Protein AF-A0A8H4B5G1-F1 (afdb_monomer_lite)

Structure (mmCIF, N/CA/C/O backbone):
data_AF-A0A8H4B5G1-F1
#
_entry.id   AF-A0A8H4B5G1-F1
#
loop_
_atom_site.group_PDB
_atom_site.id
_atom_site.type_symbol
_atom_site.label_atom_id
_atom_site.label_alt_id
_atom_site.label_comp_id
_atom_site.label_asym_id
_atom_site.label_entity_id
_atom_site.label_seq_id
_atom_site.pdbx_PDB_ins_code
_atom_site.Cartn_x
_atom_site.Cartn_y
_atom_site.Cartn_z
_atom_site.occupancy
_atom_site.B_iso_or_equiv
_atom_site.auth_seq_id
_atom_site.auth_comp_id
_atom_site.auth_asym_id
_atom_site.auth_atom_id
_atom_site.pdbx_PDB_model_num
ATOM 1 N N . MET A 1 1 ? 12.594 7.943 21.315 1.00 74.12 1 MET A N 1
ATOM 2 C CA . MET A 1 1 ? 12.826 8.015 19.859 1.00 74.12 1 MET A CA 1
ATOM 3 C C . MET A 1 1 ? 14.044 7.227 19.342 1.00 74.12 1 MET A C 1
ATOM 5 O O . MET A 1 1 ? 14.302 7.307 18.156 1.00 74.12 1 MET A O 1
ATOM 9 N N . LYS A 1 2 ? 14.862 6.511 20.137 1.00 78.94 2 LYS A N 1
ATOM 10 C CA . LYS A 1 2 ? 16.137 5.935 19.623 1.00 78.94 2 LYS A CA 1
ATOM 11 C C . LYS A 1 2 ? 15.939 4.915 18.478 1.00 78.94 2 LYS A C 1
ATOM 13 O O . LYS A 1 2 ? 14.919 4.235 18.434 1.00 78.94 2 LYS A O 1
ATOM 18 N N . GLY A 1 3 ? 16.949 4.782 17.612 1.00 83.62 3 GLY A N 1
ATOM 19 C CA . GLY A 1 3 ? 16.978 3.815 16.505 1.00 83.62 3 GLY A CA 1
ATOM 20 C C . GLY A 1 3 ? 16.072 4.207 15.335 1.00 83.62 3 GLY A C 1
ATOM 21 O O . GLY A 1 3 ? 15.943 5.384 15.014 1.00 83.62 3 GLY A O 1
ATOM 22 N N . VAL A 1 4 ? 15.394 3.222 14.745 1.00 81.56 4 VAL A N 1
ATOM 23 C CA . VAL A 1 4 ? 14.561 3.387 13.536 1.00 81.56 4 VAL A CA 1
ATOM 24 C C . VAL A 1 4 ? 13.522 4.511 13.666 1.00 81.56 4 VAL A C 1
ATOM 26 O O . VAL A 1 4 ? 13.195 5.172 12.685 1.00 81.56 4 VAL A O 1
ATOM 29 N N . ASN A 1 5 ? 13.011 4.780 14.872 1.00 82.19 5 ASN A N 1
ATOM 30 C CA . ASN A 1 5 ? 11.995 5.815 15.077 1.00 82.19 5 ASN A CA 1
ATOM 31 C C . ASN A 1 5 ? 12.535 7.235 14.854 1.00 82.19 5 ASN A C 1
ATOM 33 O O . ASN A 1 5 ? 11.830 8.052 14.261 1.00 82.19 5 ASN A O 1
ATOM 37 N N . ILE A 1 6 ? 13.769 7.543 15.281 1.00 87.38 6 ILE A N 1
ATOM 38 C CA . ILE A 1 6 ? 14.362 8.864 15.022 1.00 87.38 6 ILE A CA 1
ATOM 39 C C . ILE A 1 6 ? 14.757 9.002 13.554 1.00 87.38 6 ILE A C 1
ATOM 41 O O . ILE A 1 6 ? 14.531 10.062 12.985 1.00 87.38 6 ILE A O 1
ATOM 45 N N . GLU A 1 7 ? 15.254 7.934 12.927 1.00 88.06 7 GLU A N 1
ATOM 46 C CA . GLU A 1 7 ? 15.579 7.913 11.494 1.00 88.06 7 GLU A CA 1
ATOM 47 C C . GLU A 1 7 ? 14.331 8.211 10.655 1.00 88.06 7 GLU A C 1
ATOM 49 O O . GLU A 1 7 ? 14.312 9.188 9.911 1.00 88.06 7 GLU A O 1
ATOM 54 N N . LYS A 1 8 ? 13.232 7.477 10.886 1.00 87.75 8 LYS A N 1
ATOM 55 C CA . LYS A 1 8 ? 11.936 7.725 10.232 1.00 87.75 8 LYS A CA 1
ATOM 56 C C . LYS A 1 8 ? 11.400 9.132 10.490 1.00 87.75 8 LYS A C 1
ATOM 58 O O . LYS A 1 8 ? 10.824 9.744 9.594 1.00 87.75 8 LYS A O 1
ATOM 63 N N . THR A 1 9 ? 11.571 9.653 11.707 1.00 90.38 9 THR A N 1
ATOM 64 C CA . THR A 1 9 ? 11.140 11.019 12.047 1.00 90.38 9 THR A CA 1
ATOM 65 C C . THR A 1 9 ? 11.956 12.060 11.279 1.00 90.38 9 THR A C 1
ATOM 67 O O . THR A 1 9 ? 11.385 13.029 10.789 1.00 90.38 9 THR A O 1
ATOM 70 N N . ILE A 1 10 ? 13.271 11.861 11.135 1.00 92.25 10 ILE A N 1
ATOM 71 C CA . ILE A 1 10 ? 14.151 12.749 10.361 1.00 92.25 10 ILE A CA 1
ATOM 72 C C . ILE A 1 10 ? 13.799 12.688 8.870 1.00 92.25 10 ILE A C 1
ATOM 74 O O . ILE A 1 10 ? 13.662 13.740 8.252 1.00 92.25 10 ILE A O 1
ATOM 78 N N . GLU A 1 11 ? 13.594 11.495 8.308 1.00 91.38 11 GLU A N 1
ATOM 79 C CA . GLU A 1 11 ? 13.142 11.319 6.918 1.00 91.38 11 GLU A CA 1
ATOM 80 C C . GLU A 1 11 ? 11.794 12.022 6.677 1.00 91.38 11 GLU A C 1
ATOM 82 O O . GLU A 1 11 ? 11.644 12.793 5.728 1.00 91.38 11 GLU A O 1
ATOM 87 N N . THR A 1 12 ? 10.828 11.829 7.582 1.00 93.38 12 THR A N 1
ATOM 88 C CA . THR A 1 12 ? 9.511 12.481 7.507 1.00 93.38 12 THR A CA 1
ATOM 89 C C . THR A 1 12 ? 9.639 14.002 7.609 1.00 93.38 12 THR A C 1
ATOM 91 O O . THR A 1 12 ? 9.001 14.733 6.856 1.00 93.38 12 THR A O 1
ATOM 94 N N . LEU A 1 13 ? 10.481 14.501 8.517 1.00 95.44 13 LEU A N 1
ATOM 95 C CA . LEU A 1 13 ? 10.744 15.929 8.676 1.00 95.44 13 LEU A CA 1
ATOM 96 C C . LEU A 1 13 ? 11.349 16.535 7.404 1.00 95.44 13 LEU A C 1
ATOM 98 O O . LEU A 1 13 ? 10.931 17.614 6.997 1.00 95.44 13 LEU A O 1
ATOM 102 N N . GLN A 1 14 ? 12.302 15.856 6.763 1.00 94.25 14 GLN A N 1
ATOM 103 C CA . GLN A 1 14 ? 12.882 16.314 5.498 1.00 94.25 14 GLN A CA 1
ATOM 104 C C . GLN A 1 14 ? 11.820 16.400 4.400 1.00 94.25 14 GLN A C 1
ATOM 106 O O . GLN A 1 14 ? 11.741 17.417 3.714 1.00 94.25 14 GLN A O 1
ATOM 111 N N . LEU A 1 15 ? 10.956 15.385 4.289 1.00 92.00 15 LEU A N 1
ATOM 112 C CA . LEU A 1 15 ? 9.828 15.405 3.359 1.00 92.00 15 LEU A CA 1
ATOM 113 C C . LEU A 1 15 ? 8.896 16.597 3.622 1.00 92.00 15 LEU A C 1
ATOM 115 O O . LEU A 1 15 ? 8.510 17.289 2.682 1.00 92.00 15 LEU A O 1
ATOM 119 N N . LEU A 1 16 ? 8.561 16.866 4.889 1.00 94.69 16 LEU A N 1
ATOM 120 C CA . LEU A 1 16 ? 7.735 18.015 5.263 1.00 94.69 16 LEU A CA 1
ATOM 121 C C . LEU A 1 16 ? 8.396 19.343 4.888 1.00 94.69 16 LEU A C 1
ATOM 123 O O . LEU A 1 16 ? 7.732 20.197 4.310 1.00 94.69 16 LEU A O 1
ATOM 127 N N . LEU A 1 17 ? 9.691 19.503 5.174 1.00 94.25 17 LEU A N 1
ATOM 128 C CA . LEU A 1 17 ? 10.450 20.711 4.842 1.00 94.25 17 LEU A CA 1
ATOM 129 C C . LEU A 1 17 ? 10.469 20.980 3.333 1.00 94.25 17 LEU A C 1
ATOM 131 O O . LEU A 1 17 ? 10.284 22.121 2.921 1.00 94.25 17 LEU A O 1
ATOM 135 N N . LEU A 1 18 ? 10.644 19.933 2.524 1.00 90.06 18 LEU A N 1
ATOM 136 C CA . LEU A 1 18 ? 10.630 20.013 1.060 1.00 90.06 18 LEU A CA 1
ATOM 137 C C . LEU A 1 18 ? 9.228 20.251 0.475 1.00 90.06 18 LEU A C 1
ATOM 139 O O . LEU A 1 18 ? 9.112 20.649 -0.678 1.00 90.06 18 LEU A O 1
ATOM 143 N N . SER A 1 19 ? 8.172 20.012 1.256 1.00 90.69 19 SER A N 1
ATOM 144 C CA . SER A 1 19 ? 6.775 20.148 0.822 1.00 90.69 19 SER A CA 1
ATOM 145 C C . SER A 1 19 ? 6.132 21.479 1.238 1.00 90.69 19 SER A C 1
ATOM 147 O O . SER A 1 19 ? 4.954 21.705 0.955 1.00 90.69 19 SER A O 1
ATOM 149 N N . LEU A 1 20 ? 6.859 22.347 1.951 1.00 90.06 20 LEU A N 1
ATOM 150 C CA . LEU A 1 20 ? 6.342 23.637 2.406 1.00 90.06 20 LEU A CA 1
ATOM 151 C C . LEU A 1 20 ? 6.236 24.641 1.239 1.00 90.06 20 LEU A C 1
ATOM 153 O O . LEU A 1 20 ? 7.188 24.788 0.475 1.00 90.06 20 LEU A O 1
ATOM 157 N N . PRO A 1 21 ? 5.119 25.382 1.115 1.00 85.00 21 PRO A N 1
ATOM 158 C CA . PRO A 1 21 ? 5.001 26.477 0.153 1.00 85.00 21 PRO A CA 1
ATOM 159 C C . PRO A 1 21 ? 5.921 27.664 0.479 1.00 85.00 21 PRO A C 1
ATOM 161 O O . PRO A 1 21 ? 6.117 28.013 1.644 1.00 85.00 21 PRO A O 1
ATOM 164 N N . GLU A 1 22 ? 6.382 28.382 -0.549 1.00 82.06 22 GLU A N 1
ATOM 165 C CA . GLU A 1 22 ? 7.271 29.554 -0.408 1.00 82.06 22 GLU A CA 1
ATOM 166 C C . GLU A 1 22 ? 6.660 30.731 0.380 1.00 82.06 22 GLU A C 1
ATOM 168 O O . GLU A 1 22 ? 7.375 31.603 0.885 1.00 82.06 22 GLU A O 1
ATOM 173 N N . CYS A 1 23 ? 5.328 30.779 0.493 1.00 81.94 23 CYS A N 1
ATOM 174 C CA . CYS A 1 23 ? 4.614 31.794 1.269 1.00 81.94 23 CYS A CA 1
ATOM 175 C C . CYS A 1 23 ? 4.631 31.532 2.786 1.00 81.94 23 CYS A C 1
ATOM 177 O O . CYS A 1 23 ? 4.191 32.385 3.556 1.00 81.94 23 CYS A O 1
ATOM 179 N N . CYS A 1 24 ? 5.131 30.377 3.235 1.00 90.62 24 CYS A N 1
ATOM 180 C CA . CYS A 1 24 ? 5.151 30.007 4.644 1.00 90.62 24 CYS A CA 1
ATOM 181 C C . CYS A 1 24 ? 6.407 30.502 5.372 1.00 90.62 24 CYS A C 1
ATOM 183 O O . CYS A 1 24 ? 7.482 30.680 4.793 1.00 90.62 24 CYS A O 1
ATOM 185 N N . PHE A 1 25 ? 6.279 30.640 6.691 1.00 94.75 25 PHE A N 1
ATOM 186 C CA . PHE A 1 25 ? 7.407 30.736 7.611 1.00 94.75 25 PHE A CA 1
ATOM 187 C C . PHE A 1 25 ? 7.466 29.463 8.445 1.00 94.75 25 PHE A C 1
ATOM 189 O O . PHE A 1 25 ? 6.430 28.959 8.875 1.00 94.75 25 PHE A O 1
ATOM 196 N N . PHE A 1 26 ? 8.664 28.946 8.694 1.00 96.62 26 PHE A N 1
ATOM 197 C CA . PHE A 1 26 ? 8.834 27.689 9.413 1.00 96.62 26 PHE A CA 1
ATOM 198 C C . PHE A 1 26 ? 9.978 27.748 10.423 1.00 96.62 26 PHE A C 1
ATOM 200 O O . PHE A 1 26 ? 10.901 28.561 10.329 1.00 96.62 26 PHE A O 1
ATOM 207 N N . ASN A 1 27 ? 9.910 26.857 11.406 1.00 97.12 27 ASN A N 1
ATOM 208 C CA . ASN A 1 27 ? 11.012 26.530 12.298 1.00 97.12 27 ASN A CA 1
ATOM 209 C C . ASN A 1 27 ? 10.897 25.057 12.698 1.00 97.12 27 ASN A C 1
ATOM 211 O O . ASN A 1 27 ? 9.818 24.471 12.632 1.00 97.12 27 ASN A O 1
ATOM 215 N N . VAL A 1 28 ? 12.005 24.469 13.132 1.00 96.75 28 VAL A N 1
ATOM 216 C CA . VAL A 1 28 ? 12.056 23.097 13.636 1.00 96.75 28 VAL A CA 1
ATOM 217 C C . VAL A 1 28 ? 12.575 23.146 15.061 1.00 96.75 28 VAL A C 1
ATOM 219 O O . VAL A 1 28 ? 13.602 23.769 15.332 1.00 96.75 28 VAL A O 1
ATOM 222 N N . ILE A 1 29 ? 11.864 22.485 15.973 1.00 94.44 29 ILE A N 1
ATOM 223 C CA . ILE A 1 29 ? 12.219 22.437 17.390 1.00 94.44 29 ILE A CA 1
ATOM 224 C C . ILE A 1 29 ? 12.481 20.989 17.784 1.00 94.44 29 ILE A C 1
ATOM 226 O O . ILE A 1 29 ? 11.605 20.133 17.696 1.00 94.44 29 ILE A O 1
ATOM 230 N N . SER A 1 30 ? 13.697 20.723 18.249 1.00 91.75 30 SER A N 1
ATOM 231 C CA . SER A 1 30 ? 14.081 19.448 18.845 1.00 91.75 30 SER A CA 1
ATOM 232 C C . SER A 1 30 ? 13.944 19.535 20.365 1.00 91.75 30 SER A C 1
ATOM 234 O O . SER A 1 30 ? 14.533 20.415 20.994 1.00 91.75 30 SER A O 1
ATOM 236 N N . ILE A 1 31 ? 13.171 18.633 20.971 1.00 88.50 31 ILE A N 1
ATOM 237 C CA . ILE A 1 31 ? 12.930 18.612 22.421 1.00 88.50 31 ILE A CA 1
ATOM 238 C C . ILE A 1 31 ? 13.832 17.551 23.056 1.00 88.50 31 ILE A C 1
ATOM 240 O O . ILE A 1 31 ? 13.656 16.357 22.820 1.00 88.50 31 ILE A O 1
ATOM 244 N N . GLY A 1 32 ? 14.797 17.991 23.867 1.00 80.81 32 GLY A N 1
ATOM 245 C CA . GLY A 1 32 ? 15.758 17.119 24.539 1.00 80.81 32 GLY A CA 1
ATOM 246 C C . GLY A 1 32 ? 15.580 17.023 26.057 1.00 80.81 32 GLY A C 1
ATOM 247 O O . GLY A 1 32 ? 14.683 17.626 26.652 1.00 80.81 32 GLY A O 1
ATOM 248 N N . HIS A 1 33 ? 16.488 16.279 26.697 1.00 75.56 33 HIS A N 1
ATOM 249 C CA . HIS A 1 33 ? 16.412 15.970 28.136 1.00 75.56 33 HIS A CA 1
ATOM 250 C C . HIS A 1 33 ? 16.723 17.164 29.029 1.00 75.56 33 HIS A C 1
ATOM 252 O O . HIS A 1 33 ? 16.240 17.233 30.147 1.00 75.56 33 HIS A O 1
ATOM 258 N N . LYS A 1 34 ? 17.602 18.066 28.582 1.00 78.38 34 LYS A N 1
ATOM 259 C CA . LYS A 1 34 ? 18.061 19.216 29.382 1.00 78.38 34 LYS A CA 1
ATOM 260 C C . LYS A 1 34 ? 17.510 20.556 28.892 1.00 78.38 34 LYS A C 1
ATOM 262 O O . LYS A 1 34 ? 17.541 21.519 29.640 1.00 78.38 34 LYS A O 1
ATOM 267 N N . LYS A 1 35 ? 17.116 20.633 27.620 1.00 84.19 35 LYS A N 1
ATOM 268 C CA . LYS A 1 35 ? 16.574 21.826 26.958 1.00 84.19 35 LYS A CA 1
ATOM 269 C C . LYS A 1 35 ? 15.951 21.442 25.619 1.00 84.19 35 LYS A C 1
ATOM 271 O O . LYS A 1 35 ? 16.290 20.392 25.064 1.00 84.19 35 LYS A O 1
ATOM 276 N N . PHE A 1 36 ? 15.107 22.315 25.082 1.00 90.44 36 PHE A N 1
ATOM 277 C CA . PHE A 1 36 ? 14.766 22.295 23.662 1.00 90.44 36 PHE A CA 1
ATOM 278 C C . PHE A 1 36 ? 15.809 23.079 22.846 1.00 90.44 36 PHE A C 1
ATOM 280 O O . PHE A 1 36 ? 16.596 23.861 23.387 1.00 90.44 36 PHE A O 1
ATOM 287 N N . HIS A 1 37 ? 15.836 22.845 21.539 1.00 92.06 37 HIS A N 1
ATOM 288 C CA . HIS A 1 37 ? 16.675 23.560 20.586 1.00 92.06 37 HIS A CA 1
ATOM 289 C C . HIS A 1 37 ? 15.858 23.885 19.336 1.00 92.06 37 HIS A C 1
ATOM 291 O O . HIS A 1 37 ? 15.367 22.970 18.676 1.00 92.06 37 HIS A O 1
ATOM 297 N N . SER A 1 38 ? 15.710 25.170 19.019 1.00 94.56 38 SER A N 1
ATOM 298 C CA . SER A 1 38 ? 15.158 25.624 17.743 1.00 94.56 38 SER A CA 1
ATOM 299 C C . SER A 1 38 ? 16.266 25.721 16.695 1.00 94.56 38 SER A C 1
ATOM 301 O O . SER A 1 38 ? 17.405 26.070 17.009 1.00 94.56 38 SER A O 1
ATOM 303 N N . PHE A 1 39 ? 15.946 25.413 15.439 1.00 95.94 39 PHE A N 1
ATOM 304 C CA . PHE A 1 39 ? 16.910 25.514 14.340 1.00 95.94 39 PHE A CA 1
ATOM 305 C C . PHE A 1 39 ? 17.229 26.961 13.992 1.00 95.94 39 PHE A C 1
ATOM 307 O O . PHE A 1 39 ? 18.354 27.257 13.590 1.00 95.94 39 PHE A O 1
ATOM 314 N N . PHE A 1 40 ? 16.264 27.853 14.185 1.00 96.31 40 PHE A N 1
ATOM 315 C CA . PHE A 1 40 ? 16.416 29.284 13.976 1.00 96.31 40 PHE A CA 1
ATOM 316 C C . PHE A 1 40 ? 15.962 30.054 15.222 1.00 96.31 40 PHE A C 1
ATOM 318 O O . PHE A 1 40 ? 15.094 29.587 15.966 1.00 96.31 40 PHE A O 1
ATOM 325 N N . GLU A 1 41 ? 16.512 31.250 15.440 1.00 92.62 41 GLU A N 1
ATOM 326 C CA . GLU A 1 41 ? 16.119 32.139 16.552 1.00 92.62 41 GLU A CA 1
ATOM 327 C C . GLU A 1 41 ? 14.669 32.636 16.442 1.00 92.62 41 GLU A C 1
ATOM 329 O O . GLU A 1 41 ? 14.033 32.945 17.444 1.00 92.62 41 GLU A O 1
ATOM 334 N N . LYS A 1 42 ? 14.139 32.686 15.217 1.00 92.31 42 LYS A N 1
ATOM 335 C CA . LYS A 1 42 ? 12.742 32.967 14.870 1.00 92.31 42 LYS A CA 1
ATOM 336 C C . LYS A 1 42 ? 12.383 32.204 13.598 1.00 92.31 42 LYS A C 1
ATOM 338 O O . LYS A 1 42 ? 13.287 31.804 12.864 1.00 92.31 42 LYS A O 1
ATOM 343 N N . SER A 1 43 ? 11.095 31.995 13.338 1.00 94.94 43 SER A N 1
ATOM 344 C CA . SER A 1 43 ? 10.650 31.339 12.102 1.00 94.94 43 SER A CA 1
ATOM 345 C C . SER A 1 43 ? 11.172 32.074 10.864 1.00 94.94 43 SER A C 1
ATOM 347 O O . SER A 1 43 ? 11.124 33.302 10.799 1.00 94.94 43 SER A O 1
ATOM 349 N N . GLN A 1 44 ? 11.686 31.317 9.898 1.00 95.62 44 GLN A N 1
ATOM 350 C CA . GLN A 1 44 ? 12.293 31.832 8.671 1.00 95.62 44 GLN A CA 1
ATOM 351 C C . GLN A 1 44 ? 11.376 31.599 7.477 1.00 95.62 44 GLN A C 1
ATOM 353 O O . GLN A 1 44 ? 10.621 30.627 7.460 1.00 95.62 44 GLN A O 1
ATOM 358 N N . LYS A 1 45 ? 11.455 32.475 6.469 1.00 94.81 45 LYS A N 1
ATOM 359 C CA . LYS A 1 45 ? 10.718 32.292 5.213 1.00 94.81 45 LYS A CA 1
ATOM 360 C C . LYS A 1 45 ? 11.146 30.981 4.550 1.00 94.81 45 LYS A C 1
ATOM 362 O O . LYS A 1 45 ? 12.337 30.662 4.528 1.00 94.81 45 LYS A O 1
ATOM 367 N N . CYS A 1 46 ? 10.183 30.254 3.998 1.00 91.81 46 CYS A N 1
ATOM 368 C CA . CYS A 1 46 ? 10.416 29.057 3.209 1.00 91.81 46 CYS A CA 1
ATOM 369 C C . CYS A 1 46 ? 11.136 29.432 1.900 1.00 91.81 46 CYS A C 1
ATOM 371 O O . CYS A 1 46 ? 10.528 29.912 0.949 1.00 91.81 46 CYS A O 1
ATOM 373 N N . SER A 1 47 ? 12.461 29.299 1.896 1.00 88.81 47 SER A N 1
ATOM 374 C CA . SER A 1 47 ? 13.330 29.531 0.741 1.00 88.81 47 SER A CA 1
ATOM 375 C C . SER A 1 47 ? 14.260 28.332 0.564 1.00 88.81 47 SER A C 1
ATOM 377 O O . SER A 1 47 ? 14.565 27.671 1.563 1.00 88.81 47 SER A O 1
ATOM 379 N N . PRO A 1 48 ? 14.772 28.064 -0.652 1.00 86.88 48 PRO A N 1
ATOM 380 C CA . PRO A 1 48 ? 15.686 26.946 -0.881 1.00 86.88 48 PRO A CA 1
ATOM 381 C C . PRO A 1 48 ? 16.881 26.933 0.085 1.00 86.88 48 PRO A C 1
ATOM 383 O O . PRO A 1 48 ? 17.214 25.890 0.637 1.00 86.88 48 PRO A O 1
ATOM 386 N N . ILE A 1 49 ? 17.449 28.109 0.381 1.00 93.19 49 ILE A N 1
ATOM 387 C CA . ILE A 1 49 ? 18.589 28.276 1.298 1.00 93.19 49 ILE A CA 1
ATOM 388 C C . ILE A 1 49 ? 18.212 27.880 2.733 1.00 93.19 49 ILE A C 1
ATOM 390 O O . ILE A 1 49 ? 18.914 27.098 3.372 1.00 93.19 49 ILE A O 1
ATOM 394 N N . ASN A 1 50 ? 17.084 28.390 3.239 1.00 93.56 50 ASN A N 1
ATOM 395 C CA . ASN A 1 50 ? 16.648 28.112 4.608 1.00 93.56 50 ASN A CA 1
ATOM 396 C C . ASN A 1 50 ? 16.204 26.649 4.773 1.00 93.56 50 ASN A C 1
ATOM 398 O O . ASN A 1 50 ? 16.449 26.048 5.820 1.00 93.56 50 ASN A O 1
ATOM 402 N N . ILE A 1 51 ? 15.570 26.063 3.748 1.00 94.19 51 ILE A N 1
ATOM 403 C CA . ILE A 1 51 ? 15.204 24.639 3.720 1.00 94.19 51 ILE A CA 1
ATOM 404 C C . ILE A 1 51 ? 16.465 23.774 3.756 1.00 94.19 51 ILE A C 1
ATOM 406 O O . ILE A 1 51 ? 16.551 22.864 4.578 1.00 94.19 51 ILE A O 1
ATOM 410 N N . GLU A 1 52 ? 17.460 24.067 2.916 1.00 93.12 52 GLU A N 1
ATOM 411 C CA . GLU A 1 52 ? 18.715 23.315 2.874 1.00 93.12 52 GLU A CA 1
ATOM 412 C C . GLU A 1 52 ? 19.457 23.389 4.219 1.00 93.12 52 GLU A C 1
ATOM 414 O O . GLU A 1 52 ? 19.925 22.370 4.738 1.00 93.12 52 GLU A O 1
ATOM 419 N N . GLU A 1 53 ? 19.511 24.571 4.842 1.00 97.19 53 GLU A N 1
ATOM 420 C CA . GLU A 1 53 ? 20.083 24.740 6.180 1.00 97.19 53 GLU A CA 1
ATOM 421 C C . GLU A 1 53 ? 19.332 23.903 7.230 1.00 97.19 53 GLU A C 1
ATOM 423 O O . GLU A 1 53 ? 19.952 23.224 8.058 1.00 97.19 53 GLU A O 1
ATOM 428 N N . ALA A 1 54 ? 17.997 23.902 7.180 1.00 96.62 54 ALA A N 1
ATOM 429 C CA . ALA A 1 54 ? 17.172 23.106 8.078 1.00 96.62 54 ALA A CA 1
ATOM 430 C C . ALA A 1 54 ? 17.374 21.597 7.869 1.00 96.62 54 ALA A C 1
ATOM 432 O O . ALA A 1 54 ? 17.490 20.868 8.853 1.00 96.62 54 ALA A O 1
ATOM 433 N N . ILE A 1 55 ? 17.494 21.119 6.627 1.00 94.38 55 ILE A N 1
ATOM 434 C CA . ILE A 1 55 ? 17.782 19.709 6.316 1.00 94.38 55 ILE A CA 1
ATOM 435 C C . ILE A 1 55 ? 19.152 19.304 6.878 1.00 94.38 55 ILE A C 1
ATOM 437 O O . ILE A 1 55 ? 19.253 18.285 7.568 1.00 94.38 55 ILE A O 1
ATOM 441 N N . LYS A 1 56 ? 20.188 20.133 6.684 1.00 95.81 56 LYS A N 1
ATOM 442 C CA . LYS A 1 56 ? 21.534 19.903 7.248 1.00 95.81 56 LYS A CA 1
ATOM 443 C C . LYS A 1 56 ? 21.519 19.833 8.778 1.00 95.81 56 LYS A C 1
ATOM 445 O O . LYS A 1 56 ? 22.265 19.052 9.372 1.00 95.81 56 LYS A O 1
ATOM 450 N N . LYS A 1 57 ? 20.685 20.643 9.439 1.00 96.44 57 LYS A N 1
ATOM 451 C CA . LYS A 1 57 ? 20.478 20.585 10.897 1.00 96.44 57 LYS A CA 1
ATOM 452 C C . LYS A 1 57 ? 19.676 19.342 11.312 1.00 96.44 57 LYS A C 1
ATOM 454 O O . LYS A 1 57 ? 20.036 18.706 12.302 1.00 96.44 57 LYS A O 1
ATOM 459 N N . ALA A 1 58 ? 18.653 18.948 10.547 1.00 94.00 58 ALA A N 1
ATOM 460 C CA . ALA A 1 58 ? 17.810 17.775 10.807 1.00 94.00 58 ALA A CA 1
ATOM 461 C C . ALA A 1 58 ? 18.604 16.464 10.803 1.00 94.00 58 ALA A C 1
ATOM 463 O O . ALA A 1 58 ? 18.438 15.648 11.705 1.00 94.00 58 ALA A O 1
ATOM 464 N N . GLN A 1 59 ? 19.530 16.301 9.855 1.00 92.44 59 GLN A N 1
ATOM 465 C CA . GLN A 1 59 ? 20.405 15.124 9.756 1.00 92.44 59 GLN A CA 1
ATOM 466 C C . GLN A 1 59 ? 21.308 14.923 10.985 1.00 92.44 59 GLN A C 1
ATOM 468 O O . GLN A 1 59 ? 21.769 13.817 11.244 1.00 92.44 59 GLN A O 1
ATOM 473 N N . LYS A 1 60 ? 21.550 15.981 11.770 1.00 91.94 60 LYS A N 1
ATOM 474 C CA . LYS A 1 60 ? 22.379 15.941 12.986 1.00 91.94 60 LYS A CA 1
ATOM 475 C C . LYS A 1 60 ? 21.567 15.675 14.258 1.00 91.94 60 LYS A C 1
ATOM 477 O O . LYS A 1 60 ? 22.143 15.609 15.349 1.00 91.94 60 LYS A O 1
ATOM 482 N N . ILE A 1 61 ? 20.238 15.560 14.159 1.00 88.44 61 ILE A N 1
ATOM 483 C CA . ILE A 1 61 ? 19.387 15.271 15.314 1.00 88.44 61 ILE A CA 1
ATOM 484 C C . ILE A 1 61 ? 19.721 13.874 15.846 1.00 88.44 61 ILE A C 1
ATOM 486 O O . ILE A 1 61 ? 19.800 12.896 15.114 1.00 88.44 61 ILE A O 1
ATOM 490 N N . THR A 1 62 ? 19.867 13.775 17.165 1.00 84.69 62 THR A N 1
ATOM 491 C CA . THR A 1 62 ? 20.057 12.504 17.870 1.00 84.69 62 THR A CA 1
ATOM 492 C C . THR A 1 62 ? 19.045 12.384 18.999 1.00 84.69 62 THR A C 1
ATOM 494 O O . THR A 1 62 ? 18.699 13.368 19.656 1.00 84.69 62 THR A O 1
ATOM 497 N N . ALA A 1 63 ? 18.561 11.168 19.250 1.00 81.25 63 ALA A N 1
ATOM 498 C CA . ALA A 1 63 ? 17.571 10.921 20.290 1.00 81.25 63 ALA A CA 1
ATOM 499 C C . ALA A 1 63 ? 18.188 11.064 21.695 1.00 81.25 63 ALA A C 1
ATOM 501 O O . ALA A 1 63 ? 18.864 10.165 22.201 1.00 81.25 63 ALA A O 1
ATOM 502 N N . LYS A 1 64 ? 17.909 12.196 22.345 1.00 69.56 64 LYS A N 1
ATOM 503 C CA . LYS A 1 64 ? 18.287 12.513 23.728 1.00 69.56 64 LYS A CA 1
ATOM 504 C C . LYS A 1 64 ? 16.990 12.808 24.478 1.00 69.56 64 LYS A C 1
ATOM 506 O O . LYS A 1 64 ? 16.481 13.904 24.308 1.00 69.56 64 LYS A O 1
ATOM 511 N N . GLY A 1 65 ? 16.436 11.818 25.195 1.00 66.69 65 GLY A N 1
ATOM 512 C CA . GLY A 1 65 ? 15.032 11.768 25.667 1.00 66.69 65 GLY A CA 1
ATOM 513 C C . GLY A 1 65 ? 14.413 13.117 26.051 1.00 66.69 65 GLY A C 1
ATOM 514 O O . GLY A 1 65 ? 15.086 13.910 26.677 1.00 66.69 65 GLY A O 1
ATOM 515 N N . GLY A 1 66 ? 13.171 13.408 25.664 1.00 65.62 66 GLY A N 1
ATOM 516 C CA . GLY A 1 66 ? 12.590 14.754 25.767 1.00 65.62 66 GLY A CA 1
ATOM 517 C C . GLY A 1 66 ? 11.664 14.941 26.969 1.00 65.62 66 GLY A C 1
ATOM 518 O O . GLY A 1 66 ? 10.777 14.127 27.185 1.00 65.62 66 GLY A O 1
ATOM 519 N N . THR A 1 67 ? 11.832 16.033 27.719 1.00 68.25 67 THR A N 1
ATOM 520 C CA . THR A 1 67 ? 10.968 16.383 28.871 1.00 68.25 67 THR A CA 1
ATOM 521 C C . THR A 1 67 ? 10.563 17.859 28.916 1.00 68.25 67 THR A C 1
ATOM 523 O O . THR A 1 67 ? 9.933 18.266 29.883 1.00 68.25 67 THR A O 1
ATOM 526 N N . HIS A 1 68 ? 10.894 18.652 27.889 1.00 83.19 68 HIS A N 1
ATOM 527 C CA . HIS A 1 68 ? 10.784 20.123 27.898 1.00 83.19 68 HIS A CA 1
ATOM 528 C C . HIS A 1 68 ? 9.790 20.667 26.854 1.00 83.19 68 HIS A C 1
ATOM 530 O O . HIS A 1 68 ? 10.060 21.638 26.145 1.00 83.19 68 HIS A O 1
ATOM 536 N N . ILE A 1 69 ? 8.649 19.989 26.678 1.00 88.56 69 ILE A N 1
ATOM 537 C CA . ILE A 1 69 ? 7.611 20.435 25.732 1.00 88.56 69 ILE A CA 1
ATOM 538 C C . ILE A 1 69 ? 6.935 21.733 26.191 1.00 88.56 69 ILE A C 1
ATOM 540 O O . ILE A 1 69 ? 6.538 22.540 25.356 1.00 88.56 69 ILE A O 1
ATOM 544 N N . TYR A 1 70 ? 6.828 21.953 27.504 1.00 91.19 70 TYR A N 1
ATOM 545 C CA . TYR A 1 70 ? 6.220 23.161 28.056 1.00 91.19 70 TYR A CA 1
ATOM 546 C C . TYR A 1 70 ? 6.997 24.410 27.618 1.00 91.19 70 TYR A C 1
ATOM 548 O O . TYR A 1 70 ? 6.421 25.334 27.054 1.00 91.19 70 TYR A O 1
ATOM 556 N N . GLU A 1 71 ? 8.315 24.395 27.802 1.00 92.00 71 GLU A N 1
ATOM 557 C CA . GLU A 1 71 ? 9.220 25.485 27.441 1.00 92.00 71 GLU A CA 1
ATOM 558 C C . GLU A 1 71 ? 9.290 25.673 25.921 1.00 92.00 71 GLU A C 1
ATOM 560 O O . GLU A 1 71 ? 9.353 26.801 25.436 1.00 92.00 71 GLU A O 1
ATOM 565 N N . ALA A 1 72 ? 9.233 24.577 25.156 1.00 93.56 72 ALA A N 1
ATOM 566 C CA . ALA A 1 72 ? 9.179 24.642 23.700 1.00 93.56 72 ALA A CA 1
ATOM 567 C C . ALA A 1 72 ? 7.901 25.342 23.206 1.00 93.56 72 ALA A C 1
ATOM 569 O O . ALA A 1 72 ? 7.978 26.202 22.333 1.00 93.56 72 ALA A O 1
ATOM 570 N N . LEU A 1 73 ? 6.733 25.016 23.771 1.00 94.31 73 LEU A N 1
ATOM 571 C CA . LEU A 1 73 ? 5.466 25.665 23.414 1.00 94.31 73 LEU A CA 1
ATOM 572 C C . LEU A 1 73 ? 5.422 27.128 23.864 1.00 94.31 73 LEU A C 1
ATOM 574 O O . LEU A 1 73 ? 4.976 27.981 23.103 1.00 94.31 73 LEU A O 1
ATOM 578 N N . GLU A 1 74 ? 5.938 27.439 25.054 1.00 94.25 74 GLU A N 1
ATOM 579 C CA . GLU A 1 74 ? 6.065 28.822 25.528 1.00 94.25 74 GLU A CA 1
ATOM 580 C C . GLU A 1 74 ? 6.932 29.653 24.571 1.00 94.25 74 GLU A C 1
ATOM 582 O O . GLU A 1 74 ? 6.569 30.771 24.198 1.00 94.25 74 GLU A O 1
ATOM 587 N N . TRP A 1 75 ? 8.037 29.075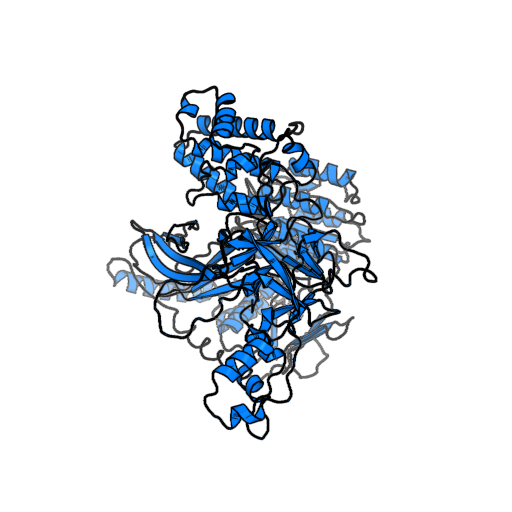 24.094 1.00 95.25 75 TRP A N 1
ATOM 588 C CA . TRP A 1 75 ? 8.879 29.684 23.072 1.00 95.25 75 TRP A CA 1
ATOM 589 C C . TRP A 1 75 ? 8.129 29.877 21.746 1.00 95.25 75 TRP A C 1
ATOM 591 O O . TRP A 1 75 ? 8.172 30.971 21.184 1.00 95.25 75 TRP A O 1
ATOM 601 N N . VAL A 1 76 ? 7.385 28.871 21.268 1.00 95.19 76 VAL A N 1
ATOM 602 C CA . VAL A 1 76 ? 6.573 28.994 20.041 1.00 95.19 76 VAL A CA 1
ATOM 603 C C . VAL A 1 76 ? 5.580 30.145 20.165 1.00 95.19 76 VAL A C 1
ATOM 605 O O . VAL A 1 76 ? 5.507 30.993 19.277 1.00 95.19 76 VAL A O 1
ATOM 608 N N . PHE A 1 77 ? 4.850 30.234 21.276 1.00 94.38 77 PHE A N 1
ATOM 609 C CA . PHE A 1 77 ? 3.866 31.296 21.478 1.00 94.38 77 PHE A CA 1
ATOM 610 C C . PHE A 1 77 ? 4.534 32.666 21.561 1.00 94.38 77 PHE A C 1
ATOM 612 O O . PHE A 1 77 ? 4.063 33.615 20.938 1.00 94.38 77 PHE A O 1
ATOM 619 N N . LYS A 1 78 ? 5.694 32.766 22.214 1.00 92.62 78 LYS A N 1
ATOM 620 C CA . LYS A 1 78 ? 6.455 34.015 22.292 1.00 92.62 78 LYS A CA 1
ATOM 621 C C . LYS A 1 78 ? 6.968 34.491 20.929 1.00 92.62 78 LYS A C 1
ATOM 623 O O . LYS A 1 78 ? 6.831 35.677 20.627 1.00 92.62 78 LYS A O 1
ATOM 628 N N . TYR A 1 79 ? 7.513 33.603 20.097 1.00 92.50 79 TYR A N 1
ATOM 629 C CA . TYR A 1 79 ? 8.220 33.966 18.856 1.00 92.50 79 TYR A CA 1
ATOM 630 C C . TYR A 1 79 ? 7.431 33.729 17.556 1.00 92.50 79 TYR A C 1
ATOM 632 O O . TYR A 1 79 ? 7.936 34.035 16.477 1.00 92.50 79 TYR A O 1
ATOM 640 N N . SER A 1 80 ? 6.195 33.231 17.641 1.00 89.81 80 SER A N 1
ATOM 641 C CA . SER A 1 80 ? 5.258 33.149 16.511 1.00 89.81 80 SER A CA 1
ATOM 642 C C . SER A 1 80 ? 4.954 34.522 15.898 1.00 89.81 80 SER A C 1
ATOM 644 O O . SER A 1 80 ? 5.053 35.560 16.563 1.00 89.81 80 SER A O 1
ATOM 646 N N . LEU A 1 81 ? 4.578 34.529 14.619 1.00 88.88 81 LEU A N 1
ATOM 647 C CA . LEU A 1 81 ? 4.070 35.713 13.927 1.00 88.88 81 LEU A CA 1
ATOM 648 C C . LEU A 1 81 ? 2.588 35.894 14.289 1.00 88.88 81 LEU A C 1
ATOM 650 O O . LEU A 1 81 ? 1.828 34.933 14.234 1.00 88.88 81 LEU A O 1
ATOM 654 N N . SER A 1 82 ? 2.184 37.094 14.709 1.00 85.25 82 SER A N 1
ATOM 655 C CA . SER A 1 82 ? 0.811 37.368 15.176 1.00 85.25 82 SER A CA 1
ATOM 656 C C . SER A 1 82 ? -0.193 37.608 14.045 1.00 85.25 82 SER A C 1
ATOM 658 O O . SER A 1 82 ? -1.397 37.543 14.264 1.00 85.25 82 SER A O 1
ATOM 660 N N . ASP A 1 83 ? 0.293 37.913 12.846 1.00 87.38 83 ASP A N 1
ATOM 661 C CA . ASP A 1 83 ? -0.481 38.239 11.646 1.00 87.38 83 ASP A CA 1
ATOM 662 C C . ASP A 1 83 ? -0.786 37.017 10.761 1.00 87.38 83 ASP A C 1
ATOM 664 O O . ASP A 1 83 ? -1.423 37.154 9.719 1.00 87.38 83 ASP A O 1
ATOM 668 N N . MET A 1 84 ? -0.358 35.817 11.168 1.00 88.19 84 MET A N 1
ATOM 669 C CA . MET A 1 84 ? -0.468 34.588 10.379 1.00 88.19 84 MET A CA 1
ATOM 670 C C . MET A 1 84 ? -0.986 33.414 11.229 1.00 88.19 84 MET A C 1
ATOM 672 O O . MET A 1 84 ? -0.631 33.303 12.408 1.00 88.19 84 MET A O 1
ATOM 676 N N . PRO A 1 85 ? -1.769 32.484 10.648 1.00 91.81 85 PRO A N 1
ATOM 677 C CA . PRO A 1 85 ? -2.078 31.209 11.289 1.00 91.81 85 PRO A CA 1
ATOM 678 C C . PRO A 1 85 ? -0.810 30.451 11.689 1.00 91.81 85 PRO A C 1
ATOM 680 O O . PRO A 1 85 ? 0.157 30.397 10.927 1.00 91.81 85 PRO A O 1
ATOM 683 N N . THR A 1 86 ? -0.820 29.815 12.860 1.00 94.75 86 THR A N 1
ATOM 684 C CA . THR A 1 86 ? 0.297 28.983 13.322 1.00 94.75 86 THR A CA 1
ATOM 685 C C . THR A 1 86 ? -0.156 27.541 13.460 1.00 94.75 86 THR A C 1
ATOM 687 O O . THR A 1 86 ? -1.031 27.220 14.262 1.00 94.75 86 THR A O 1
ATOM 690 N N . SER A 1 87 ? 0.495 26.655 12.708 1.00 95.81 87 SER A N 1
ATOM 691 C CA . SER A 1 87 ? 0.318 25.211 12.839 1.00 95.81 87 SER A CA 1
ATOM 692 C C . SER A 1 87 ? 1.551 24.555 13.454 1.00 95.81 87 SER A C 1
ATOM 694 O O . SER A 1 87 ? 2.679 24.845 13.059 1.00 95.81 87 SER A O 1
ATOM 696 N N . ILE A 1 88 ? 1.337 23.646 14.402 1.00 97.06 88 ILE A N 1
ATOM 697 C CA . ILE A 1 88 ? 2.376 22.846 15.056 1.00 97.06 88 ILE A CA 1
ATOM 698 C C . ILE A 1 88 ? 2.134 21.380 14.696 1.00 97.06 88 ILE A C 1
ATOM 700 O O . ILE A 1 88 ? 1.058 20.861 14.967 1.00 97.06 88 ILE A O 1
ATOM 704 N N . ILE A 1 89 ? 3.130 20.705 14.117 1.00 96.56 89 ILE A N 1
ATOM 705 C CA . ILE A 1 89 ? 3.106 19.251 13.889 1.00 96.56 89 ILE A CA 1
ATOM 706 C C . ILE A 1 89 ? 4.084 18.607 14.877 1.00 96.56 89 ILE A C 1
ATOM 708 O O . ILE A 1 89 ? 5.299 18.760 14.755 1.00 96.56 89 ILE A O 1
ATOM 712 N N . LEU A 1 90 ? 3.550 17.917 15.886 1.00 94.12 90 LEU A N 1
ATOM 713 C CA . LEU A 1 90 ? 4.312 17.327 16.986 1.00 94.12 90 LEU A CA 1
ATOM 714 C C . LEU A 1 90 ? 4.541 15.827 16.773 1.00 94.12 90 LEU A C 1
ATOM 716 O O . LEU A 1 90 ? 3.596 15.045 16.829 1.00 94.12 90 LEU A O 1
ATOM 720 N N . PHE A 1 91 ? 5.799 15.411 16.654 1.00 91.88 91 PHE A N 1
ATOM 721 C CA . PHE A 1 91 ? 6.196 14.000 16.682 1.00 91.88 91 PHE A CA 1
ATOM 722 C C . PHE A 1 91 ? 6.611 13.604 18.102 1.00 91.88 91 PHE A C 1
ATOM 724 O O . PHE A 1 91 ? 7.533 14.204 18.658 1.00 91.88 91 PHE A O 1
ATOM 731 N N . SER A 1 92 ? 5.958 12.606 18.701 1.00 86.44 92 SER A N 1
ATOM 732 C CA . SER A 1 92 ? 6.235 12.203 20.088 1.00 86.44 92 SER A CA 1
ATOM 733 C C . SER A 1 92 ? 6.088 10.699 20.300 1.00 86.44 92 SER A C 1
ATOM 735 O O . SER A 1 92 ? 5.129 10.101 19.829 1.00 86.44 92 SER A O 1
ATOM 737 N N . ASP A 1 93 ? 7.013 10.099 21.054 1.00 80.56 93 ASP A N 1
ATOM 738 C CA . ASP A 1 93 ? 6.940 8.710 21.532 1.00 80.56 93 ASP A CA 1
ATOM 739 C C . ASP A 1 93 ? 6.885 8.609 23.066 1.00 80.56 93 ASP A C 1
ATOM 741 O O . ASP A 1 93 ? 7.164 7.559 23.640 1.00 80.56 93 ASP A O 1
ATOM 745 N N . PHE A 1 94 ? 6.578 9.722 23.737 1.00 69.00 94 PHE A N 1
ATOM 746 C CA . PHE A 1 94 ? 6.726 9.887 25.182 1.00 69.00 94 PHE A CA 1
ATOM 747 C C . PHE A 1 94 ? 5.415 10.283 25.880 1.00 69.00 94 PHE A C 1
ATOM 749 O O . PHE A 1 94 ? 4.464 10.750 25.249 1.00 69.00 94 PHE A O 1
ATOM 756 N N . GLU A 1 95 ? 5.399 10.126 27.205 1.00 66.50 95 GLU A N 1
ATOM 757 C CA . GLU A 1 95 ? 4.335 10.524 28.126 1.00 66.50 95 GLU A CA 1
ATOM 758 C C . GLU A 1 95 ? 4.857 11.513 29.173 1.00 66.50 95 GLU A C 1
ATOM 760 O O . GLU A 1 95 ? 5.911 11.298 29.752 1.00 66.50 95 GLU A O 1
ATOM 765 N N . THR A 1 96 ? 4.091 12.552 29.506 1.00 67.44 96 THR A N 1
ATOM 766 C CA . THR A 1 96 ? 4.431 13.492 30.589 1.00 67.44 96 THR A CA 1
ATOM 767 C C . THR A 1 96 ? 3.405 13.458 31.719 1.00 67.44 96 THR A C 1
ATOM 769 O O . THR A 1 96 ? 2.212 13.297 31.484 1.00 67.44 96 THR A O 1
ATOM 772 N N . SER A 1 97 ? 3.861 13.676 32.955 1.00 62.72 97 SER A N 1
ATOM 773 C CA . SER A 1 97 ? 3.022 13.727 34.159 1.00 62.72 97 SER A CA 1
ATOM 774 C C . SER A 1 97 ? 2.333 15.081 34.396 1.00 62.72 97 SER A C 1
ATOM 776 O O . SER A 1 97 ? 1.443 15.171 35.239 1.00 62.72 97 SER A O 1
ATOM 778 N N . TYR A 1 98 ? 2.697 16.142 33.663 1.00 75.44 98 TYR A N 1
ATOM 779 C CA . TYR A 1 98 ? 2.210 17.515 33.899 1.00 75.44 98 TYR A CA 1
ATOM 780 C C . TYR A 1 98 ? 1.291 18.059 32.785 1.00 75.44 98 TYR A C 1
ATOM 782 O O . TYR A 1 98 ? 1.218 19.266 32.546 1.00 75.44 98 TYR A O 1
ATOM 790 N N . ILE A 1 99 ? 0.531 17.173 32.137 1.00 79.19 99 ILE A N 1
ATOM 791 C CA . ILE A 1 99 ? -0.365 17.447 30.993 1.00 79.19 99 ILE A CA 1
ATOM 792 C C . ILE A 1 99 ? -1.258 18.679 31.215 1.00 79.19 99 ILE A C 1
ATOM 794 O O . ILE A 1 99 ? -1.322 19.558 30.359 1.00 79.19 99 ILE A O 1
ATOM 798 N N . MET A 1 100 ? -1.887 18.806 32.390 1.00 76.75 100 MET A N 1
ATOM 799 C CA . MET A 1 100 ? -2.787 19.931 32.699 1.00 76.75 100 MET A CA 1
ATOM 800 C C . MET A 1 100 ? -2.105 21.300 32.603 1.00 76.75 100 MET A C 1
ATOM 802 O O . MET A 1 100 ? -2.736 22.283 32.215 1.00 76.75 100 MET A O 1
ATOM 806 N N . ARG A 1 101 ? -0.810 21.375 32.930 1.00 84.31 101 ARG A N 1
ATOM 807 C CA . ARG A 1 101 ? -0.030 22.612 32.828 1.00 84.31 101 ARG A CA 1
ATOM 808 C C . ARG A 1 101 ? 0.176 23.007 31.361 1.00 84.31 101 ARG A C 1
ATOM 810 O O . ARG A 1 101 ? 0.072 24.185 31.038 1.00 84.31 101 ARG A O 1
ATOM 817 N N . ILE A 1 102 ? 0.399 22.027 30.483 1.00 89.44 102 ILE A N 1
ATOM 818 C CA . ILE A 1 102 ? 0.529 22.230 29.032 1.00 89.44 102 ILE A CA 1
ATOM 819 C C . ILE A 1 102 ? -0.814 22.640 28.422 1.00 89.44 102 ILE A C 1
ATOM 821 O O . ILE A 1 102 ? -0.868 23.621 27.690 1.00 89.44 102 ILE A O 1
ATOM 825 N N . ILE A 1 103 ? -1.908 21.952 28.767 1.00 86.44 103 ILE A N 1
ATOM 826 C CA . ILE A 1 103 ? -3.256 22.318 28.297 1.00 86.44 103 ILE A CA 1
ATOM 827 C C . ILE A 1 103 ? -3.574 23.765 28.683 1.00 86.44 103 ILE A C 1
ATOM 829 O O . ILE A 1 103 ? -4.070 24.526 27.857 1.00 86.44 103 ILE A O 1
ATOM 833 N N . LYS A 1 104 ? -3.272 24.163 29.927 1.00 87.44 104 LYS A N 1
ATOM 834 C CA . LYS A 1 104 ? -3.491 25.536 30.393 1.00 87.44 104 LYS A CA 1
ATOM 835 C C . LYS A 1 104 ? -2.640 26.546 29.620 1.00 87.44 104 LYS A C 1
ATOM 837 O O . LYS A 1 104 ? -3.155 27.597 29.265 1.00 87.44 104 LYS A O 1
ATOM 842 N N . LEU A 1 105 ? -1.379 26.220 29.325 1.00 93.81 105 LEU A N 1
ATOM 843 C CA . LEU A 1 105 ? -0.510 27.053 28.488 1.00 93.81 105 LEU A CA 1
ATOM 844 C C . LEU A 1 105 ? -1.098 27.245 27.080 1.00 93.81 105 LEU A C 1
ATOM 846 O O . LEU A 1 105 ? -1.164 28.371 26.606 1.00 93.81 105 LEU A O 1
ATOM 850 N N . ILE A 1 106 ? -1.569 26.166 26.444 1.00 94.50 106 ILE A N 1
ATOM 851 C CA . ILE A 1 106 ? -2.182 26.211 25.106 1.00 94.50 106 ILE A CA 1
ATOM 852 C C . ILE A 1 106 ? -3.498 26.997 25.125 1.00 94.50 106 ILE A C 1
ATOM 854 O O . ILE A 1 106 ? -3.742 27.788 24.225 1.00 94.50 106 ILE A O 1
ATOM 858 N N . LYS A 1 107 ? -4.354 26.807 26.136 1.00 89.69 107 LYS A N 1
ATOM 859 C CA . LYS A 1 107 ? -5.656 27.493 26.222 1.00 89.69 107 LYS A CA 1
ATOM 860 C C . LYS A 1 107 ? -5.536 28.983 26.565 1.00 89.69 107 LYS A C 1
ATOM 862 O O . LYS A 1 107 ? -6.403 29.748 26.165 1.00 89.69 107 LYS A O 1
ATOM 867 N N . ASN A 1 108 ? -4.492 29.381 27.294 1.00 91.75 108 ASN A N 1
ATOM 868 C CA . ASN A 1 108 ? -4.282 30.764 27.738 1.00 91.75 108 ASN A CA 1
ATOM 869 C C . ASN A 1 108 ? -3.407 31.590 26.783 1.00 91.75 108 ASN A C 1
ATOM 871 O O . ASN A 1 108 ? -3.072 32.729 27.098 1.00 91.75 108 ASN A O 1
ATOM 875 N N . GLN A 1 109 ? -2.977 31.025 25.655 1.00 92.56 109 GLN A N 1
ATOM 876 C CA . GLN A 1 109 ? -2.255 31.798 24.652 1.00 92.56 109 GLN A CA 1
ATOM 877 C C . GLN A 1 109 ? -3.239 32.754 23.948 1.00 92.56 109 GLN A C 1
ATOM 879 O O . GLN A 1 109 ? -4.277 32.320 23.454 1.00 92.56 109 GLN A O 1
ATOM 884 N N . GLU A 1 110 ? -2.923 34.049 23.920 1.00 90.00 110 GLU A N 1
ATOM 885 C CA . GLU A 1 110 ? -3.785 35.085 23.316 1.00 90.00 110 GLU A CA 1
ATOM 886 C C . GLU A 1 110 ? -3.203 35.666 22.021 1.00 90.00 110 GLU A C 1
ATOM 888 O O . GLU A 1 110 ? -3.899 36.331 21.263 1.00 90.00 110 GLU A O 1
ATOM 893 N N . LYS A 1 111 ? -1.914 35.426 21.755 1.00 91.44 111 LYS A N 1
ATOM 894 C CA . LYS A 1 111 ? -1.195 36.049 20.637 1.00 91.44 111 LYS A CA 1
ATOM 895 C C . LYS A 1 111 ? -1.563 35.449 19.278 1.00 91.44 111 LYS A C 1
ATOM 897 O O . LYS A 1 111 ? -1.509 36.154 18.273 1.00 91.44 111 LYS A O 1
ATOM 902 N N . ILE A 1 112 ? -1.866 34.153 19.226 1.00 92.31 112 ILE A N 1
ATOM 903 C CA . ILE A 1 112 ? -2.114 33.431 17.978 1.00 92.31 112 ILE A CA 1
ATOM 904 C C . ILE A 1 112 ? -3.622 33.236 17.819 1.00 92.31 112 ILE A C 1
ATOM 906 O O . ILE A 1 112 ? -4.225 32.420 18.520 1.00 92.31 112 ILE A O 1
ATOM 910 N N . ASN A 1 113 ? -4.213 33.946 16.856 1.00 86.81 113 ASN A N 1
ATOM 911 C CA . ASN A 1 113 ? -5.649 33.868 16.568 1.00 86.81 113 ASN A CA 1
ATOM 912 C C . ASN A 1 113 ? -6.074 32.471 16.076 1.00 86.81 113 ASN A C 1
ATOM 914 O O . ASN A 1 113 ? -7.045 31.899 16.576 1.00 86.81 113 ASN A O 1
ATOM 918 N N . ASP A 1 114 ? -5.326 31.908 15.121 1.00 90.81 114 ASP A N 1
ATOM 919 C CA . ASP A 1 114 ? -5.538 30.560 14.580 1.00 90.81 114 ASP A CA 1
ATOM 920 C C . ASP A 1 114 ? -4.345 29.655 14.920 1.00 90.81 114 ASP A C 1
ATOM 922 O O . ASP A 1 114 ? -3.377 29.555 14.161 1.00 90.81 114 ASP A O 1
ATOM 926 N N . LEU A 1 115 ? -4.394 29.051 16.111 1.00 94.50 115 LEU A N 1
ATOM 927 C CA . LEU A 1 115 ? -3.449 28.027 16.549 1.00 94.50 115 LEU A CA 1
ATOM 928 C C . LEU A 1 115 ? -4.029 26.637 16.286 1.00 94.50 115 LEU A C 1
ATOM 930 O O . LEU A 1 115 ? -5.068 26.292 16.854 1.00 94.50 115 LEU A O 1
ATOM 934 N N . ARG A 1 116 ? -3.297 25.831 15.509 1.00 95.31 116 ARG A N 1
ATOM 935 C CA . ARG A 1 116 ? -3.635 24.436 15.205 1.00 95.31 116 ARG A CA 1
ATOM 936 C C . ARG A 1 116 ? -2.496 23.496 15.593 1.00 95.31 116 ARG A C 1
ATOM 938 O O . ARG A 1 116 ? -1.362 23.686 15.163 1.00 95.31 116 ARG A O 1
ATOM 945 N N . ILE A 1 117 ? -2.763 22.486 16.420 1.00 96.31 117 ILE A N 1
ATOM 946 C CA . ILE A 1 117 ? -1.755 21.511 16.865 1.00 96.31 117 ILE A CA 1
ATOM 947 C C . ILE A 1 117 ? -2.149 20.114 16.399 1.00 96.31 117 ILE A C 1
ATOM 949 O O . ILE A 1 117 ? -3.112 19.530 16.889 1.00 96.31 117 ILE A O 1
ATOM 953 N N . PHE A 1 118 ? -1.359 19.568 15.484 1.00 96.12 118 PHE A N 1
ATOM 954 C CA . PHE A 1 118 ? -1.432 18.193 15.010 1.00 96.12 118 PHE A CA 1
ATOM 955 C C . PHE A 1 118 ? -0.349 17.368 15.691 1.00 96.12 118 PHE A C 1
ATOM 957 O O . PHE A 1 118 ? 0.722 17.889 16.015 1.00 96.12 118 PHE A O 1
ATOM 964 N N . SER A 1 119 ? -0.585 16.075 15.894 1.00 94.19 119 SER A N 1
ATOM 965 C CA . SER A 1 119 ? 0.443 15.227 16.490 1.00 94.19 119 SER A CA 1
ATOM 966 C C . SER A 1 119 ? 0.484 13.823 15.916 1.00 94.19 119 SER A C 1
ATOM 968 O O . SER A 1 119 ? -0.547 13.203 15.689 1.00 94.19 119 SER A O 1
ATOM 970 N N . ILE A 1 120 ? 1.699 13.319 15.722 1.00 92.00 120 ILE A N 1
ATOM 971 C CA . ILE A 1 120 ? 1.977 11.928 15.397 1.00 92.00 120 ILE A CA 1
ATOM 972 C C . ILE A 1 120 ? 2.534 11.252 16.650 1.00 92.00 120 ILE A C 1
ATOM 974 O O . ILE A 1 120 ? 3.671 11.510 17.061 1.00 92.00 120 ILE A O 1
ATOM 978 N N . GLY A 1 121 ? 1.720 10.383 17.246 1.00 89.19 121 GLY A N 1
ATOM 979 C CA . GLY A 1 121 ? 2.131 9.469 18.301 1.00 89.19 121 GLY A CA 1
ATOM 980 C C . GLY A 1 121 ? 2.899 8.291 17.707 1.00 89.19 121 GLY A C 1
ATOM 981 O O . GLY A 1 121 ? 2.362 7.538 16.898 1.00 89.19 121 GLY A O 1
ATOM 982 N N . ILE A 1 122 ? 4.162 8.132 18.083 1.00 84.31 122 ILE A N 1
ATOM 983 C CA . ILE A 1 122 ? 5.056 7.098 17.559 1.00 84.31 122 ILE A CA 1
ATOM 984 C C . ILE A 1 122 ? 5.163 5.968 18.583 1.00 84.31 122 ILE A C 1
ATOM 986 O O . ILE A 1 122 ? 5.486 6.227 19.740 1.00 84.31 122 ILE A O 1
ATOM 990 N N . ASN A 1 123 ? 5.005 4.721 18.121 1.00 68.88 123 ASN A N 1
ATOM 991 C CA . ASN A 1 123 ? 5.057 3.483 18.912 1.00 68.88 123 ASN A CA 1
ATOM 992 C C . ASN A 1 123 ? 3.806 3.233 19.785 1.00 68.88 123 ASN A C 1
ATOM 994 O O . ASN A 1 123 ? 3.077 4.150 20.142 1.00 68.88 123 ASN A O 1
ATOM 998 N N . ILE A 1 124 ? 3.573 1.970 20.160 1.00 60.09 124 ILE A N 1
ATOM 999 C CA . ILE A 1 124 ? 2.410 1.526 20.953 1.00 60.09 124 ILE A CA 1
ATOM 1000 C C . ILE A 1 124 ? 2.448 2.009 22.411 1.00 60.09 124 ILE A C 1
ATOM 1002 O O . ILE A 1 124 ? 1.436 2.002 23.101 1.00 60.09 124 ILE A O 1
ATOM 1006 N N . ALA A 1 125 ? 3.625 2.426 22.881 1.00 58.94 125 ALA A N 1
ATOM 1007 C CA . ALA A 1 125 ? 3.846 2.908 24.240 1.00 58.94 125 ALA A CA 1
ATOM 1008 C C . ALA A 1 125 ? 3.571 4.415 24.410 1.00 58.94 125 ALA A C 1
ATOM 1010 O O . ALA A 1 125 ? 3.747 4.939 25.509 1.00 58.94 125 ALA A O 1
ATOM 1011 N N . VAL A 1 126 ? 3.175 5.131 23.349 1.00 72.62 126 VAL A N 1
ATOM 1012 C CA . VAL A 1 126 ? 2.847 6.557 23.457 1.00 72.62 126 VAL A CA 1
ATOM 1013 C C . VAL A 1 126 ? 1.548 6.753 24.241 1.00 72.62 126 VAL A C 1
ATOM 1015 O O . VAL A 1 126 ? 0.553 6.058 24.028 1.00 72.62 126 VAL A O 1
ATOM 1018 N N . SER A 1 127 ? 1.530 7.730 25.148 1.00 77.06 127 SER A N 1
ATOM 1019 C CA . SER A 1 127 ? 0.324 8.049 25.914 1.00 77.06 127 SER A CA 1
ATOM 1020 C C . SER A 1 127 ? -0.701 8.738 25.017 1.00 77.06 127 SER A C 1
ATOM 1022 O O . SER A 1 127 ? -0.595 9.930 24.722 1.00 77.06 127 SER A O 1
ATOM 1024 N N . HIS A 1 128 ? -1.721 7.984 24.598 1.00 77.94 128 HIS A N 1
ATOM 1025 C CA . HIS A 1 128 ? -2.867 8.520 23.858 1.00 77.94 128 HIS A CA 1
ATOM 1026 C C . HIS A 1 128 ? -3.495 9.701 24.597 1.00 77.94 128 HIS A C 1
ATOM 1028 O O . HIS A 1 128 ? -3.726 10.747 24.006 1.00 77.94 128 HIS A O 1
ATOM 1034 N N . HIS A 1 129 ? -3.647 9.572 25.919 1.00 76.38 129 HIS A N 1
ATOM 1035 C CA . HIS A 1 129 ? -4.173 10.622 26.782 1.00 76.38 129 HIS A CA 1
ATOM 1036 C C . HIS A 1 129 ? -3.395 11.938 26.645 1.00 76.38 129 HIS A C 1
ATOM 1038 O O . HIS A 1 129 ? -4.001 13.000 26.526 1.00 76.38 129 HIS A O 1
ATOM 1044 N N . PHE A 1 130 ? -2.062 11.884 26.645 1.00 81.25 130 PHE A N 1
ATOM 1045 C CA . PHE A 1 130 ? -1.221 13.066 26.464 1.00 81.25 130 PHE A CA 1
ATOM 1046 C C . PHE A 1 130 ? -1.388 13.700 25.079 1.00 81.25 130 PHE A C 1
ATOM 1048 O O . PHE A 1 130 ? -1.613 14.908 24.982 1.00 81.25 130 PHE A O 1
ATOM 1055 N N . ILE A 1 131 ? -1.293 12.883 24.030 1.00 87.50 131 ILE A N 1
ATOM 1056 C CA . ILE A 1 131 ? -1.353 13.333 22.638 1.00 87.50 131 ILE A CA 1
ATOM 1057 C C . ILE A 1 131 ? -2.726 13.937 22.320 1.00 87.50 131 ILE A C 1
ATOM 1059 O O . ILE A 1 131 ? -2.796 15.085 21.878 1.00 87.50 131 ILE A O 1
ATOM 1063 N N . ASP A 1 132 ? -3.804 13.214 22.632 1.00 84.12 132 ASP A N 1
ATOM 1064 C CA . ASP A 1 132 ? -5.185 13.641 22.394 1.00 84.12 132 ASP A CA 1
ATOM 1065 C C . ASP A 1 132 ? -5.509 14.939 23.143 1.00 84.12 132 ASP A C 1
ATOM 1067 O O . ASP A 1 132 ? -6.110 15.857 22.584 1.00 84.12 132 ASP A O 1
ATOM 1071 N N . SER A 1 133 ? -5.043 15.063 24.391 1.00 81.38 133 SER A N 1
ATOM 1072 C CA . SER A 1 133 ? -5.265 16.266 25.198 1.00 81.38 133 SER A CA 1
ATOM 1073 C C . SER A 1 133 ? -4.616 17.515 24.594 1.00 81.38 133 SER A C 1
ATOM 1075 O O . SER A 1 133 ? -5.192 18.604 24.650 1.00 81.38 133 SER A O 1
ATOM 1077 N N . ILE A 1 134 ? -3.414 17.380 24.021 1.00 88.00 134 ILE A N 1
ATOM 1078 C CA . ILE A 1 134 ? -2.705 18.499 23.387 1.00 88.00 134 ILE A CA 1
ATOM 1079 C C . ILE A 1 134 ? -3.397 18.914 22.093 1.00 88.00 134 ILE A C 1
ATOM 1081 O O . ILE A 1 134 ? -3.659 20.104 21.908 1.00 88.00 134 ILE A O 1
ATOM 1085 N N . VAL A 1 135 ? -3.695 17.962 21.204 1.00 90.88 135 VAL A N 1
ATOM 1086 C CA . VAL A 1 135 ? -4.295 18.291 19.901 1.00 90.88 135 VAL A CA 1
ATOM 1087 C C . VAL A 1 135 ? -5.707 18.849 20.071 1.00 90.88 135 VAL A C 1
ATOM 1089 O O . VAL A 1 135 ? -6.068 19.793 19.374 1.00 90.88 135 VAL A O 1
ATOM 1092 N N . GLN A 1 136 ? -6.471 18.372 21.063 1.00 85.38 136 GLN A N 1
ATOM 1093 C CA . GLN A 1 136 ? -7.787 18.922 21.391 1.00 85.38 136 GLN A CA 1
ATOM 1094 C C . GLN A 1 136 ? -7.687 20.361 21.917 1.00 85.38 136 GLN A C 1
ATOM 1096 O O . GLN A 1 136 ? -8.464 21.224 21.503 1.00 85.38 136 GLN A O 1
ATOM 1101 N N . ALA A 1 137 ? -6.724 20.651 22.802 1.00 88.25 137 ALA A N 1
ATOM 1102 C CA . ALA A 1 137 ? -6.480 22.015 23.276 1.00 88.25 137 ALA A CA 1
ATOM 1103 C C . ALA A 1 137 ? -6.047 22.950 22.135 1.00 88.25 137 ALA A C 1
ATOM 1105 O O . ALA A 1 137 ? -6.430 24.118 22.119 1.00 88.25 137 ALA A O 1
ATOM 1106 N N . GLY A 1 138 ? -5.287 22.419 21.177 1.00 91.75 138 GLY A N 1
ATOM 1107 C CA . GLY A 1 138 ? -4.812 23.120 19.994 1.00 91.75 138 GLY A CA 1
ATOM 1108 C C . GLY A 1 138 ? -5.691 22.973 18.753 1.00 91.75 138 GLY A C 1
ATOM 1109 O O . GLY A 1 138 ? -5.172 23.206 17.677 1.00 91.75 138 GLY A O 1
ATOM 1110 N N . LYS A 1 139 ? -6.963 22.558 18.851 1.00 91.94 139 LYS A N 1
ATOM 1111 C CA . LYS A 1 139 ? -7.922 22.488 17.719 1.00 91.94 139 LYS A CA 1
ATOM 1112 C C . LYS A 1 139 ? -7.476 21.652 16.495 1.00 91.94 139 LYS A C 1
ATOM 1114 O O . LYS A 1 139 ? -7.985 21.845 15.394 1.00 91.94 139 LYS A O 1
ATOM 1119 N N . GLY A 1 140 ? -6.538 20.722 16.663 1.00 92.75 140 GLY A N 1
ATOM 1120 C CA . GLY A 1 140 ? -6.094 19.808 15.607 1.00 92.75 140 GLY A CA 1
ATOM 1121 C C . GLY A 1 140 ? -6.530 18.365 15.858 1.00 92.75 140 GLY A C 1
ATOM 1122 O O . GLY A 1 140 ? -7.507 18.104 16.561 1.00 92.75 140 GLY A O 1
ATOM 1123 N N . TYR A 1 141 ? -5.798 17.417 15.275 1.00 92.44 141 TYR A N 1
ATOM 1124 C CA . TYR A 1 141 ? -6.037 15.981 15.439 1.00 92.44 141 TYR A CA 1
ATOM 1125 C C . TYR A 1 141 ? -4.727 15.204 15.580 1.00 92.44 141 TYR A C 1
ATOM 1127 O O . TYR A 1 141 ? -3.647 15.682 15.212 1.00 92.44 141 TYR A O 1
ATOM 1135 N N . ALA A 1 142 ? -4.839 13.996 16.125 1.00 91.62 142 ALA A N 1
ATOM 1136 C CA . ALA A 1 142 ? -3.728 13.082 16.307 1.00 91.62 142 ALA A CA 1
ATOM 1137 C C . ALA A 1 142 ? -3.816 11.895 15.350 1.00 91.62 142 ALA A C 1
ATOM 1139 O O . ALA A 1 142 ? -4.898 11.420 15.014 1.00 91.62 142 ALA A O 1
ATOM 1140 N N . GLU A 1 143 ? -2.653 11.398 14.956 1.00 90.81 143 GLU A N 1
ATOM 1141 C CA . GLU A 1 143 ? -2.480 10.126 14.271 1.00 90.81 143 GLU A CA 1
ATOM 1142 C C . GLU A 1 143 ? -1.459 9.288 15.030 1.00 90.81 143 GLU A C 1
ATOM 1144 O O . GLU A 1 143 ? -0.532 9.816 1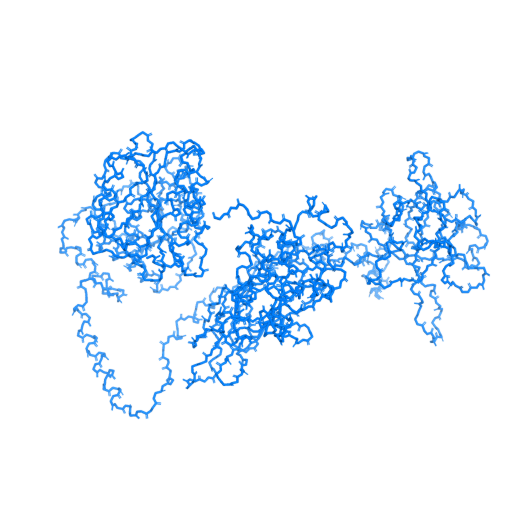5.640 1.00 90.81 143 GLU A O 1
ATOM 1149 N N . TYR A 1 144 ? -1.600 7.970 14.961 1.00 87.06 144 TYR A N 1
ATOM 1150 C CA . TYR A 1 144 ? -0.698 7.042 15.637 1.00 87.06 144 TYR A CA 1
ATOM 1151 C C . TYR A 1 144 ? 0.012 6.174 14.612 1.00 87.06 144 TYR A C 1
ATOM 1153 O O . TYR A 1 144 ? -0.598 5.768 13.626 1.00 87.06 144 TYR A O 1
ATOM 1161 N N . VAL A 1 145 ? 1.305 5.938 14.811 1.00 82.56 145 VAL A N 1
ATOM 1162 C CA . VAL A 1 145 ? 2.155 5.183 13.889 1.00 82.56 145 VAL A CA 1
ATOM 1163 C C . VAL A 1 145 ? 2.829 4.056 14.656 1.00 82.56 145 VAL A C 1
ATOM 1165 O O . VAL A 1 145 ? 3.656 4.285 15.544 1.00 82.56 145 VAL A O 1
ATOM 1168 N N . SER A 1 146 ? 2.479 2.825 14.291 1.00 73.62 146 SER A N 1
ATOM 1169 C CA . SER A 1 146 ? 3.184 1.618 14.721 1.00 73.62 146 SER A CA 1
ATOM 1170 C C . SER A 1 146 ? 4.498 1.435 13.940 1.00 73.62 146 SER A C 1
ATOM 1172 O O . SER A 1 146 ? 4.723 2.063 12.905 1.00 73.62 146 SER A O 1
ATOM 1174 N N . ASN A 1 147 ? 5.402 0.567 14.411 1.00 59.72 147 ASN A N 1
ATOM 1175 C CA . ASN A 1 147 ? 6.720 0.382 13.778 1.00 59.72 147 ASN A CA 1
ATOM 1176 C C . ASN A 1 147 ? 6.641 -0.098 12.310 1.00 59.72 147 ASN A C 1
ATOM 1178 O O . ASN A 1 147 ? 7.597 0.117 11.557 1.00 59.72 147 ASN A O 1
ATOM 1182 N N . SER A 1 148 ? 5.532 -0.724 11.901 1.00 54.59 148 SER A N 1
ATOM 1183 C CA . SER A 1 148 ? 5.259 -1.202 10.538 1.00 54.59 148 SER A CA 1
ATOM 1184 C C . SER A 1 148 ? 4.563 -0.169 9.642 1.00 54.59 148 SER A C 1
ATOM 1186 O O . SER A 1 148 ? 4.587 -0.317 8.424 1.00 54.59 148 SER A O 1
ATOM 1188 N N . GLU A 1 149 ? 3.981 0.891 10.207 1.00 61.09 149 GLU A N 1
ATOM 1189 C CA . GLU A 1 149 ? 3.233 1.899 9.453 1.00 61.09 149 GLU A CA 1
ATOM 1190 C C . GLU A 1 149 ? 4.125 2.995 8.846 1.00 61.09 149 GLU A C 1
ATOM 1192 O O . GLU A 1 149 ? 5.198 3.342 9.355 1.00 61.09 149 GLU A O 1
ATOM 1197 N N . GLN A 1 150 ? 3.659 3.569 7.731 1.00 68.62 150 GLN A N 1
ATOM 1198 C CA . GLN A 1 150 ? 4.330 4.670 7.043 1.00 68.62 150 GLN A CA 1
ATOM 1199 C C . GLN A 1 150 ? 3.911 6.028 7.625 1.00 68.62 150 GLN A C 1
ATOM 1201 O O . GLN A 1 150 ? 2.804 6.515 7.391 1.00 68.62 150 GLN A O 1
ATOM 1206 N N . MET A 1 151 ? 4.840 6.674 8.334 1.00 83.50 151 MET A N 1
ATOM 1207 C CA . MET A 1 151 ? 4.656 8.003 8.934 1.00 83.50 151 MET A CA 1
ATOM 1208 C C . MET A 1 151 ? 4.451 9.110 7.887 1.00 83.50 151 MET A C 1
ATOM 1210 O O . MET A 1 151 ? 3.630 10.004 8.089 1.00 83.50 151 MET A O 1
ATOM 1214 N N . ASN A 1 152 ? 5.140 9.007 6.744 1.00 85.81 152 ASN A N 1
ATOM 1215 C CA . ASN A 1 152 ? 5.149 10.015 5.679 1.00 85.81 152 ASN A CA 1
ATOM 1216 C C . ASN A 1 152 ? 3.742 10.379 5.192 1.00 85.81 152 ASN A C 1
ATOM 1218 O O . ASN A 1 152 ? 3.404 11.556 5.112 1.00 85.81 152 ASN A O 1
ATOM 1222 N N . ARG A 1 153 ? 2.891 9.382 4.914 1.00 85.19 153 ARG A N 1
ATOM 1223 C CA . ARG A 1 153 ? 1.535 9.623 4.394 1.00 85.19 153 ARG A CA 1
ATOM 1224 C C . ARG A 1 153 ? 0.684 10.424 5.381 1.00 85.19 153 ARG A C 1
ATOM 1226 O O . ARG A 1 153 ? 0.030 11.385 4.984 1.00 85.19 153 ARG A O 1
ATOM 1233 N N . LYS A 1 154 ? 0.723 10.053 6.664 1.00 88.62 154 LYS A N 1
ATOM 1234 C CA . LYS A 1 154 ? -0.011 10.741 7.738 1.00 88.62 154 LYS A CA 1
ATOM 1235 C C . LYS A 1 154 ? 0.512 12.167 7.931 1.00 88.62 154 LYS A C 1
ATOM 1237 O O . LYS A 1 154 ? -0.277 13.106 7.986 1.00 88.62 154 LYS A O 1
ATOM 1242 N N . ALA A 1 155 ? 1.834 12.346 7.921 1.00 91.19 155 ALA A N 1
ATOM 1243 C CA . ALA A 1 155 ? 2.468 13.656 8.041 1.00 91.19 155 ALA A CA 1
ATOM 1244 C C . ALA A 1 155 ? 2.137 14.595 6.866 1.00 91.19 155 ALA A C 1
ATOM 1246 O O . ALA A 1 155 ? 1.848 15.767 7.088 1.00 91.19 155 ALA A O 1
ATOM 1247 N N . VAL A 1 156 ? 2.114 14.096 5.625 1.00 89.06 156 VAL A N 1
ATOM 1248 C CA . VAL A 1 156 ? 1.755 14.899 4.441 1.00 89.06 156 VAL A CA 1
ATOM 1249 C C . VAL A 1 156 ? 0.282 15.321 4.468 1.00 89.06 156 VAL A C 1
ATOM 1251 O O . VAL A 1 156 ? -0.035 16.463 4.136 1.00 89.06 156 VAL A O 1
ATOM 1254 N N . ILE A 1 157 ? -0.629 14.447 4.913 1.00 88.81 157 ILE A N 1
ATOM 1255 C CA . ILE A 1 157 ? -2.044 14.812 5.109 1.00 88.81 157 ILE A CA 1
ATOM 1256 C C . ILE A 1 157 ? -2.172 15.889 6.195 1.00 88.81 157 ILE A C 1
ATOM 1258 O O . ILE A 1 157 ? -2.897 16.866 6.002 1.00 88.81 157 ILE A O 1
ATOM 1262 N N . MET A 1 158 ? -1.424 15.771 7.298 1.00 94.50 158 MET A N 1
ATOM 1263 C CA . MET A 1 158 ? -1.353 16.814 8.329 1.00 94.50 158 MET A CA 1
ATOM 1264 C C . MET A 1 158 ? -0.821 18.134 7.787 1.00 94.50 158 MET A C 1
ATOM 1266 O O . MET A 1 158 ? -1.421 19.169 8.057 1.00 94.50 158 MET A O 1
ATOM 1270 N N . LEU A 1 159 ? 0.235 18.114 6.972 1.00 93.88 159 LEU A N 1
ATOM 1271 C CA . LEU A 1 159 ? 0.754 19.314 6.323 1.00 93.88 159 LEU A CA 1
ATOM 1272 C C . LEU A 1 159 ? -0.306 19.962 5.434 1.00 93.88 159 LEU A C 1
ATOM 1274 O O . LEU A 1 159 ? -0.582 21.150 5.576 1.00 93.88 159 LEU A O 1
ATOM 1278 N N . ARG A 1 160 ? -0.979 19.185 4.582 1.00 91.50 160 ARG A N 1
ATOM 1279 C CA . ARG A 1 160 ? -2.073 19.693 3.747 1.00 91.50 160 ARG A CA 1
ATOM 1280 C C . ARG A 1 160 ? -3.170 20.331 4.600 1.00 91.50 160 ARG A C 1
ATOM 1282 O O . ARG A 1 160 ? -3.618 21.430 4.289 1.00 91.50 160 ARG A O 1
ATOM 1289 N N . ASN A 1 161 ? -3.572 19.676 5.683 1.00 92.50 161 ASN A N 1
ATOM 1290 C CA . ASN A 1 161 ? -4.588 20.183 6.602 1.00 92.50 161 ASN A CA 1
ATOM 1291 C C . ASN A 1 161 ? -4.112 21.392 7.430 1.00 92.50 161 ASN A C 1
ATOM 1293 O O . ASN A 1 161 ? -4.932 22.208 7.828 1.00 92.50 161 ASN A O 1
ATOM 1297 N N . SER A 1 162 ? -2.804 21.560 7.635 1.00 92.56 162 SER A N 1
ATOM 1298 C CA . SER A 1 162 ? -2.219 22.748 8.270 1.00 92.56 162 SER A CA 1
ATOM 1299 C C . SER A 1 162 ? -2.233 23.974 7.348 1.00 92.56 162 SER A C 1
ATOM 1301 O O . SER A 1 162 ? -2.450 25.100 7.794 1.00 92.56 162 SER A O 1
ATOM 1303 N N . LEU A 1 163 ? -2.078 23.745 6.040 1.00 89.31 163 LEU A N 1
ATOM 1304 C CA . LEU A 1 163 ? -2.057 24.789 5.013 1.00 89.31 163 LEU A CA 1
ATOM 1305 C C . LEU A 1 163 ? -3.457 25.256 4.595 1.00 89.31 163 LEU A C 1
ATOM 1307 O O . LEU A 1 163 ? -3.584 26.308 3.979 1.00 89.31 163 LEU A O 1
ATOM 1311 N N . ASN A 1 164 ? -4.503 24.492 4.917 1.00 87.06 164 ASN A N 1
ATOM 1312 C CA . ASN A 1 164 ? -5.883 24.814 4.558 1.00 87.06 164 ASN A CA 1
ATOM 1313 C C . ASN A 1 164 ? -6.710 25.120 5.814 1.00 87.06 164 ASN A C 1
ATOM 1315 O O . ASN A 1 164 ? -6.511 24.458 6.834 1.00 87.06 164 ASN A O 1
ATOM 1319 N N . PRO A 1 165 ? -7.636 26.094 5.775 1.00 85.31 165 PRO A N 1
ATOM 1320 C CA . PRO A 1 165 ? -8.537 26.337 6.893 1.00 85.31 165 PRO A CA 1
ATOM 1321 C C . PRO A 1 165 ? -9.500 25.149 7.064 1.00 85.31 165 PRO A C 1
ATOM 1323 O O . PRO A 1 165 ? -10.002 24.623 6.064 1.00 85.31 165 PRO A O 1
ATOM 1326 N N . PRO A 1 166 ? -9.776 24.716 8.303 1.00 89.19 166 PRO A N 1
ATOM 1327 C CA . PRO A 1 166 ? -10.771 23.687 8.554 1.00 89.19 166 PRO A CA 1
ATOM 1328 C C . PRO A 1 166 ? -12.190 24.265 8.513 1.00 89.19 166 PRO A C 1
ATOM 1330 O O . PRO A 1 166 ? -12.393 25.480 8.492 1.00 89.19 166 PRO A O 1
ATOM 1333 N N . ILE A 1 167 ? -13.192 23.387 8.537 1.00 85.19 167 ILE A N 1
ATOM 1334 C CA . ILE A 1 167 ? -14.582 23.806 8.758 1.00 85.19 167 ILE A CA 1
ATOM 1335 C C . ILE A 1 167 ? -14.826 23.796 10.268 1.00 85.19 167 ILE A C 1
ATOM 1337 O O . ILE A 1 167 ? -14.869 22.732 10.888 1.00 85.19 167 ILE A O 1
ATOM 1341 N N . ALA A 1 168 ? -14.948 24.980 10.862 1.00 81.81 168 ALA A N 1
ATOM 1342 C CA . ALA A 1 168 ? -15.054 25.157 12.313 1.00 81.81 168 ALA A CA 1
ATOM 1343 C C . ALA A 1 168 ? -16.463 25.570 12.776 1.00 81.81 168 ALA A C 1
ATOM 1345 O O . ALA A 1 168 ? -16.814 25.414 13.942 1.00 81.81 168 ALA A O 1
ATOM 1346 N N . ASP A 1 169 ? -17.278 26.090 11.866 1.00 77.06 169 ASP A N 1
ATOM 1347 C CA . ASP A 1 169 ? -18.530 26.789 12.132 1.00 77.06 169 ASP A CA 1
ATOM 1348 C C . ASP A 1 169 ? -19.744 25.896 11.861 1.00 77.06 169 ASP A C 1
ATOM 1350 O O . ASP A 1 169 ? -20.618 26.255 11.082 1.00 77.06 169 ASP A O 1
ATOM 1354 N N . TYR A 1 170 ? -19.801 24.702 12.453 1.00 80.31 170 TYR A N 1
ATOM 1355 C CA . TYR A 1 170 ? -20.904 23.776 12.196 1.00 80.31 170 TYR A CA 1
ATOM 1356 C C . TYR A 1 170 ? -21.584 23.259 13.462 1.00 80.31 170 TYR A C 1
ATOM 1358 O O . TYR A 1 170 ? -20.978 23.106 14.523 1.00 80.31 170 TYR A O 1
ATOM 1366 N N . LYS A 1 171 ? -22.884 22.987 13.328 1.00 77.94 171 LYS A N 1
ATOM 1367 C CA . LYS A 1 171 ? -23.753 22.451 14.381 1.00 77.94 171 LYS A CA 1
ATOM 1368 C C . LYS A 1 171 ? -24.392 21.144 13.925 1.00 77.94 171 LYS A C 1
ATOM 1370 O O . LYS A 1 171 ? -24.689 20.973 12.741 1.00 77.94 171 LYS A O 1
ATOM 1375 N N . ILE A 1 172 ? -24.600 20.241 14.883 1.00 81.50 172 ILE A N 1
ATOM 1376 C CA . ILE A 1 172 ? -25.321 18.980 14.692 1.00 81.50 172 ILE A CA 1
ATOM 1377 C C . ILE A 1 172 ? -26.683 19.104 15.370 1.00 81.50 172 ILE A C 1
ATOM 1379 O O . ILE A 1 172 ? -26.754 19.406 16.563 1.00 81.50 172 ILE A O 1
ATOM 1383 N N . THR A 1 173 ? -27.747 18.844 14.616 1.00 79.12 173 THR A N 1
ATOM 1384 C CA . THR A 1 173 ? -29.112 18.771 15.147 1.00 79.12 173 THR A CA 1
ATOM 1385 C C . THR A 1 173 ? -29.488 17.314 15.406 1.00 79.12 173 THR A C 1
ATOM 1387 O O . THR A 1 173 ? -29.426 16.491 14.495 1.00 79.12 173 THR A O 1
ATOM 1390 N N . TRP A 1 174 ? -29.866 17.001 16.652 1.00 77.81 174 TRP A N 1
ATOM 1391 C CA . TRP A 1 174 ? -30.212 15.638 17.089 1.00 77.81 174 TRP A CA 1
ATOM 1392 C C . TRP A 1 174 ? -31.723 15.380 17.221 1.00 77.81 174 TRP A C 1
ATOM 1394 O O . TRP A 1 174 ? -32.135 14.219 17.186 1.00 77.81 174 TRP A O 1
ATOM 1404 N N . THR A 1 175 ? -32.538 16.427 17.398 1.00 73.44 175 THR A N 1
ATOM 1405 C CA . THR A 1 175 ? -33.999 16.344 17.597 1.00 73.44 175 THR A CA 1
ATOM 1406 C C . THR A 1 175 ? -34.744 17.381 16.749 1.00 73.44 175 THR A C 1
ATOM 1408 O O . THR A 1 175 ? -34.265 18.507 16.630 1.00 73.44 175 THR A O 1
ATOM 1411 N N . ASP A 1 176 ? -35.919 17.023 16.213 1.00 65.50 176 ASP A N 1
ATOM 1412 C CA . ASP A 1 176 ? -36.719 17.880 15.311 1.00 65.50 176 ASP A CA 1
ATOM 1413 C C . ASP A 1 176 ? -37.415 19.050 16.027 1.00 65.50 176 ASP A C 1
ATOM 1415 O O . ASP A 1 176 ? -37.944 19.960 15.391 1.00 65.50 176 ASP A O 1
ATOM 1419 N N . GLU A 1 177 ? -37.414 19.049 17.362 1.00 58.84 177 GLU A N 1
ATOM 1420 C CA . GLU A 1 177 ? -37.916 20.168 18.151 1.00 58.84 177 GLU A CA 1
ATOM 1421 C C . GLU A 1 177 ? -36.999 21.384 17.964 1.00 58.84 177 GLU A C 1
ATOM 1423 O O . GLU A 1 177 ? -35.882 21.438 18.485 1.00 58.84 177 GLU A O 1
ATOM 1428 N N . SER A 1 178 ? -37.490 22.369 17.210 1.00 46.88 178 SER A N 1
ATOM 1429 C CA . SER A 1 178 ? -36.878 23.685 17.066 1.00 46.88 178 SER A CA 1
ATOM 1430 C C . SER A 1 178 ? -36.625 24.284 18.444 1.00 46.88 178 SER A C 1
ATOM 1432 O O . SER A 1 178 ? -37.584 24.574 19.150 1.00 46.88 178 SER A O 1
ATOM 1434 N N . ASN A 1 179 ? -35.366 24.496 18.823 1.00 43.19 179 ASN A N 1
ATOM 1435 C CA . ASN A 1 179 ? -35.033 25.514 19.812 1.00 43.19 179 ASN A CA 1
ATOM 1436 C C . ASN A 1 179 ? -33.624 26.050 19.570 1.00 43.19 179 ASN A C 1
ATOM 1438 O O . ASN A 1 179 ? -32.616 25.424 19.895 1.00 43.19 179 ASN A O 1
ATOM 1442 N N . GLU A 1 180 ? -33.603 27.262 19.023 1.00 44.44 180 GLU A N 1
ATOM 1443 C CA . GLU A 1 180 ? -32.458 28.161 18.904 1.00 44.44 180 GLU A CA 1
ATOM 1444 C C . GLU A 1 180 ? -31.988 28.730 20.258 1.00 44.44 180 GLU A C 1
ATOM 1446 O O . GLU A 1 180 ? -31.168 29.642 20.287 1.00 44.44 180 GLU A O 1
ATOM 1451 N N . GLU A 1 181 ? -32.413 28.185 21.400 1.00 37.97 181 GLU A N 1
ATOM 1452 C CA . GLU A 1 181 ? -32.049 28.734 22.706 1.00 37.97 181 GLU A CA 1
ATOM 1453 C C . GLU A 1 181 ? -31.253 27.752 23.575 1.00 37.97 181 GLU A C 1
ATOM 1455 O O . GLU A 1 181 ? -31.755 26.769 24.113 1.00 37.97 181 GLU A O 1
ATOM 1460 N N . SER A 1 182 ? -29.990 28.138 23.780 1.00 37.78 182 SER A N 1
ATOM 1461 C CA . SER A 1 182 ? -29.200 27.909 24.991 1.00 37.78 182 SER A CA 1
ATOM 1462 C C . SER A 1 182 ? -28.747 26.470 25.277 1.00 37.78 182 SER A C 1
ATOM 1464 O O . SER A 1 182 ? -29.456 25.661 25.868 1.00 37.78 182 SER A O 1
ATOM 1466 N N . GLN A 1 183 ? -27.457 26.207 25.027 1.00 44.41 183 GLN A N 1
ATOM 1467 C CA . GLN A 1 183 ? -26.659 25.078 25.547 1.00 44.41 183 GLN A CA 1
ATOM 1468 C C . GLN A 1 183 ? -26.489 25.110 27.086 1.00 44.41 183 GLN A C 1
ATOM 1470 O O . GLN A 1 183 ? -25.411 24.874 27.635 1.00 44.41 183 GLN A O 1
ATOM 1475 N N . SER A 1 184 ? -27.555 25.421 27.815 1.00 43.06 184 SER A N 1
ATOM 1476 C CA . SER A 1 184 ? -27.586 25.446 29.264 1.00 43.06 184 SER A CA 1
ATOM 1477 C C . SER A 1 184 ? -28.757 24.570 29.718 1.00 43.06 184 SER A C 1
ATOM 1479 O O . SER A 1 184 ? -29.916 24.916 29.523 1.00 43.06 184 SER A O 1
ATOM 1481 N N . SER A 1 185 ? -28.432 23.414 30.308 1.00 44.91 185 SER A N 1
ATOM 1482 C CA . SER A 1 185 ? -29.341 22.519 31.051 1.00 44.91 185 SER A CA 1
ATOM 1483 C C . SER A 1 185 ? -30.487 21.818 30.297 1.00 44.91 185 SER A C 1
ATOM 1485 O O . SER A 1 185 ? -31.549 21.629 30.882 1.00 44.91 185 SER A O 1
ATOM 1487 N N . ASN A 1 186 ? -30.302 21.366 29.052 1.00 46.84 186 ASN A N 1
ATOM 1488 C CA . ASN A 1 186 ? -31.333 20.550 28.396 1.00 46.84 186 ASN A CA 1
ATOM 1489 C C . ASN A 1 186 ? -31.165 19.058 28.759 1.00 46.84 186 ASN A C 1
ATOM 1491 O O . ASN A 1 186 ? -30.248 18.391 28.292 1.00 46.84 186 ASN A O 1
ATOM 1495 N N . THR A 1 187 ? -32.055 18.529 29.600 1.00 55.28 187 THR A N 1
ATOM 1496 C CA . THR A 1 187 ? -32.116 17.122 30.054 1.00 55.28 187 THR A CA 1
ATOM 1497 C C . THR A 1 187 ? -32.479 16.123 28.950 1.00 55.28 187 THR A C 1
ATOM 1499 O O . THR A 1 187 ? -32.533 14.925 29.213 1.00 55.28 187 THR A O 1
ATOM 1502 N N . LYS A 1 188 ? -32.730 16.593 27.721 1.00 66.75 188 LYS A N 1
ATOM 1503 C CA . LYS A 1 188 ? -33.221 15.781 26.600 1.00 66.75 188 LYS A CA 1
ATOM 1504 C C . LYS A 1 188 ? -32.137 14.965 25.894 1.00 66.75 188 LYS A C 1
ATOM 1506 O O . LYS A 1 188 ? -32.459 13.901 25.372 1.00 66.75 188 LYS A O 1
ATOM 1511 N N . PHE A 1 189 ? -30.880 15.418 25.876 1.00 77.00 189 PHE A N 1
ATOM 1512 C CA . PHE A 1 189 ? -29.770 14.653 25.300 1.00 77.00 189 PHE A CA 1
ATOM 1513 C C . PHE A 1 189 ? -28.394 15.047 25.861 1.00 77.00 189 PHE A C 1
ATOM 1515 O O . PHE A 1 189 ? -28.218 16.148 26.377 1.00 77.00 189 PHE A O 1
ATOM 1522 N N . GLN A 1 190 ? -27.408 14.152 25.748 1.00 80.69 190 GLN A N 1
ATOM 1523 C CA . GLN A 1 190 ? -26.016 14.351 26.172 1.00 80.69 190 GLN A CA 1
ATOM 1524 C C . GLN A 1 190 ? -25.058 14.006 25.027 1.00 80.69 190 GLN A C 1
ATOM 1526 O O . GLN A 1 190 ? -25.047 12.868 24.562 1.00 80.69 190 GLN A O 1
ATOM 1531 N N . GLN A 1 191 ? -24.238 14.967 24.591 1.00 84.44 191 GLN A N 1
ATOM 1532 C CA . GLN A 1 191 ? -23.305 14.797 23.472 1.00 84.44 191 GLN A CA 1
ATOM 1533 C C . GLN A 1 191 ? -21.854 14.666 23.950 1.00 84.44 191 GLN A C 1
ATOM 1535 O O . GLN A 1 191 ? -21.428 15.395 24.846 1.00 84.44 191 GLN A O 1
ATOM 1540 N N . ALA A 1 192 ? -21.073 13.806 23.293 1.00 82.88 192 ALA A N 1
ATOM 1541 C CA . ALA A 1 192 ? -19.622 13.771 23.432 1.00 82.88 192 ALA A CA 1
ATOM 1542 C C . ALA A 1 192 ? -18.916 13.643 22.068 1.00 82.88 192 ALA A C 1
ATOM 1544 O O . ALA A 1 192 ? -19.265 12.751 21.298 1.00 82.88 192 ALA A O 1
ATOM 1545 N N . PRO A 1 193 ? -17.892 14.457 21.764 1.00 80.44 193 PRO A N 1
ATOM 1546 C CA . PRO A 1 193 ? -17.342 15.523 22.601 1.00 80.44 193 PRO A CA 1
ATOM 1547 C C . PRO A 1 193 ? -18.309 16.708 22.775 1.00 80.44 193 PRO A C 1
ATOM 1549 O O . PRO A 1 193 ? -19.176 16.956 21.933 1.00 80.44 193 PRO A O 1
ATOM 1552 N N . LEU A 1 194 ? -18.162 17.427 23.894 1.00 75.75 194 LEU A N 1
ATOM 1553 C CA . LEU A 1 194 ? -19.019 18.568 24.241 1.00 75.75 194 LEU A CA 1
ATOM 1554 C C . LEU A 1 194 ? -18.849 19.716 23.237 1.00 75.75 194 LEU A C 1
ATOM 1556 O O . LEU A 1 194 ? -19.824 20.294 22.763 1.00 75.75 194 LEU A O 1
ATOM 1560 N N . LYS A 1 195 ? -17.594 20.015 22.894 1.00 77.19 195 LYS A N 1
ATOM 1561 C CA . LYS A 1 195 ? -17.231 20.898 21.788 1.00 77.19 195 LYS A CA 1
ATOM 1562 C C . LYS A 1 195 ? -16.840 20.029 20.601 1.00 77.19 195 LYS A C 1
ATOM 1564 O O . LYS A 1 195 ? -15.917 19.222 20.710 1.00 77.19 195 LYS A O 1
ATOM 1569 N N . ILE A 1 196 ? -17.548 20.183 19.490 1.00 80.44 196 ILE A N 1
ATOM 1570 C CA . ILE A 1 196 ? -17.292 19.388 18.292 1.00 80.44 196 ILE A CA 1
ATOM 1571 C C . ILE A 1 196 ? -15.951 19.847 17.675 1.00 80.44 196 ILE A C 1
ATOM 1573 O O . ILE A 1 196 ? -15.732 21.058 17.579 1.00 80.44 196 ILE A O 1
ATOM 1577 N N . PRO A 1 197 ? -15.030 18.926 17.322 1.00 82.75 197 PRO A N 1
ATOM 1578 C CA . PRO A 1 197 ? -13.758 19.264 16.684 1.00 82.75 197 PRO A CA 1
ATOM 1579 C C . PRO A 1 197 ? -13.949 19.936 15.325 1.00 82.75 197 PRO A C 1
ATOM 1581 O O . PRO A 1 197 ? -14.973 19.760 14.676 1.00 82.75 197 PRO A O 1
ATOM 1584 N N . GLU A 1 198 ? -12.944 20.660 14.853 1.00 87.00 198 GLU A N 1
ATOM 1585 C CA . GLU A 1 198 ? -12.961 21.224 13.500 1.00 87.00 198 GLU A CA 1
ATOM 1586 C C . GLU A 1 198 ? -12.826 20.105 12.446 1.00 87.00 198 GLU A C 1
ATOM 1588 O O . GLU A 1 198 ? -12.157 19.095 12.684 1.00 87.00 198 GLU A O 1
ATOM 1593 N N . LEU A 1 199 ? -13.476 20.254 11.284 1.00 86.62 199 LEU A N 1
ATOM 1594 C CA . LEU A 1 199 ? -13.414 19.253 10.213 1.00 86.62 199 LEU A CA 1
ATOM 1595 C C . LEU A 1 199 ? -12.190 19.468 9.337 1.00 86.62 199 LEU A C 1
ATOM 1597 O O . LEU A 1 199 ? -12.007 20.535 8.745 1.00 86.62 199 LEU A O 1
ATOM 1601 N N . TYR A 1 200 ? -11.424 18.395 9.180 1.00 88.62 200 TYR A N 1
ATOM 1602 C CA . TYR A 1 200 ? -10.259 18.328 8.313 1.00 88.62 200 TYR A CA 1
ATOM 1603 C C . TYR A 1 200 ? -10.486 17.325 7.182 1.00 88.62 200 TYR A C 1
ATOM 1605 O O . TYR A 1 200 ? -11.127 16.286 7.361 1.00 88.62 200 TYR A O 1
ATOM 1613 N N . VAL A 1 201 ? -9.942 17.620 6.000 1.00 81.62 201 VAL A N 1
ATOM 1614 C CA . VAL A 1 201 ? -10.117 16.769 4.819 1.00 81.62 201 VAL A CA 1
ATOM 1615 C C . VAL A 1 201 ? -9.443 15.418 5.053 1.00 81.62 201 VAL A C 1
ATOM 1617 O O . VAL A 1 201 ? -8.278 15.354 5.446 1.00 81.62 201 VAL A O 1
ATOM 1620 N N . GLY A 1 202 ? -10.180 14.336 4.786 1.00 80.25 202 GLY A N 1
ATOM 1621 C CA . GLY A 1 202 ? -9.681 12.964 4.909 1.00 80.25 202 GLY A CA 1
ATOM 1622 C C . GLY A 1 202 ? -9.531 12.458 6.347 1.00 80.25 202 GLY A C 1
ATOM 1623 O O . GLY A 1 202 ? -8.998 11.368 6.533 1.00 80.25 202 GLY A O 1
ATOM 1624 N N . VAL A 1 203 ? -9.999 13.212 7.349 1.00 82.75 203 VAL A N 1
ATOM 1625 C CA . VAL A 1 203 ? -9.923 12.836 8.768 1.00 82.75 203 VAL A CA 1
ATOM 1626 C C . VAL A 1 203 ? -11.305 12.441 9.271 1.00 82.75 203 VAL A C 1
ATOM 1628 O O . VAL A 1 203 ? -12.278 13.177 9.110 1.00 82.75 203 VAL A O 1
ATOM 1631 N N . ARG A 1 204 ? -11.396 11.272 9.910 1.00 81.19 204 ARG A N 1
ATOM 1632 C CA . ARG A 1 204 ? -12.629 10.796 10.546 1.00 81.19 204 ARG A CA 1
ATOM 1633 C C . ARG A 1 204 ? -12.650 11.205 12.016 1.00 81.19 204 ARG A C 1
ATOM 1635 O O . ARG A 1 204 ? -11.679 10.998 12.733 1.00 81.19 204 ARG A O 1
ATOM 1642 N N . PHE A 1 205 ? -13.794 11.686 12.483 1.00 77.31 205 PHE A N 1
ATOM 1643 C CA . PHE A 1 205 ? -14.088 11.882 13.901 1.00 77.31 205 PHE A CA 1
ATOM 1644 C C . PHE A 1 205 ? -15.431 11.224 14.235 1.00 77.31 205 PHE A C 1
ATOM 1646 O O . PHE A 1 205 ? -16.212 10.888 13.343 1.00 77.31 205 PHE A O 1
ATOM 1653 N N . ILE A 1 206 ? -15.673 10.983 15.523 1.00 83.56 206 ILE A N 1
ATOM 1654 C CA . ILE A 1 206 ? -16.892 10.334 16.012 1.00 83.56 206 ILE A CA 1
ATOM 1655 C C . ILE A 1 206 ? -17.523 11.237 17.068 1.00 83.56 206 ILE A C 1
ATOM 1657 O O . ILE A 1 206 ? -16.846 11.660 18.007 1.00 83.56 206 ILE A O 1
ATOM 1661 N N . VAL A 1 207 ? -18.820 11.504 16.911 1.00 84.56 207 VAL A N 1
ATOM 1662 C CA . VAL A 1 207 ? -19.650 12.192 17.903 1.00 84.56 207 VAL A CA 1
ATOM 1663 C C . VAL A 1 207 ? -20.714 11.221 18.387 1.00 84.56 207 VAL A C 1
ATOM 1665 O O . VAL A 1 207 ? -21.397 10.583 17.591 1.00 84.56 207 VAL A O 1
ATOM 1668 N N . TYR A 1 208 ? -20.843 11.119 19.700 1.00 86.75 208 TYR A N 1
ATOM 1669 C CA . TYR A 1 208 ? -21.857 10.335 20.381 1.00 86.75 208 TYR A CA 1
ATOM 1670 C C . TYR A 1 208 ? -22.948 11.252 20.923 1.00 86.75 208 TYR A C 1
ATOM 1672 O O . TYR A 1 208 ? -22.655 12.353 21.392 1.00 86.75 208 TYR A O 1
ATOM 1680 N N . CYS A 1 209 ? -24.188 10.770 20.922 1.00 84.19 209 CYS A N 1
ATOM 1681 C CA . CYS A 1 209 ? -25.319 11.430 21.559 1.00 84.19 209 CYS A CA 1
ATOM 1682 C C . CYS A 1 209 ? -26.169 10.393 22.302 1.00 84.19 209 CYS A C 1
ATOM 1684 O O . CYS A 1 209 ? -26.538 9.368 21.732 1.00 84.19 209 CYS A O 1
ATOM 1686 N N . ILE A 1 210 ? -26.455 10.646 23.578 1.00 82.62 210 ILE A N 1
ATOM 1687 C CA . ILE A 1 210 ? -27.373 9.855 24.401 1.00 82.62 210 ILE A CA 1
ATOM 1688 C C . ILE A 1 210 ? -28.660 10.657 24.545 1.00 82.62 210 ILE A C 1
ATOM 1690 O O . ILE A 1 210 ? -28.642 11.726 25.150 1.00 82.62 210 ILE A O 1
ATOM 1694 N N . LEU A 1 211 ? -29.772 10.149 24.017 1.00 82.25 211 LEU A N 1
ATOM 1695 C CA . LEU A 1 211 ? -31.091 10.764 24.176 1.00 82.25 211 LEU A CA 1
ATOM 1696 C C . LEU A 1 211 ? -31.745 10.303 25.484 1.00 82.25 211 LEU A C 1
ATOM 1698 O O . LEU A 1 211 ? -31.594 9.154 25.904 1.00 82.25 211 LEU A O 1
ATOM 1702 N N . ALA A 1 212 ? -32.495 11.191 26.129 1.00 81.19 212 ALA A N 1
ATOM 1703 C CA . ALA A 1 212 ? -33.300 10.833 27.286 1.00 81.19 212 ALA A CA 1
ATOM 1704 C C . ALA A 1 212 ? -34.447 9.897 26.887 1.00 81.19 212 ALA A C 1
ATOM 1706 O O . ALA A 1 212 ? -34.958 9.925 25.765 1.00 81.19 212 ALA A O 1
ATOM 1707 N N . LYS A 1 213 ? -34.884 9.066 27.836 1.00 77.69 213 LYS A N 1
ATOM 1708 C CA . LYS A 1 213 ? -35.976 8.116 27.613 1.00 77.69 213 LYS A CA 1
ATOM 1709 C C . LYS A 1 213 ? -37.240 8.858 27.158 1.00 77.69 213 LYS A C 1
ATOM 1711 O O . LYS A 1 213 ? -37.712 9.751 27.854 1.00 77.69 213 LYS A O 1
ATOM 1716 N N . GLY A 1 214 ? -37.791 8.457 26.012 1.00 74.56 214 GLY A N 1
ATOM 1717 C CA . GLY A 1 214 ? -38.994 9.059 25.423 1.00 74.56 214 GLY A CA 1
ATOM 1718 C C . GLY A 1 214 ? -38.734 10.207 24.441 1.00 74.56 214 GLY A C 1
ATOM 1719 O O . GLY A 1 214 ? -39.675 10.644 23.785 1.00 74.56 214 GLY A O 1
ATOM 1720 N N . VAL A 1 215 ? -37.486 10.664 24.285 1.00 78.12 215 VAL A N 1
ATOM 1721 C CA . VAL A 1 215 ? -37.109 11.648 23.259 1.00 78.12 215 VAL A CA 1
ATOM 1722 C C . VAL A 1 215 ? -36.910 10.931 21.926 1.00 78.12 215 VAL A C 1
ATOM 1724 O O . VAL A 1 215 ? -36.114 9.995 21.833 1.00 78.12 215 VAL A O 1
ATOM 1727 N N . LYS A 1 216 ? -37.636 11.361 20.890 1.00 73.25 216 LYS A N 1
ATOM 1728 C CA . LYS A 1 216 ? -37.440 10.869 19.520 1.00 73.25 216 LYS A CA 1
ATOM 1729 C C . LYS A 1 216 ? -36.235 11.566 18.884 1.00 73.25 216 LYS A C 1
ATOM 1731 O O . LYS A 1 216 ? -36.067 12.774 19.042 1.00 73.25 216 LYS A O 1
ATOM 1736 N N . SER A 1 217 ? -35.404 10.803 18.179 1.00 70.62 217 SER A N 1
ATOM 1737 C CA . SER A 1 217 ? -34.353 11.359 17.320 1.00 70.62 217 SER A CA 1
ATOM 1738 C C . SER A 1 217 ? -34.964 12.033 16.092 1.00 70.62 217 SER A C 1
ATOM 1740 O O . SER A 1 217 ? -36.059 11.650 15.679 1.00 70.62 217 SER A O 1
ATOM 1742 N N . CYS A 1 218 ? -34.229 12.962 15.476 1.00 70.56 218 CYS A N 1
ATOM 1743 C CA . CYS A 1 218 ? -34.546 13.439 14.129 1.00 70.56 218 CYS A CA 1
ATOM 1744 C C . CYS A 1 218 ? -34.699 12.279 13.141 1.00 70.56 218 CYS A C 1
ATOM 1746 O O . CYS A 1 218 ? -33.928 11.316 13.196 1.00 70.56 218 CYS A O 1
ATOM 1748 N N . GLU A 1 219 ? -35.605 12.423 12.175 1.00 70.56 219 GLU A N 1
ATOM 1749 C CA . GLU A 1 219 ? -35.631 11.549 10.993 1.00 70.56 219 GLU A CA 1
ATOM 1750 C C . GLU A 1 219 ? -34.380 11.724 10.123 1.00 70.56 219 GLU A C 1
ATOM 1752 O O . GLU A 1 219 ? -33.985 10.794 9.426 1.00 70.56 219 GLU A O 1
ATOM 1757 N N . LYS A 1 220 ? -33.738 12.900 10.173 1.00 74.00 220 LYS A N 1
ATOM 1758 C CA . LYS A 1 220 ? -32.504 13.223 9.442 1.00 74.00 220 LYS A CA 1
ATOM 1759 C C . LYS A 1 220 ? -31.546 14.035 10.308 1.00 74.00 220 LYS A C 1
ATOM 1761 O O . LYS A 1 220 ? -31.920 15.080 10.832 1.00 74.00 220 LYS A O 1
ATOM 1766 N N . ILE A 1 221 ? -30.292 13.597 10.425 1.00 75.94 221 ILE A N 1
ATOM 1767 C CA . ILE A 1 221 ? -29.258 14.355 11.141 1.00 75.94 221 ILE A CA 1
ATOM 1768 C C . ILE A 1 221 ? -28.725 15.436 10.201 1.00 75.94 221 ILE A C 1
ATOM 1770 O O . ILE A 1 221 ? -28.150 15.138 9.152 1.00 75.94 221 ILE A O 1
ATOM 1774 N N . ILE A 1 222 ? -28.910 16.699 10.580 1.00 71.88 222 ILE A N 1
ATOM 1775 C CA . ILE A 1 222 ? -28.480 17.850 9.782 1.00 71.88 222 ILE A CA 1
ATOM 1776 C C . ILE A 1 222 ? -27.162 18.387 10.341 1.00 71.88 222 ILE A C 1
ATOM 1778 O O . ILE A 1 222 ? -27.077 18.768 11.510 1.00 71.88 222 ILE A O 1
ATOM 1782 N N . LEU A 1 223 ? -26.149 18.451 9.475 1.00 76.44 223 LEU A N 1
ATOM 1783 C CA . LEU A 1 223 ? -24.900 19.172 9.702 1.00 76.44 223 LEU A CA 1
ATOM 1784 C C . LEU A 1 223 ? -25.001 20.518 8.988 1.00 76.44 223 LEU A C 1
ATOM 1786 O O . LEU A 1 223 ? -24.947 20.581 7.758 1.00 76.44 223 LEU A O 1
ATOM 1790 N N . LYS A 1 224 ? -25.162 21.603 9.746 1.00 72.38 224 LYS A N 1
ATOM 1791 C CA . LYS A 1 224 ? -25.301 22.953 9.185 1.00 72.38 224 LYS A CA 1
ATOM 1792 C C . LYS A 1 224 ? -24.062 23.781 9.491 1.00 72.38 224 LYS A C 1
ATOM 1794 O O . LYS A 1 224 ? -23.719 23.912 10.662 1.00 72.38 224 LYS A O 1
ATOM 1799 N N . SER A 1 225 ? -23.425 24.331 8.457 1.00 74.25 225 SER A N 1
ATOM 1800 C CA . SER A 1 225 ? -22.432 25.397 8.608 1.00 74.25 225 SER A CA 1
ATOM 1801 C C . SER A 1 225 ? -23.145 26.736 8.778 1.00 74.25 225 SER A C 1
ATOM 1803 O O . SER A 1 225 ? -24.122 27.024 8.081 1.00 74.25 225 SER A O 1
ATOM 1805 N N . GLU A 1 226 ? -22.661 27.557 9.703 1.00 67.25 226 GLU A N 1
ATOM 1806 C CA . GLU A 1 226 ? -23.179 28.901 9.953 1.00 67.25 226 GLU A CA 1
ATOM 1807 C C . GLU A 1 226 ? -22.817 29.871 8.817 1.00 67.25 226 GLU A C 1
ATOM 1809 O O . GLU A 1 226 ? -23.597 30.773 8.524 1.00 67.25 226 GLU A O 1
ATOM 1814 N N . SER A 1 227 ? -21.694 29.655 8.124 1.00 63.06 227 SER A N 1
ATOM 1815 C CA . SER A 1 227 ? -21.215 30.499 7.021 1.00 63.06 227 SER A CA 1
ATOM 1816 C C . SER A 1 227 ? -21.566 29.996 5.615 1.00 63.06 227 SER A C 1
ATOM 1818 O O . SER A 1 227 ? -21.622 30.803 4.689 1.00 63.06 227 SER A O 1
ATOM 1820 N N . LYS A 1 228 ? -21.797 28.687 5.419 1.00 60.88 228 LYS A N 1
ATOM 1821 C CA . LYS A 1 228 ? -21.941 28.067 4.080 1.00 60.88 228 LYS A CA 1
ATOM 1822 C C . LYS A 1 228 ? -23.250 27.299 3.842 1.00 60.88 228 LYS A C 1
ATOM 1824 O O . LYS A 1 228 ? -23.414 26.722 2.770 1.00 60.88 228 LYS A O 1
ATOM 1829 N N . GLY A 1 229 ? -24.195 27.301 4.788 1.00 57.12 229 GLY A N 1
ATOM 1830 C CA . GLY A 1 229 ? -25.461 26.559 4.666 1.00 57.12 229 GLY A CA 1
ATOM 1831 C C . GLY A 1 229 ? -25.355 25.083 5.099 1.00 57.12 229 GLY A C 1
ATOM 1832 O O . GLY A 1 229 ? -24.407 24.718 5.797 1.00 57.12 229 GLY A O 1
ATOM 1833 N N . PRO A 1 230 ? -26.338 24.212 4.781 1.00 59.16 230 PRO A N 1
ATOM 1834 C CA . PRO A 1 230 ? -26.279 22.797 5.154 1.00 59.16 230 PRO A CA 1
ATOM 1835 C C . PRO A 1 230 ? -25.102 22.108 4.450 1.00 59.16 230 PRO A C 1
ATOM 1837 O O . PRO A 1 230 ? -25.053 22.057 3.226 1.00 59.16 230 PRO A O 1
ATOM 1840 N N . LEU A 1 231 ? -24.159 21.580 5.235 1.00 64.38 231 LEU A N 1
ATOM 1841 C CA . LEU A 1 231 ? -23.004 20.835 4.731 1.00 64.38 231 LEU A CA 1
ATOM 1842 C C . LEU A 1 231 ? -23.443 19.458 4.237 1.00 64.38 231 LEU A C 1
ATOM 1844 O O . LEU A 1 231 ? -23.077 19.060 3.139 1.00 64.38 231 LEU A O 1
ATOM 1848 N N . HIS A 1 232 ? -24.238 18.747 5.045 1.00 65.56 232 HIS A N 1
ATOM 1849 C CA . HIS A 1 232 ? -24.744 17.410 4.738 1.00 65.56 232 HIS A CA 1
ATOM 1850 C C . HIS A 1 232 ? -26.021 17.099 5.530 1.00 65.56 232 HIS A C 1
ATOM 1852 O O . HIS A 1 232 ? -26.200 17.553 6.662 1.00 65.56 232 HIS A O 1
ATOM 1858 N N . ILE A 1 233 ? -26.887 16.276 4.937 1.00 66.75 233 ILE A N 1
ATOM 1859 C CA . ILE A 1 233 ? -28.051 15.669 5.585 1.00 66.75 233 ILE A CA 1
ATOM 1860 C C . ILE A 1 233 ? -27.804 14.160 5.587 1.00 66.75 233 ILE A C 1
ATOM 1862 O O . ILE A 1 233 ? -27.585 13.579 4.526 1.00 66.75 233 ILE A O 1
ATOM 1866 N N . LEU A 1 234 ? -27.774 13.550 6.770 1.00 69.88 234 LEU A N 1
ATOM 1867 C CA . LEU A 1 234 ? -27.511 12.125 6.948 1.00 69.88 234 LEU A CA 1
ATOM 1868 C C . LEU A 1 234 ? -28.793 11.411 7.372 1.00 69.88 234 LEU A C 1
ATOM 1870 O O . LEU A 1 234 ? -29.453 11.841 8.321 1.00 69.88 234 LEU A O 1
ATOM 1874 N N . ASP A 1 235 ? -29.105 10.299 6.713 1.00 67.25 235 ASP A N 1
ATOM 1875 C CA . ASP A 1 235 ? -30.163 9.397 7.160 1.00 67.25 235 ASP A CA 1
ATOM 1876 C C . ASP A 1 235 ? -29.618 8.547 8.329 1.00 67.25 235 ASP A C 1
ATOM 1878 O O . ASP A 1 235 ? -28.631 7.820 8.153 1.00 67.25 235 ASP A O 1
ATOM 1882 N N . PRO A 1 236 ? -30.181 8.655 9.547 1.00 65.88 236 PRO A N 1
ATOM 1883 C CA . PRO A 1 236 ? -29.714 7.896 10.695 1.00 65.88 236 PRO A CA 1
ATOM 1884 C C . PRO A 1 236 ? -29.985 6.404 10.480 1.00 65.88 236 PRO A C 1
ATOM 1886 O O . PRO A 1 236 ? -31.118 5.981 10.260 1.00 65.88 236 PRO A O 1
ATOM 1889 N N . ILE A 1 237 ? -28.934 5.590 10.585 1.00 64.12 237 ILE A N 1
ATOM 1890 C CA . ILE A 1 237 ? -29.044 4.129 10.565 1.00 64.12 237 ILE A CA 1
ATOM 1891 C C . ILE A 1 237 ? -29.312 3.661 12.005 1.00 64.12 237 ILE A C 1
ATOM 1893 O O . ILE A 1 237 ? -28.489 3.932 12.887 1.00 64.12 237 ILE A O 1
ATOM 1897 N N . PRO A 1 238 ? -30.439 2.980 12.288 1.00 60.12 238 PRO A N 1
ATOM 1898 C CA . PRO A 1 238 ? -30.743 2.519 13.635 1.00 60.12 238 PRO A CA 1
ATOM 1899 C C . PRO A 1 238 ? -29.832 1.346 14.014 1.00 60.12 238 PRO A C 1
ATOM 1901 O O . PRO A 1 238 ? -30.017 0.227 13.549 1.00 60.12 238 PRO A O 1
ATOM 1904 N N . LEU A 1 239 ? -28.871 1.593 14.902 1.00 58.34 239 LEU A N 1
ATOM 1905 C CA . LEU A 1 239 ? -28.037 0.548 15.499 1.00 58.34 239 LEU A CA 1
ATOM 1906 C C . LEU A 1 239 ? -28.609 0.152 16.869 1.00 58.34 239 LEU A C 1
ATOM 1908 O O . LEU A 1 239 ? -28.703 0.985 17.774 1.00 58.34 239 LEU A O 1
ATOM 1912 N N . LYS A 1 240 ? -28.988 -1.119 17.048 1.00 56.75 240 LYS A N 1
ATOM 1913 C CA . LYS A 1 240 ? -29.487 -1.647 18.330 1.00 56.75 240 LYS A CA 1
ATOM 1914 C C . LYS A 1 240 ? -28.330 -2.215 19.162 1.00 56.75 240 LYS A C 1
ATOM 1916 O O . LYS A 1 240 ? -27.620 -3.106 18.712 1.00 56.75 240 LYS A O 1
ATOM 1921 N N . GLY A 1 241 ? -28.147 -1.737 20.398 1.00 60.28 241 GLY A N 1
ATOM 1922 C CA . GLY A 1 241 ? -27.194 -2.339 21.345 1.00 60.28 241 GLY A CA 1
ATOM 1923 C C . GLY A 1 241 ? -26.758 -1.438 22.509 1.00 60.28 241 GLY A C 1
ATOM 1924 O O . GLY A 1 241 ? -26.652 -0.217 22.382 1.00 60.28 241 GLY A O 1
ATOM 1925 N N . SER A 1 242 ? -26.454 -2.045 23.664 1.00 66.00 242 SER A N 1
ATOM 1926 C CA . SER A 1 242 ? -25.967 -1.342 24.867 1.00 66.00 242 SER A CA 1
ATOM 1927 C C . SER A 1 242 ? -24.530 -0.817 24.724 1.00 66.00 242 SER A C 1
ATOM 1929 O O . SER A 1 242 ? -24.205 0.221 25.299 1.00 66.00 242 SER A O 1
ATOM 1931 N N . LYS A 1 243 ? -23.688 -1.466 23.899 1.00 77.94 243 LYS A N 1
ATOM 1932 C CA . LYS A 1 243 ? -22.266 -1.109 23.704 1.00 77.94 243 LYS A CA 1
ATOM 1933 C C . LYS A 1 243 ? -22.067 0.339 23.212 1.00 77.94 243 LYS A C 1
ATOM 1935 O O . LYS A 1 243 ? -21.129 0.998 23.652 1.00 77.94 243 LYS A O 1
ATOM 1940 N N . ILE A 1 244 ? -22.951 0.866 22.356 1.00 81.06 244 ILE A N 1
ATOM 1941 C CA . ILE A 1 244 ? -22.856 2.251 21.841 1.00 81.06 244 ILE A CA 1
ATOM 1942 C C . ILE A 1 244 ? -23.081 3.267 22.965 1.00 81.06 244 ILE A C 1
ATOM 1944 O O . ILE A 1 244 ? -22.330 4.234 23.085 1.00 81.06 244 ILE A O 1
ATOM 1948 N N . HIS A 1 245 ? -24.061 3.015 23.835 1.00 81.88 245 HIS A N 1
ATOM 1949 C CA . HIS A 1 245 ? -24.315 3.853 25.005 1.00 81.88 245 HIS A CA 1
ATOM 1950 C C . HIS A 1 245 ? -23.139 3.806 25.988 1.00 81.88 245 HIS A C 1
ATOM 1952 O O . HIS A 1 245 ? -22.742 4.839 26.520 1.00 81.88 245 HIS A O 1
ATOM 1958 N N . THR A 1 246 ? -22.517 2.636 26.168 1.00 82.69 246 THR A N 1
ATOM 1959 C CA . THR A 1 246 ? -21.298 2.487 26.975 1.00 82.69 246 THR A CA 1
ATOM 1960 C C . THR A 1 246 ? -20.117 3.269 26.389 1.00 82.69 246 THR A C 1
ATOM 1962 O O . THR A 1 246 ? -19.402 3.935 27.136 1.00 82.69 246 THR A O 1
ATOM 1965 N N . LEU A 1 247 ? -19.912 3.253 25.066 1.00 82.19 247 LEU A N 1
ATOM 1966 C CA . LEU A 1 247 ? -18.874 4.060 24.404 1.00 82.19 247 LEU A CA 1
ATOM 1967 C C . LEU A 1 247 ? -19.140 5.563 24.553 1.00 82.19 247 LEU A C 1
ATOM 1969 O O . LEU A 1 247 ? -18.223 6.315 24.888 1.00 82.19 247 LEU A O 1
ATOM 1973 N N . ALA A 1 248 ? -20.395 5.984 24.379 1.00 85.00 248 ALA A N 1
ATOM 1974 C CA . ALA A 1 248 ? -20.824 7.362 24.590 1.00 85.00 248 ALA A CA 1
ATOM 1975 C C . ALA A 1 248 ? -20.571 7.814 26.038 1.00 85.00 248 ALA A C 1
ATOM 1977 O O . ALA A 1 248 ? -19.957 8.855 26.266 1.00 85.00 248 ALA A O 1
ATOM 1978 N N . ALA A 1 249 ? -20.958 6.995 27.020 1.00 84.88 249 ALA A N 1
ATOM 1979 C CA . ALA A 1 249 ? -20.734 7.256 28.438 1.00 84.88 249 ALA A CA 1
ATOM 1980 C C . ALA A 1 249 ? -19.243 7.293 28.799 1.00 84.88 249 ALA A C 1
ATOM 1982 O O . ALA A 1 249 ? -18.813 8.176 29.539 1.00 84.88 249 ALA A O 1
ATOM 1983 N N . LYS A 1 250 ? -18.426 6.393 28.234 1.00 83.44 250 LYS A N 1
ATOM 1984 C CA . LYS A 1 250 ? -16.967 6.403 28.413 1.00 83.44 250 LYS A CA 1
ATOM 1985 C C . LYS A 1 250 ? -16.357 7.694 27.876 1.00 83.44 250 LYS A C 1
ATOM 1987 O O . LYS A 1 250 ? -15.537 8.303 28.561 1.00 83.44 250 LYS A O 1
ATOM 1992 N N . LYS A 1 251 ? -16.776 8.138 26.687 1.00 83.94 251 LYS A N 1
ATOM 1993 C CA . LYS A 1 251 ? -16.294 9.393 26.101 1.00 83.94 251 LYS A CA 1
ATOM 1994 C C . LYS A 1 251 ? -16.758 10.613 26.909 1.00 83.94 251 LYS A C 1
ATOM 1996 O O . LYS A 1 251 ? -15.956 11.515 27.118 1.00 83.94 251 LYS A O 1
ATOM 2001 N N . LEU A 1 252 ? -17.991 10.621 27.428 1.00 84.50 252 LEU A N 1
ATOM 2002 C CA . LEU A 1 252 ? -18.486 11.662 28.344 1.00 84.50 252 LEU A CA 1
ATOM 2003 C C . LEU A 1 252 ? -17.650 11.745 29.628 1.00 84.50 252 LEU A C 1
ATOM 2005 O O . LEU A 1 252 ? -17.239 12.836 30.012 1.00 84.50 252 LEU A O 1
ATOM 2009 N N . ILE A 1 253 ? -17.360 10.607 30.272 1.00 81.12 253 ILE A N 1
ATOM 2010 C CA . ILE A 1 253 ? -16.509 10.565 31.473 1.00 81.12 253 ILE A CA 1
ATOM 2011 C C . ILE A 1 253 ? -15.136 11.177 31.175 1.00 81.12 253 ILE A C 1
ATOM 2013 O O . ILE A 1 253 ? -14.680 12.015 31.947 1.00 81.12 253 ILE A O 1
ATOM 2017 N N . GLN A 1 254 ? -14.515 10.820 30.044 1.00 77.38 254 GLN A N 1
ATOM 2018 C CA . GLN A 1 254 ? -13.222 11.381 29.633 1.00 77.38 254 GLN A CA 1
ATOM 2019 C C . GLN A 1 254 ? -13.278 12.905 29.459 1.00 77.38 254 GLN A C 1
ATOM 2021 O O . GLN A 1 254 ? -12.440 13.606 30.016 1.00 77.38 254 GLN A O 1
ATOM 2026 N N . GLU A 1 255 ? -14.284 13.434 28.752 1.00 77.69 255 GLU A N 1
ATOM 2027 C CA . GLU A 1 255 ? -14.438 14.885 28.560 1.00 77.69 255 GLU A CA 1
ATOM 2028 C C . GLU A 1 255 ? -14.586 15.626 29.899 1.00 77.69 255 GLU A C 1
ATOM 2030 O O . GLU A 1 255 ? -13.942 16.655 30.118 1.00 77.69 255 GLU A O 1
ATOM 2035 N N . ILE A 1 256 ? -15.378 15.076 30.827 1.00 76.25 256 ILE A N 1
ATOM 2036 C CA . ILE A 1 256 ? -15.557 15.653 32.164 1.00 76.25 256 ILE A CA 1
ATOM 2037 C C . ILE A 1 256 ? -14.239 15.589 32.958 1.00 76.25 256 ILE A C 1
ATOM 2039 O O . ILE A 1 256 ? -13.859 16.573 33.590 1.00 76.25 256 ILE A O 1
ATOM 2043 N N . GLU A 1 257 ? -13.509 14.471 32.914 1.00 72.19 257 GLU A N 1
ATOM 2044 C CA . GLU A 1 257 ? -12.200 14.331 33.572 1.00 72.19 257 GLU A CA 1
ATOM 2045 C C . GLU A 1 257 ? -11.142 15.297 32.996 1.00 72.19 257 GLU A C 1
ATOM 2047 O O . GLU A 1 257 ? -10.255 15.743 33.730 1.00 72.19 257 GLU A O 1
ATOM 2052 N N . HIS A 1 258 ? -11.261 15.672 31.717 1.00 68.00 258 HIS A N 1
ATOM 2053 C CA . HIS A 1 258 ? -10.383 16.619 31.010 1.00 68.00 258 HIS A CA 1
ATOM 2054 C C . HIS A 1 258 ? -10.727 18.095 31.205 1.00 68.00 258 HIS A C 1
ATOM 2056 O O . HIS A 1 258 ? -10.044 18.972 30.667 1.00 68.00 258 HIS A O 1
ATOM 2062 N N . GLY A 1 259 ? -11.753 18.404 31.995 1.00 66.69 259 GLY A N 1
ATOM 2063 C CA . GLY A 1 259 ? -12.147 19.785 32.245 1.00 66.69 259 GLY A CA 1
ATOM 2064 C C . GLY A 1 259 ? -13.166 20.343 31.246 1.00 66.69 259 GLY A C 1
ATOM 2065 O O . GLY A 1 259 ? -13.488 21.531 31.309 1.00 66.69 259 GLY A O 1
ATOM 2066 N N . ASN A 1 260 ? -13.659 19.524 30.311 1.00 66.50 260 ASN A N 1
ATOM 2067 C CA . ASN A 1 260 ? -14.653 19.910 29.311 1.00 66.50 260 ASN A CA 1
ATOM 2068 C C . ASN A 1 260 ? -16.056 19.578 29.841 1.00 66.50 260 ASN A C 1
ATOM 2070 O O . ASN A 1 260 ? -16.687 18.596 29.459 1.00 66.50 260 ASN A O 1
ATOM 2074 N N . HIS A 1 261 ? -16.537 20.412 30.758 1.00 66.56 261 HIS A N 1
ATOM 2075 C CA . HIS A 1 261 ? -17.849 20.280 31.395 1.00 66.56 261 HIS A CA 1
ATOM 2076 C C . HIS A 1 261 ? -18.701 21.538 31.202 1.00 66.56 261 HIS A C 1
ATOM 2078 O O . HIS A 1 261 ? -18.184 22.629 30.957 1.00 66.56 261 HIS A O 1
ATOM 2084 N N . TYR A 1 262 ? -20.023 21.383 31.320 1.00 57.81 262 TYR A N 1
ATOM 2085 C CA . TYR A 1 262 ? -20.970 22.480 31.130 1.00 57.81 262 TYR A CA 1
ATOM 2086 C C . TYR A 1 262 ? -20.711 23.650 32.111 1.00 57.81 262 TYR A C 1
ATOM 2088 O O . TYR A 1 262 ? -20.482 23.411 33.303 1.00 57.81 262 TYR A O 1
ATOM 2096 N N . PRO A 1 263 ? -20.805 24.920 31.659 1.00 49.22 263 PRO A N 1
ATOM 2097 C CA . PRO A 1 263 ? -20.339 26.093 32.412 1.00 49.22 263 PRO A CA 1
ATOM 2098 C C . PRO A 1 263 ? -20.979 26.296 33.791 1.00 49.22 263 PRO A C 1
ATOM 2100 O O . PRO A 1 263 ? -20.316 26.786 34.702 1.00 49.22 263 PRO A O 1
ATOM 2103 N N . LYS A 1 264 ? -22.245 25.889 33.975 1.00 51.78 264 LYS A N 1
ATOM 2104 C CA . LYS A 1 264 ? -23.018 26.130 35.212 1.00 51.78 264 LYS A CA 1
ATOM 2105 C C . LYS A 1 264 ? -22.400 25.499 36.473 1.00 51.78 264 LYS A C 1
ATOM 2107 O O . LYS A 1 264 ? -22.730 25.930 37.572 1.00 51.78 264 LYS A O 1
ATOM 2112 N N . HIS A 1 265 ? -21.483 24.534 36.335 1.00 53.44 265 HIS A N 1
ATOM 2113 C CA . HIS A 1 265 ? -20.875 23.828 37.472 1.00 53.44 265 HIS A CA 1
ATOM 2114 C C . HIS A 1 265 ? -19.354 23.630 37.358 1.00 53.44 265 HIS A C 1
ATOM 2116 O O . HIS A 1 265 ? -18.796 22.787 38.058 1.00 53.44 265 HIS A O 1
ATOM 2122 N N . ALA A 1 266 ? -18.662 24.407 36.516 1.00 53.28 266 ALA A N 1
ATOM 2123 C CA . ALA A 1 266 ? -17.240 24.206 36.200 1.00 53.28 266 ALA A CA 1
ATOM 2124 C C . ALA A 1 266 ? -16.291 24.228 37.423 1.00 53.28 266 ALA A C 1
ATOM 2126 O O . ALA A 1 266 ? -15.221 23.625 37.374 1.00 53.28 266 ALA A O 1
ATOM 2127 N N . ASN A 1 267 ? -16.695 24.870 38.527 1.00 57.94 267 ASN A N 1
ATOM 2128 C CA . ASN A 1 267 ? -15.924 24.936 39.776 1.00 57.94 267 ASN A CA 1
ATOM 2129 C C . ASN A 1 267 ? -16.431 23.991 40.884 1.00 57.94 267 ASN A C 1
ATOM 2131 O O . ASN A 1 267 ? -15.801 23.897 41.938 1.00 57.94 267 ASN A O 1
ATOM 2135 N N . ASN A 1 268 ? -17.545 23.280 40.677 1.00 73.44 268 ASN A N 1
ATOM 2136 C CA . ASN A 1 268 ? -18.113 22.386 41.683 1.00 73.44 268 ASN A CA 1
ATOM 2137 C C . ASN A 1 268 ? -17.550 20.963 41.514 1.00 73.44 268 ASN A C 1
ATOM 2139 O O . ASN A 1 268 ? -18.079 20.137 40.769 1.00 73.44 268 ASN A O 1
ATOM 2143 N N . LYS A 1 269 ? -16.449 20.684 42.226 1.00 70.69 269 LYS A N 1
ATOM 2144 C CA . LYS A 1 269 ? -15.774 19.373 42.219 1.00 70.69 269 LYS A CA 1
ATOM 2145 C C . LYS A 1 269 ? -16.686 18.224 42.656 1.00 70.69 269 LYS A C 1
ATOM 2147 O O . LYS A 1 269 ? -16.494 17.102 42.193 1.00 70.69 269 LYS A O 1
ATOM 2152 N N . GLU A 1 270 ? -17.641 18.494 43.540 1.00 72.44 270 GLU A N 1
ATOM 2153 C CA . GLU A 1 270 ? -18.577 17.495 44.051 1.00 72.44 270 GLU A CA 1
ATOM 2154 C C . GLU A 1 270 ? -19.584 17.101 42.969 1.00 72.44 270 GLU A C 1
ATOM 2156 O O . GLU A 1 270 ? -19.699 15.923 42.648 1.00 72.44 270 GLU A O 1
ATOM 2161 N N . TYR A 1 271 ? -20.158 18.082 42.270 1.00 74.50 271 TYR A N 1
ATOM 2162 C CA . TYR A 1 271 ? -21.038 17.850 41.121 1.00 74.50 271 TYR A CA 1
ATOM 2163 C C . TYR A 1 271 ? -20.343 17.104 39.965 1.00 74.50 271 TYR A C 1
ATOM 2165 O O . TYR A 1 271 ? -20.910 16.200 39.350 1.00 74.50 271 TYR A O 1
ATOM 2173 N N . ILE A 1 272 ? -19.085 17.451 39.664 1.00 72.12 272 ILE A N 1
ATOM 2174 C CA . ILE A 1 272 ? -18.272 16.746 38.656 1.00 72.12 272 ILE A CA 1
ATOM 2175 C C . ILE A 1 272 ? -18.072 15.277 39.055 1.00 72.12 272 ILE A C 1
ATOM 2177 O O . ILE A 1 272 ? -18.251 14.371 38.236 1.00 72.12 272 ILE A O 1
ATOM 2181 N N . ARG A 1 273 ? -17.727 15.036 40.326 1.00 74.56 273 ARG A N 1
ATOM 2182 C CA . ARG A 1 273 ? -17.572 13.689 40.879 1.00 74.56 273 ARG A CA 1
ATOM 2183 C C . ARG A 1 273 ? -18.884 12.910 40.800 1.00 74.56 273 ARG A C 1
ATOM 2185 O O . ARG A 1 273 ? -18.855 11.767 40.354 1.00 74.56 273 ARG A O 1
ATOM 2192 N N . GLU A 1 274 ? -20.006 13.499 41.200 1.00 78.19 274 GLU A N 1
ATOM 2193 C CA . GLU A 1 274 ? -21.324 12.858 41.160 1.00 78.19 274 GLU A CA 1
ATOM 2194 C C . GLU A 1 274 ? -21.725 12.449 39.744 1.00 78.19 274 GLU A C 1
ATOM 2196 O O . GLU A 1 274 ? -22.132 11.308 39.543 1.00 78.19 274 GLU A O 1
ATOM 2201 N N . GLN A 1 275 ? -21.531 13.317 38.747 1.00 78.31 275 GLN A N 1
ATOM 2202 C CA . GLN A 1 275 ? -21.819 12.980 37.350 1.00 78.31 275 GLN A CA 1
ATOM 2203 C C . GLN A 1 275 ? -20.955 11.830 36.829 1.00 78.31 275 GLN A C 1
ATOM 2205 O O . GLN A 1 275 ? -21.477 10.904 36.205 1.00 78.31 275 GLN A O 1
ATOM 2210 N N . ILE A 1 276 ? -19.644 11.857 37.100 1.00 77.44 276 ILE A N 1
ATOM 2211 C CA . ILE A 1 276 ? -18.740 10.770 36.703 1.00 77.44 276 ILE A CA 1
ATOM 2212 C C . ILE A 1 276 ? -19.146 9.466 37.391 1.00 77.44 276 ILE A C 1
ATOM 2214 O O . ILE A 1 276 ? -19.172 8.423 36.745 1.00 77.44 276 ILE A O 1
ATOM 2218 N N . VAL A 1 277 ? -19.470 9.507 38.687 1.00 74.38 277 VAL A N 1
ATOM 2219 C CA . VAL A 1 277 ? -19.915 8.330 39.446 1.00 74.38 277 VAL A CA 1
ATOM 2220 C C . VAL A 1 277 ? -21.249 7.812 38.916 1.00 74.38 277 VAL A C 1
ATOM 2222 O O . VAL A 1 277 ? -21.404 6.602 38.781 1.00 74.38 277 VAL A O 1
ATOM 2225 N N . HIS A 1 278 ? -22.189 8.694 38.582 1.00 79.31 278 HIS A N 1
ATOM 2226 C CA . HIS A 1 278 ? -23.476 8.322 38.010 1.00 79.31 278 HIS A CA 1
ATOM 2227 C C . HIS A 1 278 ? -23.307 7.641 36.647 1.00 79.31 278 HIS A C 1
ATOM 2229 O O . HIS A 1 278 ? -23.779 6.524 36.476 1.00 79.31 278 HIS A O 1
ATOM 2235 N N . LEU A 1 279 ? -22.577 8.248 35.702 1.00 80.44 279 LEU A N 1
ATOM 2236 C CA . LEU A 1 279 ? -22.295 7.635 34.395 1.00 80.44 279 LEU A CA 1
ATOM 2237 C C . LEU A 1 279 ? -21.544 6.305 34.545 1.00 80.44 279 LEU A C 1
ATOM 2239 O O . LEU A 1 279 ? -21.893 5.317 33.903 1.00 80.44 279 LEU A O 1
ATOM 2243 N N . ALA A 1 280 ? -20.547 6.259 35.428 1.00 76.19 280 ALA A N 1
ATOM 2244 C CA . ALA A 1 280 ? -19.774 5.056 35.703 1.00 76.19 280 ALA A CA 1
ATOM 2245 C C . ALA A 1 280 ? -20.637 3.918 36.263 1.00 76.19 280 ALA A C 1
ATOM 2247 O O . ALA A 1 280 ? -20.532 2.789 35.795 1.00 76.19 280 ALA A O 1
ATOM 2248 N N . LYS A 1 281 ? -21.529 4.205 37.217 1.00 73.38 281 LYS A N 1
ATOM 2249 C CA . LYS A 1 281 ? -22.458 3.212 37.776 1.00 73.38 281 LYS A CA 1
ATOM 2250 C C . LYS A 1 281 ? -23.501 2.768 36.752 1.00 73.38 281 LYS A C 1
ATOM 2252 O O . LYS A 1 281 ? -23.703 1.571 36.585 1.00 73.38 281 LYS A O 1
ATOM 2257 N N . SER A 1 282 ? -24.118 3.712 36.044 1.00 78.06 282 SER A N 1
ATOM 2258 C CA . SER A 1 282 ? -25.193 3.438 35.081 1.00 78.06 282 SER A CA 1
ATOM 2259 C C . SER A 1 282 ? -24.731 2.608 33.883 1.00 78.06 282 SER A C 1
ATOM 2261 O O . SER A 1 282 ? -25.523 1.848 33.334 1.00 78.06 282 SER A O 1
ATOM 2263 N N . TYR A 1 283 ? -23.456 2.723 33.494 1.00 77.94 283 TYR A N 1
ATOM 2264 C CA . TYR A 1 283 ? -22.887 2.015 32.340 1.00 77.94 283 TYR A CA 1
ATOM 2265 C C . TYR A 1 283 ? -21.781 1.012 32.698 1.00 77.94 283 TYR A C 1
ATOM 2267 O O . TYR A 1 283 ? -21.117 0.499 31.799 1.00 77.94 283 TYR A O 1
ATOM 2275 N N . ASN A 1 284 ? -21.590 0.723 33.990 1.00 72.06 284 ASN A N 1
ATOM 2276 C CA . ASN A 1 284 ? -20.574 -0.191 34.523 1.00 72.06 284 ASN A CA 1
ATOM 2277 C C . ASN A 1 284 ? -19.139 0.109 34.034 1.00 72.06 284 ASN A C 1
ATOM 2279 O O . ASN A 1 284 ? -18.403 -0.770 33.588 1.00 72.06 284 ASN A O 1
ATOM 2283 N N . LEU A 1 285 ? -18.753 1.384 34.080 1.00 74.38 285 LEU A N 1
ATOM 2284 C CA . LEU A 1 285 ? -17.447 1.875 33.644 1.00 74.38 285 LEU A CA 1
ATOM 2285 C C . LEU A 1 285 ? -16.555 2.201 34.844 1.00 74.38 285 LEU A C 1
ATOM 2287 O O . LEU A 1 285 ? -17.003 2.770 35.835 1.00 74.38 285 LEU A O 1
ATOM 2291 N N . SER A 1 286 ? -15.261 1.908 34.722 1.00 68.06 286 SER A N 1
ATOM 2292 C CA . SER A 1 286 ? -14.257 2.386 35.675 1.00 68.06 286 SER A CA 1
ATOM 2293 C C . SER A 1 286 ? -13.932 3.858 35.412 1.00 68.06 286 SER A C 1
ATOM 2295 O O . SER A 1 286 ? -13.749 4.265 34.264 1.00 68.06 286 SER A O 1
ATOM 2297 N N . SER A 1 287 ? -13.847 4.655 36.476 1.00 69.69 287 SER A N 1
ATOM 2298 C CA . SER A 1 287 ? -13.468 6.071 36.424 1.00 69.69 287 SER A CA 1
ATOM 2299 C C . SER A 1 287 ? -12.561 6.452 37.591 1.00 69.69 287 SER A C 1
ATOM 2301 O O . SER A 1 287 ? -12.431 5.703 38.570 1.00 69.69 287 SER A O 1
ATOM 2303 N N . LYS A 1 288 ? -11.969 7.654 37.544 1.00 64.81 288 LYS A N 1
ATOM 2304 C CA . LYS A 1 288 ? -11.116 8.176 38.628 1.00 64.81 288 LYS A CA 1
ATOM 2305 C C . LYS A 1 288 ? -11.792 8.147 40.007 1.00 64.81 288 LYS A C 1
ATOM 2307 O O . LYS A 1 288 ? -11.107 8.035 41.020 1.00 64.81 288 LYS A O 1
ATOM 2312 N N . TYR A 1 289 ? -13.123 8.231 40.057 1.00 61.75 289 TYR A N 1
ATOM 2313 C CA . TYR A 1 289 ? -13.895 8.370 41.297 1.00 61.75 289 TYR A CA 1
ATOM 2314 C C . TYR A 1 289 ? -14.632 7.107 41.758 1.00 61.75 289 TYR A C 1
ATOM 2316 O O . TYR A 1 289 ? -15.147 7.099 42.877 1.00 61.75 289 TYR A O 1
ATOM 2324 N N . THR A 1 290 ? -14.674 6.051 40.942 1.00 60.84 290 THR A N 1
ATOM 2325 C CA . THR A 1 290 ? -15.389 4.797 41.253 1.00 60.84 290 THR A CA 1
ATOM 2326 C C . THR A 1 290 ? -14.471 3.614 41.553 1.00 60.84 290 THR A C 1
ATOM 2328 O O . THR A 1 290 ? -14.945 2.578 42.015 1.00 60.84 290 THR A O 1
ATOM 2331 N N . ARG A 1 291 ? -13.152 3.788 41.396 1.00 51.12 291 ARG A N 1
ATOM 2332 C CA . ARG A 1 291 ? -12.126 2.752 41.615 1.00 51.12 291 ARG A CA 1
ATOM 2333 C C . ARG A 1 291 ? -12.225 2.049 42.979 1.00 51.12 291 ARG A C 1
ATOM 2335 O O . ARG A 1 291 ? -12.073 0.838 43.043 1.00 51.12 291 ARG A O 1
ATOM 2342 N N . ASN A 1 292 ? -12.567 2.786 44.040 1.00 43.19 292 ASN A N 1
ATOM 2343 C CA . ASN A 1 292 ? -12.717 2.238 45.399 1.00 43.19 292 ASN A CA 1
ATOM 2344 C C . ASN A 1 292 ? -14.102 1.615 45.662 1.00 43.19 292 ASN A C 1
ATOM 2346 O O . ASN A 1 292 ? -14.241 0.810 46.572 1.00 43.19 292 ASN A O 1
ATOM 2350 N N . PHE A 1 293 ? -15.127 1.980 44.883 1.00 41.28 293 PHE A N 1
ATOM 2351 C CA . PHE A 1 293 ? -16.490 1.447 45.022 1.00 41.28 293 PHE A CA 1
ATOM 2352 C C . PHE A 1 293 ? -16.607 0.051 44.398 1.00 41.28 293 PHE A C 1
ATOM 2354 O O . PHE A 1 293 ? -17.298 -0.814 44.922 1.00 41.28 293 PHE A O 1
ATOM 2361 N N . PHE A 1 294 ? -15.875 -0.182 43.306 1.00 39.97 294 PHE A N 1
ATOM 2362 C CA . PHE A 1 294 ? -15.759 -1.501 42.692 1.00 39.97 294 PHE A CA 1
ATOM 2363 C C . PHE A 1 294 ? -14.717 -2.395 43.384 1.00 39.97 294 PHE A C 1
ATOM 2365 O O . PHE A 1 294 ? -14.766 -3.603 43.197 1.00 39.97 294 PHE A O 1
ATOM 2372 N N . GLY A 1 295 ? -13.827 -1.847 44.223 1.00 36.69 295 GLY A N 1
ATOM 2373 C CA . GLY A 1 295 ? -12.772 -2.604 44.914 1.00 36.69 295 GLY A CA 1
ATOM 2374 C C . GLY A 1 295 ? -13.279 -3.804 45.725 1.00 36.69 295 GLY A C 1
ATOM 2375 O O . GLY A 1 295 ? -12.714 -4.883 45.611 1.00 36.69 295 GLY A O 1
ATOM 2376 N N . GLY A 1 296 ? -14.401 -3.663 46.444 1.00 36.75 296 GLY A N 1
ATOM 2377 C CA . GLY A 1 296 ? -15.007 -4.771 47.205 1.00 36.75 296 GLY A CA 1
ATOM 2378 C C . GLY A 1 296 ? -15.735 -5.814 46.342 1.00 36.75 296 GLY A C 1
ATOM 2379 O O . GLY A 1 296 ? -15.809 -6.986 46.708 1.00 36.75 296 GLY A O 1
ATOM 2380 N N . LEU A 1 297 ? -16.239 -5.412 45.170 1.00 35.69 297 LEU A N 1
ATOM 2381 C CA . LEU A 1 297 ? -16.812 -6.317 44.163 1.00 35.69 297 LEU A CA 1
ATOM 2382 C C . LEU A 1 297 ? -15.711 -7.084 43.422 1.00 35.69 297 LEU A C 1
ATOM 2384 O O . LEU A 1 297 ? -15.887 -8.265 43.152 1.00 35.69 297 LEU A O 1
ATOM 2388 N N . TYR A 1 298 ? -14.566 -6.445 43.170 1.00 36.97 298 TYR A N 1
ATOM 2389 C CA . TYR A 1 298 ? -13.369 -7.097 42.643 1.00 36.97 298 TYR A CA 1
ATOM 2390 C C . TYR A 1 298 ? -12.740 -8.042 43.668 1.00 36.97 298 TYR A C 1
ATOM 2392 O O . TYR A 1 298 ? -12.364 -9.131 43.278 1.00 36.97 298 TYR A O 1
ATOM 2400 N N . GLU A 1 299 ? -12.695 -7.707 44.962 1.00 34.94 299 GLU A N 1
ATOM 2401 C CA . GLU A 1 299 ? -12.246 -8.639 46.012 1.00 34.94 299 GLU A CA 1
ATOM 2402 C C . GLU A 1 299 ? -13.207 -9.813 46.221 1.00 34.94 299 GLU A C 1
ATOM 2404 O O . GLU A 1 299 ? -12.764 -10.905 46.552 1.00 34.94 299 GLU A O 1
ATOM 2409 N N . SER A 1 300 ? -14.515 -9.618 46.028 1.00 34.56 300 SER A N 1
ATOM 2410 C CA . SER A 1 300 ? -15.506 -10.698 46.149 1.00 34.56 300 SER A CA 1
ATOM 2411 C C . SER A 1 300 ? -15.535 -11.591 44.908 1.00 34.56 300 SER A C 1
ATOM 2413 O O . SER A 1 300 ? -15.645 -12.803 45.044 1.00 34.56 300 SER A O 1
ATOM 2415 N N . ALA A 1 301 ? -15.386 -11.019 43.708 1.00 34.03 301 ALA A N 1
ATOM 2416 C CA . ALA A 1 301 ? -15.218 -11.767 42.463 1.00 34.03 301 ALA A CA 1
ATOM 2417 C C . ALA A 1 301 ? -13.841 -12.442 42.380 1.00 34.03 301 ALA A C 1
ATOM 2419 O O . ALA A 1 301 ? -13.754 -13.544 41.857 1.00 34.03 301 ALA A O 1
ATOM 2420 N N . ALA A 1 302 ? -12.796 -11.834 42.954 1.00 34.03 302 ALA A N 1
ATOM 2421 C CA . ALA A 1 302 ? -11.484 -12.449 43.128 1.00 34.03 302 ALA A CA 1
ATOM 2422 C C . ALA A 1 302 ? -11.515 -13.531 44.208 1.00 34.03 302 ALA A C 1
ATOM 2424 O O . ALA A 1 302 ? -10.969 -14.583 43.973 1.00 34.03 302 ALA A O 1
ATOM 2425 N N . LYS A 1 303 ? -12.230 -13.367 45.332 1.00 35.78 303 LYS A N 1
ATOM 2426 C CA . LYS A 1 303 ? -12.418 -14.452 46.318 1.00 35.78 303 LYS A CA 1
ATOM 2427 C C . LYS A 1 303 ? -13.258 -15.605 45.786 1.00 35.78 303 LYS A C 1
ATOM 2429 O O . LYS A 1 303 ? -12.993 -16.744 46.145 1.00 35.78 303 LYS A O 1
ATOM 2434 N N . LEU A 1 304 ? -14.278 -15.325 44.974 1.00 35.66 304 LEU A N 1
ATOM 2435 C CA . LEU A 1 304 ? -15.060 -16.360 44.297 1.00 35.66 304 LEU A CA 1
ATOM 2436 C C . LEU A 1 304 ? -14.218 -17.029 43.199 1.00 35.66 304 LEU A C 1
ATOM 2438 O O . LEU A 1 304 ? -14.264 -18.244 43.075 1.00 35.66 304 LEU A O 1
ATOM 2442 N N . GLY A 1 305 ? -13.406 -16.250 42.476 1.00 33.00 305 GLY A N 1
ATOM 2443 C CA . GLY A 1 305 ? -12.388 -16.717 41.533 1.00 33.00 305 GLY A CA 1
ATOM 2444 C C . GLY A 1 305 ? -11.360 -17.622 42.206 1.00 33.00 305 GLY A C 1
ATOM 2445 O O . GLY A 1 305 ? -11.253 -18.769 41.813 1.00 33.00 305 GLY A O 1
ATOM 2446 N N . ASP A 1 306 ? -10.742 -17.181 43.299 1.00 35.47 306 ASP A N 1
ATOM 2447 C CA . ASP A 1 306 ? -9.775 -17.924 44.111 1.00 35.47 306 ASP A CA 1
ATOM 2448 C C . ASP A 1 306 ? -10.405 -19.175 44.747 1.00 35.47 306 ASP A C 1
ATOM 2450 O O . ASP A 1 306 ? -9.737 -20.188 44.919 1.00 35.47 306 ASP A O 1
ATOM 2454 N N . GLN A 1 307 ? -11.686 -19.148 45.133 1.00 35.28 307 GLN A N 1
ATOM 2455 C CA . GLN A 1 307 ? -12.388 -20.325 45.669 1.00 35.28 307 GLN A CA 1
ATOM 2456 C C . GLN A 1 307 ? -12.746 -21.342 44.578 1.00 35.28 307 GLN A C 1
ATOM 2458 O O . GLN A 1 307 ? -12.740 -22.540 44.850 1.00 35.28 307 GLN A O 1
ATOM 2463 N N . ILE A 1 308 ? -13.027 -20.881 43.358 1.00 34.94 308 ILE A N 1
ATOM 2464 C CA . ILE A 1 308 ? -13.238 -21.723 42.174 1.00 34.94 308 ILE A CA 1
ATOM 2465 C C . ILE A 1 308 ? -11.892 -22.282 41.679 1.00 34.94 308 ILE A C 1
ATOM 2467 O O . ILE A 1 308 ? -11.796 -23.469 41.389 1.00 34.94 308 ILE A O 1
ATOM 2471 N N . GLU A 1 309 ? -10.834 -21.475 41.696 1.00 32.78 309 GLU A N 1
ATOM 2472 C CA . GLU A 1 309 ? -9.457 -21.819 41.317 1.00 32.78 309 GLU A CA 1
ATOM 2473 C C . GLU A 1 309 ? -8.805 -22.779 42.331 1.00 32.78 309 GLU A C 1
ATOM 2475 O O . GLU A 1 309 ? -8.088 -23.693 41.944 1.00 32.78 309 GLU A O 1
ATOM 2480 N N . ASN A 1 310 ? -9.138 -22.679 43.627 1.00 34.41 310 ASN A N 1
ATOM 2481 C CA . ASN A 1 310 ? -8.710 -23.650 44.646 1.00 34.41 310 ASN A CA 1
ATOM 2482 C C . ASN A 1 310 ? -9.557 -24.939 44.675 1.00 34.41 310 ASN A C 1
ATOM 2484 O O . ASN A 1 310 ? -9.104 -25.953 45.209 1.00 34.41 310 ASN A O 1
ATOM 2488 N N . ALA A 1 311 ? -10.779 -24.925 44.129 1.00 32.69 311 ALA A N 1
ATOM 2489 C CA . ALA A 1 311 ? -11.616 -26.121 43.995 1.00 32.69 311 ALA A CA 1
ATOM 2490 C C . ALA A 1 311 ? -11.312 -26.918 42.712 1.00 32.69 311 ALA A C 1
ATOM 2492 O O . ALA A 1 311 ? -11.611 -28.112 42.646 1.00 32.69 311 ALA A O 1
ATOM 2493 N N . ILE A 1 312 ? -10.689 -26.286 41.716 1.00 31.27 312 ILE A N 1
ATOM 2494 C CA . ILE A 1 312 ? -10.254 -26.909 40.465 1.00 31.27 312 ILE A CA 1
ATOM 2495 C C . ILE A 1 312 ? -8.744 -27.162 40.567 1.00 31.27 312 ILE A C 1
ATOM 2497 O O . ILE A 1 312 ? -7.914 -26.332 40.216 1.00 31.27 312 ILE A O 1
ATOM 2501 N N . THR A 1 313 ? -8.364 -28.332 41.084 1.00 26.23 313 THR A N 1
ATOM 2502 C CA . THR A 1 313 ? -6.964 -28.778 41.052 1.00 26.23 313 THR A CA 1
ATOM 2503 C C . THR A 1 313 ? -6.599 -29.243 39.635 1.00 26.23 313 THR A C 1
ATOM 2505 O O . THR A 1 313 ? -7.046 -30.303 39.217 1.00 26.23 313 THR A O 1
ATOM 2508 N N . PHE A 1 314 ? -5.818 -28.393 38.943 1.00 26.81 314 PHE A N 1
ATOM 2509 C CA . PHE A 1 314 ? -4.858 -28.585 37.829 1.00 26.81 314 PHE A CA 1
ATOM 2510 C C . PHE A 1 314 ? -5.160 -29.684 36.779 1.00 26.81 314 PHE A C 1
ATOM 2512 O O . PHE A 1 314 ? -5.273 -30.860 37.102 1.00 26.81 314 PHE A O 1
ATOM 2519 N N . ASP A 1 315 ? -5.221 -29.392 35.473 1.00 26.27 315 ASP A N 1
ATOM 2520 C CA . ASP A 1 315 ? -4.141 -28.744 34.711 1.00 26.27 315 ASP A CA 1
ATOM 2521 C C . ASP A 1 315 ? -4.673 -27.958 33.474 1.00 26.27 315 ASP A C 1
ATOM 2523 O O . ASP A 1 315 ? -5.073 -28.531 32.460 1.00 26.27 315 ASP A O 1
ATOM 2527 N N . ASN A 1 316 ? -4.718 -26.629 33.630 1.00 27.00 316 ASN A N 1
ATOM 2528 C CA . ASN A 1 316 ? -4.766 -25.497 32.684 1.00 27.00 316 ASN A CA 1
ATOM 2529 C C . ASN A 1 316 ? -5.296 -25.683 31.236 1.00 27.00 316 ASN A C 1
ATOM 2531 O O . ASN A 1 316 ? -4.553 -25.669 30.253 1.00 27.00 316 ASN A O 1
ATOM 2535 N N . ASP A 1 317 ? -6.630 -25.720 31.158 1.00 28.12 317 ASP A N 1
ATOM 2536 C CA . ASP A 1 317 ? -7.528 -24.711 30.560 1.00 28.12 317 ASP A CA 1
ATOM 2537 C C . ASP A 1 317 ? -7.650 -24.492 29.037 1.00 28.12 317 ASP A C 1
ATOM 2539 O O . ASP A 1 317 ? -6.942 -23.720 28.385 1.00 28.12 317 ASP A O 1
ATOM 2543 N N . LYS A 1 318 ? -8.760 -25.050 28.527 1.00 27.25 318 LYS A N 1
ATOM 2544 C CA . LYS A 1 318 ? -9.694 -24.403 27.593 1.00 27.25 318 LYS A CA 1
ATOM 2545 C C . LYS A 1 318 ? -10.762 -23.593 28.361 1.00 27.25 318 LYS A C 1
ATOM 2547 O O . LYS A 1 318 ? -11.280 -24.073 29.359 1.00 27.25 318 LYS A O 1
ATOM 2552 N N . HIS A 1 319 ? -11.214 -22.517 27.704 1.00 29.33 319 HIS A N 1
ATOM 2553 C CA . HIS A 1 319 ? -12.615 -22.093 27.480 1.00 29.33 319 HIS A CA 1
ATOM 2554 C C . HIS A 1 319 ? -13.273 -20.892 28.205 1.00 29.33 319 HIS A C 1
ATOM 2556 O O . HIS A 1 319 ? -13.454 -20.871 29.411 1.00 29.33 319 HIS A O 1
ATOM 2562 N N . TYR A 1 320 ? -13.776 -20.008 27.320 1.00 31.78 320 TYR A N 1
ATOM 2563 C CA . TYR A 1 320 ? -15.065 -19.289 27.258 1.00 31.78 320 TYR A CA 1
ATOM 2564 C C . TYR A 1 320 ? -15.445 -18.210 28.282 1.00 31.78 320 TYR A C 1
ATOM 2566 O O . TYR A 1 320 ? -15.612 -18.472 29.460 1.00 31.78 320 TYR A O 1
ATOM 2574 N N . ASP A 1 321 ? -15.762 -17.012 27.760 1.00 27.16 321 ASP A N 1
ATOM 2575 C CA . ASP A 1 321 ? -17.165 -16.565 27.644 1.00 27.16 321 ASP A CA 1
ATOM 2576 C C . ASP A 1 321 ? -17.271 -15.183 26.973 1.00 27.16 321 ASP A C 1
ATOM 2578 O O . ASP A 1 321 ? -17.007 -14.175 27.620 1.00 27.16 321 ASP A O 1
ATOM 2582 N N . HIS A 1 322 ? -17.706 -15.099 25.700 1.00 28.05 322 HIS A N 1
ATOM 2583 C CA . HIS A 1 322 ? -18.340 -13.877 25.143 1.00 28.05 322 HIS A CA 1
ATOM 2584 C C . HIS A 1 322 ? -19.131 -14.047 23.819 1.00 28.05 322 HIS A C 1
ATOM 2586 O O . HIS A 1 322 ? -19.508 -13.059 23.190 1.00 28.05 322 HIS A O 1
ATOM 2592 N N . GLU A 1 323 ? -19.495 -15.272 23.420 1.00 37.38 323 GLU A N 1
ATOM 2593 C CA . GLU A 1 323 ? -20.143 -15.560 22.122 1.00 37.38 323 GLU A CA 1
ATOM 2594 C C . GLU A 1 323 ? -21.657 -15.272 22.022 1.00 37.38 323 GLU A C 1
ATOM 2596 O O . GLU A 1 323 ? -22.230 -15.344 20.939 1.00 37.38 323 GLU A O 1
ATOM 2601 N N . LYS A 1 324 ? -22.358 -14.888 23.093 1.00 32.41 324 LYS A N 1
ATOM 2602 C CA . LYS A 1 324 ? -23.831 -14.739 23.028 1.00 32.41 324 LYS A CA 1
ATOM 2603 C C . LYS A 1 324 ? -24.358 -13.384 22.539 1.00 32.41 324 LYS A C 1
ATOM 2605 O O . LYS A 1 324 ? -25.566 -13.242 22.374 1.00 32.41 324 LYS A O 1
ATOM 2610 N N . ALA A 1 325 ? -23.497 -12.393 22.297 1.00 28.92 325 ALA A N 1
ATOM 2611 C CA . ALA A 1 325 ? -23.935 -11.027 21.981 1.00 28.92 325 ALA A CA 1
ATOM 2612 C C . ALA A 1 325 ? -23.740 -10.604 20.512 1.00 28.92 325 ALA A C 1
ATOM 2614 O O . ALA A 1 325 ? -24.383 -9.652 20.076 1.00 28.92 325 ALA A O 1
ATOM 2615 N N . GLU A 1 326 ? -22.887 -11.287 19.743 1.00 33.56 326 GLU A N 1
ATOM 2616 C CA . GLU A 1 326 ? -22.532 -10.865 18.373 1.00 33.56 326 GLU A CA 1
ATOM 2617 C C . GLU A 1 326 ? -23.319 -11.601 17.276 1.00 33.56 326 GLU A C 1
ATOM 2619 O O . GLU A 1 326 ? -23.486 -11.075 16.179 1.00 33.56 326 GLU A O 1
ATOM 2624 N N . ALA A 1 327 ? -23.951 -12.733 17.603 1.00 31.66 327 ALA A N 1
ATOM 2625 C CA . ALA A 1 327 ? -24.797 -13.483 16.673 1.00 31.66 327 ALA A CA 1
ATOM 2626 C C . ALA A 1 327 ? -26.158 -12.816 16.358 1.00 31.66 327 ALA A C 1
ATOM 2628 O O . ALA A 1 327 ? -26.771 -13.138 15.343 1.00 31.66 327 ALA A O 1
ATOM 2629 N N . LEU A 1 328 ? -26.645 -11.874 17.179 1.00 28.48 328 LEU A N 1
ATOM 2630 C CA . LEU A 1 328 ? -27.965 -11.252 16.967 1.00 28.48 328 LEU A CA 1
ATOM 2631 C C . LEU A 1 328 ? -27.951 -10.051 16.003 1.00 28.48 328 LEU A C 1
ATOM 2633 O O . LEU A 1 328 ? -29.004 -9.645 15.524 1.00 28.48 328 LEU A O 1
ATOM 2637 N N . ILE A 1 329 ? -26.776 -9.488 15.715 1.00 31.48 329 ILE A N 1
ATOM 2638 C CA . ILE A 1 329 ? -26.630 -8.286 14.874 1.00 31.48 329 ILE A CA 1
ATOM 2639 C C . ILE A 1 329 ? -26.495 -8.668 13.390 1.00 31.48 329 ILE A C 1
ATOM 2641 O O . ILE A 1 329 ? -26.996 -7.970 12.516 1.00 31.48 329 ILE A O 1
ATOM 2645 N N . ILE A 1 330 ? -25.914 -9.835 13.105 1.00 33.12 330 ILE A N 1
ATOM 2646 C CA . ILE A 1 330 ? -25.674 -10.330 11.739 1.00 33.12 330 ILE A CA 1
ATOM 2647 C C . ILE A 1 330 ? -26.977 -10.755 11.035 1.00 33.12 330 ILE A C 1
ATOM 2649 O O . ILE A 1 330 ? -27.074 -10.704 9.809 1.00 33.12 330 ILE A O 1
ATOM 2653 N N . VAL A 1 331 ? -28.010 -11.129 11.795 1.00 30.17 331 VAL A N 1
ATOM 2654 C CA . VAL A 1 331 ? -29.301 -11.563 11.236 1.00 30.17 331 VAL A CA 1
ATOM 2655 C C . VAL A 1 331 ? -30.202 -10.377 10.853 1.00 30.17 331 VAL A C 1
ATOM 2657 O O . VAL A 1 331 ? -31.002 -10.512 9.932 1.00 30.17 331 VAL A O 1
ATOM 2660 N N . GLU A 1 332 ? -30.061 -9.200 11.477 1.00 29.28 332 GLU A N 1
ATOM 2661 C CA . GLU A 1 332 ? -30.920 -8.039 11.167 1.00 29.28 332 GLU A CA 1
ATOM 2662 C C . GLU A 1 332 ? -30.441 -7.197 9.962 1.00 29.28 332 GLU A C 1
ATOM 2664 O O . GLU A 1 332 ? -31.232 -6.421 9.429 1.00 29.28 332 GLU A O 1
ATOM 2669 N N . GLU A 1 333 ? -29.207 -7.369 9.468 1.00 29.73 333 GLU A N 1
ATOM 2670 C CA . GLU A 1 333 ? -28.648 -6.524 8.388 1.00 29.73 333 GLU A CA 1
ATOM 2671 C C . GLU A 1 333 ? -28.607 -7.172 6.987 1.00 29.73 333 GLU A C 1
ATOM 2673 O O . GLU A 1 333 ? -28.193 -6.528 6.022 1.00 29.73 333 GLU A O 1
ATOM 2678 N N . SER A 1 334 ? -29.092 -8.408 6.813 1.00 33.81 334 SER A N 1
ATOM 2679 C CA . SER A 1 334 ? -29.139 -9.069 5.495 1.00 33.81 334 SER A CA 1
ATOM 2680 C C . SER A 1 334 ? -30.561 -9.178 4.933 1.00 33.81 334 SER A C 1
ATOM 2682 O O . SER A 1 334 ? -31.222 -10.209 5.002 1.00 33.81 334 SER A O 1
ATOM 2684 N N . ALA A 1 335 ? -31.032 -8.109 4.292 1.00 28.50 335 ALA A N 1
ATOM 2685 C CA . ALA A 1 335 ? -32.151 -8.198 3.359 1.00 28.50 335 ALA A CA 1
ATOM 2686 C C . ALA A 1 335 ? -31.742 -7.607 2.005 1.00 28.50 335 ALA A C 1
ATOM 2688 O O . ALA A 1 335 ? -31.494 -6.408 1.873 1.00 28.50 335 ALA A O 1
ATOM 2689 N N . ILE A 1 336 ? -31.741 -8.462 0.979 1.00 45.56 336 ILE A N 1
ATOM 2690 C CA . ILE A 1 336 ? -31.609 -8.131 -0.446 1.00 45.56 336 ILE A CA 1
ATOM 2691 C C . ILE A 1 336 ? -33.019 -8.166 -1.072 1.00 45.56 336 ILE A C 1
ATOM 2693 O O . ILE A 1 336 ? -33.500 -9.246 -1.398 1.00 45.56 336 ILE A O 1
ATOM 2697 N N . PRO A 1 337 ? -33.726 -7.023 -1.219 1.00 32.72 337 PRO A N 1
ATOM 2698 C CA . PRO A 1 337 ? -34.882 -6.949 -2.132 1.00 32.72 337 PRO A CA 1
ATOM 2699 C C . PRO A 1 337 ? -34.761 -5.881 -3.233 1.00 32.72 337 PRO A C 1
ATOM 2701 O O . PRO A 1 337 ? -35.584 -5.859 -4.145 1.00 32.72 337 PRO A O 1
ATOM 2704 N N . LYS A 1 338 ? -33.766 -4.981 -3.182 1.00 34.97 338 LYS A N 1
ATOM 2705 C CA . LYS A 1 338 ? -33.670 -3.859 -4.141 1.00 34.97 338 LYS A CA 1
ATOM 2706 C C . LYS A 1 338 ? -33.196 -4.283 -5.539 1.00 34.97 338 LYS A C 1
ATOM 2708 O O . LYS A 1 338 ? -33.763 -3.822 -6.518 1.00 34.97 338 LYS A O 1
ATOM 2713 N N . LYS A 1 339 ? -32.262 -5.236 -5.638 1.00 36.50 339 LYS A N 1
ATOM 2714 C CA . LYS A 1 339 ? -31.670 -5.669 -6.922 1.00 36.50 339 LYS A CA 1
ATOM 2715 C C . LYS A 1 339 ? -32.569 -6.603 -7.750 1.00 36.50 339 LYS A C 1
ATOM 2717 O O . LYS A 1 339 ? -32.508 -6.603 -8.969 1.00 36.50 339 LYS A O 1
ATOM 2722 N N . CYS A 1 340 ? -33.468 -7.350 -7.101 1.00 32.56 340 CYS A N 1
ATOM 2723 C CA . CYS A 1 340 ? -34.464 -8.177 -7.798 1.00 32.56 340 CYS A CA 1
ATOM 2724 C C . CYS A 1 340 ? -35.636 -7.357 -8.369 1.00 32.56 340 CYS A C 1
ATOM 2726 O O . CYS A 1 340 ? -36.283 -7.808 -9.306 1.00 32.56 340 CYS A O 1
ATOM 2728 N N . LYS A 1 341 ? -35.917 -6.157 -7.836 1.00 36.03 341 LYS A N 1
ATOM 2729 C CA . LYS A 1 341 ? -36.984 -5.279 -8.354 1.00 36.03 341 LYS A CA 1
ATOM 2730 C C . LYS A 1 341 ? -36.583 -4.532 -9.628 1.00 36.03 341 LYS A C 1
ATOM 2732 O O . LYS A 1 341 ? -37.448 -4.284 -10.456 1.00 36.03 341 LYS A O 1
ATOM 2737 N N . GLU A 1 342 ? -35.298 -4.233 -9.785 1.00 40.00 342 GLU A N 1
ATOM 2738 C CA . GLU A 1 342 ? -34.733 -3.501 -10.929 1.00 40.00 342 GLU A CA 1
ATOM 2739 C C . GLU A 1 342 ? -34.693 -4.361 -12.209 1.00 40.00 342 GLU A C 1
ATOM 2741 O O . GLU A 1 342 ? -34.949 -3.887 -13.308 1.00 40.00 342 GLU A O 1
ATOM 2746 N N . ILE A 1 343 ? -34.493 -5.674 -12.059 1.00 36.06 343 ILE A N 1
ATOM 2747 C CA . ILE A 1 343 ? -34.505 -6.640 -13.173 1.00 36.06 343 ILE A CA 1
ATOM 2748 C C . ILE A 1 343 ? -35.940 -6.937 -13.648 1.00 36.06 343 ILE A C 1
ATOM 2750 O O . ILE A 1 343 ? -36.178 -7.216 -14.820 1.00 36.06 343 ILE A O 1
ATOM 2754 N N . VAL A 1 344 ? -36.922 -6.859 -12.745 1.00 37.28 344 VAL A N 1
ATOM 2755 C CA . VAL A 1 344 ? -38.335 -7.137 -13.058 1.00 37.28 344 VAL A CA 1
ATOM 2756 C C . VAL A 1 344 ? -39.048 -5.907 -13.642 1.00 37.28 344 VAL A C 1
ATOM 2758 O O . VAL A 1 344 ? -40.084 -6.063 -14.285 1.00 37.28 344 VAL A O 1
ATOM 2761 N N . SER A 1 345 ? -38.497 -4.697 -13.483 1.00 44.94 345 SER A N 1
ATOM 2762 C CA . SER A 1 345 ? -39.097 -3.458 -14.002 1.00 44.94 345 SER A CA 1
ATOM 2763 C C . SER A 1 345 ? -38.949 -3.240 -15.513 1.00 44.94 345 SER A C 1
ATOM 2765 O O . SER A 1 345 ? -39.591 -2.335 -16.034 1.00 44.94 345 SER A O 1
ATOM 2767 N N . HIS A 1 346 ? -38.173 -4.067 -16.225 1.00 44.16 346 HIS A N 1
ATOM 2768 C CA . HIS A 1 346 ? -37.973 -3.983 -17.685 1.00 44.16 346 HIS A CA 1
ATOM 2769 C C . HIS A 1 346 ? -38.758 -5.042 -18.482 1.00 44.16 346 HIS A C 1
ATOM 2771 O O . HIS A 1 346 ? -38.380 -5.428 -19.587 1.00 44.16 346 HIS A O 1
ATOM 2777 N N . LYS A 1 347 ? -39.849 -5.552 -17.903 1.00 39.72 347 LYS A N 1
ATOM 2778 C CA . LYS A 1 347 ? -40.721 -6.556 -18.518 1.00 39.72 347 LYS A CA 1
ATOM 2779 C C . LYS A 1 347 ? -41.899 -5.875 -19.222 1.00 39.72 347 LYS A C 1
ATOM 2781 O O . LYS A 1 347 ? -42.641 -5.132 -18.584 1.00 39.72 347 LYS A O 1
ATOM 2786 N N . ASN A 1 348 ? -42.089 -6.166 -20.506 1.00 46.97 348 ASN A N 1
ATOM 2787 C CA . ASN A 1 348 ? -43.232 -5.704 -21.292 1.00 46.97 348 ASN A CA 1
ATOM 2788 C C . ASN A 1 348 ? -44.535 -6.375 -20.817 1.00 46.97 348 ASN A C 1
ATOM 2790 O O . ASN A 1 348 ? -44.510 -7.428 -20.174 1.00 46.97 348 ASN A O 1
ATOM 2794 N N . GLU A 1 349 ? -45.691 -5.789 -21.146 1.00 40.44 349 GLU A N 1
ATOM 2795 C CA . GLU A 1 349 ? -47.012 -6.269 -20.694 1.00 40.44 349 GLU A CA 1
ATOM 2796 C C . GLU A 1 349 ? -47.353 -7.703 -21.157 1.00 40.44 349 GLU A C 1
ATOM 2798 O O . GLU A 1 349 ? -48.123 -8.398 -20.496 1.00 40.44 349 GLU A O 1
ATOM 2803 N N . ASP A 1 350 ? -46.740 -8.189 -22.241 1.00 36.34 350 ASP A N 1
ATOM 2804 C CA . ASP A 1 350 ? -46.868 -9.571 -22.737 1.00 36.34 350 ASP A CA 1
ATOM 2805 C C . ASP A 1 350 ? -45.914 -10.569 -22.049 1.00 36.34 350 ASP A C 1
ATOM 2807 O O . ASP A 1 350 ? -45.958 -11.779 -22.281 1.00 36.34 350 ASP A O 1
ATOM 2811 N N . GLY A 1 351 ? -45.056 -10.060 -21.169 1.00 34.59 351 GLY A N 1
ATOM 2812 C CA . GLY A 1 351 ? -44.070 -10.806 -20.418 1.00 34.59 351 GLY A CA 1
ATOM 2813 C C . GLY A 1 351 ? -42.723 -11.010 -21.107 1.00 34.59 351 GLY A C 1
ATOM 2814 O O . GLY A 1 351 ? -41.887 -11.715 -20.534 1.00 34.59 351 GLY A O 1
ATOM 2815 N N . SER A 1 352 ? -42.494 -10.395 -22.271 1.00 36.91 352 SER A N 1
ATOM 2816 C CA . SER A 1 352 ? -41.180 -10.326 -22.917 1.00 36.91 352 SER A CA 1
ATOM 2817 C C . SER A 1 352 ? -40.250 -9.313 -22.226 1.00 36.91 352 SER A C 1
ATOM 2819 O O . SER A 1 352 ? -40.700 -8.407 -21.527 1.00 36.91 352 SER A O 1
ATOM 2821 N N . ILE A 1 353 ? -38.936 -9.498 -22.376 1.00 42.59 353 ILE A N 1
ATOM 2822 C CA . ILE A 1 353 ? -37.892 -8.588 -21.876 1.00 42.59 353 ILE A CA 1
ATOM 2823 C C . ILE A 1 353 ? -37.090 -8.142 -23.097 1.00 42.59 353 ILE A C 1
ATOM 2825 O O . ILE A 1 353 ? -36.592 -8.989 -23.842 1.00 42.59 353 ILE A O 1
ATOM 2829 N N . GLU A 1 354 ? -37.000 -6.835 -23.327 1.00 43.69 354 GLU A N 1
ATOM 2830 C CA . GLU A 1 354 ? -36.256 -6.271 -24.453 1.00 43.69 354 GLU A CA 1
ATOM 2831 C C . GLU A 1 354 ? -34.755 -6.207 -24.123 1.00 43.69 354 GLU A C 1
ATOM 2833 O O . GLU A 1 354 ? -34.363 -5.817 -23.023 1.00 43.69 354 GLU A O 1
ATOM 2838 N N . LEU A 1 355 ? -33.901 -6.635 -25.058 1.00 45.41 355 LEU A N 1
ATOM 2839 C CA . LEU A 1 355 ? -32.445 -6.617 -24.886 1.00 45.41 355 LEU A CA 1
ATOM 2840 C C . LEU A 1 355 ? -31.890 -5.226 -25.223 1.00 45.41 355 LEU A C 1
ATOM 2842 O O . LEU A 1 355 ? -31.582 -4.925 -26.377 1.00 45.41 355 LEU A O 1
ATOM 2846 N N . ASP A 1 356 ? -31.772 -4.406 -24.186 1.00 45.62 356 ASP A N 1
ATOM 2847 C CA . ASP A 1 356 ? -31.080 -3.114 -24.152 1.00 45.62 356 ASP A CA 1
ATOM 2848 C C . ASP A 1 356 ? -29.545 -3.315 -24.089 1.00 45.62 356 ASP A C 1
ATOM 2850 O O . ASP A 1 356 ? -29.048 -4.367 -23.666 1.00 45.62 356 ASP A O 1
ATOM 2854 N N . ASP A 1 357 ? -28.784 -2.318 -24.549 1.00 44.59 357 ASP A N 1
ATOM 2855 C CA . ASP A 1 357 ? -27.315 -2.285 -24.578 1.00 44.59 357 ASP A CA 1
ATOM 2856 C C . ASP A 1 357 ? -26.656 -2.585 -23.210 1.00 44.59 357 ASP A C 1
ATOM 2858 O O . ASP A 1 357 ? -25.540 -3.101 -23.161 1.00 44.59 357 ASP A O 1
ATOM 2862 N N . THR A 1 358 ? -27.347 -2.358 -22.091 1.00 42.66 358 THR A N 1
ATOM 2863 C CA . THR A 1 358 ? -26.927 -2.779 -20.742 1.00 42.66 358 THR A CA 1
ATOM 2864 C C . THR A 1 358 ? -26.891 -4.298 -20.571 1.00 42.66 358 THR A C 1
ATOM 2866 O O . THR A 1 358 ? -25.929 -4.813 -20.010 1.00 42.66 358 THR A O 1
ATOM 2869 N N . ILE A 1 359 ? -27.857 -5.044 -21.118 1.00 40.62 359 ILE A N 1
ATOM 2870 C CA . ILE A 1 359 ? -27.895 -6.514 -21.007 1.00 40.62 359 ILE A CA 1
ATOM 2871 C C . ILE A 1 359 ? -26.883 -7.168 -21.965 1.00 40.62 359 ILE A C 1
ATOM 2873 O O . ILE A 1 359 ? -26.322 -8.222 -21.663 1.00 40.62 359 ILE A O 1
ATOM 2877 N N . CYS A 1 360 ? -26.597 -6.536 -23.109 1.00 39.50 360 CYS A N 1
ATOM 2878 C CA . CYS A 1 360 ? -25.567 -7.012 -24.042 1.00 39.50 360 CYS A CA 1
ATOM 2879 C C . CYS A 1 360 ? -24.139 -6.816 -23.498 1.00 39.50 360 CYS A C 1
ATOM 2881 O O . CYS A 1 360 ? -23.268 -7.637 -23.778 1.00 39.50 360 CYS A O 1
ATOM 2883 N N . ASN A 1 361 ? -23.908 -5.777 -22.688 1.00 44.06 361 ASN A N 1
ATOM 2884 C CA . ASN A 1 361 ? -22.619 -5.536 -22.032 1.00 44.06 361 ASN A CA 1
ATOM 2885 C C . ASN A 1 361 ? -22.317 -6.542 -20.905 1.00 44.06 361 ASN A C 1
ATOM 2887 O O . ASN A 1 361 ? -21.151 -6.850 -20.672 1.00 44.06 361 ASN A O 1
ATOM 2891 N N . ASP A 1 362 ? -23.344 -7.106 -20.266 1.00 38.50 362 ASP A N 1
ATOM 2892 C CA . ASP A 1 362 ? -23.189 -8.092 -19.186 1.00 38.50 362 ASP A CA 1
ATOM 2893 C C . ASP A 1 362 ? -22.931 -9.531 -19.688 1.00 38.50 362 ASP A C 1
ATOM 2895 O O . ASP A 1 362 ? -22.477 -10.384 -18.924 1.00 38.50 362 ASP A O 1
ATOM 2899 N N . LEU A 1 363 ? -23.195 -9.825 -20.970 1.00 38.19 363 LEU A N 1
ATOM 2900 C CA . LEU A 1 363 ? -23.018 -11.160 -21.572 1.00 38.19 363 LEU A CA 1
ATOM 2901 C C . LEU A 1 363 ? -21.704 -11.332 -22.360 1.00 38.19 363 LEU A C 1
ATOM 2903 O O . LEU A 1 363 ? -21.426 -12.432 -22.835 1.00 38.19 363 LEU A O 1
ATOM 2907 N N . ASP A 1 364 ? -20.901 -10.269 -22.478 1.00 43.72 364 ASP A N 1
ATOM 2908 C CA . ASP A 1 364 ? -19.559 -10.235 -23.092 1.00 43.72 364 ASP A CA 1
ATOM 2909 C C . ASP A 1 364 ? -19.474 -10.939 -24.474 1.00 43.72 364 ASP A C 1
ATOM 2911 O O . ASP A 1 364 ? -18.506 -11.637 -24.786 1.00 43.72 364 ASP A O 1
ATOM 2915 N N . ALA A 1 365 ? -20.498 -10.740 -25.316 1.00 40.72 365 ALA A N 1
ATOM 2916 C CA . ALA A 1 365 ? -20.543 -11.145 -26.724 1.00 40.72 365 ALA A CA 1
ATOM 2917 C C . ALA A 1 365 ? -21.218 -10.045 -27.578 1.00 40.72 365 ALA A C 1
ATOM 2919 O O . ALA A 1 365 ? -22.212 -9.463 -27.130 1.00 40.72 365 ALA A O 1
ATOM 2920 N N . PRO A 1 366 ? -20.732 -9.744 -28.805 1.00 47.34 366 PRO A N 1
ATOM 2921 C CA . PRO A 1 366 ? -21.380 -8.794 -29.708 1.00 47.34 366 PRO A CA 1
ATOM 2922 C C . PRO A 1 366 ? -22.855 -9.147 -29.907 1.00 47.34 366 PRO A C 1
ATOM 2924 O O . PRO A 1 366 ? -23.211 -10.327 -29.978 1.00 47.34 366 PRO A O 1
ATOM 2927 N N . LYS A 1 367 ? -23.717 -8.134 -30.053 1.00 42.41 367 LYS A N 1
ATOM 2928 C CA . LYS A 1 367 ? -25.159 -8.317 -30.283 1.00 42.41 367 LYS A CA 1
ATOM 2929 C C . LYS A 1 367 ? -25.415 -9.318 -31.419 1.00 42.41 367 LYS A C 1
ATOM 2931 O O . LYS A 1 367 ? -26.279 -10.182 -31.288 1.00 42.41 367 LYS A O 1
ATOM 2936 N N . GLU A 1 368 ? -24.602 -9.287 -32.479 1.00 47.38 368 GLU A N 1
ATOM 2937 C CA . GLU A 1 368 ? -24.672 -10.243 -33.587 1.00 47.38 368 GLU A CA 1
ATOM 2938 C C . GLU A 1 368 ? -24.312 -11.692 -33.205 1.00 47.38 368 GLU A C 1
ATOM 2940 O O . GLU A 1 368 ? -24.958 -12.623 -33.686 1.00 47.38 368 GLU A O 1
ATOM 2945 N N . GLU A 1 369 ? -23.322 -11.922 -32.338 1.00 43.78 369 GLU A N 1
ATOM 2946 C CA . GLU A 1 369 ? -22.865 -13.265 -31.940 1.00 43.78 369 GLU A CA 1
ATOM 2947 C C . GLU A 1 369 ? -23.859 -13.931 -30.975 1.00 43.78 369 GLU A C 1
ATOM 2949 O O . GLU A 1 369 ? -24.186 -15.116 -31.114 1.00 43.78 369 GLU A O 1
ATOM 2954 N N . THR A 1 370 ? -24.437 -13.139 -30.070 1.00 43.00 370 THR A N 1
ATOM 2955 C CA . THR A 1 370 ? -25.509 -13.566 -29.163 1.00 43.00 370 THR A CA 1
ATOM 2956 C C . THR A 1 370 ? -26.776 -13.910 -29.946 1.00 43.00 370 THR A C 1
ATOM 2958 O O . THR A 1 370 ? -27.352 -14.978 -29.737 1.00 43.00 370 THR A O 1
ATOM 2961 N N . ILE A 1 371 ? -27.160 -13.084 -30.929 1.00 44.34 371 ILE A N 1
ATOM 2962 C CA . ILE A 1 371 ? -28.296 -13.354 -31.827 1.00 44.34 371 ILE A CA 1
ATOM 2963 C C . ILE A 1 371 ? -28.043 -14.608 -32.677 1.00 44.34 371 ILE A C 1
ATOM 2965 O O . ILE A 1 371 ? -28.928 -15.459 -32.782 1.00 44.34 371 ILE A O 1
ATOM 2969 N N . THR A 1 372 ? -26.839 -14.781 -33.230 1.00 42.12 372 THR A N 1
ATOM 2970 C CA . THR A 1 372 ? -26.482 -15.946 -34.064 1.00 42.12 372 THR A CA 1
ATOM 2971 C C . THR A 1 372 ? -26.509 -17.247 -33.256 1.00 42.12 372 THR A C 1
ATOM 2973 O O . THR A 1 372 ? -27.043 -18.266 -33.702 1.00 42.12 372 THR A O 1
ATOM 2976 N N . THR A 1 373 ? -26.004 -17.213 -32.022 1.00 41.38 373 THR A N 1
ATOM 2977 C CA . THR A 1 373 ? -26.029 -18.355 -31.096 1.00 41.38 373 THR A CA 1
ATOM 2978 C C . THR A 1 373 ? -27.457 -18.692 -30.662 1.00 41.38 373 THR A C 1
ATOM 2980 O O . THR A 1 373 ? -27.826 -19.867 -30.582 1.00 41.38 373 THR A O 1
ATOM 2983 N N . PHE A 1 374 ? -28.302 -17.680 -30.454 1.00 41.03 374 PHE A N 1
ATOM 2984 C CA . PHE A 1 374 ? -29.713 -17.862 -30.118 1.00 41.03 374 PHE A CA 1
ATOM 2985 C C . PHE A 1 374 ? -30.509 -18.446 -31.301 1.00 41.03 374 PHE A C 1
ATOM 2987 O O . PHE A 1 374 ? -31.240 -19.424 -31.141 1.00 41.03 374 PHE A O 1
ATOM 2994 N N . GLN A 1 375 ? -30.299 -17.941 -32.521 1.00 39.53 375 GLN A N 1
ATOM 2995 C CA . GLN A 1 375 ? -30.932 -18.438 -33.752 1.00 39.53 375 GLN A CA 1
ATOM 2996 C C . GLN A 1 375 ? -30.532 -19.883 -34.099 1.00 39.53 375 GLN A C 1
ATOM 2998 O O . GLN A 1 375 ? -31.368 -20.659 -34.577 1.00 39.53 375 GLN A O 1
ATOM 3003 N N . ASN A 1 376 ? -29.280 -20.268 -33.827 1.00 42.22 376 ASN A N 1
ATOM 3004 C CA . ASN A 1 376 ? -28.779 -21.627 -34.055 1.00 42.22 376 ASN A CA 1
ATOM 3005 C C . ASN A 1 376 ? -29.358 -22.659 -33.070 1.00 42.22 376 ASN A C 1
ATOM 3007 O O . ASN A 1 376 ? -29.456 -23.838 -33.413 1.00 42.22 376 ASN A O 1
ATOM 3011 N N . ASN A 1 377 ? -29.810 -22.225 -31.888 1.00 36.41 377 ASN A N 1
ATOM 3012 C CA . ASN A 1 377 ? -30.357 -23.098 -30.843 1.00 36.41 377 ASN A CA 1
ATOM 3013 C C . ASN A 1 377 ? -31.898 -23.168 -30.809 1.00 36.41 377 ASN A C 1
ATOM 3015 O O . ASN A 1 377 ? -32.465 -24.036 -30.137 1.00 36.41 377 ASN A O 1
ATOM 3019 N N . ILE A 1 378 ? -32.606 -22.332 -31.578 1.00 39.59 378 ILE A N 1
ATOM 3020 C CA . ILE A 1 378 ? -34.066 -22.421 -31.722 1.00 39.59 378 ILE A CA 1
ATOM 3021 C C . ILE A 1 378 ? -34.431 -23.595 -32.643 1.00 39.59 378 ILE A C 1
ATOM 3023 O O . ILE A 1 378 ? -34.339 -23.533 -33.871 1.00 39.59 378 ILE A O 1
ATOM 3027 N N . LYS A 1 379 ? -34.930 -24.679 -32.040 1.00 38.50 379 LYS A N 1
ATOM 3028 C CA . LYS A 1 379 ? -35.475 -25.848 -32.761 1.00 38.50 379 LYS A CA 1
ATOM 3029 C C . LYS A 1 379 ? -36.913 -25.631 -33.268 1.00 38.50 379 LYS A C 1
ATOM 3031 O O . LYS A 1 379 ? -37.417 -26.425 -34.061 1.00 38.50 379 LYS A O 1
ATOM 3036 N N . ASN A 1 380 ? -37.583 -24.559 -32.832 1.00 39.59 380 ASN A N 1
ATOM 3037 C CA . ASN A 1 380 ? -38.975 -24.261 -33.174 1.00 39.59 380 ASN A CA 1
ATOM 3038 C C . ASN A 1 380 ? -39.089 -23.509 -34.517 1.00 39.59 380 ASN A C 1
ATOM 3040 O O . ASN A 1 380 ? -38.667 -22.360 -34.648 1.00 39.59 380 ASN A O 1
ATOM 3044 N N . ARG A 1 381 ? -39.717 -24.146 -35.515 1.00 40.19 381 ARG A N 1
ATOM 3045 C CA . ARG A 1 381 ? -39.859 -23.610 -36.882 1.00 40.19 381 ARG A CA 1
ATOM 3046 C C . ARG A 1 381 ? -40.689 -22.320 -36.988 1.00 40.19 381 ARG A C 1
ATOM 3048 O O . ARG A 1 381 ? -40.487 -21.590 -37.952 1.00 40.19 381 ARG A O 1
ATOM 3055 N N . LYS A 1 382 ? -41.595 -22.020 -36.043 1.00 36.91 382 LYS A N 1
ATOM 3056 C CA . LYS A 1 382 ? -42.395 -20.775 -36.063 1.00 36.91 382 LYS A CA 1
ATOM 3057 C C . LYS A 1 382 ? -41.567 -19.554 -35.651 1.00 36.91 382 LYS A C 1
ATOM 3059 O O . LYS A 1 382 ? -41.593 -18.552 -36.356 1.00 36.91 382 LYS A O 1
ATOM 3064 N N . LEU A 1 383 ? -40.775 -19.679 -34.585 1.00 38.41 383 LEU A N 1
ATOM 3065 C CA . LEU A 1 383 ? -39.884 -18.617 -34.088 1.00 38.41 383 LEU A CA 1
ATOM 3066 C C . LEU A 1 383 ? -38.755 -18.295 -35.078 1.00 38.41 383 LEU A C 1
ATOM 3068 O O . LEU A 1 383 ? -38.377 -17.141 -35.238 1.00 38.41 383 LEU A O 1
ATOM 3072 N N . LYS A 1 384 ? -38.282 -19.296 -35.830 1.00 39.81 384 LYS A N 1
ATOM 3073 C CA . LYS A 1 384 ? -37.266 -19.108 -36.879 1.00 39.81 384 LYS A CA 1
ATOM 3074 C C . LYS A 1 384 ? -37.744 -18.242 -38.054 1.00 39.81 384 LYS A C 1
ATOM 3076 O O . LYS A 1 384 ? -36.923 -17.668 -38.756 1.00 39.81 384 LYS A O 1
ATOM 3081 N N . LYS A 1 385 ? -39.062 -18.163 -38.275 1.00 40.31 385 LYS A N 1
ATOM 3082 C CA . LYS A 1 385 ? -39.676 -17.450 -39.405 1.00 40.31 385 LYS A CA 1
ATOM 3083 C C . LYS A 1 385 ? -39.938 -15.966 -39.114 1.00 40.31 385 LYS A C 1
ATOM 3085 O O . LYS A 1 385 ? -40.076 -15.204 -40.056 1.00 40.31 385 LYS A O 1
ATOM 3090 N N . GLN A 1 386 ? -40.006 -15.568 -37.839 1.00 40.97 386 GLN A N 1
ATOM 3091 C CA . GLN A 1 386 ? -40.300 -14.187 -37.420 1.00 40.97 386 GLN A CA 1
ATOM 3092 C C . GLN A 1 386 ? -39.050 -13.313 -37.227 1.00 40.97 386 GLN A C 1
ATOM 3094 O O . GLN A 1 386 ? -39.165 -12.098 -37.251 1.00 40.97 386 GLN A O 1
ATOM 3099 N N . ILE A 1 387 ? -37.865 -13.909 -37.063 1.00 41.28 387 ILE A N 1
ATOM 3100 C CA . ILE A 1 387 ? -36.606 -13.184 -36.788 1.00 41.28 387 ILE A CA 1
ATOM 3101 C C . ILE A 1 387 ? -35.822 -12.879 -38.093 1.00 41.28 387 ILE A C 1
ATOM 3103 O O . ILE A 1 387 ? -34.828 -12.163 -38.088 1.00 41.28 387 ILE A O 1
ATOM 3107 N N . GLY A 1 388 ? -36.251 -13.423 -39.237 1.00 37.09 388 GLY A N 1
ATOM 3108 C CA . GLY A 1 388 ? -35.424 -13.544 -40.443 1.00 37.09 388 GLY A CA 1
ATOM 3109 C C . GLY A 1 388 ? -35.376 -12.371 -41.428 1.00 37.09 388 GLY A C 1
ATOM 3110 O O . GLY A 1 388 ? -34.720 -12.543 -42.450 1.00 37.09 388 GLY A O 1
ATOM 3111 N N . GLU A 1 389 ? -36.030 -11.227 -41.198 1.00 34.78 389 GLU A N 1
ATOM 3112 C CA . GLU A 1 389 ? -36.147 -10.196 -42.255 1.00 34.78 389 GLU A CA 1
ATOM 3113 C C . GLU A 1 389 ? -35.583 -8.796 -41.932 1.00 34.78 389 GLU A C 1
ATOM 3115 O O . GLU A 1 389 ? -35.487 -7.997 -42.857 1.00 34.78 389 GLU A O 1
ATOM 3120 N N . GLU A 1 390 ? -35.093 -8.491 -40.717 1.00 37.34 390 GLU A N 1
ATOM 3121 C CA . GLU A 1 390 ? -34.685 -7.101 -40.383 1.00 37.34 390 GLU A CA 1
ATOM 3122 C C . GLU A 1 390 ? -33.266 -6.866 -39.819 1.00 37.34 390 GLU A C 1
ATOM 3124 O O . GLU A 1 390 ? -32.913 -5.721 -39.550 1.00 37.34 390 GLU A O 1
ATOM 3129 N N . ILE A 1 391 ? -32.384 -7.869 -39.712 1.00 33.41 391 ILE A N 1
ATOM 3130 C CA . ILE A 1 391 ? -30.996 -7.638 -39.248 1.00 33.41 391 ILE A CA 1
ATOM 3131 C C . ILE A 1 391 ? -29.988 -8.104 -40.303 1.00 33.41 391 ILE A C 1
ATOM 3133 O O . ILE A 1 391 ? -29.473 -9.217 -40.257 1.00 33.41 391 ILE A O 1
ATOM 3137 N N . ILE A 1 392 ? -29.690 -7.226 -41.263 1.00 33.16 392 ILE A N 1
ATOM 3138 C CA . ILE A 1 392 ? -28.470 -7.299 -42.079 1.00 33.16 392 ILE A CA 1
ATOM 3139 C C . ILE A 1 392 ? -27.504 -6.248 -41.508 1.00 33.16 392 ILE A C 1
ATOM 3141 O O . ILE A 1 392 ? -27.424 -5.128 -42.010 1.00 33.16 392 ILE A O 1
ATOM 3145 N N . THR A 1 393 ? -26.804 -6.572 -40.416 1.00 34.53 393 THR A N 1
ATOM 3146 C CA . THR A 1 393 ? -25.694 -5.753 -39.902 1.00 34.53 393 THR A CA 1
ATOM 3147 C C . THR A 1 393 ? -24.393 -6.115 -40.619 1.00 34.53 393 THR A C 1
ATOM 3149 O O . THR A 1 393 ? -24.128 -7.259 -40.987 1.00 34.53 393 THR A O 1
ATOM 3152 N N . THR A 1 394 ? -23.595 -5.091 -40.910 1.00 39.31 394 THR A N 1
ATOM 3153 C CA . THR A 1 394 ? -22.380 -5.189 -41.725 1.00 39.31 394 THR A CA 1
ATOM 3154 C C . THR A 1 394 ? -21.256 -5.777 -40.873 1.00 39.31 394 THR A C 1
ATOM 3156 O O . THR A 1 394 ? -20.807 -5.114 -39.945 1.00 39.31 394 THR A O 1
ATOM 3159 N N . ILE A 1 395 ? -20.779 -6.990 -41.174 1.00 55.44 395 ILE A N 1
ATOM 3160 C CA . ILE A 1 395 ? -19.591 -7.549 -40.509 1.00 55.44 395 ILE A CA 1
ATOM 3161 C C . ILE A 1 395 ? -18.393 -6.620 -40.782 1.00 55.44 395 ILE A C 1
ATOM 3163 O O . ILE A 1 395 ? -18.047 -6.371 -41.936 1.00 55.44 395 ILE A O 1
ATOM 3167 N N . GLN A 1 396 ? -17.763 -6.086 -39.733 1.00 66.12 396 GLN A N 1
ATOM 3168 C CA . GLN A 1 396 ? -16.561 -5.251 -39.838 1.00 66.12 396 GLN A CA 1
ATOM 3169 C C . GLN A 1 396 ? -15.348 -5.962 -39.233 1.00 66.12 396 GLN A C 1
ATOM 3171 O O . GLN A 1 396 ? -15.481 -6.797 -38.340 1.00 66.12 396 GLN A O 1
ATOM 3176 N N . PHE A 1 397 ? -14.151 -5.632 -39.727 1.00 79.06 397 PHE A N 1
ATOM 3177 C CA . PHE A 1 397 ? -12.913 -6.053 -39.073 1.00 79.06 397 PHE A CA 1
ATOM 3178 C C . PHE A 1 397 ? -12.822 -5.409 -37.686 1.00 79.06 397 PHE A C 1
ATOM 3180 O O . PHE A 1 397 ? -13.148 -4.225 -37.549 1.00 79.06 397 PHE A O 1
ATOM 3187 N N . PRO A 1 398 ? -12.367 -6.152 -36.672 1.00 68.00 398 PRO A N 1
ATOM 3188 C CA . PRO A 1 398 ? -12.315 -5.635 -35.324 1.00 68.00 398 PRO A CA 1
ATOM 3189 C C . PRO A 1 398 ? -11.098 -4.721 -35.118 1.00 68.00 398 PRO A C 1
ATOM 3191 O O . PRO A 1 398 ? -10.158 -4.703 -35.916 1.00 68.00 398 PRO A O 1
ATOM 3194 N N . SER A 1 399 ? -11.107 -3.956 -34.028 1.00 65.31 399 SER A N 1
ATOM 3195 C CA . SER A 1 399 ? -9.988 -3.093 -33.644 1.00 65.31 399 SER A CA 1
ATOM 3196 C C . SER A 1 399 ? -8.836 -3.887 -33.002 1.00 65.31 399 SER A C 1
ATOM 3198 O O . SER A 1 399 ? -9.043 -4.913 -32.352 1.00 65.31 399 SER A O 1
ATOM 3200 N N . GLY A 1 400 ? -7.601 -3.395 -33.160 1.00 70.06 400 GLY A N 1
ATOM 3201 C CA . GLY A 1 400 ? -6.388 -4.024 -32.613 1.00 70.06 400 GLY A CA 1
ATOM 3202 C C . GLY A 1 400 ? -5.724 -5.046 -33.546 1.00 70.06 400 GLY A C 1
ATOM 3203 O O . GLY A 1 400 ? -6.061 -5.130 -34.724 1.00 70.06 400 GLY A O 1
ATOM 3204 N N . ASP A 1 401 ? -4.747 -5.790 -33.015 1.00 80.75 401 ASP A N 1
ATOM 3205 C CA . ASP A 1 401 ? -3.992 -6.799 -33.772 1.00 80.75 401 ASP A CA 1
ATOM 3206 C C . ASP A 1 401 ? -4.753 -8.144 -33.792 1.00 80.75 401 ASP A C 1
ATOM 3208 O O . ASP A 1 401 ? -5.224 -8.630 -32.757 1.00 80.75 401 ASP A O 1
ATOM 3212 N N . PHE A 1 402 ? -4.851 -8.776 -34.959 1.00 83.06 402 PHE A N 1
ATOM 3213 C CA . PHE A 1 402 ? -5.554 -10.041 -35.174 1.00 83.06 402 PHE A CA 1
ATOM 3214 C C . PHE A 1 402 ? -4.853 -10.934 -36.207 1.00 83.06 402 PHE A C 1
ATOM 3216 O O . PHE A 1 402 ? -4.096 -10.476 -37.061 1.00 83.06 402 PHE A O 1
ATOM 3223 N N . PHE A 1 403 ? -5.146 -12.229 -36.145 1.00 84.94 403 PHE A N 1
ATOM 3224 C CA . PHE A 1 403 ? -4.855 -13.204 -37.187 1.00 84.94 403 PHE A CA 1
ATOM 3225 C C . PHE A 1 403 ? -6.034 -13.296 -38.159 1.00 84.94 403 PHE A C 1
ATOM 3227 O O . PHE A 1 403 ? -7.199 -13.278 -37.750 1.00 84.94 403 PHE A O 1
ATOM 3234 N N . ILE A 1 404 ? -5.736 -13.464 -39.446 1.00 89.12 404 ILE A N 1
ATOM 3235 C CA . ILE A 1 404 ? -6.732 -13.801 -40.468 1.00 89.12 404 ILE A CA 1
ATOM 3236 C C . ILE A 1 404 ? -6.578 -15.289 -40.775 1.00 89.12 404 ILE A C 1
ATOM 3238 O O . ILE A 1 404 ? -5.648 -15.688 -41.477 1.00 89.12 404 ILE A O 1
ATOM 3242 N N . LYS A 1 405 ? -7.459 -16.120 -40.216 1.00 84.88 405 LYS A N 1
ATOM 3243 C CA . LYS A 1 405 ? -7.367 -17.580 -40.310 1.00 84.88 405 LYS A CA 1
ATOM 3244 C C . LYS A 1 405 ? -8.245 -18.114 -41.431 1.00 84.88 405 LYS A C 1
ATOM 3246 O O . LYS A 1 405 ? -9.409 -17.741 -41.518 1.00 84.88 405 LYS A O 1
ATOM 3251 N N . SER A 1 406 ? -7.724 -19.023 -42.249 1.00 78.62 406 SER A N 1
ATOM 3252 C CA . SER A 1 406 ? -8.535 -19.746 -43.231 1.00 78.62 406 SER A CA 1
ATOM 3253 C C . SER A 1 406 ? -9.497 -20.703 -42.516 1.00 78.62 406 SER A C 1
ATOM 3255 O O . SER A 1 406 ? -9.081 -21.523 -41.693 1.00 78.62 406 SER A O 1
ATOM 3257 N N . ALA A 1 407 ? -10.792 -20.590 -42.799 1.00 63.38 407 ALA A N 1
ATOM 3258 C CA . ALA A 1 407 ? -11.802 -21.521 -42.322 1.00 63.38 407 ALA A CA 1
ATOM 3259 C C . ALA A 1 407 ? -11.760 -22.778 -43.196 1.00 63.38 407 ALA A C 1
ATOM 3261 O O . ALA A 1 407 ? -11.895 -22.692 -44.417 1.00 63.38 407 ALA A O 1
ATOM 3262 N N . ALA A 1 408 ? -11.588 -23.947 -42.577 1.00 53.34 408 ALA A N 1
ATOM 3263 C CA . ALA A 1 408 ? -11.639 -25.210 -43.299 1.00 53.34 408 ALA A CA 1
ATOM 3264 C C . ALA A 1 408 ? -12.973 -25.318 -44.053 1.00 53.34 408 ALA A C 1
ATOM 3266 O O . ALA A 1 408 ? -14.044 -25.165 -43.460 1.00 53.34 408 ALA A O 1
ATOM 3267 N N . SER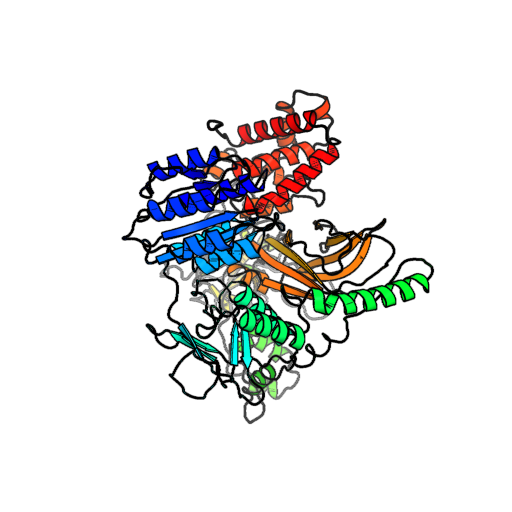 A 1 409 ? -12.913 -25.586 -45.359 1.00 41.72 409 SER A N 1
ATOM 3268 C CA . SER A 1 409 ? -14.077 -26.050 -46.106 1.00 41.72 409 SER A CA 1
ATOM 3269 C C . SER A 1 409 ? -14.572 -27.313 -45.413 1.00 41.72 409 SER A C 1
ATOM 3271 O O . SER A 1 409 ? -13.847 -28.305 -45.376 1.00 41.72 409 SER A O 1
ATOM 3273 N N . THR A 1 410 ? -15.758 -27.264 -44.814 1.00 27.72 410 THR A N 1
ATOM 3274 C CA . THR A 1 410 ? -16.418 -28.423 -44.212 1.00 27.72 410 THR A CA 1
ATOM 3275 C C . THR A 1 410 ? -16.412 -29.582 -45.213 1.00 27.72 410 THR A C 1
ATOM 3277 O O . THR A 1 410 ? -17.047 -29.440 -46.260 1.00 27.72 410 THR A O 1
ATOM 3280 N N . PRO A 1 411 ? -15.719 -30.703 -44.945 1.00 30.73 411 PRO A N 1
ATOM 3281 C CA . PRO A 1 411 ? -15.945 -31.930 -45.686 1.00 30.73 411 PRO A CA 1
ATOM 3282 C C . PRO A 1 411 ? -17.259 -32.527 -45.183 1.00 30.73 411 PRO A C 1
ATOM 3284 O O . PRO A 1 411 ? -17.521 -32.524 -43.977 1.00 30.73 411 PRO A O 1
ATOM 3287 N N . ASP A 1 412 ? -18.082 -33.018 -46.104 1.00 28.12 412 ASP A N 1
ATOM 3288 C CA . ASP A 1 412 ? -19.289 -33.774 -45.794 1.00 28.12 412 ASP A CA 1
ATOM 3289 C C . ASP A 1 412 ? -19.027 -34.815 -44.695 1.00 28.12 412 ASP A C 1
ATOM 3291 O O . ASP A 1 412 ? -18.022 -35.531 -44.692 1.00 28.12 412 ASP A O 1
ATOM 3295 N N . ALA A 1 413 ? -19.946 -34.876 -43.734 1.00 28.75 413 ALA A N 1
ATOM 3296 C CA . ALA A 1 413 ? -19.875 -35.739 -42.568 1.00 28.75 413 ALA A CA 1
ATOM 3297 C C . ALA A 1 413 ? -19.878 -37.226 -42.967 1.00 28.75 413 ALA A C 1
ATOM 3299 O O . ALA A 1 413 ? -20.935 -37.844 -43.024 1.00 28.75 413 ALA A O 1
ATOM 3300 N N . SER A 1 414 ? -18.712 -37.817 -43.251 1.00 31.61 414 SER A N 1
ATOM 3301 C CA . SER A 1 414 ? -18.565 -39.285 -43.297 1.00 31.61 414 SER A CA 1
ATOM 3302 C C . SER A 1 414 ? -17.141 -39.857 -43.213 1.00 31.61 414 SER A C 1
ATOM 3304 O O . SER A 1 414 ? -17.010 -41.077 -43.202 1.00 31.61 414 SER A O 1
ATOM 3306 N N . THR A 1 415 ? -16.069 -39.073 -43.058 1.00 28.22 415 THR A N 1
ATOM 3307 C CA . THR A 1 415 ? -14.714 -39.654 -42.912 1.00 28.22 415 THR A CA 1
ATOM 3308 C C . THR A 1 415 ? -13.937 -39.056 -41.741 1.00 28.22 415 THR A C 1
ATOM 3310 O O . THR A 1 415 ? -13.519 -37.900 -41.779 1.00 28.22 415 THR A O 1
ATOM 3313 N N . LEU A 1 416 ? -13.725 -39.865 -40.693 1.00 38.53 416 LEU A N 1
ATOM 3314 C CA . LEU A 1 416 ? -12.775 -39.588 -39.613 1.00 38.53 416 LEU A CA 1
ATOM 3315 C C . LEU A 1 416 ? -11.337 -39.653 -40.155 1.00 38.53 416 LEU A C 1
ATOM 3317 O O . LEU A 1 416 ? -10.773 -40.735 -40.297 1.00 38.53 416 LEU A O 1
ATOM 3321 N N . SER A 1 417 ? -10.720 -38.495 -40.381 1.00 26.34 417 SER A N 1
ATOM 3322 C CA . SER A 1 417 ? -9.260 -38.353 -40.405 1.00 26.34 417 SER A CA 1
ATOM 3323 C C . SER A 1 417 ? -8.852 -36.913 -40.076 1.00 26.34 417 SER A C 1
ATOM 3325 O O . SER A 1 417 ? -9.093 -36.017 -40.876 1.00 26.34 417 SER A O 1
ATOM 3327 N N . THR A 1 418 ? -8.219 -36.739 -38.906 1.00 27.02 418 THR A N 1
ATOM 3328 C CA . THR A 1 418 ? -7.378 -35.610 -38.429 1.00 27.02 418 THR A CA 1
ATOM 3329 C C . THR A 1 418 ? -7.928 -34.167 -38.500 1.00 27.02 418 THR A C 1
ATOM 3331 O O . THR A 1 418 ? -8.317 -33.700 -39.566 1.00 27.02 418 THR A O 1
ATOM 3334 N N . PRO A 1 419 ? -7.894 -33.395 -37.391 1.00 33.34 419 PRO A N 1
ATOM 3335 C CA . PRO A 1 419 ? -8.401 -32.026 -37.363 1.00 33.34 419 PRO A CA 1
ATOM 3336 C C . PRO A 1 419 ? -7.562 -31.091 -38.250 1.00 33.34 419 PRO A C 1
ATOM 3338 O O . PRO A 1 419 ? -6.332 -31.098 -38.223 1.00 33.34 419 PRO A O 1
ATOM 3341 N N . SER A 1 420 ? -8.285 -30.297 -39.035 1.00 41.97 420 SER A N 1
ATOM 3342 C CA . SER A 1 420 ? -7.857 -29.276 -39.992 1.00 41.97 420 SER A CA 1
ATOM 3343 C C . SER A 1 420 ? -6.641 -28.445 -39.564 1.00 41.97 420 SER A C 1
ATOM 3345 O O . SER A 1 420 ? -6.630 -27.850 -38.487 1.00 41.97 420 SER A O 1
ATOM 3347 N N . GLN A 1 421 ? -5.654 -28.335 -40.451 1.00 53.81 421 GLN A N 1
ATOM 3348 C CA . GLN A 1 421 ? -4.482 -27.465 -40.317 1.00 53.81 421 GLN A CA 1
ATOM 3349 C C . GLN A 1 421 ? -4.880 -25.990 -40.051 1.00 53.81 421 GLN A C 1
ATOM 3351 O O . GLN A 1 421 ? -5.738 -25.433 -40.735 1.00 53.81 421 GLN A O 1
ATOM 3356 N N . ASN A 1 422 ? -4.250 -25.351 -39.055 1.00 66.69 422 ASN A N 1
ATOM 3357 C CA . ASN A 1 422 ? -4.458 -23.942 -38.687 1.00 66.69 422 ASN A CA 1
ATOM 3358 C C . ASN A 1 422 ? -3.651 -23.005 -39.609 1.00 66.69 422 ASN A C 1
ATOM 3360 O O . ASN A 1 422 ? -2.544 -22.598 -39.255 1.00 66.69 422 ASN A O 1
ATOM 3364 N N . TRP A 1 423 ? -4.191 -22.674 -40.783 1.00 84.25 423 TRP A N 1
ATOM 3365 C CA . TRP A 1 423 ? -3.557 -21.753 -41.737 1.00 84.25 423 TRP A CA 1
ATOM 3366 C C . TRP A 1 423 ? -3.955 -20.290 -41.481 1.00 84.25 423 TRP A C 1
ATOM 3368 O O . TRP A 1 423 ? -5.148 -19.986 -41.395 1.00 84.25 423 TRP A O 1
ATOM 3378 N N . VAL A 1 424 ? -2.980 -19.380 -41.414 1.00 88.25 424 VAL A N 1
ATOM 3379 C CA . VAL A 1 424 ? -3.173 -17.922 -41.268 1.00 88.25 424 VAL A CA 1
ATOM 3380 C C . VAL A 1 424 ? -2.523 -17.160 -42.421 1.00 88.25 424 VAL A C 1
ATOM 3382 O O . VAL A 1 424 ? -1.598 -17.668 -43.051 1.00 88.25 424 VAL A O 1
ATOM 3385 N N . ILE A 1 425 ? -3.009 -15.953 -42.721 1.00 91.06 425 ILE A N 1
ATOM 3386 C CA . ILE A 1 425 ? -2.372 -15.074 -43.710 1.00 91.06 425 ILE A CA 1
ATOM 3387 C C . ILE A 1 425 ? -1.039 -14.543 -43.160 1.00 91.06 425 ILE A C 1
ATOM 3389 O O . ILE A 1 425 ? -1.004 -13.906 -42.108 1.00 91.06 425 ILE A O 1
ATOM 3393 N N . ASP A 1 426 ? 0.029 -14.750 -43.923 1.00 90.88 426 ASP A N 1
ATOM 3394 C CA . ASP A 1 426 ? 1.422 -14.432 -43.596 1.00 90.88 426 ASP A CA 1
ATOM 3395 C C . ASP A 1 426 ? 2.100 -13.696 -44.775 1.00 90.88 426 ASP A C 1
ATOM 3397 O O . ASP A 1 426 ? 1.587 -13.661 -45.900 1.00 90.88 426 ASP A O 1
ATOM 3401 N N . ILE A 1 427 ? 3.268 -13.100 -44.538 1.00 89.50 427 ILE A N 1
ATOM 3402 C CA . ILE A 1 427 ? 4.116 -12.454 -45.536 1.00 89.50 427 ILE A CA 1
ATOM 3403 C C . ILE A 1 427 ? 5.316 -13.343 -45.866 1.00 89.50 427 ILE A C 1
ATOM 3405 O O . ILE A 1 427 ? 6.106 -13.726 -45.003 1.00 89.50 427 ILE A O 1
ATOM 3409 N N . LYS A 1 428 ? 5.489 -13.652 -47.156 1.00 86.06 428 LYS A N 1
ATOM 3410 C CA . LYS A 1 428 ? 6.491 -14.616 -47.626 1.00 86.06 428 LYS A CA 1
ATOM 3411 C C . LYS A 1 428 ? 7.918 -14.224 -47.225 1.00 86.06 428 LYS A C 1
ATOM 3413 O O . LYS A 1 428 ? 8.388 -13.135 -47.551 1.00 86.06 428 LYS A O 1
ATOM 3418 N N . ARG A 1 429 ? 8.652 -15.166 -46.619 1.00 74.38 429 ARG A N 1
ATOM 3419 C CA . ARG A 1 429 ? 10.086 -15.020 -46.317 1.00 74.38 429 ARG A CA 1
ATOM 3420 C C . ARG A 1 429 ? 10.934 -15.038 -47.597 1.00 74.38 429 ARG A C 1
ATOM 3422 O O . ARG A 1 429 ? 10.717 -15.863 -48.486 1.00 74.38 429 ARG A O 1
ATOM 3429 N N . SER A 1 430 ? 11.942 -14.167 -47.669 1.00 59.56 430 SER A N 1
ATOM 3430 C CA . SER A 1 430 ? 13.035 -14.310 -48.638 1.00 59.56 430 SER A CA 1
ATOM 3431 C C . SER A 1 430 ? 14.011 -15.374 -48.127 1.00 59.56 430 SER A C 1
ATOM 3433 O O . SER A 1 430 ? 14.510 -15.260 -47.013 1.00 59.56 430 SER A O 1
ATOM 3435 N N . LEU A 1 431 ? 14.291 -16.404 -48.930 1.00 47.06 431 LEU A N 1
ATOM 3436 C CA . LEU A 1 431 ? 15.231 -17.489 -48.592 1.00 47.06 431 LEU A CA 1
ATOM 3437 C C . LEU A 1 431 ? 16.710 -17.052 -48.620 1.00 47.06 431 LEU A C 1
ATOM 3439 O O . LEU A 1 431 ? 17.581 -17.808 -48.204 1.00 47.06 431 LEU A O 1
ATOM 3443 N N . PHE A 1 432 ? 16.997 -15.830 -49.076 1.00 44.44 432 PHE A N 1
ATOM 3444 C CA . PHE A 1 432 ? 18.334 -15.244 -49.093 1.00 44.44 432 PHE A CA 1
ATOM 3445 C C . PHE A 1 432 ? 18.349 -14.002 -48.191 1.00 44.44 432 PHE A C 1
ATOM 3447 O O . PHE A 1 432 ? 17.700 -13.009 -48.518 1.00 44.44 432 PHE A O 1
ATOM 3454 N N . MET A 1 433 ? 19.114 -14.086 -47.094 1.00 38.78 433 MET A N 1
ATOM 3455 C CA . MET A 1 433 ? 19.328 -13.125 -45.991 1.00 38.78 433 MET A CA 1
ATOM 3456 C C . MET A 1 433 ? 18.522 -13.392 -44.715 1.00 38.78 433 MET A C 1
ATOM 3458 O O . MET A 1 433 ? 17.370 -12.999 -44.570 1.00 38.78 433 MET A O 1
ATOM 3462 N N . SER A 1 434 ? 19.214 -13.950 -43.725 1.00 37.09 434 SER A N 1
ATOM 3463 C CA . SER A 1 434 ? 18.788 -14.099 -42.331 1.00 37.09 434 SER A CA 1
ATOM 3464 C C . SER A 1 434 ? 18.728 -12.781 -41.530 1.00 37.09 434 SER A C 1
ATOM 3466 O O . SER A 1 434 ? 18.510 -12.839 -40.329 1.00 37.09 434 SER A O 1
ATOM 3468 N N . TRP A 1 435 ? 18.872 -11.605 -42.157 1.00 39.78 435 TRP A N 1
ATOM 3469 C CA . TRP A 1 435 ? 18.818 -10.277 -41.510 1.00 39.78 435 TRP A CA 1
ATOM 3470 C C . TRP A 1 435 ? 18.262 -9.185 -42.461 1.00 39.78 435 TRP A C 1
ATOM 3472 O O . TRP A 1 435 ? 18.833 -8.105 -42.587 1.00 39.78 435 TRP A O 1
ATOM 3482 N N . GLY A 1 436 ? 17.188 -9.464 -43.212 1.00 43.94 436 GLY A N 1
ATOM 3483 C CA . GLY A 1 436 ? 16.645 -8.531 -44.214 1.00 43.94 436 GLY A CA 1
ATOM 3484 C C . GLY A 1 436 ? 15.206 -8.098 -43.933 1.00 43.94 436 GLY A C 1
ATOM 3485 O O . GLY A 1 436 ? 14.313 -8.940 -43.906 1.00 43.94 436 GLY A O 1
ATOM 3486 N N . ALA A 1 437 ? 14.973 -6.790 -43.775 1.00 55.38 437 ALA A N 1
ATOM 3487 C CA . ALA A 1 437 ? 13.637 -6.196 -43.699 1.00 55.38 437 ALA A CA 1
ATOM 3488 C C . ALA A 1 437 ? 12.763 -6.634 -44.891 1.00 55.38 437 ALA A C 1
ATOM 3490 O O . ALA A 1 437 ? 13.209 -6.610 -46.044 1.00 55.38 437 ALA A O 1
ATOM 3491 N N . VAL A 1 438 ? 11.520 -7.036 -44.617 1.00 64.75 438 VAL A N 1
ATOM 3492 C CA . VAL A 1 438 ? 10.524 -7.335 -45.653 1.00 64.75 438 VAL A CA 1
ATOM 3493 C C . VAL A 1 438 ? 10.285 -6.072 -46.485 1.00 64.75 438 VAL A C 1
ATOM 3495 O O . VAL A 1 438 ? 10.078 -4.992 -45.934 1.00 64.75 438 VAL A O 1
ATOM 3498 N N . LYS A 1 439 ? 10.354 -6.192 -47.814 1.00 75.62 439 LYS A N 1
ATOM 3499 C CA . LYS A 1 439 ? 10.309 -5.046 -48.734 1.00 75.62 439 LYS A CA 1
ATOM 3500 C C . LYS A 1 439 ? 8.898 -4.782 -49.252 1.00 75.62 439 LYS A C 1
ATOM 3502 O O . LYS A 1 439 ? 8.079 -5.699 -49.342 1.00 75.62 439 LYS A O 1
ATOM 3507 N N . ASP A 1 440 ? 8.666 -3.541 -49.662 1.00 83.25 440 ASP A N 1
ATOM 3508 C CA . ASP A 1 440 ? 7.526 -3.151 -50.492 1.00 83.25 440 ASP A CA 1
ATOM 3509 C C . ASP A 1 440 ? 7.398 -4.094 -51.710 1.00 83.25 440 ASP A C 1
ATOM 3511 O O . ASP A 1 440 ? 8.394 -4.413 -52.364 1.00 83.25 440 ASP A O 1
ATOM 3515 N N . GLY A 1 441 ? 6.194 -4.609 -51.965 1.00 85.00 441 GLY A N 1
ATOM 3516 C CA . GLY A 1 441 ? 5.916 -5.604 -53.005 1.00 85.00 441 GLY A CA 1
ATOM 3517 C C . GLY A 1 441 ? 6.076 -7.071 -52.594 1.00 85.00 441 GLY A C 1
ATOM 3518 O O . GLY A 1 441 ? 5.922 -7.961 -53.435 1.00 85.00 441 GLY A O 1
ATOM 3519 N N . THR A 1 442 ? 6.351 -7.373 -51.321 1.00 88.62 442 THR A N 1
ATOM 3520 C CA . THR A 1 442 ? 6.439 -8.773 -50.866 1.00 88.62 442 THR A CA 1
ATOM 3521 C C . THR A 1 442 ? 5.072 -9.459 -50.930 1.00 88.62 442 THR A C 1
ATOM 3523 O O . THR A 1 442 ? 4.063 -8.900 -50.508 1.00 88.62 442 THR A O 1
ATOM 3526 N N . LYS A 1 443 ? 5.033 -10.690 -51.456 1.00 91.56 443 LYS A N 1
ATOM 3527 C CA . LYS A 1 443 ? 3.790 -11.457 -51.636 1.00 91.56 443 LYS A CA 1
ATOM 3528 C C . LYS A 1 443 ? 3.214 -11.953 -50.308 1.00 91.56 443 LYS A C 1
ATOM 3530 O O . LYS A 1 443 ? 3.951 -12.483 -49.475 1.00 91.56 443 LYS A O 1
ATOM 3535 N N . ALA A 1 444 ? 1.893 -11.882 -50.186 1.00 90.94 444 ALA A N 1
ATOM 3536 C CA . ALA A 1 444 ? 1.141 -12.526 -49.119 1.00 90.94 444 ALA A CA 1
ATOM 3537 C C . ALA A 1 444 ? 0.891 -14.011 -49.445 1.00 90.94 444 ALA A C 1
ATOM 3539 O O . ALA A 1 444 ? 0.700 -14.408 -50.604 1.00 90.94 444 ALA A O 1
ATOM 3540 N N . ILE A 1 445 ? 0.929 -14.839 -48.410 1.00 90.81 445 ILE A N 1
ATOM 3541 C CA . ILE A 1 445 ? 0.769 -16.293 -48.455 1.00 90.81 445 ILE A CA 1
ATOM 3542 C C . ILE A 1 445 ? -0.150 -16.739 -47.315 1.00 90.81 445 ILE A C 1
ATOM 3544 O O . ILE A 1 445 ? -0.481 -15.951 -46.434 1.00 90.81 445 ILE A O 1
ATOM 3548 N N . VAL A 1 446 ? -0.555 -18.003 -47.317 1.00 88.56 446 VAL A N 1
ATOM 3549 C CA . VAL A 1 446 ? -1.008 -18.681 -46.103 1.00 88.56 446 VAL A CA 1
ATOM 3550 C C . VAL A 1 446 ? 0.129 -19.518 -45.544 1.00 88.56 446 VAL A C 1
ATOM 3552 O O . VAL A 1 446 ? 0.838 -20.179 -46.303 1.00 88.56 446 VAL A O 1
ATOM 3555 N N . ALA A 1 447 ? 0.294 -19.488 -44.229 1.00 87.19 447 ALA A N 1
ATOM 3556 C CA . ALA A 1 447 ? 1.296 -20.266 -43.523 1.00 87.19 447 ALA A CA 1
ATOM 3557 C C . ALA A 1 447 ? 0.717 -20.891 -42.259 1.00 87.19 447 ALA A C 1
ATOM 3559 O O . ALA A 1 447 ? -0.378 -20.526 -41.809 1.00 87.19 447 ALA A O 1
ATOM 3560 N N . LYS A 1 448 ? 1.403 -21.902 -41.721 1.00 86.25 448 LYS A N 1
ATOM 3561 C CA . LYS A 1 448 ? 0.986 -22.511 -40.456 1.00 86.25 448 LYS A CA 1
ATOM 3562 C C . LYS A 1 448 ? 1.087 -21.438 -39.375 1.00 86.25 448 LYS A C 1
ATOM 3564 O O . LYS A 1 448 ? 2.090 -20.734 -39.309 1.00 86.25 448 LYS A O 1
ATOM 3569 N N . GLN A 1 449 ? 0.054 -21.312 -38.545 1.00 81.19 449 GLN A N 1
ATOM 3570 C CA . GLN A 1 449 ? 0.111 -20.388 -37.416 1.00 81.19 449 GLN A CA 1
ATOM 3571 C C . GLN A 1 449 ? 1.287 -20.767 -36.505 1.00 81.19 449 GLN A C 1
ATOM 3573 O O . GLN A 1 449 ? 1.339 -21.901 -36.015 1.00 81.19 449 GLN A O 1
ATOM 3578 N N . GLU A 1 450 ? 2.217 -19.832 -36.324 1.00 71.62 450 GLU A N 1
ATOM 3579 C CA . GLU A 1 450 ? 3.367 -19.985 -35.431 1.00 71.62 450 GLU A CA 1
ATOM 3580 C C . GLU A 1 450 ? 2.913 -19.946 -33.960 1.00 71.62 450 GLU A C 1
ATOM 3582 O O . GLU A 1 450 ? 1.792 -19.530 -33.647 1.00 71.62 450 GLU A O 1
ATOM 3587 N N . SER A 1 451 ? 3.746 -20.457 -33.048 1.00 57.81 451 SER A N 1
ATOM 3588 C CA . SER A 1 451 ? 3.397 -20.520 -31.624 1.00 57.81 451 SER A CA 1
ATOM 3589 C C . SER A 1 451 ? 3.339 -19.120 -30.994 1.00 57.81 451 SER A C 1
ATOM 3591 O O . SER A 1 451 ? 4.076 -18.230 -31.400 1.00 57.81 451 SER A O 1
ATOM 3593 N N . ASP A 1 452 ? 2.510 -18.916 -29.960 1.00 48.47 452 ASP A N 1
ATOM 3594 C CA . ASP A 1 452 ? 2.399 -17.614 -29.264 1.00 48.47 452 ASP A CA 1
ATOM 3595 C C . ASP A 1 452 ? 3.727 -17.155 -28.605 1.00 48.47 452 ASP A C 1
ATOM 3597 O O . ASP A 1 452 ? 3.870 -15.984 -28.251 1.00 48.47 452 ASP A O 1
ATOM 3601 N N . ILE A 1 453 ? 4.696 -18.066 -28.440 1.00 43.16 453 ILE A N 1
ATOM 3602 C CA . ILE A 1 453 ? 6.028 -17.812 -27.862 1.00 43.16 453 ILE A CA 1
ATOM 3603 C C . ILE A 1 453 ? 6.986 -17.249 -28.927 1.00 43.16 453 ILE A C 1
ATOM 3605 O O . ILE A 1 453 ? 7.871 -16.449 -28.613 1.00 43.16 453 ILE A O 1
ATOM 3609 N N . ASP A 1 454 ? 6.779 -17.621 -30.190 1.00 45.50 454 ASP A N 1
ATOM 3610 C CA . ASP A 1 454 ? 7.547 -17.145 -31.332 1.00 45.50 454 ASP A CA 1
ATOM 3611 C C . ASP A 1 454 ? 6.910 -15.836 -31.818 1.00 45.50 454 ASP A C 1
ATOM 3613 O O . ASP A 1 454 ? 5.957 -15.834 -32.593 1.00 45.50 454 ASP A O 1
ATOM 3617 N N . GLN A 1 455 ? 7.387 -14.697 -31.306 1.00 53.78 455 GLN A N 1
ATOM 3618 C CA . GLN A 1 455 ? 6.890 -13.360 -31.660 1.00 53.78 455 GLN A CA 1
ATOM 3619 C C . GLN A 1 455 ? 7.138 -13.025 -33.144 1.00 53.78 455 GLN A C 1
ATOM 3621 O O . GLN A 1 455 ? 8.041 -12.259 -33.479 1.00 53.78 455 GLN A O 1
ATOM 3626 N N . ASP A 1 456 ? 6.334 -13.581 -34.049 1.00 63.44 456 ASP A N 1
ATOM 3627 C CA . ASP A 1 456 ? 6.408 -13.289 -35.475 1.00 63.44 456 ASP A CA 1
ATOM 3628 C C . ASP A 1 456 ? 5.270 -12.354 -35.897 1.00 63.44 456 ASP A C 1
ATOM 3630 O O . ASP A 1 456 ? 4.192 -12.766 -36.333 1.00 63.44 456 ASP A O 1
ATOM 3634 N N . ASP A 1 457 ? 5.528 -11.048 -35.790 1.00 76.75 457 ASP A N 1
ATOM 3635 C CA . ASP A 1 457 ? 4.596 -9.986 -36.188 1.00 76.75 457 ASP A CA 1
ATOM 3636 C C . ASP A 1 457 ? 4.200 -10.035 -37.687 1.00 76.75 457 ASP A C 1
ATOM 3638 O O . ASP A 1 457 ? 3.359 -9.254 -38.135 1.00 76.75 457 ASP A O 1
ATOM 3642 N N . ARG A 1 458 ? 4.762 -10.951 -38.493 1.00 82.75 458 ARG A N 1
ATOM 3643 C CA . ARG A 1 458 ? 4.370 -11.179 -39.897 1.00 82.75 458 ARG A CA 1
ATOM 3644 C C . ARG A 1 458 ? 2.975 -11.753 -40.071 1.00 82.75 458 ARG A C 1
ATOM 3646 O O . ARG A 1 458 ? 2.329 -11.438 -41.066 1.00 82.75 458 ARG A O 1
ATOM 3653 N N . GLN A 1 459 ? 2.511 -12.562 -39.125 1.00 89.06 459 GLN A N 1
ATOM 3654 C CA . GLN A 1 459 ? 1.191 -13.200 -39.197 1.00 89.06 459 GLN A CA 1
ATOM 3655 C C . GLN A 1 459 ? 0.075 -12.314 -38.622 1.00 89.06 459 GLN A C 1
ATOM 3657 O O . GLN A 1 459 ? -1.102 -12.676 -38.667 1.00 89.06 459 GLN A O 1
ATOM 3662 N N . LEU A 1 460 ? 0.440 -11.148 -38.081 1.00 87.50 460 LEU A N 1
ATOM 3663 C CA . LEU A 1 460 ? -0.470 -10.221 -37.424 1.00 87.50 460 LEU A CA 1
ATOM 3664 C C . LEU A 1 460 ? -0.873 -9.075 -38.342 1.00 87.50 460 LEU A C 1
ATOM 3666 O O . LEU A 1 460 ? -0.059 -8.485 -39.057 1.00 87.50 460 LEU A O 1
ATOM 3670 N N . TRP A 1 461 ? -2.153 -8.741 -38.264 1.00 91.12 461 TRP A N 1
ATOM 3671 C CA . TRP A 1 461 ? -2.800 -7.728 -39.075 1.00 91.12 461 TRP A CA 1
ATOM 3672 C C . TRP A 1 461 ? -3.604 -6.785 -38.188 1.00 91.12 461 TRP A C 1
ATOM 3674 O O . TRP A 1 461 ? -4.112 -7.183 -37.145 1.00 91.12 461 TRP A O 1
ATOM 3684 N N . SER A 1 462 ? -3.735 -5.538 -38.613 1.00 89.06 462 SER A N 1
ATOM 3685 C CA . SER A 1 462 ? -4.650 -4.560 -38.038 1.00 89.06 462 SER A CA 1
ATOM 3686 C C . SER A 1 462 ? -5.512 -3.955 -39.142 1.00 89.06 462 SER A C 1
ATOM 3688 O O . SER A 1 462 ? -5.216 -4.092 -40.334 1.00 89.06 462 SER A O 1
ATOM 3690 N N . HIS A 1 463 ? -6.615 -3.318 -38.755 1.00 89.94 463 HIS A N 1
ATOM 3691 C CA . HIS A 1 463 ? -7.534 -2.686 -39.691 1.00 89.94 463 HIS A CA 1
ATOM 3692 C C . HIS A 1 463 ? -7.804 -1.233 -39.310 1.00 89.94 463 HIS A C 1
ATOM 3694 O O . HIS A 1 463 ? -8.174 -0.931 -38.179 1.00 89.94 463 HIS A O 1
ATOM 3700 N N . GLU A 1 464 ? -7.671 -0.345 -40.288 1.00 84.06 464 GLU A N 1
ATOM 3701 C CA . GLU A 1 464 ? -7.990 1.076 -40.172 1.00 84.06 464 GLU A CA 1
ATOM 3702 C C . GLU A 1 464 ? -8.702 1.478 -41.465 1.00 84.06 464 GLU A C 1
ATOM 3704 O O . GLU A 1 464 ? -8.136 1.288 -42.532 1.00 84.06 464 GLU A O 1
ATOM 3709 N N . ASP A 1 465 ? -9.940 1.978 -41.418 1.00 82.88 465 ASP A N 1
ATOM 3710 C CA . ASP A 1 465 ? -10.654 2.563 -42.572 1.00 82.88 465 ASP A CA 1
ATOM 3711 C C . ASP A 1 465 ? -10.639 1.756 -43.896 1.00 82.88 465 ASP A C 1
ATOM 3713 O O . ASP A 1 465 ? -10.676 2.310 -45.006 1.00 82.88 465 ASP A O 1
ATOM 3717 N N . GLY A 1 466 ? -10.636 0.423 -43.808 1.00 84.75 466 GLY A N 1
ATOM 3718 C CA . GLY A 1 466 ? -10.582 -0.498 -44.947 1.00 84.75 466 GLY A CA 1
ATOM 3719 C C . GLY A 1 466 ? -9.170 -0.919 -45.352 1.00 84.75 466 GLY A C 1
ATOM 3720 O O . GLY A 1 466 ? -9.031 -1.772 -46.220 1.00 84.75 466 GLY A O 1
ATOM 3721 N N . TRP A 1 467 ? -8.114 -0.344 -44.783 1.00 91.88 467 TRP A N 1
ATOM 3722 C CA . TRP A 1 467 ? -6.757 -0.850 -44.956 1.00 91.88 467 TRP A CA 1
ATOM 3723 C C . TRP A 1 467 ? -6.521 -2.025 -44.013 1.00 91.88 467 TRP A C 1
ATOM 3725 O O . TRP A 1 467 ? -6.721 -1.898 -42.810 1.00 91.88 467 TRP A O 1
ATOM 3735 N N . LEU A 1 468 ? -6.049 -3.144 -44.559 1.00 93.69 468 LEU A N 1
ATOM 3736 C CA . LEU A 1 468 ? -5.476 -4.235 -43.775 1.00 93.69 468 LEU A CA 1
ATOM 3737 C C . LEU A 1 468 ? -3.966 -4.033 -43.723 1.00 93.69 468 LEU A C 1
ATOM 3739 O O . LEU A 1 468 ? -3.310 -4.067 -44.764 1.00 93.69 468 LEU A O 1
ATOM 3743 N N . ILE A 1 469 ? -3.435 -3.774 -42.534 1.00 92.06 469 ILE A N 1
ATOM 3744 C CA . ILE A 1 469 ? -2.048 -3.368 -42.309 1.00 92.06 469 ILE A CA 1
ATOM 3745 C C . ILE A 1 469 ? -1.325 -4.512 -41.612 1.00 92.06 469 ILE A C 1
ATOM 3747 O O . ILE A 1 469 ? -1.778 -5.005 -40.584 1.00 92.06 469 ILE A O 1
ATOM 3751 N N . ASN A 1 470 ? -0.205 -4.950 -42.170 1.00 91.62 470 ASN A N 1
ATOM 3752 C CA . ASN A 1 470 ? 0.611 -5.984 -41.555 1.00 91.62 470 ASN A CA 1
ATOM 3753 C C . ASN A 1 470 ? 1.449 -5.403 -40.406 1.00 91.62 470 ASN A C 1
ATOM 3755 O O . ASN A 1 470 ? 2.074 -4.355 -40.569 1.00 91.62 470 ASN A O 1
ATOM 3759 N N . LYS A 1 471 ? 1.502 -6.089 -39.260 1.00 85.38 471 LYS A N 1
ATOM 3760 C CA . LYS A 1 471 ? 2.123 -5.559 -38.040 1.00 85.38 471 LYS A CA 1
ATOM 3761 C C . LYS A 1 471 ? 3.639 -5.407 -38.146 1.00 85.38 471 LYS A C 1
ATOM 3763 O O . LYS A 1 471 ? 4.153 -4.358 -37.769 1.00 85.38 471 LYS A O 1
ATOM 3768 N N . GLN A 1 472 ? 4.347 -6.408 -38.675 1.00 82.19 472 GLN A N 1
ATOM 3769 C CA . GLN A 1 472 ? 5.809 -6.342 -38.796 1.00 82.19 472 GLN A CA 1
ATOM 3770 C C . GLN A 1 472 ? 6.251 -5.254 -39.777 1.00 82.19 472 GLN A C 1
ATOM 3772 O O . GLN A 1 472 ? 7.227 -4.549 -39.537 1.00 82.19 472 GLN A O 1
ATOM 3777 N N . THR A 1 473 ? 5.568 -5.159 -40.916 1.00 81.62 473 THR A N 1
ATOM 3778 C CA . THR A 1 473 ? 6.023 -4.313 -42.029 1.00 81.62 473 THR A CA 1
ATOM 3779 C C . THR A 1 473 ? 5.408 -2.923 -42.027 1.00 81.62 473 THR A C 1
ATOM 3781 O O . THR A 1 473 ? 5.942 -2.021 -42.667 1.00 81.62 473 THR A O 1
ATOM 3784 N N . ASN A 1 474 ? 4.282 -2.744 -41.331 1.00 84.31 474 ASN A N 1
ATOM 3785 C CA . ASN A 1 474 ? 3.433 -1.557 -41.406 1.00 84.31 474 ASN A CA 1
ATOM 3786 C C . ASN A 1 474 ? 2.967 -1.224 -42.844 1.00 84.31 474 ASN A C 1
ATOM 3788 O O . ASN A 1 474 ? 2.632 -0.082 -43.161 1.00 84.31 474 ASN A O 1
ATOM 3792 N N . LEU A 1 475 ? 2.968 -2.221 -43.736 1.00 90.00 475 LEU A N 1
ATOM 3793 C CA . LEU A 1 475 ? 2.520 -2.109 -45.121 1.00 90.00 475 LEU A CA 1
ATOM 3794 C C . LEU A 1 475 ? 1.087 -2.637 -45.265 1.00 90.00 475 LEU A C 1
ATOM 3796 O O . LEU A 1 475 ? 0.656 -3.541 -44.546 1.00 90.00 475 LEU A O 1
ATOM 3800 N N . CYS A 1 476 ? 0.344 -2.074 -46.212 1.00 93.06 476 CYS A N 1
ATOM 3801 C CA . CYS A 1 476 ? -1.040 -2.425 -46.489 1.00 93.06 476 CYS A CA 1
ATOM 3802 C C . CYS A 1 476 ? -1.133 -3.561 -47.505 1.00 93.06 476 CYS A C 1
ATOM 3804 O O . CYS A 1 476 ? -0.418 -3.561 -48.506 1.00 93.06 476 CYS A O 1
ATOM 3806 N N . LEU A 1 477 ? -2.070 -4.485 -47.299 1.00 94.56 477 LEU A N 1
ATOM 3807 C CA . LEU A 1 477 ? -2.410 -5.498 -48.291 1.00 94.56 477 LEU A CA 1
ATOM 3808 C C . LEU A 1 477 ? -2.971 -4.830 -49.554 1.00 94.56 477 LEU A C 1
ATOM 3810 O O . LEU A 1 477 ? -3.944 -4.075 -49.494 1.00 94.56 477 LEU A O 1
ATOM 3814 N N . GLU A 1 478 ? -2.376 -5.130 -50.700 1.00 93.38 478 GLU A N 1
ATOM 3815 C CA . GLU A 1 478 ? -2.697 -4.551 -51.999 1.00 93.38 478 GLU A CA 1
ATOM 3816 C C . GLU A 1 478 ? -2.813 -5.645 -53.069 1.00 93.38 478 GLU A C 1
ATOM 3818 O O . GLU A 1 478 ? -2.175 -6.699 -53.005 1.00 93.38 478 GLU A O 1
ATOM 3823 N N . VAL A 1 479 ? -3.618 -5.360 -54.091 1.00 90.50 479 VAL A N 1
ATOM 3824 C CA . VAL A 1 479 ? -3.565 -6.056 -55.378 1.00 90.50 479 VAL A CA 1
ATOM 3825 C C . VAL A 1 479 ? -3.073 -5.107 -56.478 1.00 90.5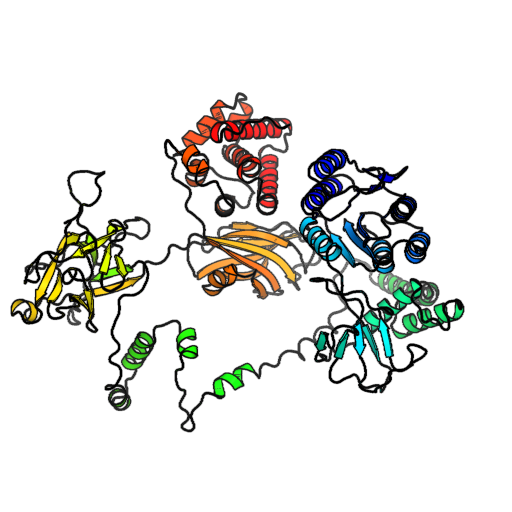0 479 VAL A C 1
ATOM 3827 O O . VAL A 1 479 ? -3.609 -4.014 -56.646 1.00 90.50 479 VAL A O 1
ATOM 3830 N N . GLU A 1 480 ? -2.068 -5.515 -57.255 1.00 82.88 480 GLU A N 1
ATOM 3831 C CA . GLU A 1 480 ? -1.430 -4.662 -58.278 1.00 82.88 480 GLU A CA 1
ATOM 3832 C C . GLU A 1 480 ? -2.431 -4.144 -59.328 1.00 82.88 480 GLU A C 1
ATOM 3834 O O . GLU A 1 480 ? -2.396 -2.983 -59.737 1.00 82.88 480 GLU A O 1
ATOM 3839 N N . SER A 1 481 ? -3.374 -4.995 -59.743 1.00 80.44 481 SER A N 1
ATOM 3840 C CA . SER A 1 481 ? -4.471 -4.615 -60.632 1.00 80.44 481 SER A CA 1
ATOM 3841 C C . SER A 1 481 ? -5.746 -5.387 -60.299 1.00 80.44 481 SER A C 1
ATOM 3843 O O . SER A 1 481 ? -5.700 -6.532 -59.858 1.00 80.44 481 SER A O 1
ATOM 3845 N N . VAL A 1 482 ? -6.909 -4.769 -60.522 1.00 78.19 482 VAL A N 1
ATOM 3846 C CA . VAL A 1 482 ? -8.219 -5.389 -60.252 1.00 78.19 482 VAL A CA 1
ATOM 3847 C C . VAL A 1 482 ? -8.595 -6.331 -61.407 1.00 78.19 482 VAL A C 1
ATOM 3849 O O . VAL A 1 482 ? -9.471 -6.038 -62.222 1.00 78.19 482 VAL A O 1
ATOM 3852 N N . LYS A 1 483 ? -7.865 -7.446 -61.510 1.00 79.88 483 LYS A N 1
ATOM 3853 C CA . LYS A 1 483 ? -8.046 -8.536 -62.482 1.00 79.88 483 LYS A CA 1
ATOM 3854 C C . LYS A 1 483 ? -8.027 -9.889 -61.758 1.00 79.88 483 LYS A C 1
ATOM 3856 O O . LYS A 1 483 ? -7.540 -9.985 -60.636 1.00 79.88 483 LYS A O 1
ATOM 3861 N N . GLU A 1 484 ? -8.594 -10.919 -62.386 1.00 75.69 484 GLU A N 1
ATOM 3862 C CA . GLU A 1 484 ? -8.566 -12.288 -61.847 1.00 75.69 484 GLU A CA 1
ATOM 3863 C C . GLU A 1 484 ? -7.135 -12.852 -61.834 1.00 75.69 484 GLU A C 1
ATOM 3865 O O . GLU A 1 484 ? -6.329 -12.523 -62.702 1.00 75.69 484 GLU A O 1
ATOM 3870 N N . GLU A 1 485 ? -6.846 -13.706 -60.847 1.00 76.94 485 GLU A N 1
ATOM 3871 C CA . GLU A 1 485 ? -5.597 -14.472 -60.690 1.00 76.94 485 GLU A CA 1
ATOM 3872 C C . GLU A 1 485 ? -4.336 -13.624 -60.432 1.00 76.94 485 GLU A C 1
ATOM 3874 O O . GLU A 1 485 ? -3.208 -14.083 -60.614 1.00 76.94 485 GLU A O 1
ATOM 3879 N N . ILE A 1 486 ? -4.511 -12.395 -59.938 1.00 86.12 486 ILE A N 1
ATOM 3880 C CA . ILE A 1 486 ? -3.407 -11.528 -59.506 1.00 86.12 486 ILE A CA 1
ATOM 3881 C C . ILE A 1 486 ? -3.006 -11.861 -58.068 1.00 86.12 486 ILE A C 1
ATOM 3883 O O . ILE A 1 486 ? -3.864 -11.990 -57.195 1.00 86.12 486 ILE A O 1
ATOM 3887 N N . TYR A 1 487 ? -1.701 -11.974 -57.818 1.00 89.56 487 TYR A N 1
ATOM 3888 C CA . TYR A 1 487 ? -1.151 -12.187 -56.479 1.00 89.56 487 TYR A CA 1
ATOM 3889 C C . TYR A 1 487 ? -1.362 -10.972 -55.578 1.00 89.56 487 TYR A C 1
ATOM 3891 O O . TYR A 1 487 ? -1.233 -9.835 -56.025 1.00 89.56 487 TYR A O 1
ATOM 3899 N N . LEU A 1 488 ? -1.612 -11.223 -54.295 1.00 92.44 488 LEU A N 1
ATOM 3900 C CA . LEU A 1 488 ? -1.621 -10.167 -53.290 1.00 92.44 488 LEU A CA 1
ATOM 3901 C C . LEU A 1 488 ? -0.208 -9.915 -52.757 1.00 92.44 488 LEU A C 1
ATOM 3903 O O . LEU A 1 488 ? 0.566 -10.851 -52.526 1.00 92.44 488 LEU A O 1
ATOM 3907 N N . SER A 1 489 ? 0.106 -8.646 -52.527 1.00 92.31 489 SER A N 1
ATOM 3908 C CA . SER A 1 489 ? 1.372 -8.175 -51.966 1.00 92.31 489 SER A CA 1
ATOM 3909 C C . SER A 1 489 ? 1.130 -7.057 -50.960 1.00 92.31 489 SER A C 1
ATOM 3911 O O . SER A 1 489 ? 0.045 -6.486 -50.901 1.00 92.31 489 SER A O 1
ATOM 3913 N N . VAL A 1 490 ? 2.126 -6.753 -50.133 1.00 91.25 490 VAL A N 1
ATOM 3914 C CA . VAL A 1 490 ? 2.062 -5.619 -49.205 1.00 91.25 490 VAL A CA 1
ATOM 3915 C C . VAL A 1 490 ? 2.792 -4.405 -49.763 1.00 91.25 490 VAL A C 1
ATOM 3917 O O . VAL A 1 490 ? 3.897 -4.540 -50.285 1.00 91.25 490 VAL A O 1
ATOM 3920 N N . HIS A 1 491 ? 2.170 -3.233 -49.647 1.00 91.44 491 HIS A N 1
ATOM 3921 C CA . HIS A 1 491 ? 2.666 -1.972 -50.191 1.00 91.44 491 HIS A CA 1
ATOM 3922 C C . HIS A 1 491 ? 2.425 -0.781 -49.260 1.00 91.44 491 HIS A C 1
ATOM 3924 O O . HIS A 1 491 ? 1.607 -0.842 -48.342 1.00 91.44 491 HIS A O 1
ATOM 3930 N N . HIS A 1 492 ? 3.123 0.334 -49.487 1.00 90.50 492 HIS A N 1
ATOM 3931 C CA . HIS A 1 492 ? 2.904 1.552 -48.704 1.00 90.50 492 HIS A CA 1
ATOM 3932 C C . HIS A 1 492 ? 1.464 2.071 -48.842 1.00 90.50 492 HIS A C 1
ATOM 3934 O O . HIS A 1 492 ? 0.861 2.031 -49.917 1.00 90.50 492 HIS A O 1
ATOM 3940 N N . LYS A 1 493 ? 0.916 2.591 -47.737 1.00 90.44 493 LYS A N 1
ATOM 3941 C CA . LYS A 1 493 ? -0.425 3.187 -47.664 1.00 90.44 493 LYS A CA 1
ATOM 3942 C C . LYS A 1 493 ? -0.571 4.291 -48.722 1.00 90.44 493 LYS A C 1
ATOM 3944 O O . LYS A 1 493 ? 0.075 5.332 -48.631 1.00 90.44 493 LYS A O 1
ATOM 3949 N N . ARG A 1 494 ? -1.421 4.072 -49.731 1.00 87.06 494 ARG A N 1
ATOM 3950 C CA . ARG A 1 494 ? -1.705 5.059 -50.786 1.00 87.06 494 ARG A CA 1
ATOM 3951 C C . ARG A 1 494 ? -2.693 6.119 -50.303 1.00 87.06 494 ARG A C 1
ATOM 3953 O O . ARG A 1 494 ? -3.508 5.875 -49.409 1.00 87.06 494 ARG A O 1
ATOM 3960 N N . ASN A 1 495 ? -2.676 7.273 -50.971 1.00 83.81 495 ASN A N 1
ATOM 3961 C CA . ASN A 1 495 ? -3.675 8.323 -50.778 1.00 83.81 495 ASN A CA 1
ATOM 3962 C C . ASN A 1 495 ? -5.100 7.759 -50.932 1.00 83.81 495 ASN A C 1
ATOM 3964 O O . ASN A 1 495 ? -5.329 6.976 -51.859 1.00 83.81 495 ASN A O 1
ATOM 3968 N N . PRO A 1 496 ? -6.077 8.176 -50.100 1.00 80.75 496 PRO A N 1
ATOM 3969 C CA . PRO A 1 496 ? -7.432 7.617 -50.117 1.00 80.75 496 PRO A CA 1
ATOM 3970 C C . PRO A 1 496 ? -8.082 7.570 -51.508 1.00 80.75 496 PRO A C 1
ATOM 3972 O O . PRO A 1 496 ? -8.704 6.572 -51.860 1.00 80.75 496 PRO A O 1
ATOM 3975 N N . ASN A 1 497 ? -7.847 8.592 -52.336 1.00 79.62 497 ASN A N 1
ATOM 3976 C CA . ASN A 1 497 ? -8.410 8.710 -53.688 1.00 79.62 497 ASN A CA 1
ATOM 3977 C C . ASN A 1 497 ? -7.805 7.727 -54.712 1.00 79.62 497 ASN A C 1
ATOM 3979 O O . ASN A 1 497 ? -8.350 7.555 -55.798 1.00 79.62 497 ASN A O 1
ATOM 3983 N N . GLN A 1 498 ? -6.674 7.095 -54.391 1.00 82.19 498 GLN A N 1
ATOM 3984 C CA . GLN A 1 498 ? -5.933 6.173 -55.263 1.00 82.19 498 GLN A CA 1
ATOM 3985 C C . GLN A 1 498 ? -5.808 4.765 -54.660 1.00 82.19 498 GLN A C 1
ATOM 3987 O O . GLN A 1 498 ? -5.161 3.899 -55.244 1.00 82.19 498 GLN A O 1
ATOM 3992 N N . ALA A 1 499 ? -6.429 4.522 -53.504 1.00 84.38 499 ALA A N 1
ATOM 3993 C CA . ALA A 1 499 ? -6.265 3.301 -52.719 1.00 84.38 499 ALA A CA 1
ATOM 3994 C C . ALA A 1 499 ? -7.366 2.252 -52.974 1.00 84.38 499 ALA A C 1
ATOM 3996 O O . ALA A 1 499 ? -7.602 1.378 -52.142 1.00 84.38 499 ALA A O 1
ATOM 3997 N N . ASN A 1 500 ? -8.049 2.314 -54.124 1.00 86.12 500 ASN A N 1
ATOM 3998 C CA . ASN A 1 500 ? -9.146 1.398 -54.475 1.00 86.12 500 ASN A CA 1
ATOM 3999 C C . ASN A 1 500 ? -8.736 -0.085 -54.442 1.00 86.12 500 ASN A C 1
ATOM 4001 O O . ASN A 1 500 ? -9.582 -0.949 -54.230 1.00 86.12 500 ASN A O 1
ATOM 4005 N N . ASN A 1 501 ? -7.451 -0.366 -54.654 1.00 89.38 501 ASN A N 1
ATOM 4006 C CA . ASN A 1 501 ? -6.844 -1.693 -54.650 1.00 89.38 501 ASN A CA 1
ATOM 4007 C C . ASN A 1 501 ? -6.202 -2.092 -53.301 1.00 89.38 501 ASN A C 1
ATOM 4009 O O . ASN A 1 501 ? -5.631 -3.174 -53.202 1.00 89.38 501 ASN A O 1
ATOM 4013 N N . GLN A 1 502 ? -6.310 -1.237 -52.276 1.00 92.50 502 GLN A N 1
ATOM 4014 C CA . GLN A 1 502 ? -5.840 -1.469 -50.900 1.00 92.50 502 GLN A CA 1
ATOM 4015 C C . GLN A 1 502 ? -6.985 -1.487 -49.872 1.00 92.50 502 GLN A C 1
ATOM 4017 O O . GLN A 1 502 ? -6.742 -1.551 -48.667 1.00 92.50 502 GLN A O 1
ATOM 4022 N N . ARG A 1 503 ? -8.238 -1.345 -50.327 1.00 92.19 503 ARG A N 1
ATOM 4023 C CA . ARG A 1 503 ? -9.414 -1.281 -49.457 1.00 92.19 503 ARG A CA 1
ATOM 4024 C C . ARG A 1 503 ? -10.160 -2.595 -49.438 1.00 92.19 503 ARG A C 1
ATOM 4026 O O . ARG A 1 503 ? -10.686 -3.014 -50.466 1.00 92.19 503 ARG A O 1
ATOM 4033 N N . TRP A 1 504 ? -10.300 -3.159 -48.251 1.00 93.38 504 TRP A N 1
ATOM 4034 C CA . TRP A 1 504 ? -10.890 -4.460 -48.008 1.00 93.38 504 TRP A CA 1
ATOM 4035 C C . TRP A 1 504 ? -12.077 -4.353 -47.055 1.00 93.38 504 TRP A C 1
ATOM 4037 O O . TRP A 1 504 ? -12.118 -3.495 -46.175 1.00 93.38 504 TRP A O 1
ATOM 4047 N N . ILE A 1 505 ? -13.053 -5.230 -47.252 1.00 88.81 505 ILE A N 1
ATOM 4048 C CA . ILE A 1 505 ? -14.206 -5.435 -46.374 1.00 88.81 505 ILE A CA 1
ATOM 4049 C C . ILE A 1 505 ? -14.345 -6.927 -46.084 1.00 88.81 505 ILE A C 1
ATOM 4051 O O . ILE A 1 505 ? -13.984 -7.754 -46.923 1.00 88.81 505 ILE A O 1
ATOM 4055 N N . LEU A 1 506 ? -14.880 -7.263 -44.915 1.00 85.00 506 LEU A N 1
ATOM 4056 C CA . LEU A 1 506 ? -15.265 -8.625 -44.571 1.00 85.00 506 LEU A CA 1
ATOM 4057 C C . LEU A 1 506 ? -16.748 -8.802 -44.908 1.00 85.00 506 LEU A C 1
ATOM 4059 O O . LEU A 1 506 ? -17.587 -8.026 -44.462 1.00 85.00 506 LEU A O 1
ATOM 4063 N N . THR A 1 507 ? -17.079 -9.778 -45.746 1.00 79.94 507 THR A N 1
ATOM 4064 C CA . THR A 1 507 ? -18.469 -10.055 -46.118 1.00 79.94 507 THR A CA 1
ATOM 4065 C C . THR A 1 507 ? -19.145 -10.940 -45.066 1.00 79.94 507 THR A C 1
ATOM 4067 O O . THR A 1 507 ? -18.451 -11.694 -44.374 1.00 79.94 507 THR A O 1
ATOM 4070 N N . PRO A 1 508 ? -20.490 -10.922 -44.969 1.00 69.44 508 PRO A N 1
ATOM 4071 C CA . PRO A 1 508 ? -21.251 -11.802 -44.078 1.00 69.44 508 PRO A CA 1
ATOM 4072 C C . PRO A 1 508 ? -20.933 -13.294 -44.227 1.00 69.44 508 PRO A C 1
ATOM 4074 O O . PRO A 1 508 ? -21.013 -14.065 -43.278 1.00 69.44 508 PRO A O 1
ATOM 4077 N N . GLU A 1 509 ? -20.523 -13.713 -45.424 1.00 70.00 509 GLU A N 1
ATOM 4078 C CA . GLU A 1 509 ? -20.176 -15.100 -45.738 1.00 70.00 509 GLU A CA 1
ATOM 4079 C C . GLU A 1 509 ? -18.757 -15.492 -45.287 1.00 70.00 509 GLU A C 1
ATOM 4081 O O . GLU A 1 509 ? -18.326 -16.621 -45.549 1.00 70.00 509 GLU A O 1
ATOM 4086 N N . GLY A 1 510 ? -18.030 -14.571 -44.641 1.00 74.25 510 GLY A N 1
ATOM 4087 C CA . GLY A 1 510 ? -16.655 -14.750 -44.183 1.00 74.25 510 GLY A CA 1
ATOM 4088 C C . GLY A 1 510 ? -15.617 -14.574 -45.289 1.00 74.25 510 GLY A C 1
ATOM 4089 O O . GLY A 1 510 ? -14.571 -15.210 -45.241 1.00 74.25 510 GLY A O 1
ATOM 4090 N N . ARG A 1 511 ? -15.882 -13.770 -46.327 1.00 85.75 511 ARG A N 1
ATOM 4091 C CA . ARG A 1 511 ? -14.903 -13.505 -47.399 1.00 85.75 511 ARG A CA 1
ATOM 4092 C C . ARG A 1 511 ? -14.284 -12.130 -47.240 1.00 85.75 511 ARG A C 1
ATOM 4094 O O . ARG A 1 511 ? -14.955 -11.197 -46.822 1.00 85.75 511 ARG A O 1
ATOM 4101 N N . ILE A 1 512 ? -13.031 -11.972 -47.647 1.00 91.00 512 ILE A N 1
ATOM 4102 C CA . ILE A 1 512 ? -12.396 -10.653 -47.707 1.00 91.00 512 ILE A CA 1
ATOM 4103 C C . ILE A 1 512 ? -12.501 -10.145 -49.144 1.00 91.00 512 ILE A C 1
ATOM 4105 O O . ILE A 1 512 ? -11.982 -10.780 -50.060 1.00 91.00 512 ILE A O 1
ATOM 4109 N N . ALA A 1 513 ? -13.204 -9.033 -49.350 1.00 90.81 513 ALA A N 1
ATOM 4110 C CA . ALA A 1 513 ? -13.513 -8.478 -50.666 1.00 90.81 513 ALA A CA 1
ATOM 4111 C C . ALA A 1 513 ? -12.966 -7.060 -50.829 1.00 90.81 513 ALA A C 1
ATOM 4113 O O . ALA A 1 513 ? -12.818 -6.334 -49.848 1.00 90.81 513 ALA A O 1
ATOM 4114 N N . LEU A 1 514 ? -12.712 -6.627 -52.066 1.00 91.62 514 LEU A N 1
ATOM 4115 C CA . LEU A 1 514 ? -12.371 -5.225 -52.326 1.00 91.62 514 LEU A CA 1
ATOM 4116 C C . LEU A 1 514 ? -13.574 -4.321 -52.015 1.00 91.62 514 LEU A C 1
ATOM 4118 O O . LEU A 1 514 ? -14.640 -4.491 -52.606 1.00 91.62 514 LEU A O 1
ATOM 4122 N N . LYS A 1 515 ? -13.389 -3.301 -51.168 1.00 88.31 515 LYS A N 1
ATOM 4123 C CA . LYS A 1 515 ? -14.447 -2.367 -50.726 1.00 88.31 515 LYS A CA 1
ATOM 4124 C C . LYS A 1 515 ? -15.203 -1.738 -51.897 1.00 88.31 515 LYS A C 1
ATOM 4126 O O . LYS A 1 515 ? -16.426 -1.686 -51.889 1.00 88.31 515 LYS A O 1
ATOM 4131 N N . ASN A 1 516 ? -14.470 -1.308 -52.926 1.00 85.44 516 ASN A N 1
ATOM 4132 C CA . ASN A 1 516 ? -15.041 -0.627 -54.092 1.00 85.44 516 ASN A CA 1
ATOM 4133 C C . ASN A 1 516 ? -15.433 -1.590 -55.223 1.00 85.44 516 ASN A C 1
ATOM 4135 O O . ASN A 1 516 ? -16.090 -1.179 -56.174 1.00 85.44 516 ASN A O 1
ATOM 4139 N N . ASN A 1 517 ? -15.051 -2.869 -55.138 1.00 87.75 517 ASN A N 1
ATOM 4140 C CA . ASN A 1 517 ? -15.459 -3.903 -56.088 1.00 87.75 517 ASN A CA 1
ATOM 4141 C C . ASN A 1 517 ? -15.699 -5.252 -55.378 1.00 87.75 517 ASN A C 1
ATOM 4143 O O . ASN A 1 517 ? -14.929 -6.191 -55.597 1.00 87.75 517 ASN A O 1
ATOM 4147 N N . PRO A 1 518 ? -16.790 -5.406 -54.598 1.00 87.50 518 PRO A N 1
ATOM 4148 C CA . PRO A 1 518 ? -17.001 -6.576 -53.731 1.00 87.50 518 PRO A CA 1
ATOM 4149 C C . PRO A 1 518 ? -17.135 -7.921 -54.461 1.00 87.50 518 PRO A C 1
ATOM 4151 O O . PRO A 1 518 ? -17.090 -8.979 -53.844 1.00 87.50 518 PRO A O 1
ATOM 4154 N N . LYS A 1 519 ? -17.290 -7.902 -55.794 1.00 87.69 519 LYS A N 1
ATOM 4155 C CA . LYS A 1 519 ? -17.251 -9.111 -56.631 1.00 87.69 519 LYS A CA 1
ATOM 4156 C C . LYS A 1 519 ? -15.872 -9.775 -56.657 1.00 87.69 519 LYS A C 1
ATOM 4158 O O . LYS A 1 519 ? -15.807 -10.946 -57.018 1.00 87.69 519 LYS A O 1
ATOM 4163 N N . PHE A 1 520 ? -14.808 -9.041 -56.331 1.00 90.50 520 PHE A N 1
ATOM 4164 C CA . PHE A 1 520 ? -13.450 -9.557 -56.236 1.00 90.50 520 PHE A CA 1
ATOM 4165 C C . PHE A 1 520 ? -13.098 -9.857 -54.781 1.00 90.50 520 PHE A C 1
ATOM 4167 O O . PHE A 1 520 ? -13.156 -8.965 -53.932 1.00 90.50 520 PHE A O 1
ATOM 4174 N N . VAL A 1 521 ? -12.726 -11.107 -54.521 1.00 90.31 521 VAL A N 1
ATOM 4175 C CA . VAL A 1 521 ? -12.439 -11.648 -53.190 1.00 90.31 521 VAL A CA 1
ATOM 4176 C C . VAL A 1 521 ? -11.046 -12.263 -53.137 1.00 90.31 521 VAL A C 1
ATOM 4178 O O . VAL A 1 521 ? -10.499 -12.667 -54.166 1.00 90.31 521 VAL A O 1
ATOM 4181 N N . ILE A 1 522 ? -10.476 -12.320 -51.936 1.00 91.00 522 ILE A N 1
ATOM 4182 C CA . ILE A 1 522 ? -9.228 -13.033 -51.659 1.00 91.00 522 ILE A CA 1
ATOM 4183 C C . ILE A 1 522 ? -9.499 -14.536 -51.676 1.00 91.00 522 ILE A C 1
ATOM 4185 O O . ILE A 1 522 ? -10.433 -15.009 -51.032 1.00 91.00 522 ILE A O 1
ATOM 4189 N N . GLU A 1 523 ? -8.646 -15.280 -52.369 1.00 88.19 523 GLU A N 1
ATOM 4190 C CA . GLU A 1 523 ? -8.696 -16.734 -52.464 1.00 88.19 523 GLU A CA 1
ATOM 4191 C C . GLU A 1 523 ? -7.299 -17.326 -52.233 1.00 88.19 523 GLU A C 1
ATOM 4193 O O . GLU A 1 523 ? -6.283 -16.726 -52.601 1.00 88.19 523 GLU A O 1
ATOM 4198 N N . VAL A 1 524 ? -7.235 -18.514 -51.630 1.00 86.44 524 VAL A N 1
ATOM 4199 C CA . VAL A 1 524 ? -5.984 -19.269 -51.511 1.00 86.44 524 VAL A CA 1
ATOM 4200 C C . VAL A 1 524 ? -5.756 -20.051 -52.802 1.00 86.44 524 VAL A C 1
ATOM 4202 O O . VAL A 1 524 ? -6.595 -20.851 -53.213 1.00 86.44 524 VAL A O 1
ATOM 4205 N N . LEU A 1 525 ? -4.613 -19.840 -53.458 1.00 79.94 525 LEU A N 1
ATOM 4206 C CA . LEU A 1 525 ? -4.285 -20.518 -54.709 1.00 79.94 525 LEU A CA 1
ATOM 4207 C C . LEU A 1 525 ? -4.065 -22.022 -54.472 1.00 79.94 525 LEU A C 1
ATOM 4209 O O . LEU A 1 525 ? -2.972 -22.458 -54.118 1.00 79.94 525 LEU A O 1
ATOM 4213 N N . SER A 1 526 ? -5.102 -22.811 -54.740 1.00 68.12 526 SER A N 1
ATOM 4214 C CA . SER A 1 526 ? -5.096 -24.273 -54.753 1.00 68.12 526 SER A CA 1
ATOM 4215 C C . SER A 1 526 ? -5.369 -24.730 -56.189 1.00 68.12 526 SER A C 1
ATOM 4217 O O . SER A 1 526 ? -6.507 -24.778 -56.647 1.00 68.12 526 SER A O 1
ATOM 4219 N N . LYS A 1 527 ? -4.317 -25.016 -56.967 1.00 63.12 527 LYS A N 1
ATOM 4220 C CA . LYS A 1 527 ? -4.442 -25.503 -58.357 1.00 63.12 527 LYS A CA 1
ATOM 4221 C C . LYS A 1 527 ? -4.827 -26.993 -58.392 1.00 63.12 527 LYS A C 1
ATOM 4223 O O . LYS A 1 527 ? -4.119 -27.797 -58.989 1.00 63.12 527 LYS A O 1
ATOM 4228 N N . GLY A 1 528 ? -5.901 -27.379 -57.701 1.00 58.25 528 GLY A N 1
ATOM 4229 C CA . GLY A 1 528 ? -6.325 -28.780 -57.567 1.00 58.25 528 GLY A CA 1
ATOM 4230 C C . GLY A 1 528 ? -5.487 -29.615 -56.587 1.00 58.25 528 GLY A C 1
ATOM 4231 O O . GLY A 1 528 ? -5.624 -30.833 -56.551 1.00 58.25 528 GLY A O 1
ATOM 4232 N N . THR A 1 529 ? -4.629 -28.976 -55.787 1.00 58.34 529 THR A N 1
ATOM 4233 C CA . THR A 1 529 ? -3.830 -29.599 -54.718 1.00 58.34 529 THR A CA 1
ATOM 4234 C C . THR A 1 529 ? -4.273 -29.079 -53.349 1.00 58.34 529 THR A C 1
ATOM 4236 O O . THR A 1 529 ? -4.647 -27.907 -53.266 1.00 58.34 529 THR A O 1
ATOM 4239 N N . PRO A 1 530 ? -4.187 -29.868 -52.261 1.00 65.69 530 PRO A N 1
ATOM 4240 C CA . PRO A 1 530 ? -4.449 -29.372 -50.909 1.00 65.69 530 PRO A CA 1
ATOM 4241 C C . PRO A 1 530 ? -3.666 -28.086 -50.606 1.00 65.69 530 PRO A C 1
ATOM 4243 O O . PRO A 1 530 ? -2.549 -27.902 -51.097 1.00 65.69 530 PRO A O 1
ATOM 4246 N N . VAL A 1 531 ? -4.266 -27.185 -49.824 1.00 70.62 531 VAL A N 1
ATOM 4247 C CA . VAL A 1 531 ? -3.597 -25.964 -49.357 1.00 70.62 531 VAL A CA 1
ATOM 4248 C C . VAL A 1 531 ? -2.401 -26.365 -48.497 1.00 70.62 531 VAL A C 1
ATOM 4250 O O . VAL A 1 531 ? -2.567 -27.043 -47.486 1.00 70.62 531 VAL A O 1
ATOM 4253 N N . ASN A 1 532 ? -1.211 -25.933 -48.905 1.00 78.75 532 ASN A N 1
ATOM 4254 C CA . ASN A 1 532 ? 0.043 -26.204 -48.210 1.00 78.75 532 ASN A CA 1
ATOM 4255 C C . ASN A 1 532 ? 0.621 -24.923 -47.601 1.00 78.75 532 ASN A C 1
ATOM 4257 O O . ASN A 1 532 ? 0.274 -23.812 -48.015 1.00 78.75 532 ASN A O 1
ATOM 4261 N N . ASP A 1 533 ? 1.559 -25.090 -46.673 1.00 81.75 533 ASP A N 1
ATOM 4262 C CA . ASP A 1 533 ? 2.339 -23.991 -46.106 1.00 81.75 533 ASP A CA 1
ATOM 4263 C C . ASP A 1 533 ? 3.049 -23.193 -47.212 1.00 81.75 533 ASP A C 1
ATOM 4265 O O . ASP A 1 533 ? 3.661 -23.769 -48.117 1.00 81.75 533 ASP A O 1
ATOM 4269 N N . GLY A 1 534 ? 2.926 -21.867 -47.184 1.00 82.62 534 GLY A N 1
ATOM 4270 C CA . GLY A 1 534 ? 3.463 -20.973 -48.208 1.00 82.62 534 GLY A CA 1
ATOM 4271 C C . GLY A 1 534 ? 2.602 -20.802 -49.465 1.00 82.62 534 GLY A C 1
ATOM 4272 O O . GLY A 1 534 ? 3.061 -20.165 -50.420 1.00 82.62 534 GLY A O 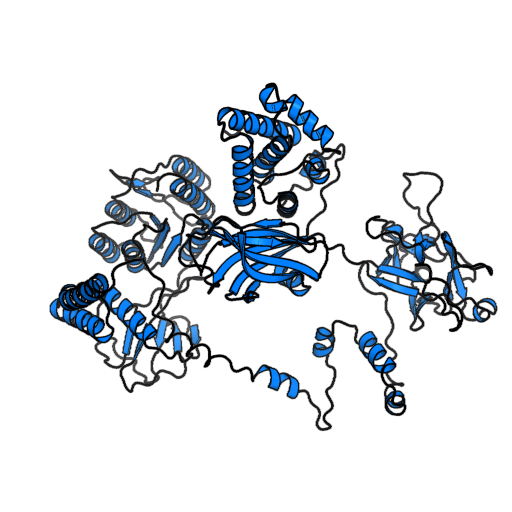1
ATOM 4273 N N . SER A 1 535 ? 1.374 -21.337 -49.504 1.00 86.25 535 SER A N 1
ATOM 4274 C CA . SER A 1 535 ? 0.476 -21.160 -50.659 1.00 86.25 535 SER A CA 1
ATOM 4275 C C . SER A 1 535 ? 0.123 -19.685 -50.858 1.00 86.25 535 SER A C 1
ATOM 4277 O O . SER A 1 535 ? -0.157 -18.960 -49.910 1.00 86.25 535 SER A O 1
ATOM 4279 N N . HIS A 1 536 ? 0.136 -19.217 -52.103 1.00 87.12 536 HIS A N 1
ATOM 4280 C CA . HIS A 1 536 ? -0.074 -17.804 -52.415 1.00 87.12 536 HIS A CA 1
ATOM 4281 C C . HIS A 1 536 ? -1.543 -17.377 -52.321 1.00 87.12 536 HIS A C 1
ATOM 4283 O O . HIS A 1 536 ? -2.441 -18.145 -52.661 1.00 87.12 536 HIS A O 1
ATOM 4289 N N . LEU A 1 537 ? -1.771 -16.119 -51.939 1.00 89.12 537 LEU A N 1
ATOM 4290 C CA . LEU A 1 537 ? -3.083 -15.480 -52.033 1.00 89.12 537 LEU A CA 1
ATOM 4291 C C . LEU A 1 537 ? -3.267 -14.817 -53.400 1.00 89.12 537 LEU A C 1
ATOM 4293 O O . LEU A 1 537 ? -2.353 -14.154 -53.901 1.00 89.12 537 LEU A O 1
ATOM 4297 N N . ILE A 1 538 ? -4.454 -14.980 -53.981 1.00 89.25 538 ILE A N 1
ATOM 4298 C CA . ILE A 1 538 ? -4.841 -14.383 -55.262 1.00 89.25 538 ILE A CA 1
ATOM 4299 C C . ILE A 1 538 ? -6.186 -13.656 -55.170 1.00 89.25 538 ILE A C 1
ATOM 4301 O O . ILE A 1 538 ? -7.012 -13.953 -54.308 1.00 89.25 538 ILE A O 1
ATOM 4305 N N . LEU A 1 539 ? -6.414 -12.711 -56.081 1.00 90.50 539 LEU A N 1
ATOM 4306 C CA . LEU A 1 539 ? -7.706 -12.058 -56.260 1.00 90.50 539 LEU A CA 1
ATOM 4307 C C . LEU A 1 539 ? -8.551 -12.831 -57.281 1.00 90.50 539 LEU A C 1
ATOM 4309 O O . LEU A 1 539 ? -8.126 -13.040 -58.417 1.00 90.50 539 LEU A O 1
ATOM 4313 N N . VAL A 1 540 ? -9.770 -13.219 -56.909 1.00 87.31 540 VAL A N 1
ATOM 4314 C CA . VAL A 1 540 ? -10.691 -13.958 -57.786 1.00 87.31 540 VAL A CA 1
ATOM 4315 C C . VAL A 1 540 ? -12.033 -13.247 -57.871 1.00 87.31 540 VAL A C 1
ATOM 4317 O O . VAL A 1 540 ? -12.529 -12.672 -56.907 1.00 87.31 540 VAL A O 1
ATOM 4320 N N . ASN A 1 541 ? -12.645 -13.280 -59.049 1.00 87.38 541 ASN A N 1
ATOM 4321 C CA . ASN A 1 541 ? -13.989 -12.774 -59.274 1.00 87.38 541 ASN A CA 1
ATOM 4322 C C . ASN A 1 541 ? -15.018 -13.861 -58.961 1.00 87.38 541 ASN A C 1
ATOM 4324 O O . ASN A 1 541 ? -15.064 -14.910 -59.604 1.00 87.38 541 ASN A O 1
ATOM 4328 N N . THR A 1 542 ? -15.917 -13.560 -58.037 1.00 81.75 542 THR A N 1
ATOM 4329 C CA . THR A 1 542 ? -16.998 -14.450 -57.590 1.00 81.75 542 THR A CA 1
ATOM 4330 C C . THR A 1 542 ? -17.972 -14.872 -58.699 1.00 81.75 542 THR A C 1
ATOM 4332 O O . THR A 1 542 ? -18.721 -15.835 -58.544 1.00 81.75 542 THR A O 1
ATOM 4335 N N . ARG A 1 543 ? -17.984 -14.174 -59.844 1.00 81.62 543 ARG A N 1
ATOM 4336 C CA . ARG A 1 543 ? -18.824 -14.513 -61.008 1.00 81.62 543 ARG A CA 1
ATOM 4337 C C . ARG A 1 543 ? -18.141 -15.451 -62.010 1.00 81.62 543 ARG A C 1
ATOM 4339 O O . ARG A 1 543 ? -18.812 -15.922 -62.929 1.00 81.62 543 ARG A O 1
ATOM 4346 N N . SER A 1 544 ? -16.846 -15.719 -61.844 1.00 79.75 544 SER A N 1
ATOM 4347 C CA . SER A 1 544 ? -16.049 -16.567 -62.735 1.00 79.75 544 SER A CA 1
ATOM 4348 C C . SER A 1 544 ? -16.475 -18.038 -62.659 1.00 79.75 544 SER A C 1
ATOM 4350 O O . SER A 1 544 ? -16.900 -18.526 -61.609 1.00 79.75 544 SER A O 1
ATOM 4352 N N . ARG A 1 545 ? -16.354 -18.772 -63.775 1.00 67.56 545 ARG A N 1
ATOM 4353 C CA . ARG A 1 545 ? -16.638 -20.222 -63.813 1.00 67.56 545 ARG A CA 1
ATOM 4354 C C . ARG A 1 545 ? -15.703 -21.000 -62.880 1.00 67.56 545 ARG A C 1
ATOM 4356 O O . ARG A 1 545 ? -16.152 -21.945 -62.245 1.00 67.56 545 ARG A O 1
ATOM 4363 N N . ASN A 1 546 ? -14.454 -20.551 -62.742 1.00 64.06 546 ASN A N 1
ATOM 4364 C CA . ASN A 1 546 ? -13.462 -21.167 -61.856 1.00 64.06 546 ASN A CA 1
ATOM 4365 C C . ASN A 1 546 ? -13.859 -21.040 -60.376 1.00 64.06 546 ASN A C 1
ATOM 4367 O O . ASN A 1 546 ? -13.690 -21.985 -59.612 1.00 64.06 546 ASN A O 1
ATOM 4371 N N . PHE A 1 547 ? -14.470 -19.915 -59.988 1.00 66.81 547 PHE A N 1
ATOM 4372 C CA . PHE A 1 547 ? -14.977 -19.705 -58.629 1.00 66.81 547 PHE A CA 1
ATOM 4373 C C . PHE A 1 547 ? -16.152 -20.639 -58.304 1.00 66.81 547 PHE A C 1
ATOM 4375 O O . PHE A 1 547 ? -16.184 -21.295 -57.268 1.00 66.81 547 PHE A O 1
ATOM 4382 N N . LYS A 1 548 ? -17.097 -20.778 -59.241 1.00 61.53 548 LYS A N 1
ATOM 4383 C CA . LYS A 1 548 ? -18.270 -21.653 -59.075 1.00 61.53 548 LYS A CA 1
ATOM 4384 C C . LYS A 1 548 ? -17.926 -23.146 -58.980 1.00 61.53 548 LYS A C 1
ATOM 4386 O O . LYS A 1 548 ? -18.740 -23.902 -58.461 1.00 61.53 548 LYS A O 1
ATOM 4391 N N . ASN A 1 549 ? -16.746 -23.552 -59.450 1.00 57.28 549 ASN A N 1
ATOM 4392 C CA . ASN A 1 549 ? -16.323 -24.951 -59.545 1.00 57.28 549 ASN A CA 1
ATOM 4393 C C . ASN A 1 549 ? -15.424 -25.433 -58.388 1.00 57.28 549 ASN A C 1
ATOM 4395 O O . ASN A 1 549 ? -14.900 -26.541 -58.479 1.00 57.28 549 ASN A O 1
ATOM 4399 N N . GLY A 1 550 ? -15.243 -24.657 -57.309 1.00 59.47 550 GLY A N 1
ATOM 4400 C CA . GLY A 1 550 ? -14.606 -25.179 -56.086 1.00 59.47 550 GLY A CA 1
ATOM 4401 C C . GLY A 1 550 ? -13.690 -24.234 -55.304 1.00 59.47 550 GLY A C 1
ATOM 4402 O O . GLY A 1 550 ? -13.226 -24.625 -54.238 1.00 59.47 550 GLY A O 1
ATOM 4403 N N . LEU A 1 551 ? -13.440 -23.008 -55.774 1.00 60.94 551 LEU A N 1
ATOM 4404 C CA . LEU A 1 551 ? -12.703 -21.993 -55.006 1.00 60.94 551 LEU A CA 1
ATOM 4405 C C . LEU A 1 551 ? -13.684 -21.231 -54.106 1.00 60.94 551 LEU A C 1
ATOM 4407 O O . LEU A 1 551 ? -14.618 -20.602 -54.601 1.00 60.94 551 LEU A O 1
ATOM 4411 N N . ASN A 1 552 ? -13.540 -21.373 -52.788 1.00 67.38 552 ASN A N 1
ATOM 4412 C CA . ASN A 1 552 ? -14.488 -20.830 -51.812 1.00 67.38 552 ASN A CA 1
ATOM 4413 C C . ASN A 1 552 ? -13.831 -20.597 -50.441 1.00 67.38 552 ASN A C 1
ATOM 4415 O O . ASN A 1 552 ? -14.418 -20.910 -49.400 1.00 67.38 552 ASN A O 1
ATOM 4419 N N . SER A 1 553 ? -12.608 -20.060 -50.429 1.00 74.31 553 SER A N 1
ATOM 4420 C CA . SER A 1 553 ? -11.912 -19.738 -49.182 1.00 74.31 553 SER A CA 1
ATOM 4421 C C . SER A 1 553 ? -12.758 -18.791 -48.333 1.00 74.31 553 SER A C 1
ATOM 4423 O O . SER A 1 553 ? -13.258 -17.763 -48.797 1.00 74.31 553 SER A O 1
ATOM 4425 N N . LYS A 1 554 ? -12.915 -19.159 -47.064 1.00 80.31 554 LYS A N 1
ATOM 4426 C CA . LYS A 1 554 ? -13.531 -18.334 -46.028 1.00 80.31 554 LYS A CA 1
ATOM 4427 C C . LYS A 1 554 ? -12.479 -18.016 -44.981 1.00 80.31 554 LYS A C 1
ATOM 4429 O O . LYS A 1 554 ? -11.546 -18.788 -44.785 1.00 80.31 554 LYS A O 1
ATOM 4434 N N . PHE A 1 555 ? -12.647 -16.901 -44.294 1.00 82.31 555 PHE A N 1
ATOM 4435 C CA . PHE A 1 555 ? -11.723 -16.404 -43.295 1.00 82.31 555 PHE A CA 1
ATOM 4436 C C . PHE A 1 555 ? -12.461 -16.099 -41.996 1.00 82.31 555 PHE A C 1
ATOM 4438 O O . PHE A 1 555 ? -13.576 -15.581 -41.999 1.00 82.31 555 PHE A O 1
ATOM 4445 N N . VAL A 1 556 ? -11.810 -16.419 -40.883 1.00 78.56 556 VAL A N 1
ATOM 4446 C CA . VAL A 1 556 ? -12.233 -16.070 -39.528 1.00 78.56 556 VAL A CA 1
ATOM 4447 C C . VAL A 1 556 ? -11.187 -15.132 -38.949 1.00 78.56 556 VAL A C 1
ATOM 4449 O O . VAL A 1 556 ? -9.986 -15.405 -39.029 1.00 78.56 556 VAL A O 1
ATOM 4452 N N . ILE A 1 557 ? -11.643 -14.027 -38.367 1.00 81.00 557 ILE A N 1
ATOM 4453 C CA . ILE A 1 557 ? -10.764 -13.075 -37.695 1.00 81.00 557 ILE A CA 1
ATOM 4454 C C . ILE A 1 557 ? -10.604 -13.503 -36.243 1.00 81.00 557 ILE A C 1
ATOM 4456 O O . ILE A 1 557 ? -11.589 -13.660 -35.526 1.00 81.00 557 ILE A O 1
ATOM 4460 N N . ILE A 1 558 ? -9.361 -13.719 -35.820 1.00 72.94 558 ILE A N 1
ATOM 4461 C CA . ILE A 1 558 ? -9.033 -14.155 -34.463 1.00 72.94 558 ILE A CA 1
ATOM 4462 C C . ILE A 1 558 ? -8.158 -13.088 -33.833 1.00 72.94 558 ILE A C 1
ATOM 4464 O O . ILE A 1 558 ? -7.015 -12.907 -34.238 1.00 72.94 558 ILE A O 1
ATOM 4468 N N . HIS A 1 559 ? -8.674 -12.391 -32.827 1.00 67.88 559 HIS A N 1
ATOM 4469 C CA . HIS A 1 559 ? -7.880 -11.425 -32.075 1.00 67.88 559 HIS A CA 1
ATOM 4470 C C . HIS A 1 559 ? -6.595 -12.046 -31.532 1.00 67.88 559 HIS A C 1
ATOM 4472 O O . HIS A 1 559 ? -6.617 -13.152 -30.980 1.00 67.88 559 HIS A O 1
ATOM 4478 N N . LYS A 1 560 ? -5.484 -11.304 -31.626 1.00 64.12 560 LYS A N 1
ATOM 4479 C CA . LYS A 1 560 ? -4.273 -11.659 -30.890 1.00 64.12 560 LYS A CA 1
ATOM 4480 C C . LYS A 1 560 ? -4.639 -11.655 -29.411 1.00 64.12 560 LYS A C 1
ATOM 4482 O O . LYS A 1 560 ? -5.052 -10.626 -28.870 1.00 64.12 560 LYS A O 1
ATOM 4487 N N . LYS A 1 561 ? -4.489 -12.799 -28.741 1.00 54.69 561 LYS A N 1
ATOM 4488 C CA . LYS A 1 561 ? -4.561 -12.831 -27.281 1.00 54.69 561 LYS A CA 1
ATOM 4489 C C . LYS A 1 561 ? -3.446 -11.925 -26.769 1.00 54.69 561 LYS A C 1
ATOM 4491 O O . LYS A 1 561 ? -2.275 -12.163 -27.049 1.00 54.69 561 LYS A O 1
ATOM 4496 N N . LYS A 1 562 ? -3.805 -10.846 -26.073 1.00 48.38 562 LYS A N 1
ATOM 4497 C CA . LYS A 1 562 ? -2.822 -9.993 -25.402 1.00 48.38 562 LYS A CA 1
ATOM 4498 C C . LYS A 1 562 ? -2.044 -10.892 -24.437 1.00 48.38 562 LYS A C 1
ATOM 4500 O O . LYS A 1 562 ? -2.668 -11.555 -23.613 1.00 48.38 562 LYS A O 1
ATOM 4505 N N . HIS A 1 563 ? -0.722 -10.968 -24.575 1.00 47.50 563 HIS A N 1
ATOM 4506 C CA . HIS A 1 563 ? 0.109 -11.666 -23.594 1.00 47.50 563 HIS A CA 1
ATOM 4507 C C . HIS A 1 563 ? -0.071 -10.923 -22.261 1.00 47.50 563 HIS A C 1
ATOM 4509 O O . HIS A 1 563 ? 0.167 -9.714 -22.196 1.00 47.50 563 HIS A O 1
ATOM 4515 N N . PHE A 1 564 ? -0.596 -11.600 -21.240 1.00 57.56 564 PHE A N 1
ATOM 4516 C CA . PHE A 1 564 ? -0.861 -11.004 -19.929 1.00 57.56 564 PHE A CA 1
ATOM 4517 C C . PHE A 1 564 ? 0.354 -11.215 -19.032 1.00 57.56 564 PHE A C 1
ATOM 4519 O O . PHE A 1 564 ? 0.272 -11.934 -18.046 1.00 57.56 564 PHE A O 1
ATOM 4526 N N . ASP A 1 565 ? 1.473 -10.579 -19.376 1.00 66.06 565 ASP A N 1
ATOM 4527 C CA . ASP A 1 565 ? 2.628 -10.537 -18.482 1.00 66.06 565 ASP A CA 1
ATOM 4528 C C . ASP A 1 565 ? 2.386 -9.436 -17.453 1.00 66.06 565 ASP A C 1
ATOM 4530 O O . ASP A 1 565 ? 2.497 -8.237 -17.729 1.00 66.06 565 ASP A O 1
ATOM 4534 N N . GLY A 1 566 ? 1.984 -9.847 -16.257 1.00 80.50 566 GLY A N 1
ATOM 4535 C CA . GLY A 1 566 ? 1.642 -8.932 -15.182 1.00 80.50 566 GLY A CA 1
ATOM 4536 C C . GLY A 1 566 ? 2.005 -9.476 -13.815 1.00 80.50 566 GLY A C 1
ATOM 4537 O O . GLY A 1 566 ? 2.456 -10.609 -13.659 1.00 80.50 566 GLY A O 1
ATOM 4538 N N . VAL A 1 567 ? 1.793 -8.657 -12.796 1.00 88.00 567 VAL A N 1
ATOM 4539 C CA . VAL A 1 567 ? 1.915 -9.076 -11.405 1.00 88.00 567 VAL A CA 1
ATOM 4540 C C . VAL A 1 567 ? 0.710 -8.584 -10.619 1.00 88.00 567 VAL A C 1
ATOM 4542 O O . VAL A 1 567 ? 0.263 -7.448 -10.792 1.00 88.00 567 VAL A O 1
ATOM 4545 N N . ILE A 1 568 ? 0.186 -9.423 -9.730 1.00 89.69 568 ILE A N 1
ATOM 4546 C CA . ILE A 1 568 ? -0.715 -8.969 -8.676 1.00 89.69 568 ILE A CA 1
ATOM 4547 C C . ILE A 1 568 ? 0.116 -8.576 -7.469 1.00 89.69 568 ILE A C 1
ATOM 4549 O O . ILE A 1 568 ? 0.788 -9.409 -6.870 1.00 89.69 568 ILE A O 1
ATOM 4553 N N . ARG A 1 569 ? 0.013 -7.317 -7.059 1.00 87.94 569 ARG A N 1
ATOM 4554 C CA . ARG A 1 569 ? 0.378 -6.889 -5.713 1.00 87.94 569 ARG A CA 1
ATOM 4555 C C . ARG A 1 569 ? -0.765 -7.264 -4.775 1.00 87.94 569 ARG A C 1
ATOM 4557 O O . ARG A 1 569 ? -1.828 -6.648 -4.840 1.00 87.94 569 ARG A O 1
ATOM 4564 N N . ILE A 1 570 ? -0.548 -8.260 -3.923 1.00 89.50 570 ILE A N 1
ATOM 4565 C CA . ILE A 1 570 ? -1.501 -8.692 -2.900 1.00 89.50 570 ILE A CA 1
ATOM 4566 C C . ILE A 1 570 ? -1.037 -8.216 -1.520 1.00 89.50 570 ILE A C 1
ATOM 4568 O O . ILE A 1 570 ? 0.074 -8.508 -1.093 1.00 89.50 570 ILE A O 1
ATOM 4572 N N . GLU A 1 571 ? -1.870 -7.458 -0.817 1.00 87.44 571 GLU A N 1
ATOM 4573 C CA . GLU A 1 571 ? -1.674 -7.072 0.581 1.00 87.44 571 GLU A CA 1
ATOM 4574 C C . GLU A 1 571 ? -2.496 -8.018 1.457 1.00 87.44 571 GLU A C 1
ATOM 4576 O O . GLU A 1 571 ? -3.715 -7.888 1.525 1.00 87.44 571 GLU A O 1
ATOM 4581 N N . LEU A 1 572 ? -1.847 -8.981 2.111 1.00 87.56 572 LEU A N 1
ATOM 4582 C CA . LEU A 1 572 ? -2.468 -9.871 3.089 1.00 87.56 572 LEU A CA 1
ATOM 4583 C C . LEU A 1 572 ? -2.628 -9.101 4.404 1.00 87.56 572 LEU A C 1
ATOM 4585 O O . LEU A 1 572 ? -1.669 -8.913 5.155 1.00 87.56 572 LEU A O 1
ATOM 4589 N N . VAL A 1 573 ? -3.841 -8.606 4.653 1.00 85.94 573 VAL A N 1
ATOM 4590 C CA . VAL A 1 573 ? -4.141 -7.686 5.758 1.00 85.94 573 VAL A CA 1
ATOM 4591 C C . VAL A 1 573 ? -4.264 -8.468 7.060 1.00 85.94 573 VAL A C 1
ATOM 4593 O O . VAL A 1 573 ? -3.460 -8.286 7.974 1.00 85.94 573 VAL A O 1
ATOM 4596 N N . CYS A 1 574 ? -5.246 -9.363 7.146 1.00 84.81 574 CYS A N 1
ATOM 4597 C CA . CYS A 1 574 ? -5.504 -10.159 8.341 1.00 84.81 574 CYS A CA 1
ATOM 4598 C C . CYS A 1 574 ? -6.336 -11.403 8.033 1.00 84.81 574 CYS A C 1
ATOM 4600 O O . CYS A 1 574 ? -6.941 -11.505 6.968 1.00 84.81 574 CYS A O 1
ATOM 4602 N N . ALA A 1 575 ? -6.392 -12.328 8.984 1.00 87.25 575 ALA A N 1
ATOM 4603 C CA . ALA A 1 575 ? -7.453 -13.320 9.056 1.00 87.25 575 ALA A CA 1
ATOM 4604 C C . ALA A 1 575 ? -8.242 -13.132 10.351 1.00 87.25 575 ALA A C 1
ATOM 4606 O O . ALA A 1 575 ? -7.755 -12.503 11.293 1.00 87.25 575 ALA A O 1
ATOM 4607 N N . LYS A 1 576 ? -9.474 -13.631 10.370 1.00 86.38 576 LYS A N 1
ATOM 4608 C CA . LYS A 1 576 ? -10.387 -13.540 11.506 1.00 86.38 576 LYS A CA 1
ATOM 4609 C C . LYS A 1 576 ? -11.085 -14.859 11.750 1.00 86.38 576 LYS A C 1
ATOM 4611 O O . LYS A 1 576 ? -11.314 -15.602 10.799 1.00 86.38 576 LYS A O 1
ATOM 4616 N N . ASP A 1 577 ? -11.437 -15.092 13.009 1.00 85.69 577 ASP A N 1
ATOM 4617 C CA . ASP A 1 577 ? -12.250 -16.227 13.449 1.00 85.69 577 ASP A CA 1
ATOM 4618 C C . ASP A 1 577 ? -11.691 -17.582 12.972 1.00 85.69 577 ASP A C 1
ATOM 4620 O O . ASP A 1 577 ? -12.432 -18.467 12.556 1.00 85.69 577 ASP A O 1
ATOM 4624 N N . LEU A 1 578 ? -10.358 -17.727 12.963 1.00 84.94 578 LEU A N 1
ATOM 4625 C CA . LEU A 1 578 ? -9.698 -18.960 12.530 1.00 84.94 578 LEU A CA 1
ATOM 4626 C C . LEU A 1 578 ? -10.035 -20.133 13.457 1.00 84.94 578 LEU A C 1
ATOM 4628 O O . LEU A 1 578 ? -10.137 -19.968 14.675 1.00 84.94 578 LEU A O 1
ATOM 4632 N N . LYS A 1 579 ? -10.098 -21.340 12.882 1.00 82.88 579 LYS A N 1
ATOM 4633 C CA . LYS A 1 579 ? -10.316 -22.580 13.632 1.00 82.88 579 LYS A CA 1
ATOM 4634 C C . LYS A 1 579 ? -9.266 -22.764 14.729 1.00 82.88 579 LYS A C 1
ATOM 4636 O O . LYS A 1 579 ? -8.064 -22.751 14.464 1.00 82.88 579 LYS A O 1
ATOM 4641 N N . ASN A 1 580 ? -9.716 -23.039 15.950 1.00 74.31 580 ASN A N 1
ATOM 4642 C CA . ASN A 1 580 ? -8.829 -23.414 17.048 1.00 74.31 580 ASN A CA 1
ATOM 4643 C C . ASN A 1 580 ? -8.494 -24.916 16.968 1.00 74.31 580 ASN A C 1
ATOM 4645 O O . ASN A 1 580 ? -9.360 -25.751 17.231 1.00 74.31 580 ASN A O 1
ATOM 4649 N N . ILE A 1 581 ? -7.267 -25.261 16.555 1.00 63.50 581 ILE A N 1
ATOM 4650 C CA . ILE A 1 581 ? -6.881 -26.658 16.283 1.00 63.50 581 ILE A CA 1
ATOM 4651 C C . ILE A 1 581 ? -6.287 -27.380 17.505 1.00 63.50 581 ILE A C 1
ATOM 4653 O O . ILE A 1 581 ? -6.493 -28.580 17.596 1.00 63.50 581 ILE A O 1
ATOM 4657 N N . ASP A 1 582 ? -5.678 -26.695 18.485 1.00 57.84 582 ASP A N 1
ATOM 4658 C CA . ASP A 1 582 ? -5.340 -27.286 19.796 1.00 57.84 582 ASP A CA 1
ATOM 4659 C C . ASP A 1 582 ? -4.890 -26.226 20.821 1.00 57.84 582 ASP A C 1
ATOM 4661 O O . ASP A 1 582 ? -4.122 -25.318 20.506 1.00 57.84 582 ASP A O 1
ATOM 4665 N N . SER A 1 583 ? -5.334 -26.357 22.077 1.00 53.44 583 SER A N 1
ATOM 4666 C CA . SER A 1 583 ? -5.109 -25.383 23.164 1.00 53.44 583 SER A CA 1
ATOM 4667 C C . SER A 1 583 ? -3.751 -25.498 23.872 1.00 53.44 583 SER A C 1
ATOM 4669 O O . SER A 1 583 ? -3.419 -24.652 24.697 1.00 53.44 583 SER A O 1
ATOM 4671 N N . SER A 1 584 ? -2.957 -26.530 23.575 1.00 51.69 584 SER A N 1
ATOM 4672 C CA . SER A 1 584 ? -1.766 -26.899 24.358 1.00 51.69 584 SER A CA 1
ATOM 4673 C C . SER A 1 584 ? -0.426 -26.457 23.752 1.00 51.69 584 SER A C 1
ATOM 4675 O O . SER A 1 584 ? 0.602 -26.525 24.426 1.00 51.69 584 SER A O 1
ATOM 4677 N N . THR A 1 585 ? -0.395 -25.971 22.505 1.00 50.06 585 THR A N 1
ATOM 4678 C CA . THR A 1 585 ? 0.848 -25.551 21.828 1.00 50.06 585 THR A CA 1
ATOM 4679 C C . THR A 1 585 ? 0.733 -24.140 21.248 1.00 50.06 585 THR A C 1
ATOM 4681 O O . THR A 1 585 ? -0.242 -23.803 20.581 1.00 50.06 585 THR A O 1
ATOM 4684 N N . LYS A 1 586 ? 1.736 -23.288 21.522 1.00 60.19 586 LYS A N 1
ATOM 4685 C CA . LYS A 1 586 ? 1.824 -21.903 21.019 1.00 60.19 586 LYS A CA 1
ATOM 4686 C C . LYS A 1 586 ? 2.089 -21.897 19.508 1.00 60.19 586 LYS A C 1
ATOM 4688 O O . LYS A 1 586 ? 3.232 -21.750 19.076 1.00 60.19 586 LYS A O 1
ATOM 4693 N N . GLY A 1 587 ? 1.010 -22.043 18.746 1.00 67.00 587 GLY A N 1
ATOM 4694 C CA . GLY A 1 587 ? 0.983 -22.010 17.289 1.00 67.00 587 GLY A CA 1
ATOM 4695 C C . GLY A 1 587 ? 1.501 -20.714 16.695 1.00 67.00 587 GLY A C 1
ATOM 4696 O O . GLY A 1 587 ? 1.285 -19.641 17.251 1.00 67.00 587 GLY A O 1
ATOM 4697 N N . LYS A 1 588 ? 2.171 -20.794 15.548 1.00 81.12 588 LYS A N 1
ATOM 4698 C CA . LYS A 1 588 ? 2.618 -19.640 14.766 1.00 81.12 588 LYS A CA 1
ATOM 4699 C C . LYS A 1 588 ? 1.794 -19.527 13.494 1.00 81.12 588 LYS A C 1
ATOM 4701 O O . LYS A 1 588 ? 2.018 -20.283 12.550 1.00 81.12 588 LYS A O 1
ATOM 4706 N N . CYS A 1 589 ? 0.867 -18.577 13.456 1.00 87.31 589 CYS A N 1
ATOM 4707 C CA . CYS A 1 589 ? -0.030 -18.378 12.327 1.00 87.31 589 CYS A CA 1
ATOM 4708 C C . CYS A 1 589 ? 0.646 -17.595 11.196 1.00 87.31 589 CYS A C 1
ATOM 4710 O O . CYS A 1 589 ? 1.252 -16.548 11.426 1.00 87.31 589 CYS A O 1
ATOM 4712 N N . TYR A 1 590 ? 0.522 -18.061 9.959 1.00 90.75 590 TYR A N 1
ATOM 4713 C CA . TYR A 1 590 ? 1.027 -17.371 8.768 1.00 90.75 590 TYR A CA 1
ATOM 4714 C C . TYR A 1 590 ? 0.264 -17.834 7.525 1.00 90.75 590 TYR A C 1
ATOM 4716 O O . TYR A 1 590 ? -0.503 -18.784 7.599 1.00 90.75 590 TYR A O 1
ATOM 4724 N N . VAL A 1 591 ? 0.467 -17.192 6.379 1.00 92.62 591 VAL A N 1
ATOM 4725 C CA . VAL A 1 591 ? -0.178 -17.567 5.113 1.00 92.62 591 VAL A CA 1
ATOM 4726 C C . VAL A 1 591 ? 0.865 -18.116 4.150 1.00 92.62 591 VAL A C 1
ATOM 4728 O O . VAL A 1 591 ? 1.966 -17.567 4.054 1.00 92.62 591 VAL A O 1
ATOM 4731 N N . ARG A 1 592 ? 0.522 -19.184 3.426 1.00 93.50 592 ARG A N 1
ATOM 4732 C CA . ARG A 1 592 ? 1.214 -19.641 2.215 1.00 93.50 592 ARG A CA 1
ATOM 4733 C C . ARG A 1 592 ? 0.377 -19.291 1.001 1.00 93.50 592 ARG A C 1
ATOM 4735 O O . ARG A 1 592 ? -0.833 -19.484 1.010 1.00 93.50 592 ARG A O 1
ATOM 4742 N N . VAL A 1 593 ? 1.036 -18.814 -0.042 1.00 93.56 593 VAL A N 1
ATOM 4743 C CA . VAL A 1 593 ? 0.409 -18.611 -1.344 1.00 93.56 593 VAL A CA 1
ATOM 4744 C C . VAL A 1 593 ? 1.003 -19.611 -2.315 1.00 93.56 593 VAL A C 1
ATOM 4746 O O . VAL A 1 593 ? 2.225 -19.628 -2.486 1.00 93.56 593 VAL A O 1
ATOM 4749 N N . PHE A 1 594 ? 0.148 -20.423 -2.928 1.00 92.38 594 PHE A N 1
ATOM 4750 C CA . PHE A 1 594 ? 0.529 -21.359 -3.978 1.00 92.38 594 PHE A CA 1
ATOM 4751 C C . PHE A 1 594 ? 0.025 -20.886 -5.338 1.00 92.38 594 PHE A C 1
ATOM 4753 O O . PHE A 1 594 ? -1.040 -20.272 -5.420 1.00 92.38 594 PHE A O 1
ATOM 4760 N N . ASP A 1 595 ? 0.777 -21.188 -6.388 1.00 88.38 595 ASP A N 1
ATOM 4761 C CA . ASP A 1 595 ? 0.313 -21.077 -7.772 1.00 88.38 595 ASP A CA 1
ATOM 4762 C C . ASP A 1 595 ? -0.421 -22.351 -8.244 1.00 88.38 595 ASP A C 1
ATOM 4764 O O . ASP A 1 595 ? -0.619 -23.299 -7.476 1.00 88.38 595 ASP A O 1
ATOM 4768 N N . GLU A 1 596 ? -0.847 -22.377 -9.514 1.00 82.38 596 GLU A N 1
ATOM 4769 C CA . GLU A 1 596 ? -1.528 -23.534 -10.124 1.00 82.38 596 GLU A CA 1
ATOM 4770 C C . GLU A 1 596 ? -0.656 -24.804 -10.127 1.00 82.38 596 GLU A C 1
ATOM 4772 O O . GLU A 1 596 ? -1.183 -25.918 -10.046 1.00 82.38 596 GLU A O 1
ATOM 4777 N N . ASP A 1 597 ? 0.669 -24.637 -10.158 1.00 84.88 597 ASP A N 1
ATOM 4778 C CA . ASP A 1 597 ? 1.658 -25.718 -10.148 1.00 84.88 597 ASP A CA 1
ATOM 4779 C C . ASP A 1 597 ? 1.928 -26.248 -8.722 1.00 84.88 597 ASP A C 1
ATOM 4781 O O . ASP A 1 597 ? 2.698 -27.193 -8.531 1.00 84.88 597 ASP A O 1
ATOM 4785 N N . LYS A 1 598 ? 1.237 -25.695 -7.712 1.00 84.19 598 LYS A N 1
ATOM 4786 C CA . LYS A 1 598 ? 1.376 -26.006 -6.279 1.00 84.19 598 LYS A CA 1
ATOM 4787 C C . LYS A 1 598 ? 2.758 -25.670 -5.717 1.00 84.19 598 LYS A C 1
ATOM 4789 O O . LYS A 1 598 ? 3.145 -26.208 -4.674 1.00 84.19 598 LYS A O 1
ATOM 4794 N N . GLU A 1 599 ? 3.489 -24.760 -6.352 1.00 85.62 599 GLU A N 1
ATOM 4795 C CA . GLU A 1 599 ? 4.697 -24.191 -5.771 1.00 85.62 599 GLU A CA 1
ATOM 4796 C C . GLU A 1 599 ? 4.332 -23.062 -4.806 1.00 85.62 599 GLU A C 1
ATOM 4798 O O . GLU A 1 599 ? 3.442 -22.252 -5.058 1.00 85.62 599 GLU A O 1
ATOM 4803 N N . ILE A 1 600 ? 5.036 -22.982 -3.674 1.00 87.31 600 ILE A N 1
ATOM 4804 C CA . ILE A 1 600 ? 4.893 -21.842 -2.764 1.00 87.31 600 ILE A CA 1
ATOM 4805 C C . ILE A 1 600 ? 5.576 -20.648 -3.424 1.00 87.31 600 ILE A C 1
ATOM 4807 O O . ILE A 1 600 ? 6.794 -20.655 -3.595 1.00 87.31 600 ILE A O 1
ATOM 4811 N N . ILE A 1 601 ? 4.814 -19.603 -3.730 1.00 86.31 601 ILE A N 1
ATOM 4812 C CA . ILE A 1 601 ? 5.329 -18.373 -4.349 1.00 86.31 601 ILE A CA 1
ATOM 4813 C C . ILE A 1 601 ? 5.425 -17.214 -3.353 1.00 86.31 601 ILE A C 1
ATOM 4815 O O . ILE A 1 601 ? 6.241 -16.308 -3.523 1.00 86.31 601 ILE A O 1
ATOM 4819 N N . ALA A 1 602 ? 4.653 -17.251 -2.264 1.00 86.62 602 ALA A N 1
ATOM 4820 C CA . ALA A 1 602 ? 4.747 -16.263 -1.195 1.00 86.62 602 ALA A CA 1
ATOM 4821 C C . ALA A 1 602 ? 4.410 -16.847 0.181 1.00 86.62 602 ALA A C 1
ATOM 4823 O O . ALA A 1 602 ? 3.729 -17.866 0.311 1.00 86.62 602 ALA A O 1
ATOM 4824 N N . ARG A 1 603 ? 4.921 -16.181 1.221 1.00 87.44 603 ARG A N 1
ATOM 4825 C CA . ARG A 1 603 ? 4.700 -16.528 2.624 1.00 87.44 603 ARG A CA 1
ATOM 4826 C C . ARG A 1 603 ? 4.771 -15.277 3.502 1.00 87.44 603 ARG A C 1
ATOM 4828 O O . ARG A 1 603 ? 5.720 -14.507 3.338 1.00 87.44 603 ARG A O 1
ATOM 4835 N N . THR A 1 604 ? 3.836 -15.121 4.439 1.00 85.38 604 THR A N 1
ATOM 4836 C CA . THR A 1 604 ? 3.883 -14.049 5.454 1.00 85.38 604 THR A CA 1
ATOM 4837 C C . THR A 1 604 ? 4.806 -14.401 6.624 1.00 85.38 604 THR A C 1
ATOM 4839 O O . THR A 1 604 ? 5.203 -15.561 6.803 1.00 85.38 604 THR A O 1
ATOM 4842 N N . ASN A 1 605 ? 5.142 -13.413 7.460 1.00 79.62 605 ASN A N 1
ATOM 4843 C CA . ASN A 1 605 ? 5.745 -13.689 8.758 1.00 79.62 605 ASN A CA 1
ATOM 4844 C C . ASN A 1 605 ? 4.753 -14.385 9.696 1.00 79.62 605 ASN A C 1
ATOM 4846 O O . ASN A 1 605 ? 3.531 -14.304 9.570 1.00 79.62 605 ASN A O 1
ATOM 4850 N N . PHE A 1 606 ? 5.329 -15.054 10.683 1.00 81.38 606 PHE A N 1
ATOM 4851 C CA . PHE A 1 606 ? 4.594 -15.704 11.749 1.00 81.38 606 PHE A CA 1
ATOM 4852 C C . PHE A 1 606 ? 4.000 -14.699 12.735 1.00 81.38 606 PHE A C 1
ATOM 4854 O O . PHE A 1 606 ? 4.674 -13.755 13.148 1.00 81.38 606 PHE A O 1
ATOM 4861 N N . ILE A 1 607 ? 2.772 -14.968 13.167 1.00 77.38 607 ILE A N 1
ATOM 4862 C CA . ILE A 1 607 ? 2.106 -14.307 14.285 1.00 77.38 607 ILE A CA 1
ATOM 4863 C C . ILE A 1 607 ? 1.802 -15.369 15.332 1.00 77.38 607 ILE A C 1
ATOM 4865 O O . ILE A 1 607 ? 1.080 -16.328 15.065 1.00 77.38 607 ILE A O 1
ATOM 4869 N N . ASP A 1 608 ? 2.380 -15.209 16.516 1.00 77.19 608 ASP A N 1
ATOM 4870 C CA . ASP A 1 608 ? 2.245 -16.186 17.588 1.00 77.19 608 ASP A CA 1
ATOM 4871 C C . ASP A 1 608 ? 0.827 -16.148 18.187 1.00 77.19 608 ASP A C 1
ATOM 4873 O O . ASP A 1 608 ? 0.326 -15.090 18.567 1.00 77.19 608 ASP A O 1
ATOM 4877 N N . ASN A 1 609 ? 0.217 -17.328 18.294 1.00 70.75 609 ASN A N 1
ATOM 4878 C CA . ASN A 1 609 ? -0.980 -17.658 19.062 1.00 70.75 609 ASN A CA 1
ATOM 4879 C C . ASN A 1 609 ? -2.131 -16.646 18.936 1.00 70.75 609 ASN A C 1
ATOM 4881 O O . ASN A 1 609 ? -2.605 -16.092 19.930 1.00 70.75 609 ASN A O 1
ATOM 4885 N N . ASN A 1 610 ? -2.567 -16.384 17.703 1.00 72.06 610 ASN A N 1
ATOM 4886 C CA . ASN A 1 610 ? -3.639 -15.438 17.426 1.00 72.06 610 ASN A CA 1
ATOM 4887 C C . ASN A 1 610 ? -4.589 -15.996 16.356 1.00 72.06 610 ASN A C 1
ATOM 4889 O O . ASN A 1 610 ? -4.162 -16.237 15.231 1.00 72.06 610 ASN A O 1
ATOM 4893 N N . LEU A 1 611 ? -5.872 -16.163 16.705 1.00 81.56 611 LEU A N 1
ATOM 4894 C CA . LEU A 1 611 ? -6.947 -16.574 15.782 1.00 81.56 611 LEU A CA 1
ATOM 4895 C C . LEU A 1 611 ? -7.438 -15.424 14.885 1.00 81.56 611 LEU A C 1
ATOM 4897 O O . LEU A 1 611 ? -8.198 -15.642 13.947 1.00 81.56 611 LEU A O 1
ATOM 4901 N N . ASN A 1 612 ? -6.986 -14.202 15.171 1.00 81.06 612 ASN A N 1
ATOM 4902 C CA . ASN A 1 612 ? -7.242 -12.990 14.402 1.00 81.06 612 ASN A CA 1
ATOM 4903 C C . ASN A 1 612 ? -5.913 -12.313 13.996 1.00 81.06 612 ASN A C 1
ATOM 4905 O O . ASN A 1 612 ? -5.637 -11.174 14.398 1.00 81.06 612 ASN A O 1
ATOM 4909 N N . PRO A 1 613 ? -5.019 -13.027 13.288 1.00 81.94 613 PRO A N 1
ATOM 4910 C CA . PRO A 1 613 ? -3.691 -12.528 12.950 1.00 81.94 613 PRO A CA 1
ATOM 4911 C C . PRO A 1 613 ? -3.783 -11.341 11.981 1.00 81.94 613 PRO A C 1
ATOM 4913 O O . PRO A 1 613 ? -4.525 -11.383 11.003 1.00 81.94 613 PRO A O 1
ATOM 4916 N N . ILE A 1 614 ? -2.999 -10.286 12.223 1.00 83.75 614 ILE A N 1
ATOM 4917 C CA . ILE A 1 614 ? -2.892 -9.111 11.343 1.00 83.75 614 ILE A CA 1
ATOM 4918 C C . ILE A 1 614 ? -1.467 -9.043 10.796 1.00 83.75 614 ILE A C 1
ATOM 4920 O O . ILE A 1 614 ? -0.549 -8.660 11.521 1.00 83.75 614 ILE A O 1
ATOM 4924 N N . TRP A 1 615 ? -1.284 -9.407 9.526 1.00 80.31 615 TRP A N 1
ATOM 4925 C CA . TRP A 1 615 ? 0.028 -9.409 8.873 1.00 80.31 615 TRP A CA 1
ATOM 4926 C C . TRP A 1 615 ? 0.369 -8.044 8.270 1.00 80.31 615 TRP A C 1
ATOM 4928 O O . TRP A 1 615 ? 1.468 -7.541 8.492 1.00 80.31 615 TRP A O 1
ATOM 4938 N N . ASN A 1 616 ? -0.571 -7.419 7.549 1.00 78.88 616 ASN A N 1
ATOM 4939 C CA . ASN A 1 616 ? -0.326 -6.224 6.728 1.00 78.88 616 ASN A CA 1
ATOM 4940 C C . ASN A 1 616 ? 0.914 -6.373 5.826 1.00 78.88 616 ASN A C 1
ATOM 4942 O O . ASN A 1 616 ? 1.750 -5.471 5.727 1.00 78.88 616 ASN A O 1
ATOM 4946 N N . GLU A 1 617 ? 1.052 -7.537 5.190 1.00 76.38 617 GLU A N 1
ATOM 4947 C CA . GLU A 1 617 ? 2.211 -7.866 4.362 1.00 76.38 617 GLU A CA 1
ATOM 4948 C C . GLU A 1 617 ? 1.866 -7.855 2.881 1.00 76.38 617 GLU A C 1
ATOM 4950 O O . GLU A 1 617 ? 0.835 -8.368 2.458 1.00 76.38 617 GLU A O 1
ATOM 4955 N N . VAL A 1 618 ? 2.762 -7.278 2.083 1.00 83.06 618 VAL A N 1
ATOM 4956 C CA . VAL A 1 618 ? 2.609 -7.198 0.632 1.00 83.06 618 VAL A CA 1
ATOM 4957 C C . VAL A 1 618 ? 3.447 -8.282 -0.029 1.00 83.06 618 VAL A C 1
ATOM 4959 O O . VAL A 1 618 ? 4.651 -8.400 0.213 1.00 83.06 618 VAL A O 1
ATOM 4962 N N . HIS A 1 619 ? 2.810 -9.034 -0.915 1.00 85.50 619 HIS A N 1
ATOM 4963 C CA . HIS A 1 619 ? 3.432 -10.012 -1.789 1.00 85.50 619 HIS A CA 1
ATOM 4964 C C . HIS A 1 619 ? 3.069 -9.737 -3.247 1.00 85.50 619 HIS A C 1
ATOM 4966 O O . HIS A 1 619 ? 2.161 -8.966 -3.550 1.00 85.50 619 HIS A O 1
ATOM 4972 N N . TYR A 1 620 ? 3.816 -10.357 -4.151 1.00 86.25 620 TYR A N 1
ATOM 4973 C CA . TYR A 1 620 ? 3.712 -10.130 -5.584 1.00 86.25 620 TYR A CA 1
ATOM 4974 C C . TYR A 1 620 ? 3.561 -11.478 -6.278 1.00 86.25 620 TYR A C 1
ATOM 4976 O O . TYR A 1 620 ? 4.433 -12.333 -6.135 1.00 86.25 620 TYR A O 1
ATOM 4984 N N . LEU A 1 621 ? 2.439 -11.676 -6.966 1.00 89.31 621 LEU A N 1
ATOM 4985 C CA . LEU A 1 621 ? 2.062 -12.939 -7.594 1.00 89.31 621 LEU A CA 1
ATOM 4986 C C . LEU A 1 621 ? 2.182 -12.791 -9.119 1.00 89.31 621 LEU A C 1
ATOM 4988 O O . LEU A 1 621 ? 1.461 -11.965 -9.688 1.00 89.31 621 LEU A O 1
ATOM 4992 N N . PRO A 1 622 ? 3.097 -13.514 -9.788 1.00 87.56 622 PRO A N 1
ATOM 4993 C CA . PRO A 1 622 ? 3.247 -13.440 -11.240 1.00 87.56 622 PRO A CA 1
ATOM 4994 C C . PRO A 1 622 ? 1.988 -13.945 -11.949 1.00 87.56 622 PRO A C 1
ATOM 4996 O O . PRO A 1 622 ? 1.534 -15.050 -11.671 1.00 87.56 622 PRO A O 1
ATOM 4999 N N . VAL A 1 623 ? 1.459 -13.157 -12.881 1.00 86.06 623 VAL A N 1
ATOM 5000 C CA . VAL A 1 623 ? 0.303 -13.507 -13.716 1.00 86.06 623 VAL A CA 1
ATOM 5001 C C . VAL A 1 623 ? 0.800 -13.822 -15.119 1.00 86.06 623 VAL A C 1
ATOM 5003 O O . VAL A 1 623 ? 1.553 -13.036 -15.693 1.00 86.06 623 VAL A O 1
ATOM 5006 N N . LYS A 1 624 ? 0.381 -14.970 -15.652 1.00 78.19 624 LYS A N 1
ATOM 5007 C CA . LYS A 1 624 ? 0.649 -15.450 -17.014 1.00 78.19 624 LYS A CA 1
ATOM 5008 C C . LYS A 1 624 ? -0.581 -15.274 -17.912 1.00 78.19 624 LYS A C 1
ATOM 5010 O O . LYS A 1 624 ? -0.456 -15.031 -19.112 1.00 78.19 624 LYS A O 1
ATOM 5015 N N . LYS A 1 625 ? -1.784 -15.435 -17.352 1.00 75.12 625 LYS A N 1
ATOM 5016 C CA . LYS A 1 625 ? -3.062 -15.359 -18.080 1.00 75.12 625 LYS A CA 1
ATOM 5017 C C . LYS A 1 625 ? -4.191 -14.884 -17.164 1.00 75.12 625 LYS A C 1
ATOM 5019 O O . LYS A 1 625 ? -4.169 -15.056 -15.949 1.00 75.12 625 LYS A O 1
ATOM 5024 N N . ILE A 1 626 ? -5.231 -14.323 -17.774 1.00 77.81 626 ILE A N 1
ATOM 5025 C CA . ILE A 1 626 ? -6.520 -14.157 -17.092 1.00 77.81 626 ILE A CA 1
ATOM 5026 C C . ILE A 1 626 ? -7.053 -15.544 -16.721 1.00 77.81 626 ILE A C 1
ATOM 5028 O O . ILE A 1 626 ? -7.010 -16.462 -17.543 1.00 77.81 626 ILE A O 1
ATOM 5032 N N . GLY A 1 627 ? -7.578 -15.664 -15.506 1.00 78.75 627 GLY A N 1
ATOM 5033 C CA . GLY A 1 627 ? -8.062 -16.912 -14.927 1.00 78.75 627 GLY A CA 1
ATOM 5034 C C . GLY A 1 627 ? -7.013 -17.668 -14.116 1.00 78.75 627 GLY A C 1
ATOM 5035 O O . GLY A 1 627 ? -7.361 -18.705 -13.563 1.00 78.75 627 GLY A O 1
ATOM 5036 N N . ASP A 1 628 ? -5.769 -17.171 -14.020 1.00 84.44 628 ASP A N 1
ATOM 5037 C CA . ASP A 1 628 ? -4.779 -17.723 -13.087 1.00 84.44 628 ASP A CA 1
ATOM 5038 C C . ASP A 1 628 ? -5.351 -17.753 -11.667 1.00 84.44 628 ASP A C 1
ATOM 5040 O O . ASP A 1 628 ? -5.921 -16.761 -11.195 1.00 84.44 628 ASP A O 1
ATOM 5044 N N . LYS A 1 629 ? -5.191 -18.890 -10.986 1.00 90.75 629 LYS A N 1
ATOM 5045 C CA . LYS A 1 629 ? -5.661 -19.083 -9.610 1.00 90.75 629 LYS A CA 1
ATOM 5046 C C . LYS A 1 629 ? -4.497 -19.240 -8.646 1.00 90.75 629 LYS A C 1
ATOM 5048 O O . LYS A 1 629 ? -3.557 -19.988 -8.898 1.00 90.75 629 LYS A O 1
ATOM 5053 N N . PHE A 1 630 ? -4.619 -18.587 -7.498 1.00 93.81 630 PHE A N 1
ATOM 5054 C CA . PHE A 1 630 ? -3.683 -18.689 -6.390 1.00 93.81 630 PHE A CA 1
ATOM 5055 C C . PHE A 1 630 ? -4.394 -19.222 -5.153 1.00 93.81 630 PHE A C 1
ATOM 5057 O O . PHE A 1 630 ? -5.449 -18.716 -4.770 1.00 93.81 630 PHE A O 1
ATOM 5064 N N . LEU A 1 631 ? -3.818 -20.232 -4.509 1.00 95.06 631 LEU A N 1
ATOM 5065 C CA . LEU A 1 631 ? -4.339 -20.773 -3.257 1.00 95.06 631 LEU A CA 1
ATOM 5066 C C . LEU A 1 631 ? -3.713 -20.018 -2.086 1.00 95.06 631 LEU A C 1
ATOM 5068 O O . LEU A 1 631 ? -2.500 -20.068 -1.892 1.00 95.06 631 LEU A O 1
ATOM 5072 N N . LEU A 1 632 ? -4.543 -19.346 -1.296 1.00 96.25 632 LEU A N 1
ATOM 5073 C CA . LEU A 1 632 ? -4.169 -18.719 -0.034 1.00 96.25 632 LEU A CA 1
ATOM 5074 C C . LEU A 1 632 ? -4.485 -19.704 1.091 1.00 96.25 632 LEU A C 1
ATOM 5076 O O . LEU A 1 632 ? -5.653 -19.934 1.390 1.00 96.25 632 LEU A O 1
ATOM 5080 N N . ASP A 1 633 ? -3.459 -20.293 1.699 1.00 94.38 633 ASP A N 1
ATOM 5081 C CA . ASP A 1 633 ? -3.599 -21.270 2.780 1.00 94.38 633 ASP A CA 1
ATOM 5082 C C . ASP A 1 633 ? -3.111 -20.672 4.099 1.00 94.38 633 ASP A C 1
ATOM 5084 O O . ASP A 1 633 ? -1.939 -20.301 4.232 1.00 94.38 633 ASP A O 1
ATOM 5088 N N . VAL A 1 634 ? -4.018 -20.529 5.064 1.00 93.25 634 VAL A N 1
ATOM 5089 C CA . VAL A 1 634 ? -3.686 -20.035 6.399 1.00 93.25 634 VAL A CA 1
ATOM 5090 C C . VAL A 1 634 ? -3.188 -21.213 7.217 1.00 93.25 634 VAL A C 1
ATOM 5092 O O . VAL A 1 634 ? -3.885 -22.202 7.403 1.00 93.25 634 VAL A O 1
ATOM 5095 N N . MET A 1 635 ? -1.967 -21.106 7.715 1.00 90.44 635 MET A N 1
ATOM 5096 C CA . MET A 1 635 ? -1.229 -22.187 8.348 1.00 90.44 635 MET A CA 1
ATOM 5097 C C . MET A 1 635 ? -0.985 -21.890 9.821 1.00 90.44 635 MET A C 1
ATOM 5099 O O . MET A 1 635 ? -0.692 -20.753 10.194 1.00 90.44 635 MET A O 1
ATOM 5103 N N . ASN A 1 636 ? -0.981 -22.943 10.628 1.00 87.12 636 ASN A N 1
ATOM 5104 C CA . ASN A 1 636 ? -0.465 -22.963 11.983 1.00 87.12 636 ASN A CA 1
ATOM 5105 C C . ASN A 1 636 ? 0.832 -23.780 12.034 1.00 87.12 636 ASN A C 1
ATOM 5107 O O . ASN A 1 636 ? 0.838 -24.965 11.703 1.00 87.12 636 ASN A O 1
ATOM 5111 N N . TYR A 1 637 ? 1.938 -23.159 12.444 1.00 81.19 637 TYR A N 1
ATOM 5112 C CA . TYR A 1 637 ? 3.208 -23.852 12.658 1.00 81.19 637 TYR A CA 1
ATOM 5113 C C . TYR A 1 637 ? 3.489 -24.039 14.148 1.00 81.19 637 TYR A C 1
ATOM 5115 O O . TYR A 1 637 ? 3.707 -23.069 14.869 1.00 81.19 637 TYR A O 1
ATOM 5123 N N . ASN A 1 638 ? 3.547 -25.299 14.579 1.00 73.38 638 ASN A N 1
ATOM 5124 C CA . ASN A 1 638 ? 3.979 -25.711 15.917 1.00 73.38 638 ASN A CA 1
ATOM 5125 C C . ASN A 1 638 ? 5.289 -26.514 15.825 1.00 73.38 638 ASN A C 1
ATOM 5127 O O . ASN A 1 638 ? 6.376 -25.979 16.039 1.00 73.38 638 ASN A O 1
ATOM 5131 N N . MET A 1 639 ? 5.174 -27.792 15.439 1.00 70.19 639 MET A N 1
ATOM 5132 C CA . MET A 1 639 ? 6.290 -28.680 15.054 1.00 70.19 639 MET A CA 1
ATOM 5133 C C . MET A 1 639 ? 6.188 -29.163 13.602 1.00 70.19 639 MET A C 1
ATOM 5135 O O . MET A 1 639 ? 7.190 -29.512 12.981 1.00 70.19 639 MET A O 1
ATOM 5139 N N . LYS A 1 640 ? 4.967 -29.184 13.067 1.00 78.06 640 LYS A N 1
ATOM 5140 C CA . LYS A 1 640 ? 4.636 -29.401 11.661 1.00 78.06 640 LYS A CA 1
ATOM 5141 C C . LYS A 1 640 ? 3.633 -28.330 11.243 1.00 78.06 640 LYS A C 1
ATOM 5143 O O . LYS A 1 640 ? 3.016 -27.696 12.099 1.00 78.06 640 LYS A O 1
ATOM 5148 N N . ASP A 1 641 ? 3.536 -28.105 9.941 1.00 81.38 641 ASP A N 1
ATOM 5149 C CA . ASP A 1 641 ? 2.564 -27.180 9.374 1.00 81.38 641 ASP A CA 1
ATOM 5150 C C . ASP A 1 641 ? 1.191 -27.842 9.274 1.00 81.38 641 ASP A C 1
ATOM 5152 O O . ASP A 1 641 ? 1.056 -28.888 8.639 1.00 81.38 641 ASP A O 1
ATOM 5156 N N . GLU A 1 642 ? 0.180 -27.203 9.854 1.00 87.50 642 GLU A N 1
ATOM 5157 C CA . GLU A 1 642 ? -1.221 -27.613 9.765 1.00 87.50 642 GLU A CA 1
ATOM 5158 C C . GLU A 1 642 ? -2.052 -26.486 9.147 1.00 87.50 642 GLU A C 1
ATOM 5160 O O . GLU A 1 642 ? -1.875 -25.320 9.498 1.00 87.50 642 GLU A O 1
ATOM 5165 N N . SER A 1 643 ? -2.938 -26.813 8.204 1.00 90.12 643 SER A N 1
ATOM 5166 C CA . SER A 1 643 ? -3.823 -25.822 7.579 1.00 90.12 643 SER A CA 1
ATOM 5167 C C . SER A 1 643 ? -4.993 -25.492 8.512 1.00 90.12 643 SER A C 1
ATOM 5169 O O . SER A 1 643 ? -5.685 -26.385 9.004 1.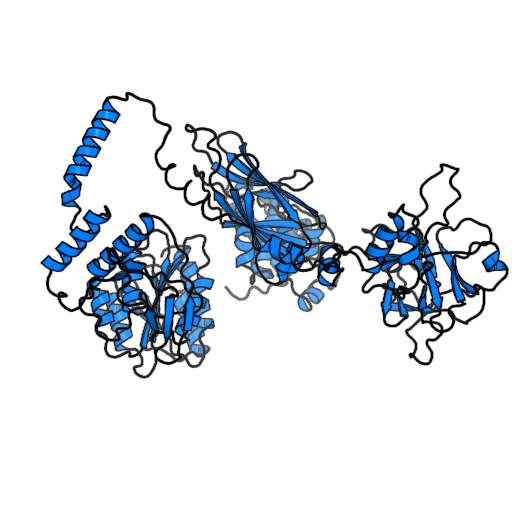00 90.12 643 SER A O 1
ATOM 5171 N N . LEU A 1 644 ? -5.209 -24.198 8.740 1.00 88.25 644 LEU A N 1
ATOM 5172 C CA . LEU A 1 644 ? -6.359 -23.622 9.442 1.00 88.25 644 LEU A CA 1
ATOM 5173 C C . LEU A 1 644 ? -7.541 -23.354 8.496 1.00 88.25 644 LEU A C 1
ATOM 5175 O O . LEU A 1 644 ? -8.648 -23.085 8.957 1.00 88.25 644 LEU A O 1
ATOM 5179 N N . GLY A 1 645 ? -7.314 -23.440 7.184 1.00 90.62 645 GLY A N 1
ATOM 5180 C CA . GLY A 1 645 ? -8.293 -23.169 6.140 1.00 90.62 645 GLY A CA 1
ATOM 5181 C C . GLY A 1 645 ? -7.681 -22.378 4.988 1.00 90.62 645 GLY A C 1
ATOM 5182 O O . GLY A 1 645 ? -6.715 -21.634 5.159 1.00 90.62 645 GLY A O 1
ATOM 5183 N N . ASN A 1 646 ? -8.264 -22.526 3.801 1.00 94.19 646 ASN A N 1
ATOM 5184 C CA . ASN A 1 646 ? -7.759 -21.908 2.578 1.00 94.19 646 ASN A CA 1
ATOM 5185 C C . ASN A 1 646 ? -8.867 -21.309 1.708 1.00 94.19 646 ASN A C 1
ATOM 5187 O O . ASN A 1 646 ? -10.037 -21.664 1.843 1.00 94.19 646 ASN A O 1
ATOM 5191 N N . CYS A 1 647 ? -8.493 -20.408 0.804 1.00 94.25 647 CYS A N 1
ATOM 5192 C CA . CYS A 1 647 ? -9.366 -19.876 -0.239 1.00 94.25 647 CYS A CA 1
ATOM 5193 C C . CYS A 1 647 ? -8.595 -19.696 -1.554 1.00 94.25 647 CYS A C 1
ATOM 5195 O O . CYS A 1 647 ? -7.364 -19.651 -1.564 1.00 94.25 647 CYS A O 1
ATOM 5197 N N . HIS A 1 648 ? -9.316 -19.573 -2.668 1.00 92.19 648 HIS A N 1
ATOM 5198 C CA . HIS A 1 648 ? -8.713 -19.300 -3.972 1.00 92.19 648 HIS A CA 1
ATOM 5199 C C . HIS A 1 648 ? -8.888 -17.829 -4.338 1.00 92.19 648 HIS A C 1
ATOM 5201 O O . HIS A 1 648 ? -9.968 -17.268 -4.183 1.00 92.19 648 HIS A O 1
ATOM 5207 N N . PHE A 1 649 ? -7.826 -17.229 -4.853 1.00 91.69 649 PHE A N 1
ATOM 5208 C CA . PHE A 1 649 ? -7.827 -15.914 -5.468 1.00 91.69 649 PHE A CA 1
ATOM 5209 C C . PHE A 1 649 ? -7.633 -16.086 -6.977 1.00 91.69 649 PHE A C 1
ATOM 5211 O O . PHE A 1 649 ? -6.617 -16.624 -7.412 1.00 91.69 649 PHE A O 1
ATOM 5218 N N . GLU A 1 650 ? -8.615 -15.666 -7.771 1.00 89.50 650 GLU A N 1
ATOM 5219 C CA . GLU A 1 650 ? -8.604 -15.793 -9.232 1.00 89.50 650 GLU A CA 1
ATOM 5220 C C . GLU A 1 650 ? -8.373 -14.436 -9.900 1.00 89.50 650 GLU A C 1
ATOM 5222 O O . GLU A 1 650 ? -8.977 -13.428 -9.530 1.00 89.50 650 GLU A O 1
ATOM 5227 N N . VAL A 1 651 ? -7.508 -14.405 -10.914 1.00 85.44 651 VAL A N 1
ATOM 5228 C CA . VAL A 1 651 ? -7.234 -13.195 -11.691 1.00 85.44 651 VAL A CA 1
ATOM 5229 C C . VAL A 1 651 ? -8.349 -12.969 -12.709 1.00 85.44 651 VAL A C 1
ATOM 5231 O O . VAL A 1 651 ? -8.375 -13.587 -13.774 1.00 85.44 651 VAL A O 1
ATOM 5234 N N . THR A 1 652 ? -9.261 -12.048 -12.406 1.00 81.31 652 THR A N 1
ATOM 5235 C CA . THR A 1 652 ? -10.396 -11.711 -13.276 1.00 81.31 652 THR A CA 1
ATOM 5236 C C . THR A 1 652 ? -10.102 -10.522 -14.198 1.00 81.31 652 THR A C 1
ATOM 5238 O O . THR A 1 652 ? -9.161 -9.752 -13.993 1.00 81.31 652 THR A O 1
ATOM 5241 N N . ARG A 1 653 ? -10.930 -10.343 -15.238 1.00 69.19 653 ARG A N 1
ATOM 5242 C CA . ARG A 1 653 ? -10.878 -9.156 -16.114 1.00 69.19 653 ARG A CA 1
ATOM 5243 C C . ARG A 1 653 ? -11.151 -7.866 -15.342 1.00 69.19 653 ARG A C 1
ATOM 5245 O O . ARG A 1 653 ? -10.495 -6.861 -15.610 1.00 69.19 653 ARG A O 1
ATOM 5252 N N . ASP A 1 654 ? -12.075 -7.910 -14.387 1.00 68.25 654 ASP A N 1
ATOM 5253 C CA . ASP A 1 654 ? -12.475 -6.745 -13.594 1.00 68.25 654 ASP A CA 1
ATOM 5254 C C . ASP A 1 654 ? -11.336 -6.280 -12.695 1.00 68.25 654 ASP A C 1
ATOM 5256 O O . ASP A 1 654 ? -11.006 -5.099 -12.698 1.00 68.25 654 ASP A O 1
ATOM 5260 N N . LEU A 1 655 ? -10.620 -7.215 -12.061 1.00 74.19 655 LEU A N 1
ATOM 5261 C CA . LEU A 1 655 ? -9.416 -6.914 -11.286 1.00 74.19 655 LEU A CA 1
ATOM 5262 C C . LEU A 1 655 ? -8.354 -6.170 -12.114 1.00 74.19 655 LEU A C 1
ATOM 5264 O O . LEU A 1 655 ? -7.671 -5.295 -11.591 1.00 74.19 655 LEU A O 1
ATOM 5268 N N . ILE A 1 656 ? -8.214 -6.500 -13.402 1.00 71.69 656 ILE A N 1
ATOM 5269 C CA . ILE A 1 656 ? -7.260 -5.845 -14.310 1.00 71.69 656 ILE A CA 1
ATOM 5270 C C . ILE A 1 656 ? -7.752 -4.456 -14.751 1.00 71.69 656 ILE A C 1
ATOM 5272 O O . ILE A 1 656 ? -6.939 -3.551 -14.940 1.00 71.69 656 ILE A O 1
ATOM 5276 N N . LYS A 1 657 ? -9.065 -4.271 -14.941 1.00 64.88 657 LYS A N 1
ATOM 5277 C CA . LYS A 1 657 ? -9.656 -2.985 -15.350 1.00 64.88 657 LYS A CA 1
ATOM 5278 C C . LYS A 1 657 ? -9.730 -2.000 -14.175 1.00 64.88 657 LYS A C 1
ATOM 5280 O O . LYS A 1 657 ? -9.276 -0.864 -14.304 1.00 64.88 657 LYS A O 1
ATOM 5285 N N . GLU A 1 658 ? -10.249 -2.432 -13.027 1.00 54.66 658 GLU A N 1
ATOM 5286 C CA . GLU A 1 658 ? -10.459 -1.611 -11.824 1.00 54.66 658 GLU A CA 1
ATOM 5287 C C . GLU A 1 658 ? -9.150 -1.227 -11.117 1.00 54.66 658 GLU A C 1
ATOM 5289 O O . GLU A 1 658 ? -9.066 -0.148 -10.521 1.00 54.66 658 GLU A O 1
ATOM 5294 N N . SER A 1 659 ? -8.082 -2.032 -11.245 1.00 52.94 659 SER A N 1
ATOM 5295 C CA . SER A 1 659 ? -6.766 -1.713 -10.663 1.00 52.94 659 SER A CA 1
ATOM 5296 C C . SER A 1 659 ? -6.132 -0.438 -11.225 1.00 52.94 659 SER A C 1
ATOM 5298 O O . SER A 1 659 ? -5.187 0.094 -10.636 1.00 52.94 659 SER A O 1
ATOM 5300 N N . THR A 1 660 ? -6.649 0.090 -12.336 1.00 45.88 660 THR A N 1
ATOM 5301 C CA . THR A 1 660 ? -6.227 1.390 -12.868 1.00 45.88 660 THR A CA 1
ATOM 5302 C C . THR A 1 660 ? -6.700 2.568 -12.006 1.00 45.88 660 THR A C 1
ATOM 5304 O O . THR A 1 660 ? -6.130 3.652 -12.120 1.00 45.88 660 THR A O 1
ATOM 5307 N N . GLN A 1 661 ? -7.680 2.366 -11.110 1.00 43.94 661 GLN A N 1
ATOM 5308 C CA . GLN A 1 661 ? -8.320 3.438 -10.340 1.00 43.94 661 GLN A CA 1
ATOM 5309 C C . GLN A 1 661 ? -8.187 3.302 -8.808 1.00 43.94 661 GLN A C 1
ATOM 5311 O O . GLN A 1 661 ? -7.990 4.337 -8.179 1.00 43.94 661 GLN A O 1
ATOM 5316 N N . ASN A 1 662 ? -8.228 2.102 -8.193 1.00 46.94 662 ASN A N 1
ATOM 5317 C CA . ASN A 1 662 ? -8.096 1.900 -6.726 1.00 46.94 662 ASN A CA 1
ATOM 5318 C C . ASN A 1 662 ? -7.638 0.471 -6.324 1.00 46.94 662 ASN A C 1
ATOM 5320 O O . ASN A 1 662 ? -7.616 -0.431 -7.156 1.00 46.94 662 ASN A O 1
ATOM 5324 N N . ASP A 1 663 ? -7.269 0.263 -5.047 1.00 53.59 663 ASP A N 1
ATOM 5325 C CA . ASP A 1 663 ? -7.040 -1.077 -4.466 1.00 53.59 663 ASP A CA 1
ATOM 5326 C C . ASP A 1 663 ? -8.385 -1.782 -4.207 1.00 53.59 663 ASP A C 1
ATOM 5328 O O . ASP A 1 663 ? -9.260 -1.211 -3.550 1.00 53.59 663 ASP A O 1
ATOM 5332 N N . ILE A 1 664 ? -8.540 -3.032 -4.655 1.00 66.69 664 ILE A N 1
ATOM 5333 C CA . ILE A 1 664 ? -9.755 -3.822 -4.398 1.00 66.69 664 ILE A CA 1
ATOM 5334 C C . ILE A 1 664 ? -9.602 -4.533 -3.057 1.00 66.69 664 ILE A C 1
ATOM 5336 O O . ILE A 1 664 ? -8.668 -5.315 -2.881 1.00 66.69 664 ILE A O 1
ATOM 5340 N N . ILE A 1 665 ? -10.501 -4.260 -2.108 1.00 65.00 665 ILE A N 1
ATOM 5341 C CA . ILE A 1 665 ? -10.545 -4.934 -0.804 1.00 65.00 665 ILE A CA 1
ATOM 5342 C C . ILE A 1 665 ? -11.425 -6.175 -0.936 1.00 65.00 665 ILE A C 1
ATOM 5344 O O . ILE A 1 665 ? -12.610 -6.059 -1.241 1.00 65.00 665 ILE A O 1
ATOM 5348 N N . ILE A 1 666 ? -10.854 -7.345 -0.667 1.00 78.25 666 ILE A N 1
ATOM 5349 C CA . ILE A 1 666 ? -11.518 -8.638 -0.798 1.00 78.25 666 ILE A CA 1
ATOM 5350 C C . ILE A 1 666 ? -11.542 -9.324 0.571 1.00 78.25 666 ILE A C 1
ATOM 5352 O O . ILE A 1 666 ? -10.568 -9.300 1.328 1.00 78.25 666 ILE A O 1
ATOM 5356 N N . CYS A 1 667 ? -12.693 -9.904 0.901 1.00 77.50 667 CYS A N 1
ATOM 5357 C CA . CYS A 1 667 ? -12.933 -10.647 2.128 1.00 77.50 667 CYS A CA 1
ATOM 5358 C C . CYS A 1 667 ? -13.472 -12.023 1.746 1.00 77.50 667 CYS A C 1
ATOM 5360 O O . CYS A 1 667 ? -14.605 -12.123 1.281 1.00 77.50 667 CYS A O 1
ATOM 5362 N N . GLU A 1 668 ? -12.666 -13.064 1.938 1.00 84.56 668 GLU A N 1
ATOM 5363 C CA . GLU A 1 668 ? -13.008 -14.430 1.535 1.00 84.56 668 GLU A CA 1
ATOM 5364 C C . GLU A 1 668 ? -13.166 -15.349 2.739 1.00 84.56 668 GLU A C 1
ATOM 5366 O O . GLU A 1 668 ? -12.396 -15.283 3.702 1.00 84.56 668 GLU A O 1
ATOM 5371 N N . LYS A 1 669 ? -14.161 -16.238 2.671 1.00 90.62 669 LYS A N 1
ATOM 5372 C CA . LYS A 1 669 ? -14.325 -17.310 3.657 1.00 90.62 669 LYS A CA 1
ATOM 5373 C C . LYS A 1 669 ? -13.296 -18.401 3.400 1.00 90.62 669 LYS A C 1
ATOM 5375 O O . LYS A 1 669 ? -13.066 -18.792 2.257 1.00 90.62 669 LYS A O 1
ATOM 5380 N N . LEU A 1 670 ? -12.709 -18.916 4.472 1.00 90.62 670 LEU A N 1
ATOM 5381 C CA . LEU A 1 670 ? -11.827 -20.070 4.388 1.00 90.62 670 LEU A CA 1
ATOM 5382 C C . LEU A 1 670 ? -12.650 -21.358 4.282 1.00 90.62 670 LEU A C 1
ATOM 5384 O O . LEU A 1 670 ? -13.786 -21.435 4.747 1.00 90.62 670 LEU A O 1
ATOM 5388 N N . SER A 1 671 ? -12.055 -22.388 3.688 1.00 89.75 671 SER A N 1
ATOM 5389 C CA . SER A 1 671 ? -12.673 -23.699 3.449 1.00 89.75 671 SER A CA 1
ATOM 5390 C C . SER A 1 671 ? -13.106 -24.456 4.707 1.00 89.75 671 SER A C 1
ATOM 5392 O O . SER A 1 671 ? -13.854 -25.427 4.597 1.00 89.75 671 SER A O 1
ATOM 5394 N N . VAL A 1 672 ? -12.651 -24.032 5.888 1.00 86.19 672 VAL A N 1
ATOM 5395 C CA . VAL A 1 672 ? -12.990 -24.655 7.170 1.00 86.19 672 VAL A CA 1
ATOM 5396 C C . VAL A 1 672 ? -13.738 -23.666 8.061 1.00 86.19 672 VAL A C 1
ATOM 5398 O O . VAL A 1 672 ? -14.959 -23.735 8.164 1.00 86.19 672 VAL A O 1
ATOM 5401 N N . GLU A 1 673 ? -13.011 -22.750 8.699 1.00 83.19 673 GLU A N 1
ATOM 5402 C CA . GLU A 1 673 ? -13.550 -21.727 9.593 1.00 83.19 673 GLU A CA 1
ATOM 5403 C C . GLU A 1 673 ? -12.700 -20.461 9.472 1.00 83.19 673 GLU A C 1
ATOM 5405 O O . GLU A 1 673 ? -11.502 -20.529 9.185 1.00 83.19 673 GLU A O 1
ATOM 5410 N N . GLY A 1 674 ? -13.329 -19.311 9.681 1.00 86.38 674 GLY A N 1
ATOM 5411 C CA . GLY A 1 674 ? -12.678 -18.017 9.584 1.00 86.38 674 GLY A CA 1
ATOM 5412 C C . GLY A 1 674 ? -12.690 -17.405 8.189 1.00 86.38 674 GLY A C 1
ATOM 5413 O O . GLY A 1 674 ? -13.227 -17.945 7.217 1.00 86.38 674 GLY A O 1
ATOM 5414 N N . GLN A 1 675 ? -12.135 -16.204 8.113 1.00 90.31 675 GLN A N 1
ATOM 5415 C CA . GLN A 1 675 ? -12.100 -15.377 6.910 1.00 90.31 675 GLN A CA 1
ATOM 5416 C C . GLN A 1 675 ? -10.720 -14.758 6.749 1.00 90.31 675 GLN A C 1
ATOM 5418 O O . GLN A 1 675 ? -10.068 -14.428 7.738 1.00 90.31 675 GLN A O 1
ATOM 5423 N N . ILE A 1 676 ? -10.287 -14.555 5.509 1.00 89.75 676 ILE A N 1
ATOM 5424 C CA . ILE A 1 676 ? -9.067 -13.818 5.184 1.00 89.75 676 ILE A CA 1
ATOM 5425 C C . ILE A 1 676 ? -9.417 -12.525 4.448 1.00 89.75 676 ILE A C 1
ATOM 5427 O O . ILE A 1 676 ? -10.233 -12.499 3.528 1.00 89.75 676 ILE A O 1
ATOM 5431 N N . HIS A 1 677 ? -8.782 -11.437 4.871 1.00 88.44 677 HIS A N 1
ATOM 5432 C CA . HIS A 1 677 ? -8.898 -10.117 4.275 1.00 88.44 677 HIS A CA 1
ATOM 5433 C C . HIS A 1 677 ? -7.606 -9.784 3.539 1.00 88.44 677 HIS A C 1
ATOM 5435 O O . HIS A 1 677 ? -6.519 -9.785 4.129 1.00 88.44 677 HIS A O 1
ATOM 5441 N N . TYR A 1 678 ? -7.725 -9.437 2.265 1.00 89.69 678 TYR A N 1
ATOM 5442 C CA . TYR A 1 678 ? -6.593 -8.999 1.466 1.00 89.69 678 TYR A CA 1
ATOM 5443 C C . TYR A 1 678 ? -6.991 -7.911 0.475 1.00 89.69 678 TYR A C 1
ATOM 5445 O O . TYR A 1 678 ? -8.165 -7.728 0.162 1.00 89.69 678 TYR A O 1
ATOM 5453 N N . LYS A 1 679 ? -6.003 -7.154 -0.004 1.00 88.88 679 LYS A N 1
ATOM 5454 C CA . LYS A 1 679 ? -6.184 -6.221 -1.119 1.00 88.88 679 LYS A CA 1
ATOM 5455 C C . LYS A 1 679 ? -5.401 -6.698 -2.320 1.00 88.88 679 LYS A C 1
ATOM 5457 O O . LYS A 1 679 ? -4.287 -7.179 -2.142 1.00 88.88 679 LYS A O 1
ATOM 5462 N N . ALA A 1 680 ? -5.938 -6.537 -3.519 1.00 88.69 680 ALA A N 1
ATOM 5463 C CA . ALA A 1 680 ? -5.245 -6.921 -4.741 1.00 88.69 680 ALA A CA 1
ATOM 5464 C C . ALA A 1 680 ? -5.215 -5.768 -5.744 1.00 88.69 680 ALA A C 1
ATOM 5466 O O . ALA A 1 680 ? -6.196 -5.040 -5.911 1.00 88.69 680 ALA A O 1
ATOM 5467 N N . LYS A 1 681 ? -4.075 -5.620 -6.423 1.00 86.81 681 LYS A N 1
ATOM 5468 C CA . LYS A 1 681 ? -3.892 -4.663 -7.512 1.00 86.81 681 LYS A CA 1
ATOM 5469 C C . LYS A 1 681 ? -3.025 -5.261 -8.613 1.00 86.81 681 LYS A C 1
ATOM 5471 O O . LYS A 1 681 ? -1.924 -5.735 -8.340 1.00 86.81 681 LYS A O 1
ATOM 5476 N N . PHE A 1 682 ? -3.512 -5.225 -9.851 1.00 86.25 682 PHE A N 1
ATOM 5477 C CA . PHE A 1 682 ? -2.762 -5.678 -11.020 1.00 86.25 682 PHE A CA 1
ATOM 5478 C C . PHE A 1 682 ? -1.849 -4.584 -11.578 1.00 86.25 682 PHE A C 1
ATOM 5480 O O . PHE A 1 682 ? -2.273 -3.436 -11.735 1.00 86.25 682 PHE A O 1
ATOM 5487 N N . PHE A 1 683 ? -0.630 -4.978 -11.947 1.00 83.25 683 PHE A N 1
ATOM 5488 C CA . PHE A 1 683 ? 0.335 -4.165 -12.677 1.00 83.25 683 PHE A CA 1
ATOM 5489 C C . PHE A 1 683 ? 0.804 -4.902 -13.930 1.00 83.25 683 PHE A C 1
ATOM 5491 O O . PHE A 1 683 ? 1.229 -6.055 -13.857 1.00 83.25 683 PHE A O 1
ATOM 5498 N N . SER A 1 684 ? 0.760 -4.222 -15.076 1.00 77.50 684 SER A N 1
ATOM 5499 C CA . SER A 1 684 ? 1.341 -4.742 -16.316 1.00 77.50 684 SER A CA 1
ATOM 5500 C C . SER A 1 684 ? 2.863 -4.683 -16.229 1.00 77.50 684 SER A C 1
ATOM 5502 O O . SER A 1 684 ? 3.416 -3.662 -15.815 1.00 77.50 684 SER A O 1
ATOM 5504 N N . LEU A 1 685 ? 3.539 -5.751 -16.644 1.00 76.69 685 LEU A N 1
ATOM 5505 C CA . LEU A 1 685 ? 4.992 -5.766 -16.749 1.00 76.69 685 LEU A CA 1
ATOM 5506 C C . LEU A 1 685 ? 5.419 -5.278 -18.133 1.00 76.69 685 LEU A C 1
ATOM 5508 O O . LEU A 1 685 ? 4.742 -5.511 -19.134 1.00 76.69 685 LEU A O 1
ATOM 5512 N N . GLU A 1 686 ? 6.559 -4.596 -18.175 1.00 72.25 686 GLU A N 1
ATOM 5513 C CA . GLU A 1 686 ? 7.273 -4.326 -19.418 1.00 72.25 686 GLU A CA 1
ATOM 5514 C C . GLU A 1 686 ? 8.409 -5.350 -19.557 1.00 72.25 686 GLU A C 1
ATOM 5516 O O . GLU A 1 686 ? 9.051 -5.679 -18.552 1.00 72.25 686 GLU A O 1
ATOM 5521 N N . PRO A 1 687 ? 8.678 -5.870 -20.766 1.00 67.25 687 PRO A N 1
ATOM 5522 C CA . PRO A 1 687 ? 9.796 -6.780 -20.979 1.00 67.25 687 PRO A CA 1
ATOM 5523 C C . PRO A 1 687 ? 11.132 -6.091 -20.667 1.00 67.25 687 PRO A C 1
ATOM 5525 O O . PRO A 1 687 ? 11.312 -4.902 -20.941 1.00 67.25 687 PRO A O 1
ATOM 5528 N N . ILE A 1 688 ? 12.083 -6.851 -20.111 1.00 67.31 688 ILE A N 1
ATOM 5529 C CA . ILE A 1 688 ? 13.452 -6.359 -19.884 1.00 67.31 688 ILE A CA 1
ATOM 5530 C C . ILE A 1 688 ? 14.078 -6.074 -21.247 1.00 67.31 688 ILE A C 1
ATOM 5532 O O . ILE A 1 688 ? 14.002 -6.943 -22.123 1.00 67.31 688 ILE A O 1
ATOM 5536 N N . PRO A 1 689 ? 14.726 -4.912 -21.430 1.00 64.19 689 PRO A N 1
ATOM 5537 C CA . PRO A 1 689 ? 15.563 -4.684 -22.594 1.00 64.19 689 PRO A CA 1
ATOM 5538 C C . PRO A 1 689 ? 16.576 -5.822 -22.734 1.00 64.19 689 PRO A C 1
ATOM 5540 O O . PRO A 1 689 ? 17.261 -6.173 -21.773 1.00 64.19 689 PRO A O 1
ATOM 5543 N N . GLN A 1 690 ? 16.671 -6.410 -23.923 1.00 70.25 690 GLN A N 1
ATOM 5544 C CA . GLN A 1 690 ? 17.734 -7.372 -24.187 1.00 70.25 690 GLN A CA 1
ATOM 5545 C C . GLN A 1 690 ? 19.094 -6.661 -24.079 1.00 70.25 690 GLN A C 1
ATOM 5547 O O . GLN A 1 690 ? 19.194 -5.477 -24.420 1.00 70.25 690 GLN A O 1
ATOM 5552 N N . PRO A 1 691 ? 20.139 -7.349 -23.603 1.00 75.38 691 PRO A N 1
ATOM 5553 C CA . PRO A 1 691 ? 21.474 -6.785 -23.540 1.00 75.38 691 PRO A CA 1
ATOM 5554 C C . PRO A 1 691 ? 21.960 -6.455 -24.954 1.00 75.38 691 PRO A C 1
ATOM 5556 O O . PRO A 1 691 ? 22.018 -7.307 -25.835 1.00 75.38 691 PRO A O 1
ATOM 5559 N N . THR A 1 692 ? 22.278 -5.183 -25.173 1.00 76.56 692 THR A N 1
ATOM 5560 C CA . THR A 1 692 ? 22.817 -4.655 -26.433 1.00 76.56 692 THR A CA 1
ATOM 5561 C C . THR A 1 692 ? 24.141 -3.946 -26.160 1.00 76.56 692 THR A C 1
ATOM 5563 O O . THR A 1 692 ? 24.311 -3.443 -25.049 1.00 76.56 692 THR A O 1
ATOM 5566 N N . PRO A 1 693 ? 25.035 -3.780 -27.153 1.00 73.81 693 PRO A N 1
ATOM 5567 C CA . PRO A 1 693 ? 26.252 -2.974 -26.988 1.00 73.81 693 PRO A CA 1
ATOM 5568 C C . PRO A 1 693 ? 25.991 -1.564 -26.423 1.00 73.81 693 PRO A C 1
ATOM 5570 O O . PRO A 1 693 ? 26.796 -1.046 -25.658 1.00 73.81 693 PRO A O 1
ATOM 5573 N N . ASP A 1 694 ? 24.824 -0.984 -26.726 1.00 72.75 694 ASP A N 1
ATOM 5574 C CA . ASP A 1 694 ? 24.379 0.333 -26.253 1.00 72.75 694 ASP A CA 1
ATOM 5575 C C . ASP A 1 694 ? 23.493 0.287 -24.987 1.00 72.75 694 ASP A C 1
ATOM 5577 O O . ASP A 1 694 ? 22.764 1.238 -24.705 1.00 72.75 694 ASP A O 1
ATOM 5581 N N . PHE A 1 695 ? 23.518 -0.796 -24.200 1.00 76.38 695 PHE A N 1
ATOM 5582 C CA . PHE A 1 695 ? 22.609 -1.017 -23.059 1.00 76.38 695 PHE A CA 1
ATOM 5583 C C . PHE A 1 695 ? 22.502 0.189 -22.105 1.00 76.38 695 PHE A C 1
ATOM 5585 O O . PHE A 1 695 ? 21.401 0.648 -21.803 1.00 76.38 695 PHE A O 1
ATOM 5592 N N . LEU A 1 696 ? 23.633 0.771 -21.695 1.00 74.88 696 LEU A N 1
ATOM 5593 C CA . LEU A 1 696 ? 23.649 1.939 -20.803 1.00 74.88 696 LEU A CA 1
ATOM 5594 C C . LEU A 1 696 ? 23.118 3.213 -21.461 1.00 74.88 696 LEU A C 1
ATOM 5596 O O . LEU A 1 696 ? 22.517 4.052 -20.793 1.00 74.88 696 LEU A O 1
ATOM 5600 N N . LYS A 1 697 ? 23.320 3.369 -22.770 1.00 73.12 697 LYS A N 1
ATOM 5601 C CA . LYS A 1 697 ? 22.772 4.496 -23.528 1.00 73.12 697 LYS A CA 1
ATOM 5602 C C . LYS A 1 697 ? 21.248 4.383 -23.614 1.00 73.12 697 LYS A C 1
ATOM 5604 O O . LYS A 1 697 ? 20.557 5.355 -23.325 1.00 73.12 697 LYS A O 1
ATOM 5609 N N . ASN A 1 698 ? 20.739 3.182 -23.883 1.00 70.19 698 ASN A N 1
ATOM 5610 C CA . ASN A 1 698 ? 19.304 2.894 -23.907 1.00 70.19 698 ASN A CA 1
ATOM 5611 C C . ASN A 1 698 ? 18.656 3.124 -22.531 1.00 70.19 698 ASN A C 1
ATOM 5613 O O . ASN A 1 698 ? 17.560 3.672 -22.452 1.00 70.19 698 ASN A O 1
ATOM 5617 N N . LEU A 1 699 ? 19.353 2.783 -21.440 1.00 71.06 699 LEU A N 1
ATOM 5618 C CA . LEU A 1 699 ? 18.891 3.068 -20.076 1.00 71.06 699 LEU A CA 1
ATOM 5619 C C . LEU A 1 699 ? 18.873 4.563 -19.729 1.00 71.06 699 LEU A C 1
ATOM 5621 O O . LEU A 1 699 ? 18.045 4.981 -18.925 1.00 71.06 699 LEU A O 1
ATOM 5625 N N . LYS A 1 700 ? 19.746 5.387 -20.323 1.00 72.00 700 LYS A N 1
ATOM 5626 C CA . LYS A 1 700 ? 19.683 6.853 -20.158 1.00 72.00 700 LYS A CA 1
ATOM 5627 C C . LYS A 1 700 ? 18.452 7.449 -20.843 1.00 72.00 700 LYS A C 1
ATOM 5629 O O . LYS A 1 700 ? 17.884 8.407 -20.331 1.00 72.00 700 LYS A O 1
ATOM 5634 N N . GLU A 1 701 ? 18.042 6.885 -21.977 1.00 71.25 701 GLU A N 1
ATOM 5635 C CA . GLU A 1 701 ? 16.838 7.308 -22.704 1.00 71.25 701 GLU A CA 1
ATOM 5636 C C . GLU A 1 701 ? 15.552 6.783 -22.045 1.00 71.25 701 GLU A C 1
ATOM 5638 O O . GLU A 1 701 ? 14.556 7.504 -21.970 1.00 71.25 701 GLU A O 1
ATOM 5643 N N . LYS A 1 702 ? 15.578 5.550 -21.522 1.00 71.69 702 LYS A N 1
ATOM 5644 C CA . LYS A 1 702 ? 14.467 4.929 -20.792 1.00 71.69 702 LYS A CA 1
ATOM 5645 C C . LYS A 1 702 ? 14.970 4.269 -19.496 1.00 71.69 702 LYS A C 1
ATOM 5647 O O . LYS A 1 702 ? 15.313 3.084 -19.512 1.00 71.69 702 LYS A O 1
ATOM 5652 N N . PRO A 1 703 ? 15.004 5.006 -18.370 1.00 78.31 703 PRO A N 1
ATOM 5653 C CA . PRO A 1 703 ? 15.500 4.475 -17.107 1.00 78.31 703 PRO A CA 1
ATOM 5654 C C . PRO A 1 703 ? 14.561 3.420 -16.524 1.00 78.31 703 PRO A C 1
ATOM 5656 O O . PRO A 1 703 ? 13.361 3.381 -16.817 1.00 78.31 703 PRO A O 1
ATOM 5659 N N . PHE A 1 704 ? 15.113 2.574 -15.653 1.00 82.44 704 PHE A N 1
ATOM 5660 C CA . PHE A 1 704 ? 14.326 1.606 -14.902 1.00 82.44 704 PHE A CA 1
ATOM 5661 C C . PHE A 1 704 ? 13.244 2.297 -14.068 1.00 82.44 704 PHE A C 1
ATOM 5663 O O . PHE A 1 704 ? 13.447 3.364 -13.487 1.00 82.44 704 PHE A O 1
ATOM 5670 N N . ASN A 1 705 ? 12.080 1.663 -14.001 1.00 81.50 705 ASN A N 1
ATOM 5671 C CA . ASN A 1 705 ? 10.885 2.225 -13.389 1.00 81.50 705 ASN A CA 1
ATOM 5672 C C . ASN A 1 705 ? 10.228 1.209 -12.442 1.00 81.50 705 ASN A C 1
ATOM 5674 O O . ASN A 1 705 ? 10.766 0.134 -12.162 1.00 81.50 705 ASN A O 1
ATOM 5678 N N . LEU A 1 706 ? 9.045 1.546 -11.935 1.00 80.50 706 LEU A N 1
ATOM 5679 C CA . LEU A 1 706 ? 8.307 0.681 -11.019 1.00 80.50 706 LEU A CA 1
ATOM 5680 C C . LEU A 1 706 ? 7.945 -0.689 -11.635 1.00 80.50 706 LEU A C 1
ATOM 5682 O O . LEU A 1 706 ? 7.944 -1.695 -10.926 1.00 80.50 706 LEU A O 1
ATOM 5686 N N . SER A 1 707 ? 7.730 -0.772 -12.952 1.00 80.56 707 SER A N 1
ATOM 5687 C CA . SER A 1 707 ? 7.522 -2.050 -13.650 1.00 80.56 707 SER A CA 1
ATOM 5688 C C . SER A 1 707 ? 8.777 -2.929 -13.617 1.00 80.56 707 SER A C 1
ATOM 5690 O O . SER A 1 707 ? 8.668 -4.148 -13.478 1.00 80.56 707 SER A O 1
ATOM 5692 N N . THR A 1 708 ? 9.975 -2.330 -13.657 1.00 84.56 708 THR A N 1
ATOM 5693 C CA . THR A 1 708 ? 11.241 -3.052 -13.444 1.00 84.56 708 THR A CA 1
ATOM 5694 C C . THR A 1 708 ? 11.311 -3.645 -12.041 1.00 84.56 708 THR A C 1
ATOM 5696 O O . THR A 1 708 ? 11.685 -4.807 -11.887 1.00 84.56 708 THR A O 1
ATOM 5699 N N . PHE A 1 709 ? 10.923 -2.876 -11.016 1.00 85.69 709 PHE A N 1
ATOM 5700 C CA . PHE A 1 709 ? 10.863 -3.389 -9.647 1.00 85.69 709 PHE A CA 1
ATOM 5701 C C . PHE A 1 709 ? 9.953 -4.616 -9.565 1.00 85.69 709 PHE A C 1
ATOM 5703 O O . PHE A 1 709 ? 10.378 -5.656 -9.068 1.00 85.69 709 PHE A O 1
ATOM 5710 N N . TYR A 1 710 ? 8.730 -4.519 -10.085 1.00 85.19 710 TYR A N 1
ATOM 5711 C CA . TYR A 1 710 ? 7.772 -5.620 -10.046 1.00 85.19 710 TYR A CA 1
ATOM 5712 C C . TYR A 1 710 ? 8.299 -6.885 -10.703 1.00 85.19 710 TYR A C 1
ATOM 5714 O O . TYR A 1 710 ? 8.154 -7.970 -10.140 1.00 85.19 710 TYR A O 1
ATOM 5722 N N . LEU A 1 711 ? 8.999 -6.743 -11.824 1.00 83.31 711 LEU A N 1
ATOM 5723 C CA . LEU A 1 711 ? 9.662 -7.864 -12.458 1.00 83.31 711 LEU A CA 1
ATOM 5724 C C . LEU A 1 711 ? 10.774 -8.460 -11.586 1.00 83.31 711 LEU A C 1
ATOM 5726 O O . LEU A 1 711 ? 10.823 -9.677 -11.437 1.00 83.31 711 LEU A O 1
ATOM 5730 N N . ILE A 1 712 ? 11.622 -7.635 -10.962 1.00 87.19 712 ILE A N 1
ATOM 5731 C CA . ILE A 1 712 ? 12.649 -8.108 -10.020 1.00 87.19 712 ILE A CA 1
ATOM 5732 C C . ILE A 1 712 ? 12.005 -8.916 -8.899 1.00 87.19 712 ILE A C 1
ATOM 5734 O O . ILE A 1 712 ? 12.496 -9.994 -8.580 1.00 87.19 712 ILE A O 1
ATOM 5738 N N . VAL A 1 713 ? 10.885 -8.459 -8.329 1.00 83.56 713 VAL A N 1
ATOM 5739 C CA . VAL A 1 713 ? 10.226 -9.209 -7.251 1.00 83.56 713 VAL A CA 1
ATOM 5740 C C . VAL A 1 713 ? 9.766 -10.590 -7.705 1.00 83.56 713 VAL A C 1
ATOM 5742 O O . VAL A 1 713 ? 9.885 -11.534 -6.927 1.00 83.56 713 VAL A O 1
ATOM 5745 N N . THR A 1 714 ? 9.318 -10.745 -8.955 1.00 82.00 714 THR A N 1
ATOM 5746 C CA . THR A 1 714 ? 8.955 -12.073 -9.488 1.00 82.00 714 THR A CA 1
ATOM 5747 C C . THR A 1 714 ? 10.136 -13.049 -9.561 1.00 82.00 714 THR A C 1
ATOM 5749 O O . THR A 1 714 ? 9.924 -14.256 -9.632 1.00 82.00 714 THR A O 1
ATOM 5752 N N . LEU A 1 715 ? 11.378 -12.554 -9.509 1.00 87.12 715 LEU A N 1
ATOM 5753 C CA . LEU A 1 715 ? 12.587 -13.382 -9.470 1.00 87.12 715 LEU A CA 1
ATOM 5754 C C . LEU A 1 715 ? 12.960 -13.825 -8.041 1.00 87.12 715 LEU A C 1
ATOM 5756 O O . LEU A 1 715 ? 13.821 -14.693 -7.885 1.00 87.12 715 LEU A O 1
ATOM 5760 N N . GLN A 1 716 ? 12.345 -13.248 -6.998 1.00 90.00 716 GLN A N 1
ATOM 5761 C CA . GLN A 1 716 ? 12.647 -13.596 -5.608 1.00 90.00 716 GLN A CA 1
ATOM 5762 C C . GLN A 1 716 ? 11.978 -14.919 -5.220 1.00 90.00 716 GLN A C 1
ATOM 5764 O O . GLN A 1 716 ? 10.761 -15.066 -5.309 1.00 90.00 716 GLN A O 1
ATOM 5769 N N . LYS A 1 717 ? 12.755 -15.872 -4.703 1.00 86.44 717 LYS A N 1
ATOM 5770 C CA . LYS A 1 717 ? 12.221 -17.108 -4.116 1.00 86.44 717 LYS A CA 1
ATOM 5771 C C . LYS A 1 717 ? 11.638 -16.850 -2.714 1.00 86.44 717 LYS A C 1
ATOM 5773 O O . LYS A 1 717 ? 12.047 -15.901 -2.040 1.00 86.44 717 LYS A O 1
ATOM 5778 N N . PRO A 1 718 ? 10.731 -17.707 -2.201 1.00 80.19 718 PRO A N 1
ATOM 5779 C CA . PRO A 1 718 ? 10.099 -17.514 -0.886 1.00 80.19 718 PRO A CA 1
ATOM 5780 C C . PRO A 1 718 ? 11.073 -17.429 0.295 1.00 80.19 718 PRO A C 1
ATOM 5782 O O . PRO A 1 718 ? 10.768 -16.805 1.309 1.00 80.19 718 PRO A O 1
ATOM 5785 N N . ASN A 1 719 ? 12.251 -18.047 0.175 1.00 81.50 719 ASN A N 1
ATOM 5786 C CA . ASN A 1 719 ? 13.323 -17.966 1.169 1.00 81.50 719 ASN A CA 1
ATOM 5787 C C . ASN A 1 719 ? 14.047 -16.604 1.176 1.00 81.50 719 ASN A C 1
ATOM 5789 O O . ASN A 1 719 ? 14.908 -16.403 2.025 1.00 81.50 719 ASN A O 1
ATOM 5793 N N . GLY A 1 720 ? 13.704 -15.690 0.261 1.00 84.19 720 GLY A N 1
ATOM 5794 C CA . GLY A 1 720 ? 14.278 -14.354 0.119 1.00 84.19 720 GLY A CA 1
ATOM 5795 C C . GLY A 1 720 ? 15.396 -14.242 -0.918 1.00 84.19 720 GLY A C 1
ATOM 5796 O O . GLY A 1 720 ? 15.848 -13.126 -1.178 1.00 84.19 720 GLY A O 1
ATOM 5797 N N . SER A 1 721 ? 15.834 -15.352 -1.516 1.00 93.12 721 SER A N 1
ATOM 5798 C CA . SER A 1 721 ? 16.968 -15.372 -2.438 1.00 93.12 721 SER A CA 1
ATOM 5799 C C . SER A 1 721 ? 16.600 -14.960 -3.863 1.00 93.12 721 SER A C 1
ATOM 5801 O O . SER A 1 721 ? 15.440 -15.049 -4.265 1.00 93.12 721 SER A O 1
ATOM 5803 N N . PHE A 1 722 ? 17.603 -14.549 -4.641 1.00 94.94 722 PHE A N 1
ATOM 5804 C CA . PHE A 1 722 ? 17.482 -14.300 -6.080 1.00 94.94 722 PHE A CA 1
ATOM 5805 C C . PHE A 1 722 ? 18.383 -15.263 -6.853 1.00 94.94 722 PHE A C 1
ATOM 5807 O O . PHE A 1 722 ? 19.564 -14.965 -7.032 1.00 94.94 722 PHE A O 1
ATOM 5814 N N . PRO A 1 723 ? 17.880 -16.431 -7.285 1.00 94.12 723 PRO A N 1
ATOM 5815 C CA . PRO A 1 723 ? 18.658 -17.365 -8.086 1.00 94.12 723 PRO A CA 1
ATOM 5816 C C . PRO A 1 723 ? 19.094 -16.762 -9.422 1.00 94.12 723 PRO A C 1
ATOM 5818 O O . PRO A 1 723 ? 18.394 -15.949 -10.029 1.00 94.12 723 PRO A O 1
ATOM 5821 N N . SER A 1 724 ? 20.253 -17.212 -9.891 1.00 91.94 724 SER A N 1
ATOM 5822 C CA . SER A 1 724 ? 20.782 -16.856 -11.204 1.00 91.94 724 SER A CA 1
ATOM 5823 C C . SER A 1 724 ? 19.808 -17.264 -12.321 1.00 91.94 724 SER A C 1
ATOM 5825 O O . SER A 1 724 ? 19.282 -18.376 -12.309 1.00 91.94 724 SER A O 1
ATOM 5827 N N . SER A 1 725 ? 19.530 -16.359 -13.263 1.00 90.81 725 SER A N 1
ATOM 5828 C CA . SER A 1 725 ? 18.626 -16.587 -14.402 1.00 90.81 725 SER A CA 1
ATOM 5829 C C . SER A 1 725 ? 18.926 -15.614 -15.541 1.00 90.81 725 SER A C 1
ATOM 5831 O O . SER A 1 725 ? 19.486 -14.545 -15.294 1.00 90.81 725 SER A O 1
ATOM 5833 N N . ASP A 1 726 ? 18.527 -15.946 -16.772 1.00 87.69 726 ASP A N 1
ATOM 5834 C CA . ASP A 1 726 ? 18.743 -15.074 -17.942 1.00 87.69 726 ASP A CA 1
ATOM 5835 C C . ASP A 1 726 ? 18.064 -13.712 -17.759 1.00 87.69 726 ASP A C 1
ATOM 5837 O O . ASP A 1 726 ? 18.640 -12.670 -18.052 1.00 87.69 726 ASP A O 1
ATOM 5841 N N . LYS A 1 727 ? 16.864 -13.699 -17.160 1.00 86.00 727 LYS A N 1
ATOM 5842 C CA . LYS A 1 727 ? 16.156 -12.460 -16.806 1.00 86.00 727 LYS A CA 1
ATOM 5843 C C . LYS A 1 727 ? 16.973 -11.594 -15.848 1.00 86.00 727 LYS A C 1
ATOM 5845 O O . LYS A 1 727 ? 17.044 -10.386 -16.042 1.00 86.00 727 LYS A O 1
ATOM 5850 N N . LEU A 1 728 ? 17.589 -12.201 -14.831 1.00 90.81 728 LEU A N 1
ATOM 5851 C CA . LEU A 1 728 ? 18.454 -11.479 -13.901 1.00 90.81 728 LEU A CA 1
ATOM 5852 C C . LEU A 1 728 ? 19.700 -10.955 -14.621 1.00 90.81 728 LEU A C 1
ATOM 5854 O O . LEU A 1 728 ? 20.034 -9.792 -14.446 1.00 90.81 728 LEU A O 1
ATOM 5858 N N . ALA A 1 729 ? 20.344 -11.765 -15.463 1.00 90.50 729 ALA A N 1
ATOM 5859 C CA . ALA A 1 729 ? 21.514 -11.346 -16.236 1.00 90.50 729 ALA A CA 1
ATOM 5860 C C . ALA A 1 729 ? 21.211 -10.142 -17.146 1.00 90.50 729 ALA A C 1
ATOM 5862 O O . ALA A 1 729 ? 21.959 -9.162 -17.148 1.00 90.50 729 ALA A O 1
ATOM 5863 N N . ASN A 1 730 ? 20.059 -10.161 -17.819 1.00 87.88 730 ASN A N 1
ATOM 5864 C CA . ASN A 1 730 ? 19.605 -9.076 -18.683 1.00 87.88 730 ASN A CA 1
ATOM 5865 C C . ASN A 1 730 ? 19.391 -7.756 -17.920 1.00 87.88 730 ASN A C 1
ATOM 5867 O O . ASN A 1 730 ? 19.683 -6.697 -18.471 1.00 87.88 730 ASN A O 1
ATOM 5871 N N . LEU A 1 731 ? 18.947 -7.788 -16.650 1.00 87.88 731 LEU A N 1
ATOM 5872 C CA . LEU A 1 731 ? 18.846 -6.571 -15.816 1.00 87.88 731 LEU A CA 1
ATOM 5873 C C . LEU A 1 731 ? 20.193 -5.862 -15.655 1.00 87.88 731 LEU A C 1
ATOM 5875 O O . LEU A 1 731 ? 20.229 -4.645 -15.500 1.00 87.88 731 LEU A O 1
ATOM 5879 N N . PHE A 1 732 ? 21.281 -6.625 -15.690 1.00 89.06 732 PHE A N 1
ATOM 5880 C CA . PHE A 1 732 ? 22.651 -6.143 -15.568 1.00 89.06 732 PHE A CA 1
ATOM 5881 C C . PHE A 1 732 ? 23.339 -5.949 -16.928 1.00 89.06 732 PHE A C 1
ATOM 5883 O O . PHE A 1 732 ? 24.530 -5.664 -16.966 1.00 89.06 732 PHE A O 1
ATOM 5890 N N . GLY A 1 733 ? 22.616 -6.098 -18.045 1.00 87.06 733 GLY A N 1
ATOM 5891 C CA . GLY A 1 733 ? 23.176 -5.929 -19.387 1.00 87.06 733 GLY A CA 1
ATOM 5892 C C . GLY A 1 733 ? 24.010 -7.115 -19.882 1.00 87.06 733 GLY A C 1
ATOM 5893 O O . GLY A 1 733 ? 24.779 -6.960 -20.827 1.00 87.06 733 GLY A O 1
ATOM 5894 N N . TYR A 1 734 ? 23.847 -8.304 -19.293 1.00 88.19 734 TYR A N 1
ATOM 5895 C CA . TYR A 1 734 ? 24.569 -9.517 -19.686 1.00 88.19 734 TYR A CA 1
ATOM 5896 C C . TYR A 1 734 ? 23.657 -10.545 -20.357 1.00 88.19 734 TYR A C 1
ATOM 5898 O O . TYR A 1 734 ? 22.618 -10.901 -19.823 1.00 88.19 734 TYR A O 1
ATOM 5906 N N . GLU A 1 735 ? 24.108 -11.099 -21.487 1.00 84.56 735 GLU A N 1
ATOM 5907 C CA . GLU A 1 735 ? 23.392 -12.124 -22.278 1.00 84.56 735 GLU A CA 1
ATOM 5908 C C . GLU A 1 735 ? 23.265 -13.486 -21.592 1.00 84.56 735 GLU A C 1
ATOM 5910 O O . GLU A 1 735 ? 22.525 -14.347 -22.058 1.00 84.56 735 GLU A O 1
ATOM 5915 N N . SER A 1 736 ? 24.048 -13.733 -20.540 1.00 90.31 736 SER A N 1
ATOM 5916 C CA . SER A 1 736 ? 23.973 -14.996 -19.816 1.00 90.31 736 SER A CA 1
ATOM 5917 C C . SER A 1 736 ? 24.356 -14.822 -18.349 1.00 90.31 736 SER A C 1
ATOM 5919 O O . SER A 1 736 ? 25.209 -13.982 -18.030 1.00 90.31 736 SER A O 1
ATOM 5921 N N . PRO A 1 737 ? 23.816 -15.662 -17.454 1.00 93.44 737 PRO A N 1
ATOM 5922 C CA . PRO A 1 737 ? 24.123 -15.579 -16.035 1.00 93.44 737 PRO A CA 1
ATOM 5923 C C . PRO A 1 737 ? 25.577 -15.943 -15.726 1.00 93.44 737 PRO A C 1
ATOM 5925 O O . PRO A 1 737 ? 26.150 -15.422 -14.775 1.00 93.44 737 PRO A O 1
ATOM 5928 N N . VAL A 1 738 ? 26.198 -16.789 -16.555 1.00 94.00 738 VAL A N 1
ATOM 5929 C CA . VAL A 1 738 ? 27.614 -17.164 -16.428 1.00 94.00 738 VAL A CA 1
ATOM 5930 C C . VAL A 1 738 ? 28.512 -15.933 -16.561 1.00 94.00 738 VAL A C 1
ATOM 5932 O O . VAL A 1 738 ? 29.316 -15.679 -15.671 1.00 94.00 738 VAL A O 1
ATOM 5935 N N . LYS A 1 739 ? 28.310 -15.114 -17.606 1.00 92.50 739 LYS A N 1
ATOM 5936 C CA . LYS A 1 739 ? 29.100 -13.889 -17.827 1.00 92.50 739 LYS A CA 1
ATOM 5937 C C . LYS A 1 739 ? 28.967 -12.895 -16.662 1.00 92.50 739 LYS A C 1
ATOM 5939 O O . LYS A 1 739 ? 29.962 -12.307 -16.250 1.00 92.50 739 LYS A O 1
ATOM 5944 N N . LEU A 1 740 ? 27.759 -12.733 -16.112 1.00 93.75 740 LEU A N 1
ATOM 5945 C CA . LEU A 1 740 ? 27.528 -11.866 -14.949 1.00 93.75 740 LEU A CA 1
ATOM 5946 C C . LEU A 1 740 ? 28.251 -12.389 -13.695 1.00 93.75 740 LEU A C 1
ATOM 5948 O O . LEU A 1 740 ? 28.867 -11.623 -12.957 1.00 93.75 740 LEU A O 1
ATOM 5952 N N . LEU A 1 741 ? 28.190 -13.699 -13.448 1.00 94.38 741 LEU A N 1
ATOM 5953 C CA . LEU A 1 741 ? 28.874 -14.317 -12.313 1.00 94.38 741 LEU A CA 1
ATOM 5954 C C . LEU A 1 741 ? 30.399 -14.257 -12.454 1.00 94.38 741 LEU A C 1
ATOM 5956 O O . LEU A 1 741 ? 31.088 -14.137 -11.444 1.00 94.38 741 LEU A O 1
ATOM 5960 N N . ASP A 1 742 ? 30.936 -14.312 -13.671 1.00 93.94 742 ASP A N 1
ATOM 5961 C CA . ASP A 1 742 ? 32.372 -14.153 -13.910 1.00 93.94 742 ASP A CA 1
ATOM 5962 C C . ASP A 1 742 ? 32.851 -12.724 -13.610 1.00 93.94 742 ASP A C 1
ATOM 5964 O O . ASP A 1 742 ? 33.912 -12.570 -13.002 1.00 93.94 742 ASP A O 1
ATOM 5968 N N . LEU A 1 743 ? 32.041 -11.694 -13.902 1.00 93.25 743 LEU A N 1
ATOM 5969 C CA . LEU A 1 743 ? 32.305 -10.328 -13.427 1.00 93.25 743 LEU A CA 1
ATOM 5970 C C . LEU A 1 743 ? 32.298 -10.261 -11.892 1.00 93.25 743 LEU A C 1
ATOM 5972 O O . LEU A 1 743 ? 33.166 -9.642 -11.284 1.00 93.25 743 LEU A O 1
ATOM 5976 N N . TYR A 1 744 ? 31.346 -10.919 -11.228 1.00 94.12 744 TYR A N 1
ATOM 5977 C CA . TYR A 1 744 ? 31.341 -10.944 -9.762 1.00 94.12 744 TYR A CA 1
ATOM 5978 C C . TYR A 1 744 ? 32.632 -11.562 -9.200 1.00 94.12 744 TYR A C 1
ATOM 5980 O O . TYR A 1 744 ? 33.230 -11.026 -8.265 1.00 94.12 744 TYR A O 1
ATOM 5988 N N . LYS A 1 745 ? 33.100 -12.667 -9.798 1.00 93.62 745 LYS A N 1
ATOM 5989 C CA . LYS A 1 745 ? 34.356 -13.325 -9.407 1.00 93.62 745 LYS A CA 1
ATOM 5990 C C . LYS A 1 745 ? 35.576 -12.436 -9.634 1.00 93.62 745 LYS A C 1
ATOM 5992 O O . LYS A 1 745 ? 36.474 -12.475 -8.801 1.00 93.62 745 LYS A O 1
ATOM 5997 N N . SER A 1 746 ? 35.623 -11.620 -10.692 1.00 93.12 746 SER A N 1
ATOM 5998 C CA . SER A 1 746 ? 36.770 -10.727 -10.928 1.00 93.12 746 SER A CA 1
ATOM 5999 C C . SER A 1 746 ? 36.936 -9.652 -9.848 1.00 93.12 746 SER A C 1
ATOM 6001 O O . SER A 1 746 ? 38.024 -9.105 -9.695 1.00 93.12 746 SER A O 1
ATOM 6003 N N . HIS A 1 747 ? 35.887 -9.376 -9.066 1.00 90.31 747 HIS A N 1
ATOM 6004 C CA . HIS A 1 747 ? 35.925 -8.481 -7.901 1.00 90.31 747 HIS A CA 1
ATOM 6005 C C . HIS A 1 747 ? 36.157 -9.200 -6.563 1.00 90.31 747 HIS A C 1
ATOM 6007 O O . HIS A 1 747 ? 36.254 -8.540 -5.523 1.00 90.31 747 HIS A O 1
ATOM 6013 N N . CYS A 1 748 ? 36.249 -10.532 -6.570 1.00 89.94 748 CYS A N 1
ATOM 6014 C CA . CYS A 1 748 ? 36.386 -11.368 -5.384 1.00 89.94 748 CYS A CA 1
ATOM 6015 C C . CYS A 1 748 ? 37.819 -11.901 -5.239 1.00 89.94 748 CYS A C 1
ATOM 6017 O O . CYS A 1 748 ? 38.243 -12.779 -5.984 1.00 89.94 748 CYS A O 1
ATOM 6019 N N . TYR A 1 749 ? 38.543 -11.411 -4.231 1.00 83.81 749 TYR A N 1
ATOM 6020 C CA . TYR A 1 749 ? 39.933 -11.804 -3.949 1.00 83.81 749 TYR A CA 1
ATOM 6021 C C . TYR A 1 749 ? 40.062 -12.833 -2.814 1.00 83.81 749 TYR A C 1
ATOM 6023 O O . TYR A 1 749 ? 41.172 -13.212 -2.451 1.00 83.81 749 TYR A O 1
ATOM 6031 N N . GLU A 1 750 ? 38.941 -13.260 -2.226 1.00 84.56 750 GLU A N 1
ATOM 6032 C CA . GLU A 1 750 ? 38.913 -14.129 -1.049 1.00 84.56 750 GLU A CA 1
ATOM 6033 C C . GLU A 1 750 ? 38.319 -15.504 -1.383 1.00 84.56 750 GLU A C 1
ATOM 6035 O O . GLU A 1 750 ? 37.130 -15.624 -1.689 1.00 84.56 750 GLU A O 1
ATOM 6040 N N . ASP A 1 751 ? 39.131 -16.559 -1.266 1.00 85.94 751 ASP A N 1
ATOM 6041 C CA . ASP A 1 751 ? 38.744 -17.932 -1.632 1.00 85.94 751 ASP A CA 1
ATOM 6042 C C . ASP A 1 751 ? 37.508 -18.424 -0.874 1.00 85.94 751 ASP A C 1
ATOM 6044 O O . ASP A 1 751 ? 36.649 -19.105 -1.433 1.00 85.94 751 ASP A O 1
ATOM 6048 N N . HIS A 1 752 ? 37.369 -18.033 0.395 1.00 84.81 752 HIS A N 1
ATOM 6049 C CA . HIS A 1 752 ? 36.246 -18.458 1.224 1.00 84.81 752 HIS A CA 1
ATOM 6050 C C . HIS A 1 752 ? 34.891 -17.926 0.720 1.00 84.81 752 HIS A C 1
ATOM 6052 O O . HIS A 1 752 ? 33.865 -18.536 1.007 1.00 84.81 752 HIS A O 1
ATOM 6058 N N . ILE A 1 753 ? 34.876 -16.831 -0.054 1.00 86.44 753 ILE A N 1
ATOM 6059 C CA . ILE A 1 753 ? 33.674 -16.273 -0.692 1.00 86.44 753 ILE A CA 1
ATOM 6060 C C . ILE A 1 753 ? 33.341 -17.011 -1.992 1.00 86.44 753 ILE A C 1
ATOM 6062 O O . ILE A 1 753 ? 32.164 -17.222 -2.294 1.00 86.44 753 ILE A O 1
ATOM 6066 N N . LEU A 1 754 ? 34.362 -17.441 -2.741 1.00 87.62 754 LEU A N 1
ATOM 6067 C CA . LEU A 1 754 ? 34.207 -18.154 -4.016 1.00 87.62 754 LEU A CA 1
ATOM 6068 C C . LEU A 1 754 ? 33.560 -19.539 -3.858 1.00 87.62 754 LEU A C 1
ATOM 6070 O O . LEU A 1 754 ? 32.974 -20.054 -4.809 1.00 87.62 754 LEU A O 1
ATOM 6074 N N . VAL A 1 755 ? 33.640 -20.126 -2.662 1.00 88.06 755 VAL A N 1
ATOM 6075 C CA . VAL A 1 755 ? 33.025 -21.423 -2.330 1.00 88.06 755 VAL A CA 1
ATOM 6076 C C . VAL A 1 755 ? 31.571 -21.270 -1.842 1.00 88.06 755 VAL A C 1
ATOM 6078 O O . VAL A 1 755 ? 30.832 -22.252 -1.773 1.00 88.06 755 VAL A O 1
ATOM 6081 N N . ILE A 1 756 ? 31.118 -20.047 -1.538 1.00 87.94 756 ILE A N 1
ATOM 6082 C CA . ILE A 1 756 ? 29.730 -19.777 -1.131 1.00 87.94 756 ILE A CA 1
ATOM 6083 C C . ILE A 1 756 ? 28.790 -19.963 -2.329 1.00 87.94 756 ILE A C 1
ATOM 6085 O O . ILE A 1 756 ? 29.134 -19.669 -3.473 1.00 87.94 756 ILE A O 1
ATOM 6089 N N . ASN A 1 757 ? 27.566 -20.423 -2.058 1.00 90.50 757 ASN A N 1
ATOM 6090 C CA . ASN A 1 757 ? 26.504 -20.560 -3.051 1.00 90.50 757 ASN A CA 1
ATOM 6091 C C . ASN A 1 757 ? 26.354 -19.282 -3.901 1.00 90.50 757 ASN A C 1
ATOM 6093 O O . ASN A 1 757 ? 26.065 -18.209 -3.373 1.00 90.50 757 ASN A O 1
ATOM 6097 N N . GLN A 1 758 ? 26.467 -19.414 -5.226 1.00 93.12 758 GLN A N 1
ATOM 6098 C CA . GLN A 1 758 ? 26.395 -18.305 -6.193 1.00 93.12 758 GLN A CA 1
ATOM 6099 C C . GLN A 1 758 ? 25.090 -17.499 -6.108 1.00 93.12 758 GLN A C 1
ATOM 6101 O O . GLN A 1 758 ? 25.059 -16.320 -6.449 1.00 93.12 758 GLN A O 1
ATOM 6106 N N . THR A 1 759 ? 24.016 -18.101 -5.588 1.00 95.19 759 THR A N 1
ATOM 6107 C CA . THR A 1 759 ? 22.751 -17.406 -5.307 1.00 95.19 759 THR A CA 1
ATOM 6108 C C . THR A 1 759 ? 22.932 -16.272 -4.291 1.00 95.19 759 THR A C 1
ATOM 6110 O O . THR A 1 759 ? 22.205 -15.280 -4.320 1.00 95.19 759 THR A O 1
ATOM 6113 N N . VAL A 1 760 ? 23.897 -16.386 -3.375 1.00 94.81 760 VAL A N 1
ATOM 6114 C CA . VAL A 1 760 ? 24.251 -15.321 -2.423 1.00 94.81 760 VAL A CA 1
ATOM 6115 C C . VAL A 1 760 ? 24.850 -14.122 -3.161 1.00 94.81 760 VAL A C 1
ATOM 6117 O O . VAL A 1 760 ? 24.528 -12.986 -2.822 1.00 94.81 760 VAL A O 1
ATOM 6120 N N . TRP A 1 761 ? 25.643 -14.361 -4.210 1.00 95.56 761 TRP A N 1
ATOM 6121 C CA . TRP A 1 761 ? 26.256 -13.311 -5.029 1.00 95.56 761 TRP A CA 1
ATOM 6122 C C . TRP A 1 761 ? 25.206 -12.557 -5.848 1.00 95.56 761 TRP A C 1
ATOM 6124 O O . TRP A 1 761 ? 25.150 -11.332 -5.838 1.00 95.56 761 TRP A O 1
ATOM 6134 N N . THR A 1 762 ? 24.297 -13.271 -6.514 1.00 96.19 762 THR A N 1
ATOM 6135 C CA . THR A 1 762 ? 23.187 -12.634 -7.243 1.00 96.19 762 THR A CA 1
ATOM 6136 C C . THR A 1 762 ? 22.236 -11.893 -6.310 1.00 96.19 762 THR A C 1
ATOM 6138 O O . THR A 1 762 ? 21.765 -10.806 -6.644 1.00 96.19 762 THR A O 1
ATOM 6141 N N . THR A 1 763 ? 22.009 -12.422 -5.106 1.00 96.38 763 THR A N 1
ATOM 6142 C CA . THR A 1 763 ? 21.215 -11.739 -4.077 1.00 96.38 763 THR A CA 1
ATOM 6143 C C . THR A 1 763 ? 21.890 -10.444 -3.608 1.00 96.38 763 THR A C 1
ATOM 6145 O O . THR A 1 763 ? 21.199 -9.433 -3.474 1.00 96.38 763 THR A O 1
ATOM 6148 N N . SER A 1 764 ? 23.216 -10.426 -3.409 1.00 95.94 764 SER A N 1
ATOM 6149 C CA . SER A 1 764 ? 23.941 -9.208 -3.013 1.00 95.94 764 SER A CA 1
ATOM 6150 C C . SER A 1 764 ? 23.935 -8.145 -4.119 1.00 95.94 764 SER A C 1
ATOM 6152 O O . SER A 1 764 ? 23.707 -6.971 -3.826 1.00 95.94 764 SER A O 1
ATOM 6154 N N . MET A 1 765 ? 24.078 -8.541 -5.390 1.00 95.81 765 MET A N 1
ATOM 6155 C CA . MET A 1 765 ? 23.953 -7.629 -6.537 1.00 95.81 765 MET A CA 1
ATOM 6156 C C . MET A 1 765 ? 22.561 -6.989 -6.612 1.00 95.81 765 MET A C 1
ATOM 6158 O O . MET A 1 765 ? 22.444 -5.771 -6.741 1.00 95.81 765 MET A O 1
ATOM 6162 N N . ILE A 1 766 ? 21.488 -7.778 -6.475 1.00 95.06 766 ILE A N 1
ATOM 6163 C CA . ILE A 1 766 ? 20.114 -7.248 -6.484 1.00 95.06 766 ILE A CA 1
ATOM 6164 C C . ILE A 1 766 ? 19.867 -6.301 -5.305 1.00 95.06 766 ILE A C 1
ATOM 6166 O O . ILE A 1 766 ? 19.208 -5.277 -5.473 1.00 95.06 766 ILE A O 1
ATOM 6170 N N . MET A 1 767 ? 20.411 -6.592 -4.119 1.00 93.19 767 MET A N 1
ATOM 6171 C CA . MET A 1 767 ? 20.295 -5.694 -2.965 1.00 93.19 767 MET A CA 1
ATOM 6172 C C . MET A 1 767 ? 20.841 -4.290 -3.267 1.00 93.19 767 MET A C 1
ATOM 6174 O O . MET A 1 767 ? 20.176 -3.309 -2.931 1.00 93.19 767 MET A O 1
ATOM 6178 N N . TRP A 1 768 ? 21.984 -4.183 -3.948 1.00 92.06 768 TRP A N 1
ATOM 6179 C CA . TRP A 1 768 ? 22.544 -2.893 -4.372 1.00 92.06 768 TRP A CA 1
ATOM 6180 C C . TRP A 1 768 ? 21.811 -2.269 -5.553 1.00 92.06 768 TRP A C 1
ATOM 6182 O O . TRP A 1 768 ? 21.592 -1.059 -5.559 1.00 92.06 768 TRP A O 1
ATOM 6192 N N . PHE A 1 769 ? 21.343 -3.079 -6.504 1.00 91.38 769 PHE A N 1
ATOM 6193 C CA . PHE A 1 769 ? 20.479 -2.600 -7.581 1.00 91.38 769 PHE A CA 1
ATOM 6194 C C . PHE A 1 769 ? 19.237 -1.892 -7.015 1.00 91.38 769 PHE A C 1
ATOM 6196 O O . PHE A 1 769 ? 18.915 -0.773 -7.412 1.00 91.38 769 PHE A O 1
ATOM 6203 N N . LEU A 1 770 ? 18.567 -2.495 -6.026 1.00 86.31 770 LEU A N 1
ATOM 6204 C CA . LEU A 1 770 ? 17.424 -1.879 -5.346 1.00 86.31 770 LEU A CA 1
ATOM 6205 C C . LEU A 1 770 ? 17.807 -0.556 -4.663 1.00 86.31 770 LEU A C 1
ATOM 6207 O O . LEU A 1 770 ? 17.073 0.426 -4.767 1.00 86.31 770 LEU A O 1
ATOM 6211 N N . GLN A 1 771 ? 18.956 -0.520 -3.986 1.00 84.69 771 GLN A N 1
ATOM 6212 C CA . GLN A 1 771 ? 19.408 0.651 -3.231 1.00 84.69 771 GLN A CA 1
ATOM 6213 C C . GLN A 1 771 ? 19.837 1.833 -4.100 1.00 84.69 771 GLN A C 1
ATOM 6215 O O . GLN A 1 771 ? 19.574 2.971 -3.715 1.00 84.69 771 GLN A O 1
ATOM 6220 N N . TYR A 1 772 ? 20.494 1.586 -5.232 1.00 84.56 772 TYR A N 1
ATOM 6221 C CA . TYR A 1 772 ? 21.051 2.646 -6.072 1.00 84.56 772 TYR A CA 1
ATOM 6222 C C . TYR A 1 772 ? 20.174 2.985 -7.265 1.00 84.56 772 TYR A C 1
ATOM 6224 O O . TYR A 1 772 ? 19.875 4.158 -7.495 1.00 84.56 772 TYR A O 1
ATOM 6232 N N . ILE A 1 773 ? 19.738 1.965 -8.001 1.00 84.50 773 ILE A N 1
ATOM 6233 C CA . ILE A 1 773 ? 19.026 2.139 -9.266 1.00 84.50 773 ILE A CA 1
ATOM 6234 C C . ILE A 1 773 ? 17.547 2.419 -9.012 1.00 84.50 773 ILE A C 1
ATOM 6236 O O . ILE A 1 773 ? 16.976 3.335 -9.594 1.00 84.50 773 ILE A O 1
ATOM 6240 N N . LEU A 1 774 ? 16.929 1.684 -8.084 1.00 81.56 774 LEU A N 1
ATOM 6241 C CA . LEU A 1 774 ? 15.510 1.835 -7.742 1.00 81.56 774 LEU A CA 1
ATOM 6242 C C . LEU A 1 774 ? 15.287 2.623 -6.444 1.00 81.56 774 LEU A C 1
ATOM 6244 O O . LEU A 1 774 ? 14.254 2.463 -5.791 1.00 81.56 774 LEU A O 1
ATOM 6248 N N . LYS A 1 775 ? 16.228 3.497 -6.066 1.00 81.56 775 LYS A N 1
ATOM 6249 C CA . LYS A 1 775 ? 16.213 4.245 -4.794 1.00 81.56 775 LYS A CA 1
ATOM 6250 C C . LYS A 1 775 ? 14.899 4.993 -4.526 1.00 81.56 775 LYS A C 1
ATOM 6252 O O . LYS A 1 775 ? 14.445 5.052 -3.385 1.00 81.56 775 LYS A O 1
ATOM 6257 N N . GLU A 1 776 ? 14.270 5.520 -5.576 1.00 73.25 776 GLU A N 1
ATOM 6258 C CA . GLU A 1 776 ? 13.031 6.308 -5.506 1.00 73.25 776 GLU A CA 1
ATOM 6259 C C . GLU A 1 776 ? 11.812 5.459 -5.114 1.00 73.25 776 GLU A C 1
ATOM 6261 O O . GLU A 1 776 ? 10.846 5.975 -4.559 1.00 73.25 776 GLU A O 1
ATOM 6266 N N . TYR A 1 777 ? 11.888 4.139 -5.305 1.00 77.06 777 TYR A N 1
ATOM 6267 C CA . TYR A 1 777 ? 10.824 3.181 -4.997 1.00 77.06 777 TYR A CA 1
ATOM 6268 C C . TYR A 1 777 ? 11.057 2.432 -3.675 1.00 77.06 777 TYR A C 1
ATOM 6270 O O . TYR A 1 777 ? 10.535 1.335 -3.474 1.00 77.06 777 TYR A O 1
ATOM 6278 N N . ARG A 1 778 ? 11.841 3.004 -2.746 1.00 71.44 778 ARG A N 1
ATOM 6279 C CA . ARG A 1 778 ? 12.216 2.364 -1.467 1.00 71.44 778 ARG A CA 1
ATOM 6280 C C . ARG A 1 778 ? 11.038 1.837 -0.657 1.00 71.44 778 ARG A C 1
ATOM 6282 O O . ARG A 1 778 ? 11.157 0.777 -0.042 1.00 71.44 778 ARG A O 1
ATOM 6289 N N . SER A 1 779 ? 9.911 2.546 -0.659 1.00 64.25 779 SER A N 1
ATOM 6290 C CA . SER A 1 779 ? 8.690 2.112 0.028 1.00 64.25 779 SER A CA 1
ATOM 6291 C C . SER A 1 779 ? 8.157 0.774 -0.486 1.00 64.25 779 SER A C 1
ATOM 6293 O O . SER A 1 779 ? 7.551 0.037 0.287 1.00 64.25 779 SER A O 1
ATOM 6295 N N . GLU A 1 780 ? 8.403 0.453 -1.757 1.00 69.12 780 GLU A N 1
ATOM 6296 C CA . GLU A 1 780 ? 7.930 -0.770 -2.403 1.00 69.12 780 GLU A CA 1
ATOM 6297 C C . GLU A 1 780 ? 8.892 -1.943 -2.170 1.00 69.12 780 GLU A C 1
ATOM 6299 O O . GLU A 1 780 ? 8.458 -3.050 -1.845 1.00 69.12 780 GLU A O 1
ATOM 6304 N N . TRP A 1 781 ? 10.208 -1.716 -2.273 1.00 78.25 781 TRP A N 1
ATOM 6305 C CA . TRP A 1 781 ? 11.196 -2.800 -2.211 1.00 78.25 781 TRP A CA 1
ATOM 6306 C C . TRP A 1 781 ? 11.758 -3.106 -0.819 1.00 78.25 781 TRP A C 1
ATOM 6308 O O . TRP A 1 781 ? 12.453 -4.110 -0.655 1.00 78.25 781 TRP A O 1
ATOM 6318 N N . PHE A 1 782 ? 11.464 -2.310 0.214 1.00 71.19 782 PHE A N 1
ATOM 6319 C CA . PHE A 1 782 ? 12.046 -2.498 1.552 1.00 71.19 782 PHE A CA 1
ATOM 6320 C C . PHE A 1 782 ? 11.834 -3.912 2.128 1.00 71.19 782 PHE A C 1
ATOM 6322 O O . PHE A 1 782 ? 12.765 -4.522 2.662 1.00 71.19 782 PHE A O 1
ATOM 6329 N N . CYS A 1 783 ? 10.629 -4.472 1.989 1.00 66.56 783 CYS A N 1
ATOM 6330 C CA . CYS A 1 783 ? 10.330 -5.827 2.465 1.00 66.56 783 CYS A CA 1
ATOM 6331 C C . CYS A 1 783 ? 11.076 -6.903 1.660 1.00 66.56 783 CYS A C 1
ATOM 6333 O O . CYS A 1 783 ? 11.568 -7.876 2.234 1.00 66.56 783 CYS A O 1
ATOM 6335 N N . VAL A 1 784 ? 11.221 -6.701 0.348 1.00 78.44 784 VAL A N 1
ATOM 6336 C CA . VAL A 1 784 ? 11.998 -7.568 -0.553 1.00 78.44 784 VAL A CA 1
ATOM 6337 C C . VAL A 1 784 ? 13.465 -7.595 -0.115 1.00 78.44 784 VAL A C 1
ATOM 6339 O O . VAL A 1 784 ? 14.034 -8.673 0.068 1.00 78.44 784 VAL A O 1
ATOM 6342 N N . TYR A 1 785 ? 14.035 -6.420 0.164 1.00 82.56 785 TYR A N 1
ATOM 6343 C CA . TYR A 1 785 ? 15.399 -6.253 0.668 1.00 82.56 785 TYR A CA 1
ATOM 6344 C C . TYR A 1 785 ? 15.612 -6.922 2.037 1.00 82.56 785 TYR A C 1
ATOM 6346 O O . TYR A 1 785 ? 16.608 -7.617 2.252 1.00 82.56 785 TYR A O 1
ATOM 6354 N N . LYS A 1 786 ? 14.665 -6.763 2.972 1.00 76.19 786 LYS A N 1
ATOM 6355 C CA . LYS A 1 786 ? 14.737 -7.384 4.306 1.00 76.19 786 LYS A CA 1
ATOM 6356 C C . LYS A 1 786 ? 14.798 -8.913 4.221 1.00 76.19 786 LYS A C 1
ATOM 6358 O O . LYS A 1 786 ? 15.615 -9.519 4.913 1.00 76.19 786 LYS A O 1
ATOM 6363 N N . ARG A 1 787 ? 13.976 -9.530 3.362 1.00 80.62 787 ARG A N 1
ATOM 6364 C CA . ARG A 1 787 ? 13.991 -10.989 3.140 1.00 80.62 787 ARG A CA 1
ATOM 6365 C C . ARG A 1 787 ? 15.310 -11.455 2.524 1.00 80.62 787 ARG A C 1
ATOM 6367 O O . ARG A 1 787 ? 15.879 -12.434 2.996 1.00 80.62 787 ARG A O 1
ATOM 6374 N N . ALA A 1 788 ? 15.841 -10.714 1.551 1.00 87.25 788 ALA A N 1
ATOM 6375 C CA . ALA A 1 788 ? 17.156 -10.987 0.965 1.00 87.25 788 ALA A CA 1
ATOM 6376 C C . ALA A 1 788 ? 18.285 -10.924 2.010 1.00 87.25 788 ALA A C 1
ATOM 6378 O O . ALA A 1 788 ? 19.139 -11.805 2.060 1.00 87.25 788 ALA A O 1
ATOM 6379 N N . THR A 1 789 ? 18.235 -9.949 2.924 1.00 83.31 789 THR A N 1
ATOM 6380 C CA . THR A 1 789 ? 19.202 -9.843 4.031 1.00 83.31 789 THR A CA 1
ATOM 6381 C C . THR A 1 789 ? 19.117 -11.047 4.974 1.00 83.31 789 THR A C 1
ATOM 6383 O O . THR A 1 789 ? 20.139 -11.594 5.383 1.00 83.31 789 THR A O 1
ATOM 6386 N N . GLN A 1 790 ? 17.901 -11.486 5.320 1.00 80.12 790 GLN A N 1
ATOM 6387 C CA . GLN A 1 790 ? 17.695 -12.673 6.157 1.00 80.12 790 GLN A CA 1
ATOM 6388 C C . GLN A 1 790 ? 18.221 -13.947 5.484 1.00 80.12 790 GLN A C 1
ATOM 6390 O O . GLN A 1 790 ? 18.841 -14.766 6.161 1.00 80.12 790 GLN A O 1
ATOM 6395 N N . TYR A 1 791 ? 18.013 -14.090 4.171 1.00 90.31 791 TYR A N 1
ATOM 6396 C CA . TYR A 1 791 ? 18.571 -15.185 3.381 1.00 90.31 791 TYR A CA 1
ATOM 6397 C C . TYR A 1 791 ? 20.101 -15.203 3.446 1.00 90.31 791 TYR A C 1
ATOM 6399 O O . TYR A 1 791 ? 20.665 -16.202 3.885 1.00 90.31 791 TYR A O 1
ATOM 6407 N N . ILE A 1 792 ? 20.763 -14.091 3.092 1.00 89.50 792 ILE A N 1
ATOM 6408 C CA . ILE A 1 792 ? 22.233 -14.006 3.100 1.00 89.50 792 ILE A CA 1
ATOM 6409 C C . ILE A 1 792 ? 22.777 -14.375 4.480 1.00 89.50 792 ILE A C 1
ATOM 6411 O O . ILE A 1 792 ? 23.630 -15.251 4.577 1.00 89.50 792 ILE A O 1
ATOM 6415 N N . ARG A 1 793 ? 22.243 -13.773 5.553 1.00 87.19 793 ARG A N 1
ATOM 6416 C CA . ARG A 1 793 ? 22.685 -14.056 6.929 1.00 87.19 793 ARG A CA 1
ATOM 6417 C C . ARG A 1 793 ? 22.532 -15.517 7.311 1.00 87.19 793 ARG A C 1
ATOM 6419 O O . ARG A 1 793 ? 23.400 -16.052 7.991 1.00 87.19 793 ARG A O 1
ATOM 6426 N N . LYS A 1 794 ? 21.446 -16.162 6.889 1.00 86.69 794 LYS A N 1
ATOM 6427 C CA . LYS A 1 794 ? 21.224 -17.582 7.160 1.00 86.69 794 LYS A CA 1
ATOM 6428 C C . LYS A 1 794 ? 22.252 -18.456 6.436 1.00 86.69 794 LYS A C 1
ATOM 6430 O O . LYS A 1 794 ? 22.816 -19.340 7.073 1.00 86.69 794 LYS A O 1
ATOM 6435 N N . GLU A 1 795 ? 22.506 -18.193 5.154 1.00 90.69 795 GLU A N 1
ATOM 6436 C CA . GLU A 1 795 ? 23.451 -18.969 4.333 1.00 90.69 795 GLU A CA 1
ATOM 6437 C C . GLU A 1 795 ? 24.901 -18.846 4.817 1.00 90.69 795 GLU A C 1
ATOM 6439 O O . GLU A 1 795 ? 25.649 -19.814 4.767 1.00 90.69 795 GLU A O 1
ATOM 6444 N N . ILE A 1 796 ? 25.297 -17.680 5.335 1.00 89.38 796 ILE A N 1
ATOM 6445 C CA . ILE A 1 796 ? 26.659 -17.445 5.853 1.00 89.38 796 ILE A CA 1
ATOM 6446 C C . ILE A 1 796 ? 26.782 -17.664 7.367 1.00 89.38 796 ILE A C 1
ATOM 6448 O O . ILE A 1 796 ? 27.749 -17.215 7.983 1.00 89.38 796 ILE A O 1
ATOM 6452 N N . HIS A 1 797 ? 25.785 -18.294 7.996 1.00 88.38 797 HIS A N 1
ATOM 6453 C CA . HIS A 1 797 ? 25.750 -18.553 9.441 1.00 88.38 797 HIS A CA 1
ATOM 6454 C C . HIS A 1 797 ? 25.966 -17.301 10.315 1.00 88.38 797 HIS A C 1
ATOM 6456 O O . HIS A 1 797 ? 26.601 -17.358 11.366 1.00 88.38 797 HIS A O 1
ATOM 6462 N N . CYS A 1 798 ? 25.426 -16.158 9.885 1.00 78.19 798 CYS A N 1
ATOM 6463 C CA . CYS A 1 798 ? 25.540 -14.857 10.546 1.00 78.19 798 CYS A CA 1
ATOM 6464 C C . CYS A 1 798 ? 26.991 -14.363 10.731 1.00 78.19 798 CYS A C 1
ATOM 6466 O O . CYS A 1 798 ? 27.249 -13.560 11.631 1.00 78.19 798 CYS A O 1
ATOM 6468 N N . ASN A 1 799 ? 27.935 -14.805 9.888 1.00 86.88 799 ASN A N 1
ATOM 6469 C CA . ASN A 1 799 ? 29.297 -14.277 9.885 1.00 86.88 799 ASN A CA 1
ATOM 6470 C C . ASN A 1 799 ? 29.316 -12.832 9.356 1.00 86.88 799 ASN A C 1
ATOM 6472 O O . ASN A 1 799 ? 29.135 -12.579 8.165 1.00 86.88 799 ASN A O 1
ATOM 6476 N N . LEU A 1 800 ? 29.555 -11.882 10.262 1.00 77.81 800 LEU A N 1
ATOM 6477 C CA . LEU A 1 800 ? 29.501 -10.450 9.975 1.00 77.81 800 LEU A CA 1
ATOM 6478 C C . LEU A 1 800 ? 30.623 -9.971 9.035 1.00 77.81 800 LEU A C 1
ATOM 6480 O O . LEU A 1 800 ? 30.439 -8.988 8.321 1.00 77.81 800 LEU A O 1
ATOM 6484 N N . GLU A 1 801 ? 31.787 -10.619 9.053 1.00 81.81 801 GLU A N 1
ATOM 6485 C CA . GLU A 1 801 ? 32.921 -10.269 8.190 1.00 81.81 801 GLU A CA 1
ATOM 6486 C C . GLU A 1 801 ? 32.644 -10.708 6.751 1.00 81.81 801 GLU A C 1
ATOM 6488 O O . GLU A 1 801 ? 32.669 -9.884 5.838 1.00 81.81 801 GLU A O 1
ATOM 6493 N N . THR A 1 802 ? 32.204 -11.957 6.580 1.00 85.69 802 THR A N 1
ATOM 6494 C CA . THR A 1 802 ? 31.725 -12.490 5.300 1.00 85.69 802 THR A CA 1
ATOM 6495 C C . THR A 1 802 ? 30.554 -11.667 4.743 1.00 85.69 802 THR A C 1
ATOM 6497 O O . THR A 1 802 ? 30.533 -11.369 3.549 1.00 85.69 802 THR A O 1
ATOM 6500 N N . GLU A 1 803 ? 29.601 -11.241 5.587 1.00 87.31 803 GLU A N 1
ATOM 6501 C CA . GLU A 1 803 ? 28.477 -10.376 5.180 1.00 87.31 803 GLU A CA 1
ATOM 6502 C C . GLU A 1 803 ? 28.981 -9.049 4.595 1.00 87.31 803 GLU A C 1
ATOM 6504 O O . GLU A 1 803 ? 28.535 -8.632 3.526 1.00 87.31 803 GLU A O 1
ATOM 6509 N N . LYS A 1 804 ? 29.939 -8.397 5.268 1.00 84.31 804 LYS A N 1
ATOM 6510 C CA . LYS A 1 804 ? 30.526 -7.128 4.812 1.00 84.31 804 LYS A CA 1
ATOM 6511 C C . LYS A 1 804 ? 31.266 -7.286 3.488 1.00 84.31 804 LYS A C 1
ATOM 6513 O O . LYS A 1 804 ? 31.061 -6.464 2.597 1.00 84.31 804 LYS A O 1
ATOM 6518 N N . THR A 1 805 ? 32.084 -8.328 3.341 1.00 88.38 805 THR A N 1
ATOM 6519 C CA . THR A 1 805 ? 32.825 -8.590 2.099 1.00 88.38 805 THR A CA 1
ATOM 6520 C C . THR A 1 805 ? 31.871 -8.870 0.936 1.00 88.38 805 THR A C 1
ATOM 6522 O O . THR A 1 805 ? 31.997 -8.246 -0.116 1.00 88.38 805 THR A O 1
ATOM 6525 N N . LEU A 1 806 ? 30.861 -9.728 1.127 1.00 91.25 806 LEU A N 1
ATOM 6526 C CA . LEU A 1 806 ? 29.853 -10.036 0.102 1.00 91.25 806 LEU A CA 1
ATOM 6527 C C . LEU A 1 806 ? 29.107 -8.792 -0.378 1.00 91.25 806 LEU A C 1
ATOM 6529 O O . LEU A 1 806 ? 28.935 -8.595 -1.582 1.00 91.25 806 LEU A O 1
ATOM 6533 N N . LEU A 1 807 ? 28.659 -7.954 0.559 1.00 88.75 807 LEU A N 1
ATOM 6534 C CA . LEU A 1 807 ? 27.968 -6.718 0.213 1.00 88.75 807 LEU A CA 1
ATOM 6535 C C . LEU A 1 807 ? 28.921 -5.746 -0.491 1.00 88.75 807 LEU A C 1
ATOM 6537 O O . LEU A 1 807 ? 28.528 -5.172 -1.496 1.00 88.75 807 LEU A O 1
ATOM 6541 N N . SER A 1 808 ? 30.175 -5.621 -0.053 1.00 90.50 808 SER A N 1
ATOM 6542 C CA . SER A 1 808 ? 31.171 -4.768 -0.716 1.00 90.50 808 SER A CA 1
ATOM 6543 C C . SER A 1 808 ? 31.467 -5.198 -2.161 1.00 90.50 808 SER A C 1
ATOM 6545 O O . SER A 1 808 ? 31.598 -4.349 -3.041 1.00 90.50 808 SER A O 1
ATOM 6547 N N . ILE A 1 809 ? 31.548 -6.503 -2.440 1.00 92.31 809 ILE A N 1
ATOM 6548 C CA . ILE A 1 809 ? 31.744 -7.015 -3.808 1.00 92.31 809 ILE A CA 1
ATOM 6549 C C . ILE A 1 809 ? 30.510 -6.727 -4.669 1.00 92.31 809 ILE A C 1
ATOM 6551 O O . ILE A 1 809 ? 30.648 -6.203 -5.773 1.00 92.31 809 ILE A O 1
ATOM 6555 N N . GLY A 1 810 ? 29.308 -7.007 -4.150 1.00 91.62 810 GLY A N 1
ATOM 6556 C CA . GLY A 1 810 ? 28.059 -6.684 -4.844 1.00 91.62 810 GLY A CA 1
ATOM 6557 C C . GLY A 1 810 ? 27.965 -5.199 -5.206 1.00 91.62 810 GLY A C 1
ATOM 6558 O O . GLY A 1 810 ? 27.598 -4.872 -6.329 1.00 91.62 810 GLY A O 1
ATOM 6559 N N . GLU A 1 811 ? 28.371 -4.309 -4.296 1.00 93.00 811 GLU A N 1
ATOM 6560 C CA . GLU A 1 811 ? 28.406 -2.857 -4.513 1.00 93.00 811 GLU A CA 1
ATOM 6561 C C . GLU A 1 811 ? 29.303 -2.488 -5.700 1.00 93.00 811 GLU A C 1
ATOM 6563 O O . GLU A 1 811 ? 28.879 -1.768 -6.603 1.00 93.00 811 GLU A O 1
ATOM 6568 N N . LYS A 1 812 ? 30.533 -3.019 -5.728 1.00 90.88 812 LYS A N 1
ATOM 6569 C CA . LYS A 1 812 ? 31.510 -2.764 -6.798 1.00 90.88 812 LYS A CA 1
ATOM 6570 C C . LYS A 1 812 ? 30.989 -3.199 -8.160 1.00 90.88 812 LYS A C 1
ATOM 6572 O O . LYS A 1 812 ? 31.101 -2.434 -9.112 1.00 90.88 812 LYS A O 1
ATOM 6577 N N . VAL A 1 813 ? 30.385 -4.385 -8.234 1.00 91.06 813 VAL A N 1
ATOM 6578 C CA . VAL A 1 813 ? 29.816 -4.919 -9.477 1.00 91.06 813 VAL A CA 1
ATOM 6579 C C . VAL A 1 813 ? 28.694 -4.016 -9.989 1.00 91.06 813 VAL A C 1
ATOM 6581 O O . VAL A 1 813 ? 28.703 -3.634 -11.155 1.00 91.06 813 VAL A O 1
ATOM 6584 N N . VAL A 1 814 ? 27.751 -3.620 -9.125 1.00 90.19 814 VAL A N 1
ATOM 6585 C CA . VAL A 1 814 ? 26.659 -2.715 -9.527 1.00 90.19 814 VAL A CA 1
ATOM 6586 C C . VAL A 1 814 ? 27.200 -1.350 -9.966 1.00 90.19 814 VAL A C 1
ATOM 6588 O O . VAL A 1 814 ? 26.734 -0.804 -10.965 1.00 90.19 814 VAL A O 1
ATOM 6591 N N . ASN A 1 815 ? 28.200 -0.812 -9.268 1.00 87.25 815 ASN A N 1
ATOM 6592 C CA . ASN A 1 815 ? 28.804 0.473 -9.619 1.00 87.25 815 ASN A CA 1
ATOM 6593 C C . ASN A 1 815 ? 29.550 0.436 -10.957 1.00 87.25 815 ASN A C 1
ATOM 6595 O O . ASN A 1 815 ? 29.414 1.381 -11.730 1.00 87.25 815 ASN A O 1
ATOM 6599 N N . GLU A 1 816 ? 30.295 -0.636 -11.242 1.00 87.56 816 GLU A N 1
ATOM 6600 C CA . GLU A 1 816 ? 30.978 -0.812 -12.530 1.00 87.56 816 GLU A CA 1
ATOM 6601 C C . GLU A 1 816 ? 29.978 -0.899 -13.684 1.00 87.56 816 GLU A C 1
ATOM 6603 O O . GLU A 1 816 ? 30.156 -0.241 -14.705 1.00 87.56 816 GLU A O 1
ATOM 6608 N N . ILE A 1 817 ? 28.897 -1.664 -13.507 1.00 86.19 817 ILE A N 1
ATOM 6609 C CA . ILE A 1 817 ? 27.901 -1.869 -14.561 1.00 86.19 817 ILE A CA 1
ATOM 6610 C C . ILE A 1 817 ? 27.157 -0.572 -14.880 1.00 86.19 817 ILE A C 1
ATOM 6612 O O . ILE A 1 817 ? 26.953 -0.270 -16.050 1.00 86.19 817 ILE A O 1
ATOM 6616 N N . PHE A 1 818 ? 26.737 0.194 -13.870 1.00 84.12 818 PHE A N 1
ATOM 6617 C CA . PHE A 1 818 ? 25.848 1.347 -14.067 1.00 84.12 818 PHE A CA 1
ATOM 6618 C C . PHE A 1 818 ? 26.542 2.714 -14.019 1.00 84.12 818 PHE A C 1
ATOM 6620 O O . PHE A 1 818 ? 25.850 3.731 -14.056 1.00 84.12 818 PHE A O 1
ATOM 6627 N N . ASP A 1 819 ? 27.878 2.750 -13.959 1.00 75.50 819 ASP A N 1
ATOM 6628 C CA . ASP A 1 819 ? 28.686 3.982 -13.931 1.00 75.50 819 ASP A CA 1
ATOM 6629 C C . ASP A 1 819 ? 28.214 4.972 -12.843 1.00 75.50 819 ASP A C 1
ATOM 6631 O O . ASP A 1 819 ? 28.016 6.174 -13.053 1.00 75.50 819 ASP A O 1
ATOM 6635 N N . ILE A 1 820 ? 27.946 4.436 -11.647 1.00 67.31 820 ILE A N 1
ATOM 6636 C CA . ILE A 1 820 ? 27.449 5.218 -10.513 1.00 67.31 820 ILE A CA 1
ATOM 6637 C C . ILE A 1 820 ? 28.639 5.970 -9.906 1.00 67.31 820 ILE A C 1
ATOM 6639 O O . ILE A 1 820 ? 29.420 5.419 -9.132 1.00 67.31 820 ILE A O 1
ATOM 6643 N N . ASN A 1 821 ? 28.781 7.253 -10.246 1.00 45.59 821 ASN A N 1
ATOM 6644 C CA . ASN A 1 821 ? 29.787 8.132 -9.646 1.00 45.59 821 ASN A CA 1
ATOM 6645 C C . ASN A 1 821 ? 29.542 8.296 -8.133 1.00 45.59 821 ASN A C 1
ATOM 6647 O O . ASN A 1 821 ? 28.689 9.078 -7.703 1.00 45.59 821 ASN A O 1
ATOM 6651 N N . ILE A 1 822 ? 30.322 7.586 -7.313 1.00 40.47 822 ILE A N 1
ATOM 6652 C CA . ILE A 1 822 ? 30.328 7.717 -5.851 1.00 40.47 822 ILE A CA 1
ATOM 6653 C C . ILE A 1 822 ? 31.047 9.018 -5.476 1.00 40.47 822 ILE A C 1
ATOM 6655 O O . ILE A 1 822 ? 32.226 9.027 -5.142 1.00 40.47 822 ILE A O 1
ATOM 6659 N N . ASN A 1 823 ? 30.335 10.138 -5.538 1.00 28.33 823 ASN A N 1
ATOM 6660 C CA . ASN A 1 823 ? 30.810 11.419 -5.014 1.00 28.33 823 ASN A CA 1
ATOM 6661 C C . ASN A 1 823 ? 29.742 12.113 -4.164 1.00 28.33 823 ASN A C 1
ATOM 6663 O O . ASN A 1 823 ? 29.544 13.313 -4.281 1.00 28.33 823 ASN A O 1
ATOM 6667 N N . VAL A 1 824 ? 29.059 11.377 -3.284 1.00 30.48 824 VAL A N 1
ATOM 6668 C CA . VAL A 1 824 ? 28.379 11.963 -2.117 1.00 30.48 824 VAL A CA 1
ATOM 6669 C C . VAL A 1 824 ? 28.397 10.924 -0.988 1.00 30.48 824 VAL A C 1
ATOM 6671 O O . VAL A 1 824 ? 27.628 9.966 -1.014 1.00 30.48 824 VAL A O 1
ATOM 6674 N N . ARG A 1 825 ? 29.333 11.084 -0.045 1.00 29.84 825 ARG A N 1
ATOM 6675 C CA . ARG A 1 825 ? 29.343 10.400 1.259 1.00 29.84 825 ARG A CA 1
ATOM 6676 C C . ARG A 1 825 ? 28.470 11.145 2.257 1.00 29.84 825 ARG A C 1
ATOM 6678 O O . ARG A 1 825 ? 28.482 12.396 2.197 1.00 29.84 825 ARG A O 1
#

Secondary structure (DSSP, 8-state):
-TTHHHHHHHHHHHHHHHT--TT-EE--EEE-SS-EEESSSS-EE--HHHHHHHHHHHTT--------HHHHHHHHHHHS-TTS-EEEEEEE----TTHHHHHHHHHT--S-SSEEEEEEEESTTS-HHHHHHHHHHTT--EEEE-TTS-HHHHHHHHHHHHHS--B--EEEE-SSS---S-SS--TTEEEESSSPPPB-TT-----EEEEPTTPPPPSSEEEEETTTEEEEEEPPP----HHHHHHHHHHHHHHHHTT---GGGTT-HHHHHHHHHHHHHHTT---TTTHHHHHHHHHHHHHHHHHHHHHS-S--------TTTTTTTTTTS----HHHHHHHTTB-TTS-B---HHHHHHTTS-HHHHHHHHHHH---TTHHHHSSSS------PPSS-EEEEEEP----TT--------EEEEEPPPSS-TT-PPPTTEEEEEEEPPPTTS--GGG-EEEETTEEEETTT-PEEEESSSSTTEEEEEE----GGG-TTSBEEE-TTS-EEETTEEEEEEEE--SSS---TTEEEEEEETTSHHHHTT---EEEEEEPPPP--EEEEEEEEEEES-----TTS--EEEEEEE-TT--EEEEPPPEET-SS-EEEEEEEEEESSTT-EEEEEEEEESSSEEEEEEEEEE--HHHHHHTTT-PEEEEEE-SSS-EEEEEEEEEEPPPPPPP-TTHHHHHHHS---HHHHHHHHHT--TTS-----HHHHHHTT-SSHHHHHHHHHHT---HHHHTS-HHHHHHHHHHHHHHHTSGGGHHHHHHHHHHHHHHHHHHTTT-HHHHHHHHHHHHHHHHHHHT------

pLDDT: mean 74.19, std 19.57, range [26.23, 97.19]

Foldseek 3Di:
DADPLLVLVLVLVLLLLVPDDQADWDWDWAAADPGIDILDLATHGSDPVVSVSVNVVSVPDHCHDGDCVQVVVVSCLVRPDLVDADEAEAEDQDDDPPLLSSLCSLQPRDRHPHFAYEYEHEAPNGDPLSRQSNRVSRLYYYDYDHPPDRPNVVSVLSSVQSVDDFQQQKDKAWAPDDDPDDPPDDPFKDKPPPRDGTHGPPDDDDMAMDGDPPGDTDCWIWIAGPPPGTPDIHGDDDDDDLVSLLVRLVRVLSCLVSQNDDPVCSPPPPVSLVSSVVSCVVSVHDHPNCVVVCVVVCVVVVVVVVVVVVVDPDDDDDYDDDPPPPVVRVVVPDDDDPVVVVQVVQADPVRDHDDDPVNVVVVPDPPVVVVVVVLVPPPDPVVNVVVPDPDPDFDFDDADKWWKWWDDDDDPPDDDDDDDFTKTKFFDDDPPDPPDQDDAFTFIAIAGDDDLVPPDQRRIWGDDQQFTARRRNRFTWFFPDQDWFTTIGTHHDDDPVPCQRRGWGQGPLQWIARPVGRQWTKWFDDPVHPRDGGTTITIHGCPDPVNVPDTDIGIDIGHDDPFQFKKKWKFFFKWAFFDDPDDPFFWWKKKFKAWPVRDGAAIFGTDTDDRIDGGRDIAIGTDGDQFTKMKIFIWIDGPDIDTSFIDIDGRHPCLAVCLVPDWDWDWAAGPHTIITIMTIHMDGADQQPAQDPCLLVVCVVPPDDVSNVSVQSSQAGHQLWRDQDCSLCSNLSHNHSVVLLVLLVVLDPDPVLVPADCSLLSLLLVLLCCVPRVVVCCVPCVVSNVSSLSNNCVSVVNPPVSVVRSNVSSNVSNCVSNVPPPDDD

Organism: Gigaspora margarita (NCBI:txid4874)

Sequence (825 aa):
MKGVNIEKTIETLQLLLLSLPECCFFNVISIGHKKFHSFFEKSQKCSPINIEEAIKKAQKITAKGGTHIYEALEWVFKYSLSDMPTSIILFSDFETSYIMRIIKLIKNQEKINDLRIFSIGINIAVSHHFIDSIVQAGKGYAEYVSNSEQMNRKAVIMLRNSLNPPIADYKITWTDESNEESQSSNTKFQQAPLKIPELYVGVRFIVYCILAKGVKSCEKIILKSESKGPLHILDPIPLKGSKIHTLAAKKLIQEIEHGNHYPKHANNKEYIREQIVHLAKSYNLSSKYTRNFFGGLYESAAKLGDQIENAITFDNDKHYDHEKAEALIIVEESAIPKKCKEIVSHKNEDGSIELDDTICNDLDAPKEETITTFQNNIKNRKLKKQIGEEIITTIQFPSGDFFIKSAASTPDASTLSTPSQNWVIDIKRSLFMSWGAVKDGTKAIVAKQESDIDQDDRQLWSHEDGWLINKQTNLCLEVESVKEEIYLSVHHKRNPNQANNQRWILTPEGRIALKNNPKFVIEVLSKGTPVNDGSHLILVNTRSRNFKNGLNSKFVIIHKKKHFDGVIRIELVCAKDLKNIDSSTKGKCYVRVFDEDKEIIARTNFIDNNLNPIWNEVHYLPVKKIGDKFLLDVMNYNMKDESLGNCHFEVTRDLIKESTQNDIIICEKLSVEGQIHYKAKFFSLEPIPQPTPDFLKNLKEKPFNLSTFYLIVTLQKPNGSFPSSDKLANLFGYESPVKLLDLYKSHCYEDHILVINQTVWTTSMIMWFLQYILKEYRSEWFCVYKRATQYIRKEIHCNLETEKTLLSIGEKVVNEIFDININVR

InterPro domains:
  IPR000008 C2 domain [PF00168] (567-655)
  IPR000008 C2 domain [PS50004] (549-665)
  IPR000008 C2 domain [SM00239] (567-663)
  IPR002035 von Willebrand factor, type A [PF13768] (7-143)
  IPR002035 von Willebrand factor, type A [PS50234] (1-167)
  IPR035892 C2 domain superfamily [G3DSA:2.60.40.150] (557-686)
  IPR035892 C2 domain superfamily [SSF49562] (564-684)
  IPR035992 Ricin B-like lectins [SSF50370] (440-529)
  IPR036465 von Willebrand factor A-like domain superfamily [G3DSA:3.40.50.410] (1-159)
  IPR036465 von Willebrand factor A-like domain superfamily [SSF53300] (1-156)

Radius of gyration: 36.86 Å; chains: 1; bounding box: 87×78×111 Å